Protein AF-0000000085273955 (afdb_homodimer)

Sequence (984 aa):
MPEWFISVECSEYQEASYTFTARMVLHKVNEEDCLREKVMKKKYYCKNNKRKKQQPFPENDTFKFTDYDCIGFDLDNTICRYKVGEIMRLEYNLIAEYMVNRYGYEPELLLPLDDDMDFLQKGLILDIKRGNFMKCAENGRILRATHGTRPMTRDEIHDTYGKDRIWEPVVEFMRTLYDHPVPGEVPVLRSFKDYLDLPAAVACARAIDAQDSSPEGPLEEYDIWPDVHVAMCNMYRREHFRNDQGGFFPEIKNNPEKYIYEASDKLKKWLKAINEHTFTFLITGSSIDYASHNARYVLGPDWREYFDMVICTAKKPGFFSGERPFRFLVGADDGDAVPSHKLRIDGNYSGGNWRDLLNLVKQEACVDNPHCLYVGDHLAQDVIAPSLMGIDTVAIVEELAAEGMIGDSMEHDAGCDLMSTYWGSFFTTDGDTRVLGLERINTLYGSVPLRHARLAVPSLEAVARYPIKHQYDAFSQDSSGFFPGDPVVLHFMPEWFISVECSEYQEASYTFTARMVLHKVNEEDCLREKVMKKKYYCKNNKRKKQQPFPENDTFKFTDYDCIGFDLDNTICRYKVGEIMRLEYNLIAEYMVNRYGYEPELLLPLDDDMDFLQKGLILDIKRGNFMKCAENGRILRATHGTRPMTRDEIHDTYGKDRIWEPVVEFMRTLYDHPVPGEVPVLRSFKDYLDLPAAVACARAIDAQDSSPEGPLEEYDIWPDVHVAMCNMYRREHFRNDQGGFFPEIKNNPEKYIYEASDKLKKWLKAINEHTFTFLITGSSIDYASHNARYVLGPDWREYFDMVICTAKKPGFFSGERPFRFLVGADDGDAVPSHKLRIDGNYSGGNWRDLLNLVKQEACVDNPHCLYVGDHLAQDVIAPSLMGIDTVAIVEELAAEGMIGDSMEHDAGCDLMSTYWGSFFTTDGDTRVLGLERINTLYGSVPLRHARLAVPSLEAVARYPIKHQYDAFSQDSSGFFPGDPVVLHF

Radius of gyration: 34.14 Å; Cα contacts (8 Å, |Δi|>4): 1970; chains: 2; bounding box: 105×101×86 Å

Nearest PDB structures (foldseek):
  2bde-assembly1_A  TM=8.434E-01  e=1.222E-20  Legionella pneumophila
  4ohf-assembly3_C  TM=7.597E-01  e=6.360E-21  Legionella pneumophila subsp. pneumophila str. Philadelphia 1
  4ohf-assembly1_A  TM=7.498E-01  e=2.107E-20  Legionella pneumophila subsp. pneumophila str. Philadelphia 1
  6ddx-assembly1_A  TM=7.289E-01  e=3.085E-20  Homo sapiens
  6de3-assembly1_A  TM=7.388E-01  e=1.022E-19  Homo sapiens

pLDDT: mean 88.17, std 16.65, range [26.73, 98.81]

Organism: Cherax quadricarinatus (NCBI:txid27406)

Solvent-accessible surface area (backbone atoms only — not comparable to full-atom values): 51548 Å² total; per-residue (Å²): 111,68,52,60,44,62,47,69,51,76,55,79,82,64,88,70,61,62,52,67,47,61,46,62,46,71,62,85,62,51,70,66,56,54,49,49,50,52,47,48,48,24,20,46,42,51,68,61,36,75,74,40,57,64,80,72,63,64,97,48,53,55,42,46,68,71,47,31,40,29,39,37,31,27,39,76,56,40,69,41,37,56,37,56,57,54,45,30,49,52,51,30,52,51,34,29,48,42,41,30,74,74,68,64,48,65,71,76,53,65,54,64,60,76,82,53,36,50,75,38,50,77,50,33,32,31,39,49,44,72,42,33,36,32,39,37,23,64,86,33,33,54,72,48,42,20,49,27,77,42,76,43,41,51,67,55,44,29,74,72,38,35,88,78,25,46,50,70,70,46,59,62,26,69,76,61,64,51,52,72,65,63,91,92,56,81,66,58,45,45,66,30,62,43,76,89,46,40,39,54,55,54,52,50,16,49,51,45,44,52,47,36,72,34,92,79,34,67,68,85,62,49,88,54,60,68,58,55,49,49,32,51,50,53,39,64,38,75,66,21,54,84,67,57,33,58,57,53,40,41,47,45,73,74,38,40,79,72,37,39,49,65,58,51,71,50,37,52,52,40,43,45,52,47,42,61,48,19,49,24,32,39,49,26,62,45,46,52,59,61,45,49,53,52,39,30,64,25,65,29,92,65,37,67,76,48,32,41,23,39,30,17,40,24,52,66,45,48,18,58,78,42,76,47,61,31,16,35,59,54,83,68,40,79,46,57,76,48,55,77,90,70,62,58,72,72,38,66,33,27,36,19,25,41,63,64,51,51,53,50,46,26,63,64,38,71,34,94,77,68,43,48,36,29,36,16,36,43,58,40,47,31,19,43,41,36,30,77,70,73,29,45,15,33,30,31,41,52,62,37,28,36,72,26,27,43,97,44,82,60,73,40,97,44,19,73,58,63,39,14,65,82,70,34,51,74,38,36,57,89,56,65,66,88,46,52,46,78,78,30,48,45,19,36,66,46,43,45,47,69,76,28,20,40,33,36,25,43,44,61,65,65,60,29,76,44,65,67,75,49,77,40,51,7,38,48,97,86,32,65,16,46,41,93,27,47,51,40,73,30,42,83,117,69,51,63,43,63,48,67,53,75,58,80,79,67,84,76,58,63,50,66,46,61,47,63,48,73,64,84,66,51,70,66,60,54,50,50,50,52,46,48,49,23,22,46,42,52,68,61,36,73,71,40,56,64,78,73,64,64,96,46,52,56,40,45,68,71,48,32,40,30,40,38,30,29,37,76,56,38,70,41,36,57,37,55,57,54,47,30,49,52,52,30,52,50,35,27,49,42,41,31,73,74,68,63,45,64,71,75,52,65,52,64,61,76,81,53,38,50,74,40,52,77,52,33,33,30,38,50,44,72,40,31,36,33,39,38,24,64,85,34,33,55,73,49,41,19,48,28,79,44,75,44,40,51,66,55,44,30,73,72,38,36,84,80,27,46,49,70,71,46,59,62,26,70,76,60,62,55,53,76,45,64,90,91,50,78,62,59,45,45,65,27,65,42,77,88,46,40,38,55,54,55,52,50,18,48,51,45,43,53,46,36,71,33,91,80,33,66,66,84,61,49,88,54,61,70,58,54,50,49,33,51,50,53,38,66,38,74,67,23,56,84,65,57,31,59,58,52,41,40,48,44,73,76,39,41,79,71,36,39,50,65,58,53,72,51,38,53,51,40,43,44,53,46,42,62,49,18,50,23,32,38,51,26,61,44,48,52,57,60,44,49,52,52,40,28,65,27,65,30,93,65,36,67,76,50,32,41,22,41,29,18,40,24,52,68,45,48,18,58,77,42,78,47,62,32,17,35,60,53,83,69,40,80,46,57,74,48,57,78,90,70,64,56,74,72,38,67,34,28,38,19,26,41,63,62,51,50,52,49,47,27,64,64,38,70,35,92,77,68,44,48,36,29,34,17,37,43,57,40,46,32,19,42,40,35,30,76,72,72,28,47,15,34,30,33,39,50,61,38,28,38,71,27,28,43,96,42,81,61,74,40,98,44,18,72,58,63,39,14,63,82,70,35,51,73,37,36,54,90,55,65,67,89,46,54,46,76,79,30,48,46,17,38,68,47,42,43,48,68,76,28,20,40,32,35,27,42,43,60,66,66,60,29,77,44,63,66,78,48,75,40,51,7,38,48,99,86,32,64,15,45,41,93,26,46,53,41,74,30,42,80

InterPro domains:
  IPR008380 HAD-superfamily hydrolase, subfamily IG, 5'-nucleotidase [PF05761] (60-409)
  IPR008380 HAD-superfamily hydrolase, subfamily IG, 5'-nucleotidase [PTHR12103] (42-406)
  IPR023214 HAD superfamily [G3DSA:3.40.50.1000] (241-427)
  IPR036412 HAD-like superfamily [SSF56784] (59-433)

Structure (mmCIF, N/CA/C/O backbone):
data_AF-0000000085273955-model_v1
#
loop_
_entity.id
_entity.type
_entity.pdbx_description
1 polymer "5'-nucleotidase domain-containing protein 1"
#
loop_
_atom_site.group_PDB
_atom_site.id
_atom_site.type_symbol
_atom_site.label_atom_id
_atom_site.label_alt_id
_atom_site.label_comp_id
_atom_site.label_asym_id
_atom_site.label_entity_id
_atom_site.label_seq_id
_atom_site.pdbx_PDB_ins_code
_atom_site.Cartn_x
_atom_site.Cartn_y
_atom_site.Cartn_z
_atom_site.occupancy
_atom_site.B_iso_or_equiv
_atom_site.auth_seq_id
_atom_site.auth_comp_id
_atom_site.auth_asym_id
_atom_site.auth_atom_id
_atom_site.pdbx_PDB_model_num
ATOM 1 N N . MET A 1 1 ? 19.109 -34.656 -37.938 1 28.12 1 MET A N 1
ATOM 2 C CA . MET A 1 1 ? 20.328 -34 -37.5 1 28.12 1 MET A CA 1
ATOM 3 C C . MET A 1 1 ? 21 -33.281 -38.656 1 28.12 1 MET A C 1
ATOM 5 O O . MET A 1 1 ? 21.281 -33.906 -39.688 1 28.12 1 MET A O 1
ATOM 9 N N . PRO A 1 2 ? 20.734 -32.062 -38.75 1 32 2 PRO A N 1
ATOM 10 C CA . PRO A 1 2 ? 21.453 -31.5 -39.906 1 32 2 PRO A CA 1
ATOM 11 C C . PRO A 1 2 ? 22.906 -31.906 -39.969 1 32 2 PRO A C 1
ATOM 13 O O . PRO A 1 2 ? 23.562 -32.062 -38.938 1 32 2 PRO A O 1
ATOM 16 N N . GLU A 1 3 ? 23.188 -32.844 -40.781 1 36.12 3 GLU A N 1
ATOM 17 C CA . GLU A 1 3 ? 24.578 -33.188 -41.031 1 36.12 3 GLU A CA 1
ATOM 18 C C . GLU A 1 3 ? 25.297 -32.031 -41.75 1 36.12 3 GLU A C 1
ATOM 20 O O . GLU A 1 3 ? 24.828 -31.547 -42.781 1 36.12 3 GLU A O 1
ATOM 25 N N . TRP A 1 4 ? 25.844 -31.281 -40.938 1 35.28 4 TRP A N 1
ATOM 26 C CA . TRP A 1 4 ? 26.625 -30.141 -41.438 1 35.28 4 TRP A CA 1
ATOM 27 C C . TRP A 1 4 ? 27.891 -30.625 -42.125 1 35.28 4 TRP A C 1
ATOM 29 O O . TRP A 1 4 ? 28.594 -31.5 -41.625 1 35.28 4 TRP A O 1
ATOM 39 N N . PHE A 1 5 ? 27.828 -30.688 -43.375 1 39.38 5 PHE A N 1
ATOM 40 C CA . PHE A 1 5 ? 29.062 -30.953 -44.094 1 39.38 5 PHE A CA 1
ATOM 41 C C . PHE A 1 5 ? 29.891 -29.688 -44.25 1 39.38 5 PHE A C 1
ATOM 43 O O . PHE A 1 5 ? 29.391 -28.672 -44.719 1 39.38 5 PHE A O 1
ATOM 50 N N . ILE A 1 6 ? 30.781 -29.484 -43.281 1 41.31 6 ILE A N 1
ATOM 51 C CA . ILE A 1 6 ? 31.719 -28.375 -43.406 1 41.31 6 ILE A CA 1
ATOM 52 C C . ILE A 1 6 ? 32.812 -28.719 -44.406 1 41.31 6 ILE A C 1
ATOM 54 O O . ILE A 1 6 ? 33.469 -29.734 -44.281 1 41.31 6 ILE A O 1
ATOM 58 N N . SER A 1 7 ? 32.625 -28.375 -45.656 1 43.28 7 SER A N 1
ATOM 59 C CA . SER A 1 7 ? 33.719 -28.547 -46.594 1 43.28 7 SER A CA 1
ATOM 60 C C . SER A 1 7 ? 34.75 -27.438 -46.469 1 43.28 7 SER A C 1
ATOM 62 O O . SER A 1 7 ? 34.406 -26.266 -46.344 1 43.28 7 SER A O 1
ATOM 64 N N . VAL A 1 8 ? 35.875 -27.812 -45.938 1 42.28 8 VAL A N 1
ATOM 65 C CA . VAL A 1 8 ? 37 -26.906 -45.781 1 42.28 8 VAL A CA 1
ATOM 66 C C . VAL A 1 8 ? 37.844 -26.875 -47.094 1 42.28 8 VAL A C 1
ATOM 68 O O . VAL A 1 8 ? 38.312 -27.922 -47.562 1 42.28 8 VAL A O 1
ATOM 71 N N . GLU A 1 9 ? 37.562 -26.031 -48 1 41.81 9 GLU A N 1
ATOM 72 C CA . GLU A 1 9 ? 38.406 -25.922 -49.188 1 41.81 9 GLU A CA 1
ATOM 73 C C . GLU A 1 9 ? 39.656 -25.094 -48.875 1 41.81 9 GLU A C 1
ATOM 75 O O . GLU A 1 9 ? 39.562 -24 -48.312 1 41.81 9 GLU A O 1
ATOM 80 N N . CYS A 1 10 ? 40.719 -25.812 -48.688 1 39.44 10 CYS A N 1
ATOM 81 C CA . CYS A 1 10 ? 42.031 -25.219 -48.438 1 39.44 10 CYS A CA 1
ATOM 82 C C . CYS A 1 10 ? 42.594 -24.562 -49.719 1 39.44 10 CYS A C 1
ATOM 84 O O . CYS A 1 10 ? 42.719 -25.203 -50.75 1 39.44 10 CYS A O 1
ATOM 86 N N . SER A 1 11 ? 42.375 -23.266 -49.844 1 35.38 11 SER A N 1
ATOM 87 C CA . SER A 1 11 ? 43.062 -22.672 -51 1 35.38 11 SER A CA 1
ATOM 88 C C . SER A 1 11 ? 44.562 -22.734 -50.844 1 35.38 11 SER A C 1
ATOM 90 O O . SER A 1 11 ? 45.094 -22.578 -49.719 1 35.38 11 SER A O 1
ATOM 92 N N . GLU A 1 12 ? 45.312 -23.281 -51.688 1 38.28 12 GLU A N 1
ATOM 93 C CA . GLU A 1 12 ? 46.75 -23.453 -51.75 1 38.28 12 GLU A CA 1
ATOM 94 C C . GLU A 1 12 ? 47.5 -22.172 -51.406 1 38.28 12 GLU A C 1
ATOM 96 O O . GLU A 1 12 ? 48.594 -22.219 -50.812 1 38.28 12 GLU A O 1
ATOM 101 N N . TYR A 1 13 ? 47.375 -21.203 -52.219 1 35.09 13 TYR A N 1
ATOM 102 C CA . TYR A 1 13 ? 48.469 -20.219 -52.156 1 35.09 13 TYR A CA 1
ATOM 103 C C . TYR A 1 13 ? 48.438 -19.5 -50.812 1 35.09 13 TYR A C 1
ATOM 105 O O . TYR A 1 13 ? 49.469 -19.375 -50.125 1 35.09 13 TYR A O 1
ATOM 113 N N . GLN A 1 14 ? 47.938 -18.219 -50.812 1 34.03 14 GLN A N 1
ATOM 114 C CA . GLN A 1 14 ? 48.125 -17.141 -49.844 1 34.03 14 GLN A CA 1
ATOM 115 C C . GLN A 1 14 ? 47.469 -17.484 -48.5 1 34.03 14 GLN A C 1
ATOM 117 O O . GLN A 1 14 ? 46.625 -18.359 -48.438 1 34.03 14 GLN A O 1
ATOM 122 N N . GLU A 1 15 ? 47.688 -16.562 -47.375 1 35.53 15 GLU A N 1
ATOM 123 C CA . GLU A 1 15 ? 47.281 -16.797 -46 1 35.53 15 GLU A CA 1
ATOM 124 C C . GLU A 1 15 ? 45.906 -17.453 -45.906 1 35.53 15 GLU A C 1
ATOM 126 O O . GLU A 1 15 ? 44.969 -16.984 -46.562 1 35.53 15 GLU A O 1
ATOM 131 N N . ALA A 1 16 ? 45.906 -18.812 -45.594 1 35.12 16 ALA A N 1
ATOM 132 C CA . ALA A 1 16 ? 44.906 -19.875 -45.75 1 35.12 16 ALA A CA 1
ATOM 133 C C . ALA A 1 16 ? 43.531 -19.406 -45.281 1 35.12 16 ALA A C 1
ATOM 135 O O . ALA A 1 16 ? 43.312 -19.234 -44.062 1 35.12 16 ALA A O 1
ATOM 136 N N . SER A 1 17 ? 43 -18.453 -45.969 1 34.44 17 SER A N 1
ATOM 137 C CA . SER A 1 17 ? 41.594 -18.109 -45.75 1 34.44 17 SER A CA 1
ATOM 138 C C . SER A 1 17 ? 40.688 -19.312 -45.906 1 34.44 17 SER A C 1
ATOM 140 O O . SER A 1 17 ? 40.656 -19.953 -46.969 1 34.44 17 SER A O 1
ATOM 142 N N . TYR A 1 18 ? 40.656 -20.141 -44.906 1 30.92 18 TYR A N 1
ATOM 143 C CA . TYR A 1 18 ? 39.812 -21.312 -45 1 30.92 18 TYR A CA 1
ATOM 144 C C . TYR A 1 18 ? 38.344 -20.906 -45.062 1 30.92 18 TYR A C 1
ATOM 146 O O . TYR A 1 18 ? 37.906 -20 -44.375 1 30.92 18 TYR A O 1
ATOM 154 N N . THR A 1 19 ? 37.875 -20.859 -46.25 1 38 19 THR A N 1
ATOM 155 C CA . THR A 1 19 ? 36.438 -20.656 -46.375 1 38 19 THR A CA 1
ATOM 156 C C . THR A 1 19 ? 35.688 -21.906 -45.969 1 38 19 THR A C 1
ATOM 158 O O . THR A 1 19 ? 35.906 -22.984 -46.531 1 38 19 THR A O 1
ATOM 161 N N . PHE A 1 20 ? 35.344 -21.969 -44.75 1 32.34 20 PHE A N 1
ATOM 162 C CA . PHE A 1 20 ? 34.562 -23.094 -44.25 1 32.34 20 PHE A CA 1
ATOM 163 C C . PHE A 1 20 ? 33.094 -22.984 -44.719 1 32.34 20 PHE A C 1
ATOM 165 O O . PHE A 1 20 ? 32.469 -21.922 -44.625 1 32.34 20 PHE A O 1
ATOM 172 N N . THR A 1 21 ? 32.844 -23.531 -45.812 1 36.84 21 THR A N 1
ATOM 173 C CA . THR A 1 21 ? 31.453 -23.562 -46.281 1 36.84 21 THR A CA 1
ATOM 174 C C . THR A 1 21 ? 30.688 -24.703 -45.562 1 36.84 21 THR A C 1
ATOM 176 O O . THR A 1 21 ? 31.062 -25.875 -45.688 1 36.84 21 THR A O 1
ATOM 179 N N . ALA A 1 22 ? 30.109 -24.484 -44.5 1 31.36 22 ALA A N 1
ATOM 180 C CA . ALA A 1 22 ? 29.328 -25.5 -43.812 1 31.36 22 ALA A CA 1
ATOM 181 C C . ALA A 1 22 ? 27.969 -25.688 -44.5 1 31.36 22 ALA A C 1
ATOM 183 O O . ALA A 1 22 ? 27.25 -24.703 -44.75 1 31.36 22 ALA A O 1
ATOM 184 N N . ARG A 1 23 ? 27.812 -26.562 -45.438 1 32.78 23 ARG A N 1
ATOM 185 C CA . ARG A 1 23 ? 26.547 -26.906 -46.094 1 32.78 23 ARG A CA 1
ATOM 186 C C . ARG A 1 23 ? 25.688 -27.766 -45.188 1 32.78 23 ARG A C 1
ATOM 188 O O . ARG A 1 23 ? 26.125 -28.828 -44.719 1 32.78 23 ARG A O 1
ATOM 195 N N . MET A 1 24 ? 24.844 -27.188 -44.562 1 29.3 24 MET A N 1
ATOM 196 C CA . MET A 1 24 ? 23.859 -27.906 -43.781 1 29.3 24 MET A CA 1
ATOM 197 C C . MET A 1 24 ? 22.859 -28.625 -44.688 1 29.3 24 MET A C 1
ATOM 199 O O . MET A 1 24 ? 22.25 -28 -45.562 1 29.3 24 MET A O 1
ATOM 203 N N . VAL A 1 25 ? 23.188 -29.781 -45.062 1 30.84 25 VAL A N 1
ATOM 204 C CA . VAL A 1 25 ? 22.172 -30.562 -45.75 1 30.84 25 VAL A CA 1
ATOM 205 C C . VAL A 1 25 ? 21.016 -30.875 -44.812 1 30.84 25 VAL A C 1
ATOM 207 O O . VAL A 1 25 ? 21.219 -31.484 -43.75 1 30.84 25 VAL A O 1
ATOM 210 N N . LEU A 1 26 ? 19.984 -30.219 -44.906 1 31.05 26 LEU A N 1
ATOM 211 C CA . LEU A 1 26 ? 18.703 -30.438 -44.219 1 31.05 26 LEU A CA 1
ATOM 212 C C . LEU A 1 26 ? 18.078 -31.766 -44.656 1 31.05 26 LEU A C 1
ATOM 214 O O . LEU A 1 26 ? 17.641 -31.906 -45.781 1 31.05 26 LEU A O 1
ATOM 218 N N . HIS A 1 27 ? 18.75 -32.844 -44.312 1 31.69 27 HIS A N 1
ATOM 219 C CA . HIS A 1 27 ? 17.969 -34.031 -44.594 1 31.69 27 HIS A CA 1
ATOM 220 C C . HIS A 1 27 ? 16.578 -33.938 -43.969 1 31.69 27 HIS A C 1
ATOM 222 O O . HIS A 1 27 ? 16.406 -33.344 -42.906 1 31.69 27 HIS A O 1
ATOM 228 N N . LYS A 1 28 ? 15.633 -34 -44.781 1 39.09 28 LYS A N 1
ATOM 229 C CA . LYS A 1 28 ? 14.234 -34.156 -44.375 1 39.09 28 LYS A CA 1
ATOM 230 C C . LYS A 1 28 ? 14.102 -35.156 -43.25 1 39.09 28 LYS A C 1
ATOM 232 O O . LYS A 1 28 ? 14.156 -36.375 -43.469 1 39.09 28 LYS A O 1
ATOM 237 N N . VAL A 1 29 ? 14.727 -35.031 -42.094 1 41.19 29 VAL A N 1
ATOM 238 C CA . VAL A 1 29 ? 14.469 -35.875 -40.938 1 41.19 29 VAL A CA 1
ATOM 239 C C . VAL A 1 29 ? 12.961 -35.969 -40.688 1 41.19 29 VAL A C 1
ATOM 241 O O . VAL A 1 29 ? 12.281 -34.938 -40.594 1 41.19 29 VAL A O 1
ATOM 244 N N . ASN A 1 30 ? 12.359 -37.062 -41.031 1 48.06 30 ASN A N 1
ATOM 245 C CA . ASN A 1 30 ? 10.977 -37.406 -40.719 1 48.06 30 ASN A CA 1
ATOM 246 C C . ASN A 1 30 ? 10.617 -37.062 -39.281 1 48.06 30 ASN A C 1
ATOM 248 O O . ASN A 1 30 ? 11.461 -37.156 -38.375 1 48.06 30 ASN A O 1
ATOM 252 N N . GLU A 1 31 ? 9.664 -36.156 -39.062 1 57.25 31 GLU A N 1
ATOM 253 C CA . GLU A 1 31 ? 9.125 -35.719 -37.781 1 57.25 31 GLU A CA 1
ATOM 254 C C . GLU A 1 31 ? 9.094 -36.875 -36.781 1 57.25 31 GLU A C 1
ATOM 256 O O . GLU A 1 31 ? 9.391 -36.656 -35.594 1 57.25 31 GLU A O 1
ATOM 261 N N . GLU A 1 32 ? 8.828 -38.062 -37.312 1 61.12 32 GLU A N 1
ATOM 262 C CA . GLU A 1 32 ? 8.742 -39.25 -36.438 1 61.12 32 GLU A CA 1
ATOM 263 C C . GLU A 1 32 ? 10.117 -39.625 -35.906 1 61.12 32 GLU A C 1
ATOM 265 O O . GLU A 1 32 ? 10.258 -40.062 -34.75 1 61.12 32 GLU A O 1
ATOM 270 N N . ASP A 1 33 ? 11.117 -39.531 -36.75 1 64.69 33 ASP A N 1
ATOM 271 C CA . ASP A 1 33 ? 12.477 -39.906 -36.344 1 64.69 33 ASP A CA 1
ATOM 272 C C . ASP A 1 33 ? 13.016 -38.906 -35.312 1 64.69 33 ASP A C 1
ATOM 274 O O . ASP A 1 33 ? 13.688 -39.312 -34.344 1 64.69 33 ASP A O 1
ATOM 278 N N . CYS A 1 34 ? 12.648 -37.656 -35.469 1 68.38 34 CYS A N 1
ATOM 279 C CA . CYS A 1 34 ? 13.07 -36.656 -34.531 1 68.38 34 CYS A CA 1
ATOM 280 C C . CYS A 1 34 ? 12.438 -36.875 -33.156 1 68.38 34 CYS A C 1
ATOM 282 O O . CYS A 1 34 ? 13.102 -36.719 -32.125 1 68.38 34 CYS A O 1
ATOM 284 N N . LEU A 1 35 ? 11.211 -37.25 -33.219 1 72.88 35 LEU A N 1
ATOM 285 C CA . LEU A 1 35 ? 10.516 -37.531 -31.969 1 72.88 35 LEU A CA 1
ATOM 286 C C . LEU A 1 35 ? 11.133 -38.719 -31.25 1 72.88 35 LEU A C 1
ATOM 288 O O . LEU A 1 35 ? 11.328 -38.688 -30.031 1 72.88 35 LEU A O 1
ATOM 292 N N . ARG A 1 36 ? 11.453 -39.719 -32.031 1 73 36 ARG A N 1
ATOM 293 C CA . ARG A 1 36 ? 12.031 -40.938 -31.438 1 73 36 ARG A CA 1
ATOM 294 C C . ARG A 1 36 ? 13.383 -40.656 -30.781 1 73 36 ARG A C 1
ATOM 296 O O . ARG A 1 36 ? 13.688 -41.156 -29.719 1 73 36 ARG A O 1
ATOM 303 N N . GLU A 1 37 ? 14.078 -39.812 -31.438 1 73.88 37 GLU A N 1
ATOM 304 C CA . GLU A 1 37 ? 15.383 -39.469 -30.891 1 73.88 37 GLU A CA 1
ATOM 305 C C . GLU A 1 37 ? 15.242 -38.688 -29.594 1 73.88 37 GLU A C 1
ATOM 307 O O . GLU A 1 37 ? 15.984 -38.906 -28.625 1 73.88 37 GLU A O 1
ATOM 312 N N . LYS A 1 38 ? 14.32 -37.812 -29.656 1 77.81 38 LYS A N 1
ATOM 313 C CA . LYS A 1 38 ? 14.07 -37 -28.453 1 77.81 38 LYS A CA 1
ATOM 314 C C . LYS A 1 38 ? 13.617 -37.875 -27.297 1 77.81 38 LYS A C 1
ATOM 316 O O . LYS A 1 38 ? 14.102 -37.719 -26.172 1 77.81 38 LYS A O 1
ATOM 321 N N . VAL A 1 39 ? 12.766 -38.719 -27.547 1 77.25 39 VAL A N 1
ATOM 322 C CA . VAL A 1 39 ? 12.227 -39.594 -26.531 1 77.25 39 VAL A CA 1
ATOM 323 C C . VAL A 1 39 ? 13.336 -40.5 -26.016 1 77.25 39 VAL A C 1
ATOM 325 O O . VAL A 1 39 ? 13.422 -40.75 -24.812 1 77.25 39 VAL A O 1
ATOM 328 N N . MET A 1 40 ? 14.125 -40.969 -26.938 1 75.31 40 MET A N 1
ATOM 329 C CA . MET A 1 40 ? 15.227 -41.844 -26.547 1 75.31 40 MET A CA 1
ATOM 330 C C . MET A 1 40 ? 16.203 -41.125 -25.641 1 75.31 40 MET A C 1
ATOM 332 O O . MET A 1 40 ? 16.719 -41.688 -24.672 1 75.31 40 MET A O 1
ATOM 336 N N . LYS A 1 41 ? 16.484 -39.969 -26.016 1 76.38 41 LYS A N 1
ATOM 337 C CA . LYS A 1 41 ? 17.375 -39.156 -25.203 1 76.38 41 LYS A CA 1
ATOM 338 C C . LYS A 1 41 ? 16.828 -38.969 -23.797 1 76.38 41 LYS A C 1
ATOM 340 O O . LYS A 1 41 ? 17.547 -39.125 -22.797 1 76.38 41 LYS A O 1
ATOM 345 N N . LYS A 1 42 ? 15.664 -38.656 -23.656 1 79.88 42 LYS A N 1
ATOM 346 C CA . LYS A 1 42 ? 15.016 -38.469 -22.359 1 79.88 42 LYS A CA 1
ATOM 347 C C . LYS A 1 42 ? 14.945 -39.75 -21.578 1 79.88 42 LYS A C 1
ATOM 349 O O . LYS A 1 42 ? 15.125 -39.75 -20.359 1 79.88 42 LYS A O 1
ATOM 354 N N . LYS A 1 43 ? 14.648 -40.75 -22.359 1 73.75 43 LYS A N 1
ATOM 355 C CA . LYS A 1 43 ? 14.656 -42.094 -21.75 1 73.75 43 LYS A CA 1
ATOM 356 C C . LYS A 1 43 ? 16.016 -42.406 -21.109 1 73.75 43 LYS A C 1
ATOM 358 O O . LYS A 1 43 ? 16.078 -42.969 -20.016 1 73.75 43 LYS A O 1
ATOM 363 N N . TYR A 1 44 ? 16.984 -42 -21.875 1 69.19 44 TYR A N 1
ATOM 364 C CA . TYR A 1 44 ? 18.328 -42.156 -21.359 1 69.19 44 TYR A CA 1
ATOM 365 C C . TYR A 1 44 ? 18.531 -41.406 -20.062 1 69.19 44 TYR A C 1
ATOM 367 O O . TYR A 1 44 ? 19.078 -41.938 -19.094 1 69.19 44 TYR A O 1
ATOM 375 N N . TYR A 1 45 ? 18.141 -40.188 -20 1 71.56 45 TYR A N 1
ATOM 376 C CA . TYR A 1 45 ? 18.281 -39.375 -18.797 1 71.56 45 TYR A CA 1
ATOM 377 C C . TYR A 1 45 ? 17.453 -39.938 -17.656 1 71.56 45 TYR A C 1
ATOM 379 O O . TYR A 1 45 ? 17.891 -39.938 -16.5 1 71.56 45 TYR A O 1
ATOM 387 N N . CYS A 1 46 ? 16.359 -40.344 -17.953 1 68.94 46 CYS A N 1
ATOM 388 C CA . CYS A 1 46 ? 15.461 -40.906 -16.938 1 68.94 46 CYS A CA 1
ATOM 389 C C . CYS A 1 46 ? 16.047 -42.156 -16.328 1 68.94 46 CYS A C 1
ATOM 391 O O . CYS A 1 46 ? 15.953 -42.375 -15.125 1 68.94 46 CYS A O 1
ATOM 393 N N . LYS A 1 47 ? 16.688 -42.969 -17.188 1 63.94 47 LYS A N 1
ATOM 394 C CA . LYS A 1 47 ? 17.203 -44.25 -16.75 1 63.94 47 LYS A CA 1
ATOM 395 C C . LYS A 1 47 ? 18.562 -44.094 -16.062 1 63.94 47 LYS A C 1
ATOM 397 O O . LYS A 1 47 ? 18.891 -44.844 -15.141 1 63.94 47 LYS A O 1
ATOM 402 N N . ASN A 1 48 ? 19.391 -43.219 -16.609 1 60.56 48 ASN A N 1
ATOM 403 C CA . ASN A 1 48 ? 20.797 -43.188 -16.188 1 60.56 48 ASN A CA 1
ATOM 404 C C . ASN A 1 48 ? 21.062 -42.094 -15.164 1 60.56 48 ASN A C 1
ATOM 406 O O . ASN A 1 48 ? 22.188 -41.906 -14.727 1 60.56 48 ASN A O 1
ATOM 410 N N . ASN A 1 49 ? 20.203 -41.25 -15.023 1 55.72 49 ASN A N 1
ATOM 411 C CA . ASN A 1 49 ? 20.453 -40.219 -13.992 1 55.72 49 ASN A CA 1
ATOM 412 C C . ASN A 1 49 ? 20.547 -40.875 -12.609 1 55.72 49 ASN A C 1
ATOM 414 O O . ASN A 1 49 ? 19.547 -41.344 -12.078 1 55.72 49 ASN A O 1
ATOM 418 N N . LYS A 1 50 ? 21.797 -41.344 -12.32 1 48.94 50 LYS A N 1
ATOM 419 C CA . LYS A 1 50 ? 22.109 -42 -11.047 1 48.94 50 LYS A CA 1
ATOM 420 C C . LYS A 1 50 ? 21.391 -41.312 -9.891 1 48.94 50 LYS A C 1
ATOM 422 O O . LYS A 1 50 ? 21.203 -41.906 -8.828 1 48.94 50 LYS A O 1
ATOM 427 N N . ARG A 1 51 ? 21.5 -40.031 -9.883 1 47.34 51 ARG A N 1
ATOM 428 C CA . ARG A 1 51 ? 20.875 -39.281 -8.789 1 47.34 51 ARG A CA 1
ATOM 429 C C . ARG A 1 51 ? 19.359 -39.219 -8.945 1 47.34 51 ARG A C 1
ATOM 431 O O . ARG A 1 51 ? 18.672 -38.531 -8.188 1 47.34 51 ARG A O 1
ATOM 438 N N . LYS A 1 52 ? 18.891 -39.531 -10.125 1 51.09 52 LYS A N 1
ATOM 439 C CA . LYS A 1 52 ? 17.453 -39.719 -10.109 1 51.09 52 LYS A CA 1
ATOM 440 C C . LYS A 1 52 ? 17.047 -40.75 -9.062 1 51.09 52 LYS A C 1
ATOM 442 O O . LYS A 1 52 ? 17.141 -41.969 -9.312 1 51.09 52 LYS A O 1
ATOM 447 N N . LYS A 1 53 ? 17.562 -40.625 -7.949 1 46.44 53 LYS A N 1
ATOM 448 C CA . LYS A 1 53 ? 17.359 -41.406 -6.727 1 46.44 53 LYS A CA 1
ATOM 449 C C . LYS A 1 53 ? 15.898 -41.875 -6.609 1 46.44 53 LYS A C 1
ATOM 451 O O . LYS A 1 53 ? 14.992 -41.188 -7.102 1 46.44 53 LYS A O 1
ATOM 456 N N . GLN A 1 54 ? 15.719 -43.156 -6.695 1 43.59 54 GLN A N 1
ATOM 457 C CA . GLN A 1 54 ? 14.445 -43.781 -6.359 1 43.59 54 GLN A CA 1
ATOM 458 C C . GLN A 1 54 ? 13.852 -43.188 -5.09 1 43.59 54 GLN A C 1
ATOM 460 O O . GLN A 1 54 ? 14.586 -42.719 -4.215 1 43.59 54 GLN A O 1
ATOM 465 N N . GLN A 1 55 ? 12.477 -42.906 -5.043 1 45.06 55 GLN A N 1
ATOM 466 C CA . GLN A 1 55 ? 11.789 -42.719 -3.77 1 45.06 55 GLN A CA 1
ATOM 467 C C . GLN A 1 55 ? 12.25 -43.75 -2.74 1 45.06 55 GLN A C 1
ATOM 469 O O . GLN A 1 55 ? 12.688 -44.844 -3.102 1 45.06 55 GLN A O 1
ATOM 474 N N . PRO A 1 56 ? 12.062 -43.188 -1.589 1 44.22 56 PRO A N 1
ATOM 475 C CA . PRO A 1 56 ? 11.711 -41.844 -1.176 1 44.22 56 PRO A CA 1
ATOM 476 C C . PRO A 1 56 ? 12.883 -40.844 -1.314 1 44.22 56 PRO A C 1
ATOM 478 O O . PRO A 1 56 ? 14.031 -41.25 -1.104 1 44.22 56 PRO A O 1
ATOM 481 N N . PHE A 1 57 ? 12.781 -39.844 -2.115 1 47.66 57 PHE A N 1
ATOM 482 C CA . PHE A 1 57 ? 13.812 -38.812 -2.012 1 47.66 57 PHE A CA 1
ATOM 483 C C . PHE A 1 57 ? 14.195 -38.562 -0.556 1 47.66 57 PHE A C 1
ATOM 485 O O . PHE A 1 57 ? 13.336 -38.531 0.324 1 47.66 57 PHE A O 1
ATOM 492 N N . PRO A 1 58 ? 15.297 -38.875 -0.207 1 44.75 58 PRO A N 1
ATOM 493 C CA . PRO A 1 58 ? 15.562 -38.5 1.184 1 44.75 58 PRO A CA 1
ATOM 494 C C . PRO A 1 58 ? 14.945 -37.156 1.562 1 44.75 58 PRO A C 1
ATOM 496 O O . PRO A 1 58 ? 14.734 -36.312 0.695 1 44.75 58 PRO A O 1
ATOM 499 N N . GLU A 1 59 ? 13.984 -37.188 2.469 1 52.25 59 GLU A N 1
ATOM 500 C CA . GLU A 1 59 ? 13.602 -35.938 3.119 1 52.25 59 GLU A CA 1
ATOM 501 C C . GLU A 1 59 ? 14.719 -34.906 3.008 1 52.25 59 GLU A C 1
ATOM 503 O O . GLU A 1 59 ? 15.469 -34.688 3.961 1 52.25 59 GLU A O 1
ATOM 508 N N . ASN A 1 60 ? 15.375 -34.875 1.763 1 59.69 60 ASN A N 1
ATOM 509 C CA . ASN A 1 60 ? 16.609 -34.125 1.572 1 59.69 60 ASN A CA 1
ATOM 510 C C . ASN A 1 60 ? 16.328 -32.625 1.436 1 59.69 60 ASN A C 1
ATOM 512 O O . ASN A 1 60 ? 15.273 -32.219 0.94 1 59.69 60 ASN A O 1
ATOM 516 N N . ASP A 1 61 ? 17.094 -31.812 1.952 1 82 61 ASP A N 1
ATOM 517 C CA . ASP A 1 61 ? 17.125 -30.359 2.104 1 82 61 ASP A CA 1
ATOM 518 C C . ASP A 1 61 ? 17.531 -29.672 0.798 1 82 61 ASP A C 1
ATOM 520 O O . ASP A 1 61 ? 17.719 -28.453 0.76 1 82 61 ASP A O 1
ATOM 524 N N . THR A 1 62 ? 17.484 -30.656 -0.372 1 89.75 62 THR A N 1
ATOM 525 C CA . THR A 1 62 ? 17.922 -30.031 -1.609 1 89.75 62 THR A CA 1
ATOM 526 C C . THR A 1 62 ? 16.953 -30.328 -2.746 1 89.75 62 THR A C 1
ATOM 528 O O . THR A 1 62 ? 16.172 -31.281 -2.662 1 89.75 62 THR A O 1
ATOM 531 N N . PHE A 1 63 ? 17 -29.562 -3.836 1 93.88 63 PHE A N 1
ATOM 532 C CA . PHE A 1 63 ? 16.125 -29.641 -4.992 1 93.88 63 PHE A CA 1
ATOM 533 C C . PHE A 1 63 ? 16.875 -29.344 -6.277 1 93.88 63 PHE A C 1
ATOM 535 O O . PHE A 1 63 ? 17.688 -28.406 -6.328 1 93.88 63 PHE A O 1
ATOM 542 N N . LYS A 1 64 ? 16.688 -30.234 -7.242 1 94.12 64 LYS A N 1
ATOM 543 C CA . LYS A 1 64 ? 17.188 -30 -8.594 1 94.12 64 LYS A CA 1
ATOM 544 C C . LYS A 1 64 ? 16.109 -30.328 -9.633 1 94.12 64 LYS A C 1
ATOM 546 O O . LYS A 1 64 ? 15.484 -31.391 -9.57 1 94.12 64 LYS A O 1
ATOM 551 N N . PHE A 1 65 ? 16 -29.531 -10.602 1 95.5 65 PHE A N 1
ATOM 552 C CA . PHE A 1 65 ? 15.031 -29.797 -11.656 1 95.5 65 PHE A CA 1
ATOM 553 C C . PHE A 1 65 ? 15.398 -31.047 -12.438 1 95.5 65 PHE A C 1
ATOM 555 O O . PHE A 1 65 ? 14.516 -31.781 -12.898 1 95.5 65 PHE A O 1
ATOM 562 N N . THR A 1 66 ? 16.641 -31.375 -12.531 1 92.06 66 THR A N 1
ATOM 563 C CA . THR A 1 66 ? 17.109 -32.5 -13.352 1 92.06 66 THR A CA 1
ATOM 564 C C . THR A 1 66 ? 16.891 -33.812 -12.656 1 92.06 66 THR A C 1
ATOM 566 O O . THR A 1 66 ? 17.109 -34.875 -13.242 1 92.06 66 THR A O 1
ATOM 569 N N . ASP A 1 67 ? 16.438 -33.719 -11.453 1 90.38 67 ASP A N 1
ATOM 570 C CA . ASP A 1 67 ? 16.172 -34.938 -10.711 1 90.38 67 ASP A CA 1
ATOM 571 C C . ASP A 1 67 ? 14.82 -35.531 -11.094 1 90.38 67 ASP A C 1
ATOM 573 O O . ASP A 1 67 ? 14.492 -36.656 -10.688 1 90.38 67 ASP A O 1
ATOM 577 N N . TYR A 1 68 ? 14.086 -34.906 -11.867 1 93.44 68 TYR A N 1
ATOM 578 C CA . TYR A 1 68 ? 12.727 -35.344 -12.172 1 93.44 68 TYR A CA 1
ATOM 579 C C . TYR A 1 68 ? 12.648 -35.938 -13.57 1 93.44 68 TYR A C 1
ATOM 581 O O . TYR A 1 68 ? 13.352 -35.5 -14.484 1 93.44 68 TYR A O 1
ATOM 589 N N . ASP A 1 69 ? 11.719 -36.906 -13.688 1 92.56 69 ASP A N 1
ATOM 590 C CA . ASP A 1 69 ? 11.508 -37.594 -14.969 1 92.56 69 ASP A CA 1
ATOM 591 C C . ASP A 1 69 ? 10.5 -36.812 -15.828 1 92.56 69 ASP A C 1
ATOM 593 O O . ASP A 1 69 ? 10.523 -36.938 -17.062 1 92.56 69 ASP A O 1
ATOM 597 N N . CYS A 1 70 ? 9.609 -36.188 -15.195 1 94.81 70 CYS A N 1
ATOM 598 C CA . CYS A 1 70 ? 8.68 -35.344 -15.914 1 94.81 70 CYS A CA 1
ATOM 599 C C . CYS A 1 70 ? 8.312 -34.094 -15.086 1 94.81 70 CYS A C 1
ATOM 601 O O . CYS A 1 70 ? 8.305 -34.156 -13.859 1 94.81 70 CYS A O 1
ATOM 603 N N . ILE A 1 71 ? 8.055 -33.031 -15.789 1 97.81 71 ILE A N 1
ATOM 604 C CA . ILE A 1 71 ? 7.672 -31.766 -15.18 1 97.81 71 ILE A CA 1
ATOM 605 C C . ILE A 1 71 ? 6.465 -31.188 -15.914 1 97.81 71 ILE A C 1
ATOM 607 O O . ILE A 1 71 ? 6.5 -30.984 -17.125 1 97.81 71 ILE A O 1
ATOM 611 N N . GLY A 1 72 ? 5.375 -30.969 -15.195 1 98.62 72 GLY A N 1
ATOM 612 C CA . GLY A 1 72 ? 4.234 -30.219 -15.711 1 98.62 72 GLY A CA 1
ATOM 613 C C . GLY A 1 72 ? 4.246 -28.75 -15.312 1 98.62 72 GLY A C 1
ATOM 614 O O . GLY A 1 72 ? 4.613 -28.422 -14.18 1 98.62 72 GLY A O 1
ATOM 615 N N . PHE A 1 73 ? 3.814 -27.891 -16.234 1 98.81 73 PHE A N 1
ATOM 616 C CA . PHE A 1 73 ? 3.723 -26.453 -15.977 1 98.81 73 PHE A CA 1
ATOM 617 C C . PHE A 1 73 ? 2.299 -25.953 -16.203 1 98.81 73 PHE A C 1
ATOM 619 O O . PHE A 1 73 ? 1.646 -26.344 -17.172 1 98.81 73 PHE A O 1
ATOM 626 N N . ASP A 1 74 ? 1.868 -25.094 -15.242 1 98.56 74 ASP A N 1
ATOM 627 C CA . ASP A 1 74 ? 0.68 -24.297 -15.516 1 98.56 74 ASP A CA 1
ATOM 628 C C . ASP A 1 74 ? 0.989 -23.188 -16.516 1 98.56 74 ASP A C 1
ATOM 630 O O . ASP A 1 74 ? 2.156 -22.859 -16.75 1 98.56 74 ASP A O 1
ATOM 634 N N . LEU A 1 75 ? -0.081 -22.719 -17.156 1 98.44 75 LEU A N 1
ATOM 635 C CA . LEU A 1 75 ? 0.103 -21.625 -18.109 1 98.44 75 LEU A CA 1
ATOM 636 C C . LEU A 1 75 ? -0.062 -20.281 -17.422 1 98.44 75 LEU A C 1
ATOM 638 O O . LEU A 1 75 ? 0.882 -19.484 -17.359 1 98.44 75 LEU A O 1
ATOM 642 N N . ASP A 1 76 ? -1.25 -20.031 -16.812 1 96.5 76 ASP A N 1
ATOM 643 C CA . ASP A 1 76 ? -1.608 -18.734 -16.281 1 96.5 76 ASP A CA 1
ATOM 644 C C . ASP A 1 76 ? -0.764 -18.391 -15.055 1 96.5 76 ASP A C 1
ATOM 646 O O . ASP A 1 76 ? -0.76 -19.125 -14.07 1 96.5 76 ASP A O 1
ATOM 650 N N . ASN A 1 77 ? -0.068 -17.266 -15.125 1 96 77 ASN A N 1
ATOM 651 C CA . ASN A 1 77 ? 0.774 -16.703 -14.07 1 96 77 ASN A CA 1
ATOM 652 C C . ASN A 1 77 ? 1.942 -17.625 -13.742 1 96 77 ASN A C 1
ATOM 654 O O . ASN A 1 77 ? 2.518 -17.547 -12.656 1 96 77 ASN A O 1
ATOM 658 N N . THR A 1 78 ? 2.221 -18.562 -14.625 1 98.19 78 THR A N 1
ATOM 659 C CA . THR A 1 78 ? 3.371 -19.453 -14.508 1 98.19 78 THR A CA 1
ATOM 660 C C . THR A 1 78 ? 4.27 -19.344 -15.734 1 98.19 78 THR A C 1
ATOM 662 O O . THR A 1 78 ? 5.242 -18.578 -15.734 1 98.19 78 THR A O 1
ATOM 665 N N . ILE A 1 79 ? 3.822 -20 -16.859 1 98.44 79 ILE A N 1
ATOM 666 C CA . ILE A 1 79 ? 4.527 -19.781 -18.109 1 98.44 79 ILE A CA 1
ATOM 667 C C . ILE A 1 79 ? 4.203 -18.391 -18.641 1 98.44 79 ILE A C 1
ATOM 669 O O . ILE A 1 79 ? 5.098 -17.641 -19.062 1 98.44 79 ILE A O 1
ATOM 673 N N . CYS A 1 80 ? 2.924 -18.109 -18.625 1 98.06 80 CYS A N 1
ATOM 674 C CA . CYS A 1 80 ? 2.422 -16.797 -19.031 1 98.06 80 CYS A CA 1
ATOM 675 C C . CYS A 1 80 ? 2.234 -15.883 -17.828 1 98.06 80 CYS A C 1
ATOM 677 O O . CYS A 1 80 ? 1.212 -15.953 -17.141 1 98.06 80 CYS A O 1
ATOM 679 N N . ARG A 1 81 ? 3.111 -15.008 -17.625 1 97.06 81 ARG A N 1
ATOM 680 C CA . ARG A 1 81 ? 2.967 -14.031 -16.547 1 97.06 81 ARG A CA 1
ATOM 681 C C . ARG A 1 81 ? 2.129 -12.844 -17 1 97.06 81 ARG A C 1
ATOM 683 O O . ARG A 1 81 ? 2.379 -12.266 -18.062 1 97.06 81 ARG A O 1
ATOM 690 N N . TYR A 1 82 ? 1.193 -12.484 -16.156 1 96.94 82 TYR A N 1
ATOM 691 C CA . TYR A 1 82 ? 0.339 -11.344 -16.453 1 96.94 82 TYR A CA 1
ATOM 692 C C . TYR A 1 82 ? 0.838 -10.086 -15.742 1 96.94 82 TYR A C 1
ATOM 694 O O . TYR A 1 82 ? 1.483 -10.18 -14.695 1 96.94 82 TYR A O 1
ATOM 702 N N . LYS A 1 83 ? 0.642 -8.969 -16.375 1 96.38 83 LYS A N 1
ATOM 703 C CA . LYS A 1 83 ? 0.683 -7.703 -15.664 1 96.38 83 LYS A CA 1
ATOM 704 C C . LYS A 1 83 ? -0.542 -7.535 -14.766 1 96.38 83 LYS A C 1
ATOM 706 O O . LYS A 1 83 ? -1.512 -6.879 -15.148 1 96.38 83 LYS A O 1
ATOM 711 N N . VAL A 1 84 ? -0.438 -8.016 -13.594 1 95.44 84 VAL A N 1
ATOM 712 C CA . VAL A 1 84 ? -1.59 -8.297 -12.742 1 95.44 84 VAL A CA 1
ATOM 713 C C . VAL A 1 84 ? -2.307 -6.996 -12.391 1 95.44 84 VAL A C 1
ATOM 715 O O . VAL A 1 84 ? -3.529 -6.977 -12.242 1 95.44 84 VAL A O 1
ATOM 718 N N . GLY A 1 85 ? -1.529 -5.887 -12.25 1 93.12 85 GLY A N 1
ATOM 719 C CA . GLY A 1 85 ? -2.184 -4.609 -12.008 1 93.12 85 GLY A CA 1
ATOM 720 C C . GLY A 1 85 ? -3.195 -4.246 -13.078 1 93.12 85 GLY A C 1
ATOM 721 O O . GLY A 1 85 ? -4.316 -3.84 -12.773 1 93.12 85 GLY A O 1
ATOM 722 N N . GLU A 1 86 ? -2.828 -4.383 -14.281 1 95.56 86 GLU A N 1
ATOM 723 C CA . GLU A 1 86 ? -3.689 -4.07 -15.422 1 95.56 86 GLU A CA 1
ATOM 724 C C . GLU A 1 86 ? -4.84 -5.062 -15.531 1 95.56 86 GLU A C 1
ATOM 726 O O . GLU A 1 86 ? -5.98 -4.676 -15.805 1 95.56 86 GLU A O 1
ATOM 731 N N . ILE A 1 87 ? -4.566 -6.309 -15.25 1 96.69 87 ILE A N 1
ATOM 732 C CA . ILE A 1 87 ? -5.566 -7.363 -15.383 1 96.69 87 ILE A CA 1
ATOM 733 C C . ILE A 1 87 ? -6.652 -7.18 -14.32 1 96.69 87 ILE A C 1
ATOM 735 O O . ILE A 1 87 ? -7.844 -7.32 -14.617 1 96.69 87 ILE A O 1
ATOM 739 N N . MET A 1 88 ? -6.254 -6.91 -13.172 1 96.69 88 MET A N 1
ATOM 740 C CA . MET A 1 88 ? -7.223 -6.766 -12.086 1 96.69 88 MET A CA 1
ATOM 741 C C . MET A 1 88 ? -8.148 -5.586 -12.344 1 96.69 88 MET A C 1
ATOM 743 O O . MET A 1 88 ? -9.352 -5.664 -12.078 1 96.69 88 MET A O 1
ATOM 747 N N . ARG A 1 89 ? -7.625 -4.492 -12.844 1 96.88 89 ARG A N 1
ATOM 748 C CA . ARG A 1 89 ? -8.445 -3.328 -13.164 1 96.88 89 ARG A CA 1
ATOM 749 C C . ARG A 1 89 ? -9.445 -3.652 -14.273 1 96.88 89 ARG A C 1
ATOM 751 O O . ARG A 1 89 ? -10.609 -3.268 -14.195 1 96.88 89 ARG A O 1
ATOM 758 N N . LEU A 1 90 ? -9.008 -4.336 -15.273 1 97.94 90 LEU A N 1
ATOM 759 C CA . LEU A 1 90 ? -9.891 -4.762 -16.359 1 97.94 90 LEU A CA 1
ATOM 760 C C . LEU A 1 90 ? -11.008 -5.652 -15.836 1 97.94 90 LEU A C 1
ATOM 762 O O . LEU A 1 90 ? -12.18 -5.426 -16.141 1 97.94 90 LEU A O 1
ATOM 766 N N . GLU A 1 91 ? -10.617 -6.645 -15.07 1 98.19 91 GLU A N 1
ATOM 767 C CA . GLU A 1 91 ? -11.586 -7.586 -14.516 1 98.19 91 GLU A CA 1
ATOM 768 C C . GLU A 1 91 ? -12.641 -6.863 -13.672 1 98.19 91 GLU A C 1
ATOM 770 O O . GLU A 1 91 ? -13.836 -7.121 -13.82 1 98.19 91 GLU A O 1
ATOM 775 N N . TYR A 1 92 ? -12.164 -6.016 -12.82 1 98.25 92 TYR A N 1
ATOM 776 C CA . TYR A 1 92 ? -13.109 -5.312 -11.961 1 98.25 92 TYR A CA 1
ATOM 777 C C . TYR A 1 92 ? -14.125 -4.527 -12.781 1 98.25 92 TYR A C 1
ATOM 779 O O . TYR A 1 92 ? -15.32 -4.578 -12.508 1 98.25 92 TYR A O 1
ATOM 787 N N . ASN A 1 93 ? -13.641 -3.775 -13.727 1 98.19 93 ASN A N 1
ATOM 788 C CA . ASN A 1 93 ? -14.516 -2.965 -14.562 1 98.19 93 ASN A CA 1
ATOM 789 C C . ASN A 1 93 ? -15.594 -3.816 -15.234 1 98.19 93 ASN A C 1
ATOM 791 O O . ASN A 1 93 ? -16.766 -3.432 -15.273 1 98.19 93 ASN A O 1
ATOM 795 N N . LEU A 1 94 ? -15.203 -4.91 -15.758 1 98.12 94 LEU A N 1
ATOM 796 C CA . LEU A 1 94 ? -16.141 -5.781 -16.469 1 98.12 94 LEU A CA 1
ATOM 797 C C . LEU A 1 94 ? -17.172 -6.359 -15.5 1 98.12 94 LEU A C 1
ATOM 799 O O . LEU A 1 94 ? -18.359 -6.422 -15.828 1 98.12 94 LEU A O 1
ATOM 803 N N . ILE A 1 95 ? -16.734 -6.793 -14.32 1 98.25 95 ILE A N 1
ATOM 804 C CA . ILE A 1 95 ? -17.641 -7.344 -13.32 1 98.25 95 ILE A CA 1
ATOM 805 C C . ILE A 1 95 ? -18.625 -6.262 -12.859 1 98.25 95 ILE A C 1
ATOM 807 O O . ILE A 1 95 ? -19.828 -6.484 -12.82 1 98.25 95 ILE A O 1
ATOM 811 N N . ALA A 1 96 ? -18.078 -5.098 -12.508 1 98.31 96 ALA A N 1
ATOM 812 C CA . ALA A 1 96 ? -18.891 -3.988 -12.016 1 98.31 96 ALA A CA 1
ATOM 813 C C . ALA A 1 96 ? -19.922 -3.566 -13.047 1 98.31 96 ALA A C 1
ATOM 815 O O . ALA A 1 96 ? -21.094 -3.363 -12.711 1 98.31 96 ALA A O 1
ATOM 816 N N . GLU A 1 97 ? -19.516 -3.42 -14.281 1 98 97 GLU A N 1
ATOM 817 C CA . GLU A 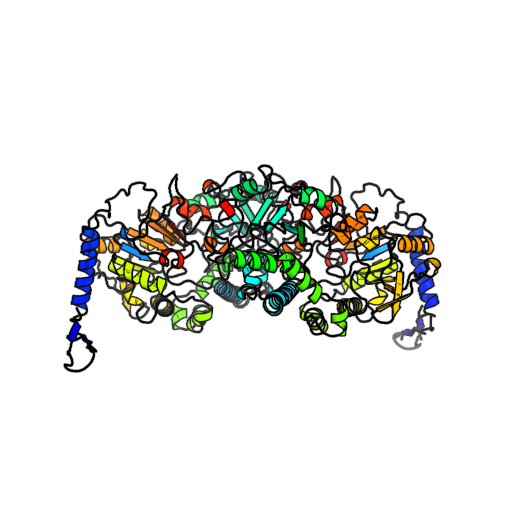1 97 ? -20.438 -3.055 -15.352 1 98 97 GLU A CA 1
ATOM 818 C C . GLU A 1 97 ? -21.547 -4.09 -15.508 1 98 97 GLU A C 1
ATOM 820 O O . GLU A 1 97 ? -22.719 -3.734 -15.695 1 98 97 GLU A O 1
ATOM 825 N N . TYR A 1 98 ? -21.188 -5.355 -15.492 1 97.5 98 TYR A N 1
ATOM 826 C CA . TYR A 1 98 ? -22.172 -6.422 -15.602 1 97.5 98 TYR A CA 1
ATOM 827 C C . TYR A 1 98 ? -23.172 -6.352 -14.461 1 97.5 98 TYR A C 1
ATOM 829 O O . TYR A 1 98 ? -24.391 -6.469 -14.68 1 97.5 98 TYR A O 1
ATOM 837 N N . MET A 1 99 ? -22.719 -6.176 -13.227 1 98 99 MET A N 1
ATOM 838 C CA . MET A 1 99 ? -23.578 -6.117 -12.047 1 98 99 MET A CA 1
ATOM 839 C C . MET A 1 99 ? -24.547 -4.949 -12.133 1 98 99 MET A C 1
ATOM 841 O O . MET A 1 99 ? -25.734 -5.105 -11.852 1 98 99 MET A O 1
ATOM 845 N N . VAL A 1 100 ? -24.047 -3.758 -12.555 1 97.81 100 VAL A N 1
ATOM 846 C CA . VAL A 1 100 ? -24.859 -2.549 -12.602 1 97.81 100 VAL A CA 1
ATOM 847 C C . VAL A 1 100 ? -25.844 -2.627 -13.766 1 97.81 100 VAL A C 1
ATOM 849 O O . VAL A 1 100 ? -27.031 -2.385 -13.602 1 97.81 100 VAL A O 1
ATOM 852 N N . ASN A 1 101 ? -25.391 -2.986 -14.906 1 96.88 101 ASN A N 1
ATOM 853 C CA . ASN A 1 101 ? -26.188 -2.932 -16.125 1 96.88 101 ASN A CA 1
ATOM 854 C C . ASN A 1 101 ? -27.156 -4.105 -16.203 1 96.88 101 ASN A C 1
ATOM 856 O O . ASN A 1 101 ? -28.297 -3.955 -16.688 1 96.88 101 ASN A O 1
ATOM 860 N N . ARG A 1 102 ? -26.781 -5.281 -15.812 1 95.75 102 ARG A N 1
ATOM 861 C CA . ARG A 1 102 ? -27.609 -6.473 -16 1 95.75 102 ARG A CA 1
ATOM 862 C C . ARG A 1 102 ? -28.438 -6.762 -14.758 1 95.75 102 ARG A C 1
ATOM 864 O O . ARG A 1 102 ? -29.578 -7.246 -14.867 1 95.75 102 ARG A O 1
ATOM 871 N N . TYR A 1 103 ? -27.844 -6.465 -13.609 1 95.94 103 TYR A N 1
ATOM 872 C CA . TYR A 1 103 ? -28.547 -6.867 -12.391 1 95.94 103 TYR A CA 1
ATOM 873 C C . TYR A 1 103 ? -29.062 -5.648 -11.633 1 95.94 103 TYR A C 1
ATOM 875 O O . TYR A 1 103 ? -29.766 -5.785 -10.625 1 95.94 103 TYR A O 1
ATOM 883 N N . GLY A 1 104 ? -28.719 -4.445 -11.969 1 95.94 104 GLY A N 1
ATOM 884 C CA . GLY A 1 104 ? -29.297 -3.229 -11.422 1 95.94 104 GLY A CA 1
ATOM 885 C C . GLY A 1 104 ? -28.672 -2.812 -10.102 1 95.94 104 GLY A C 1
ATOM 886 O O . GLY A 1 104 ? -29.328 -2.158 -9.281 1 95.94 104 GLY A O 1
ATOM 887 N N . TYR A 1 105 ? -27.5 -3.223 -9.82 1 97 105 TYR A N 1
ATOM 888 C CA . TYR A 1 105 ? -26.797 -2.777 -8.617 1 97 105 TYR A CA 1
ATOM 889 C C . TYR A 1 105 ? -26.5 -1.287 -8.688 1 97 105 TYR A C 1
ATOM 891 O O . TYR A 1 105 ? -26.625 -0.667 -9.742 1 97 105 TYR A O 1
ATOM 899 N N . GLU A 1 106 ? -26.078 -0.692 -7.578 1 94.88 106 GLU A N 1
ATOM 900 C CA . GLU A 1 106 ? -25.859 0.743 -7.438 1 94.88 106 GLU A CA 1
ATOM 901 C C . GLU A 1 106 ? -24.672 1.2 -8.289 1 94.88 106 GLU A C 1
ATOM 903 O O . GLU A 1 106 ? -23.672 0.495 -8.391 1 94.88 106 GLU A O 1
ATOM 908 N N . PRO A 1 107 ? -24.688 2.377 -8.812 1 94.88 107 PRO A N 1
ATOM 909 C CA . PRO A 1 107 ? -23.625 2.896 -9.672 1 94.88 107 PRO A CA 1
ATOM 910 C C . PRO A 1 107 ? -22.312 3.088 -8.93 1 94.88 107 PRO A C 1
ATOM 912 O O . PRO A 1 107 ? -21.25 3.213 -9.555 1 94.88 107 PRO A O 1
ATOM 915 N N . GLU A 1 108 ? -22.344 3.109 -7.641 1 90.69 108 GLU A N 1
ATOM 916 C CA . GLU A 1 108 ? -21.141 3.217 -6.832 1 90.69 108 GLU A CA 1
ATOM 917 C C . GLU A 1 108 ? -20.156 2.09 -7.152 1 90.69 108 GLU A C 1
ATOM 919 O O . GLU A 1 108 ? -18.953 2.229 -6.945 1 90.69 108 GLU A O 1
ATOM 924 N N . LEU A 1 109 ? -20.672 1.04 -7.668 1 96 109 LEU A N 1
ATOM 925 C CA . LEU A 1 109 ? -19.828 -0.087 -8.047 1 96 109 LEU A CA 1
ATOM 926 C C . LEU A 1 109 ? -18.922 0.281 -9.219 1 96 109 LEU A C 1
ATOM 928 O O . LEU A 1 109 ? -17.922 -0.398 -9.477 1 96 109 LEU A O 1
ATOM 932 N N . LEU A 1 110 ? -19.25 1.345 -9.906 1 96.56 110 LEU A N 1
ATOM 933 C CA . LEU A 1 110 ? -18.5 1.706 -11.102 1 96.56 110 LEU A CA 1
ATOM 934 C C . LEU A 1 110 ? -17.297 2.582 -10.742 1 96.56 110 LEU A C 1
ATOM 936 O O . LEU A 1 110 ? -16.516 2.953 -11.617 1 96.56 110 LEU A O 1
ATOM 940 N N . LEU A 1 111 ? -17.141 2.889 -9.484 1 92.56 111 LEU A N 1
ATOM 941 C CA . LEU A 1 111 ? -15.938 3.607 -9.055 1 92.56 111 LEU A CA 1
ATOM 942 C C . LEU A 1 111 ? -14.68 2.811 -9.391 1 92.56 111 LEU A C 1
ATOM 944 O O . LEU A 1 111 ? -14.703 1.577 -9.367 1 92.56 111 LEU A O 1
ATOM 948 N N . PRO A 1 112 ? -13.633 3.545 -9.672 1 91.62 112 PRO A N 1
ATOM 949 C CA . PRO A 1 112 ? -12.406 2.84 -10.047 1 91.62 112 PRO A CA 1
ATOM 950 C C . PRO A 1 112 ? -11.898 1.901 -8.953 1 91.62 112 PRO A C 1
ATOM 952 O O . PRO A 1 112 ? -12.031 2.207 -7.77 1 91.62 112 PRO A O 1
ATOM 955 N N . LEU A 1 113 ? -11.289 0.763 -9.367 1 94.12 113 LEU A N 1
ATOM 956 C CA . LEU A 1 113 ? -10.742 -0.225 -8.445 1 94.12 113 LEU A CA 1
ATOM 957 C C . LEU A 1 113 ? -9.711 0.411 -7.512 1 94.12 113 LEU A C 1
ATOM 959 O O . LEU A 1 113 ? -9.586 0.008 -6.352 1 94.12 113 LEU A O 1
ATOM 963 N N . ASP A 1 114 ? -9.039 1.41 -8 1 87.56 114 ASP A N 1
ATOM 964 C CA . ASP A 1 114 ? -7.941 2.053 -7.285 1 87.56 114 ASP A CA 1
ATOM 965 C C . ASP A 1 114 ? -8.414 2.621 -5.949 1 87.56 114 ASP A C 1
ATOM 967 O O . ASP A 1 114 ? -7.641 2.701 -4.992 1 87.56 114 ASP A O 1
ATOM 971 N N . ASP A 1 115 ? -9.656 2.91 -5.871 1 85.44 115 ASP A N 1
ATOM 972 C CA . ASP A 1 115 ? -10.211 3.477 -4.641 1 85.44 115 ASP A CA 1
ATOM 973 C C . ASP A 1 115 ? -10.18 2.457 -3.506 1 85.44 115 ASP A C 1
ATOM 975 O O . ASP A 1 115 ? -10.133 2.828 -2.33 1 85.44 115 ASP A O 1
ATOM 979 N N . ASP A 1 116 ? -10.203 1.175 -3.865 1 89.44 116 ASP A N 1
ATOM 980 C CA . ASP A 1 116 ? -10.227 0.112 -2.863 1 89.44 116 ASP A CA 1
ATOM 981 C C . ASP A 1 116 ? -9.164 -0.945 -3.164 1 89.44 116 ASP A C 1
ATOM 983 O O . ASP A 1 116 ? -9.352 -2.123 -2.852 1 89.44 116 ASP A O 1
ATOM 987 N N . MET A 1 117 ? -8.078 -0.505 -3.785 1 89 117 MET A N 1
ATOM 988 C CA . MET A 1 117 ? -7.004 -1.431 -4.141 1 89 117 MET A CA 1
ATOM 989 C C . MET A 1 117 ? -6.422 -2.096 -2.896 1 89 117 MET A C 1
ATOM 991 O O . MET A 1 117 ? -6.051 -3.271 -2.932 1 89 117 MET A O 1
ATOM 995 N N . ASP A 1 118 ? -6.371 -1.392 -1.801 1 88.38 118 ASP A N 1
ATOM 996 C CA . ASP A 1 118 ? -5.797 -1.883 -0.552 1 88.38 118 ASP A CA 1
ATOM 997 C C . ASP A 1 118 ? -6.605 -3.057 -0 1 88.38 118 ASP A C 1
ATOM 999 O O . ASP A 1 118 ? -6.109 -3.818 0.834 1 88.38 118 ASP A O 1
ATOM 1003 N N . PHE A 1 119 ? -7.832 -3.166 -0.439 1 93.06 119 PHE A N 1
ATOM 1004 C CA . PHE A 1 119 ? -8.719 -4.23 0.012 1 93.06 119 PHE A CA 1
ATOM 1005 C C . PHE A 1 119 ? -8.297 -5.574 -0.57 1 93.06 119 PHE A C 1
ATOM 1007 O O . PHE A 1 119 ? -8.648 -6.629 -0.037 1 93.06 119 PHE A O 1
ATOM 1014 N N . LEU A 1 120 ? -7.598 -5.559 -1.573 1 94.88 120 LEU A N 1
ATOM 1015 C CA . LEU A 1 120 ? -7.285 -6.781 -2.303 1 94.88 120 LEU A CA 1
ATOM 1016 C C . LEU A 1 120 ? -6.102 -7.504 -1.673 1 94.88 120 LEU A C 1
ATOM 1018 O O . LEU A 1 120 ? -5.07 -6.887 -1.389 1 94.88 120 LEU A O 1
ATOM 1022 N N . GLN A 1 121 ? -6.238 -8.758 -1.508 1 95.38 121 GLN A N 1
ATOM 1023 C CA . GLN A 1 121 ? -5.133 -9.648 -1.156 1 95.38 121 GLN A CA 1
ATOM 1024 C C . GLN A 1 121 ? -5.488 -11.102 -1.439 1 95.38 121 GLN A C 1
ATOM 1026 O O . GLN A 1 121 ? -6.605 -11.539 -1.163 1 95.38 121 GLN A O 1
ATOM 1031 N N . LYS A 1 122 ? -4.539 -11.789 -1.979 1 96.06 122 LYS A N 1
ATOM 1032 C CA . LYS A 1 122 ? -4.711 -13.211 -2.266 1 96.06 122 LYS A CA 1
ATOM 1033 C C . LYS A 1 122 ? -4.965 -14 -0.987 1 96.06 122 LYS A C 1
ATOM 1035 O O . LYS A 1 122 ? -4.242 -13.844 0 1 96.06 122 LYS A O 1
ATOM 1040 N N . GLY A 1 123 ? -6.047 -14.883 -1.017 1 95.75 123 GLY A N 1
ATOM 1041 C CA . GLY A 1 123 ? -6.293 -15.773 0.107 1 95.75 123 GLY A CA 1
ATOM 1042 C C . GLY A 1 123 ? -7.438 -15.32 0.99 1 95.75 123 GLY A C 1
ATOM 1043 O O . GLY A 1 123 ? -7.785 -15.992 1.965 1 95.75 123 GLY A O 1
ATOM 1044 N N . LEU A 1 124 ? -8.086 -14.203 0.657 1 97.5 124 LEU A N 1
ATOM 1045 C CA . LEU A 1 124 ? -9.25 -13.766 1.42 1 97.5 124 LEU A CA 1
ATOM 1046 C C . LEU A 1 124 ? -10.398 -14.766 1.292 1 97.5 124 LEU A C 1
ATOM 1048 O O . LEU A 1 124 ? -10.547 -15.406 0.252 1 97.5 124 LEU A O 1
ATOM 1052 N N . ILE A 1 125 ? -11.148 -14.883 2.381 1 97.75 125 ILE A N 1
ATOM 1053 C CA . ILE A 1 125 ? -12.297 -15.773 2.434 1 97.75 125 ILE A CA 1
ATOM 1054 C C . ILE A 1 125 ? -13.562 -14.969 2.709 1 97.75 125 ILE A C 1
ATOM 1056 O O . ILE A 1 125 ? -13.594 -14.141 3.623 1 97.75 125 ILE A O 1
ATOM 1060 N N . LEU A 1 126 ? -14.57 -15.227 1.947 1 98 126 LEU A N 1
ATOM 1061 C CA . LEU A 1 126 ? -15.859 -14.562 2.096 1 98 126 LEU A CA 1
ATOM 1062 C C . LEU A 1 126 ? -16.859 -15.461 2.82 1 98 126 LEU A C 1
ATOM 1064 O O . LEU A 1 126 ? -17.078 -16.594 2.416 1 98 126 LEU A O 1
ATOM 1068 N N . ASP A 1 127 ? -17.328 -15.031 3.949 1 97.62 127 ASP A N 1
ATOM 1069 C CA . ASP A 1 127 ? -18.578 -15.516 4.516 1 97.62 127 ASP A CA 1
ATOM 1070 C C . ASP A 1 127 ? -19.781 -14.992 3.729 1 97.62 127 ASP A C 1
ATOM 1072 O O . ASP A 1 127 ? -20.234 -13.875 3.955 1 97.62 127 ASP A O 1
ATOM 1076 N N . ILE A 1 128 ? -20.344 -15.867 2.875 1 97.12 128 ILE A N 1
ATOM 1077 C CA . ILE A 1 128 ? -21.234 -15.438 1.806 1 97.12 128 ILE A CA 1
ATOM 1078 C C . ILE A 1 128 ? -22.5 -14.836 2.404 1 97.12 128 ILE A C 1
ATOM 1080 O O . ILE A 1 128 ? -22.938 -13.75 2 1 97.12 128 ILE A O 1
ATOM 1084 N N . LYS A 1 129 ? -23.078 -15.383 3.322 1 96.5 129 LYS A N 1
ATOM 1085 C CA . LYS A 1 129 ? -24.375 -14.961 3.859 1 96.5 129 LYS A CA 1
ATOM 1086 C C . LYS A 1 129 ? -24.219 -13.703 4.715 1 96.5 129 LYS A C 1
ATOM 1088 O O . LYS A 1 129 ? -25.078 -12.82 4.68 1 96.5 129 LYS A O 1
ATOM 1093 N N . ARG A 1 130 ? -23.125 -13.625 5.441 1 97.56 130 ARG A N 1
ATOM 1094 C CA . ARG A 1 130 ? -22.984 -12.508 6.375 1 97.56 130 ARG A CA 1
ATOM 1095 C C . ARG A 1 130 ? -22.328 -11.312 5.699 1 97.56 130 ARG A C 1
ATOM 1097 O O . ARG A 1 130 ? -22.375 -10.195 6.219 1 97.56 130 ARG A O 1
ATOM 1104 N N . GLY A 1 131 ? -21.703 -11.531 4.602 1 98.12 131 GLY A N 1
ATOM 1105 C CA . GLY A 1 131 ? -21.047 -10.438 3.898 1 98.12 131 GLY A CA 1
ATOM 1106 C C . GLY A 1 131 ? -19.734 -10.031 4.531 1 98.12 131 GLY A C 1
ATOM 1107 O O . GLY A 1 131 ? -19.328 -8.867 4.438 1 98.12 131 GLY A O 1
ATOM 1108 N N . ASN A 1 132 ? -19.109 -10.945 5.309 1 98.5 132 ASN A N 1
ATOM 1109 C CA . ASN A 1 132 ? -17.828 -10.68 5.945 1 98.5 132 ASN A CA 1
ATOM 1110 C C . ASN A 1 132 ? -16.672 -11.328 5.18 1 98.5 132 ASN A C 1
ATOM 1112 O O . ASN A 1 132 ? -16.812 -12.453 4.684 1 98.5 132 ASN A O 1
ATOM 1116 N N . PHE A 1 133 ? -15.633 -10.594 5.012 1 98.44 133 PHE A N 1
ATOM 1117 C CA . PHE A 1 133 ? -14.391 -11.102 4.445 1 98.44 133 PHE A CA 1
ATOM 1118 C C . PHE A 1 133 ? -13.336 -11.289 5.531 1 98.44 133 PHE A C 1
ATOM 1120 O O . PHE A 1 133 ? -13.273 -10.508 6.488 1 98.44 133 PHE A O 1
ATOM 1127 N N . MET A 1 134 ? -12.5 -12.312 5.383 1 98.25 134 MET A N 1
ATOM 1128 C CA . MET A 1 134 ? -11.57 -12.555 6.48 1 98.25 134 MET A CA 1
ATOM 1129 C C . MET A 1 134 ? -10.25 -13.117 5.961 1 98.25 134 MET A C 1
ATOM 1131 O O . MET A 1 134 ? -10.219 -13.805 4.934 1 98.25 134 MET A O 1
ATOM 1135 N N . LYS A 1 135 ? -9.195 -12.742 6.555 1 97.38 135 LYS A N 1
ATOM 1136 C CA . LYS A 1 135 ? -7.887 -13.375 6.469 1 97.38 135 LYS A CA 1
ATOM 1137 C C . LYS A 1 135 ? -7.648 -14.305 7.648 1 97.38 135 LYS A C 1
ATOM 1139 O O . LYS A 1 135 ? -7.812 -13.906 8.805 1 97.38 135 LYS A O 1
ATOM 1144 N N . CYS A 1 136 ? -7.25 -15.531 7.375 1 97.5 136 CYS A N 1
ATOM 1145 C CA . CYS A 1 136 ? -7.168 -16.516 8.445 1 97.5 136 CYS A CA 1
ATOM 1146 C C . CYS A 1 136 ? -5.738 -17.031 8.609 1 97.5 136 CYS A C 1
ATOM 1148 O O . CYS A 1 136 ? -4.953 -17 7.66 1 97.5 136 CYS A O 1
ATOM 1150 N N . ALA A 1 137 ? -5.477 -17.422 9.789 1 96.5 137 ALA A N 1
ATOM 1151 C CA . ALA A 1 137 ? -4.211 -18.094 10.109 1 96.5 137 ALA A CA 1
ATOM 1152 C C . ALA A 1 137 ? -4.219 -19.547 9.641 1 96.5 137 ALA A C 1
ATOM 1154 O O . ALA A 1 137 ? -5.25 -20.047 9.195 1 96.5 137 ALA A O 1
ATOM 1155 N N . GLU A 1 138 ? -3.055 -20.141 9.734 1 94.06 138 GLU A N 1
ATOM 1156 C CA . GLU A 1 138 ? -2.895 -21.516 9.305 1 94.06 138 GLU A CA 1
ATOM 1157 C C . GLU A 1 138 ? -3.77 -22.453 10.125 1 94.06 138 GLU A C 1
ATOM 1159 O O . GLU A 1 138 ? -4.145 -23.531 9.656 1 94.06 138 GLU A O 1
ATOM 1164 N N . ASN A 1 139 ? -4.121 -22.094 11.32 1 93.81 139 ASN A N 1
ATOM 1165 C CA . ASN A 1 139 ? -4.965 -22.938 12.164 1 93.81 139 ASN A CA 1
ATOM 1166 C C . ASN A 1 139 ? -6.438 -22.562 12.023 1 93.81 139 ASN A C 1
ATOM 1168 O O . ASN A 1 139 ? -7.277 -23.047 12.789 1 93.81 139 ASN A O 1
ATOM 1172 N N . GLY A 1 140 ? -6.719 -21.672 11.172 1 95.25 140 GLY A N 1
ATOM 1173 C CA . GLY A 1 140 ? -8.102 -21.328 10.891 1 95.25 140 GLY A CA 1
ATOM 1174 C C . GLY A 1 140 ? -8.578 -20.109 11.656 1 95.25 140 GLY A C 1
ATOM 1175 O O . GLY A 1 140 ? -9.672 -19.594 11.406 1 95.25 140 GLY A O 1
ATOM 1176 N N . ARG A 1 141 ? -7.812 -19.641 12.562 1 96.56 141 ARG A N 1
ATOM 1177 C CA . ARG A 1 141 ? -8.188 -18.469 13.336 1 96.56 141 ARG A CA 1
ATOM 1178 C C . ARG A 1 141 ? -8.266 -17.234 12.445 1 96.56 141 ARG A C 1
ATOM 1180 O O . ARG A 1 141 ? -7.391 -17 11.609 1 96.56 141 ARG A O 1
ATOM 1187 N N . ILE A 1 142 ? -9.32 -16.438 12.695 1 97.38 142 ILE A N 1
ATOM 1188 C CA . ILE A 1 142 ? -9.484 -15.188 11.953 1 97.38 142 ILE A CA 1
ATOM 1189 C C . ILE A 1 142 ? -8.492 -14.148 12.477 1 97.38 142 ILE A C 1
ATOM 1191 O O . ILE A 1 142 ? -8.539 -13.773 13.648 1 97.38 142 ILE A O 1
ATOM 1195 N N . LEU A 1 143 ? -7.609 -13.711 11.609 1 95.69 143 LEU A N 1
ATOM 1196 C CA . LEU A 1 143 ? -6.625 -12.695 11.977 1 95.69 143 LEU A CA 1
ATOM 1197 C C . LEU A 1 143 ? -7.219 -11.297 11.852 1 95.69 143 LEU A C 1
ATOM 1199 O O . LEU A 1 143 ? -7.094 -10.484 12.766 1 95.69 143 LEU A O 1
ATOM 1203 N N . ARG A 1 144 ? -7.828 -10.969 10.711 1 94.94 144 ARG A N 1
ATOM 1204 C CA . ARG A 1 144 ? -8.531 -9.727 10.406 1 94.94 144 ARG A CA 1
ATOM 1205 C C . ARG A 1 144 ? -9.781 -9.992 9.578 1 94.94 144 ARG A C 1
ATOM 1207 O O . ARG A 1 144 ? -9.898 -11.039 8.938 1 94.94 144 ARG A O 1
ATOM 1214 N N . ALA A 1 145 ? -10.648 -9.047 9.664 1 97.06 145 ALA A N 1
ATOM 1215 C CA . ALA A 1 145 ? -11.883 -9.211 8.898 1 97.06 145 ALA A CA 1
ATOM 1216 C C . ALA A 1 145 ? -12.492 -7.859 8.555 1 97.06 145 ALA A C 1
ATOM 1218 O O . ALA A 1 145 ? -12.188 -6.848 9.188 1 97.06 145 ALA A O 1
ATOM 1219 N N . THR A 1 146 ? -13.297 -7.828 7.527 1 96.56 146 THR A N 1
ATOM 1220 C CA . THR A 1 146 ? -14.102 -6.676 7.141 1 96.56 146 THR A CA 1
ATOM 1221 C C . THR A 1 146 ? -15.547 -7.09 6.895 1 96.56 146 THR A C 1
ATOM 1223 O O . THR A 1 146 ? -15.82 -8.234 6.535 1 96.56 146 THR A O 1
ATOM 1226 N N . HIS A 1 147 ? -16.469 -6.277 7.191 1 96.81 147 HIS A N 1
ATOM 1227 C CA . HIS A 1 147 ? -17.812 -6.336 6.664 1 96.81 147 HIS A CA 1
ATOM 1228 C C . HIS A 1 147 ? -17.969 -5.445 5.434 1 96.81 147 HIS A C 1
ATOM 1230 O O . HIS A 1 147 ? -17.906 -4.219 5.535 1 96.81 147 HIS A O 1
ATOM 1236 N N . GLY A 1 148 ? -18.344 -6.07 4.277 1 96.62 148 GLY A N 1
ATOM 1237 C CA . GLY A 1 148 ? -18.094 -5.27 3.092 1 96.62 148 GLY A CA 1
ATOM 1238 C C . GLY A 1 148 ? -16.672 -4.723 3.035 1 96.62 148 GLY A C 1
ATOM 1239 O O . GLY A 1 148 ? -15.711 -5.473 3.188 1 96.62 148 GLY A O 1
ATOM 1240 N N . THR A 1 149 ? -16.516 -3.498 2.789 1 94.06 149 THR A N 1
ATOM 1241 C CA . THR A 1 149 ? -15.18 -2.904 2.746 1 94.06 149 THR A CA 1
ATOM 1242 C C . THR A 1 149 ? -14.797 -2.332 4.105 1 94.06 149 THR A C 1
ATOM 1244 O O . THR A 1 149 ? -13.664 -1.885 4.301 1 94.06 149 THR A O 1
ATOM 1247 N N . ARG A 1 150 ? -15.68 -2.383 5.086 1 91.38 150 ARG A N 1
ATOM 1248 C CA . ARG A 1 150 ? -15.453 -1.763 6.391 1 91.38 150 ARG A CA 1
ATOM 1249 C C . ARG A 1 150 ? -14.711 -2.707 7.324 1 91.38 150 ARG A C 1
ATOM 1251 O O . ARG A 1 150 ? -15.172 -3.816 7.594 1 91.38 150 ARG A O 1
ATOM 1258 N N . PRO A 1 151 ? -13.609 -2.289 7.918 1 91.5 151 PRO A N 1
ATOM 1259 C CA . PRO A 1 151 ? -12.898 -3.135 8.883 1 91.5 151 PRO A CA 1
ATOM 1260 C C . PRO A 1 151 ? -13.766 -3.518 10.078 1 91.5 151 PRO A C 1
ATOM 1262 O O . PRO A 1 151 ? -14.508 -2.68 10.602 1 91.5 151 PRO A O 1
ATOM 1265 N N . MET A 1 152 ? -13.672 -4.73 10.484 1 93.81 152 MET A N 1
ATOM 1266 C CA . MET A 1 152 ? -14.336 -5.188 11.703 1 93.81 152 MET A CA 1
ATOM 1267 C C . MET A 1 152 ? -13.406 -5.059 12.906 1 93.81 152 MET A C 1
ATOM 1269 O O . MET A 1 152 ? -12.211 -5.34 12.805 1 93.81 152 MET A O 1
ATOM 1273 N N . THR A 1 153 ? -13.977 -4.605 13.992 1 90 153 THR A N 1
ATOM 1274 C CA . THR A 1 153 ? -13.219 -4.586 15.242 1 90 153 THR A CA 1
ATOM 1275 C C . THR A 1 153 ? -13.086 -5.988 15.82 1 90 153 THR A C 1
ATOM 1277 O O . THR A 1 153 ? -13.805 -6.906 15.406 1 90 153 THR A O 1
ATOM 1280 N N . ARG A 1 154 ? -12.188 -6.137 16.766 1 90.94 154 ARG A N 1
ATOM 1281 C CA . ARG A 1 154 ? -12.039 -7.418 17.438 1 90.94 154 ARG A CA 1
ATOM 1282 C C . ARG A 1 154 ? -13.336 -7.828 18.125 1 90.94 154 ARG A C 1
ATOM 1284 O O . ARG A 1 154 ? -13.703 -9.008 18.109 1 90.94 154 ARG A O 1
ATOM 1291 N N . ASP A 1 155 ? -13.984 -6.844 18.75 1 91.81 155 ASP A N 1
ATOM 1292 C CA . ASP A 1 155 ? -15.25 -7.125 19.422 1 91.81 155 ASP A CA 1
ATOM 1293 C C . ASP A 1 155 ? -16.297 -7.633 18.438 1 91.81 155 ASP A C 1
ATOM 1295 O O . ASP A 1 155 ? -17.047 -8.57 18.734 1 91.81 155 ASP A O 1
ATOM 1299 N N . GLU A 1 156 ? -16.328 -7.008 17.297 1 94.38 156 GLU A N 1
ATOM 1300 C CA . GLU A 1 156 ? -17.266 -7.449 16.266 1 94.38 156 GLU A CA 1
ATOM 1301 C C . GLU A 1 156 ? -16.969 -8.883 15.82 1 94.38 156 GLU A C 1
ATOM 1303 O O . GLU A 1 156 ? -17.891 -9.672 15.602 1 94.38 156 GLU A O 1
ATOM 1308 N N . ILE A 1 157 ? -15.727 -9.25 15.672 1 96.75 157 ILE A N 1
ATOM 1309 C CA . ILE A 1 157 ? -15.32 -10.594 15.273 1 96.75 157 ILE A CA 1
ATOM 1310 C C . ILE A 1 157 ? -15.695 -11.594 16.375 1 96.75 157 ILE A C 1
ATOM 1312 O O . ILE A 1 157 ? -16.234 -12.664 16.078 1 96.75 157 ILE A O 1
ATOM 1316 N N . HIS A 1 158 ? -15.469 -11.195 17.641 1 96.31 158 HIS A N 1
ATOM 1317 C CA . HIS A 1 158 ? -15.836 -12.047 18.766 1 96.31 158 HIS A CA 1
ATOM 1318 C C . HIS A 1 158 ? -17.344 -12.297 18.797 1 96.31 158 HIS A C 1
ATOM 1320 O O . HIS A 1 158 ? -17.781 -13.438 18.984 1 96.31 158 HIS A O 1
ATOM 1326 N N . ASP A 1 159 ? -18.047 -11.25 18.609 1 96.94 159 ASP A N 1
ATOM 1327 C CA . ASP A 1 159 ? -19.5 -11.352 18.672 1 96.94 159 ASP A CA 1
ATOM 1328 C C . ASP A 1 159 ? -20.031 -12.242 17.547 1 96.94 159 ASP A C 1
ATOM 1330 O O . ASP A 1 159 ? -21.031 -12.945 17.734 1 96.94 159 ASP A O 1
ATOM 1334 N N . THR A 1 160 ? -19.391 -12.242 16.406 1 97.25 160 THR A N 1
ATOM 1335 C CA . THR A 1 160 ? -19.906 -12.93 15.219 1 97.25 160 THR A CA 1
ATOM 1336 C C . THR A 1 160 ? -19.391 -14.367 15.164 1 97.25 160 THR A C 1
ATOM 1338 O O . THR A 1 160 ? -20.141 -15.273 14.797 1 97.25 160 THR A O 1
ATOM 1341 N N . TYR A 1 161 ? -18.141 -14.609 15.523 1 97.81 161 TYR A N 1
ATOM 1342 C CA . TYR A 1 161 ? -17.531 -15.906 15.234 1 97.81 161 TYR A CA 1
ATOM 1343 C C . TYR A 1 161 ? -17.016 -16.562 16.516 1 97.81 161 TYR A C 1
ATOM 1345 O O . TYR A 1 161 ? -16.375 -17.609 16.469 1 97.81 161 TYR A O 1
ATOM 1353 N N . GLY A 1 162 ? -17.219 -15.922 17.625 1 97.19 162 GLY A N 1
ATOM 1354 C CA . GLY A 1 162 ? -16.828 -16.484 18.906 1 97.19 162 GLY A CA 1
ATOM 1355 C C . GLY A 1 162 ? -15.508 -15.938 19.406 1 97.19 162 GLY A C 1
ATOM 1356 O O . GLY A 1 162 ? -14.734 -15.336 18.656 1 97.19 162 GLY A O 1
ATOM 1357 N N . LYS A 1 163 ? -15.172 -16.188 20.609 1 95.25 163 LYS A N 1
ATOM 1358 C CA . LYS A 1 163 ? -13.992 -15.648 21.281 1 95.25 163 LYS A CA 1
ATOM 1359 C C . LYS A 1 163 ? -12.711 -16.219 20.703 1 95.25 163 LYS A C 1
ATOM 1361 O O . LYS A 1 163 ? -11.672 -15.555 20.688 1 95.25 163 LYS A O 1
ATOM 1366 N N . ASP A 1 164 ? -12.844 -17.422 20.25 1 95.69 164 ASP A N 1
ATOM 1367 C CA . ASP A 1 164 ? -11.664 -18.047 19.656 1 95.69 164 ASP A CA 1
ATOM 1368 C C . ASP A 1 164 ? -11.43 -17.562 18.234 1 95.69 164 ASP A C 1
ATOM 1370 O O . ASP A 1 164 ? -10.375 -17.828 17.641 1 95.69 164 ASP A O 1
ATOM 1374 N N . ARG A 1 165 ? -12.391 -16.844 17.641 1 96.69 165 ARG A N 1
ATOM 1375 C CA . ARG A 1 165 ? -12.312 -16.281 16.297 1 96.69 165 ARG A CA 1
ATOM 1376 C C . ARG A 1 165 ? -12.133 -17.391 15.25 1 96.69 165 ARG A C 1
ATOM 1378 O O . ARG A 1 165 ? -11.273 -17.281 14.375 1 96.69 165 ARG A O 1
ATOM 1385 N N . ILE A 1 166 ? -12.859 -18.438 15.414 1 97.25 166 ILE A N 1
ATOM 1386 C CA . ILE A 1 166 ? -12.805 -19.562 14.477 1 97.25 166 ILE A CA 1
ATOM 1387 C C . ILE A 1 166 ? -14.18 -19.766 13.852 1 97.25 166 ILE A C 1
ATOM 1389 O O . ILE A 1 166 ? -15.18 -19.938 14.562 1 97.25 166 ILE A O 1
ATOM 1393 N N . TRP A 1 167 ? -14.258 -19.734 12.547 1 96.56 167 TRP A N 1
ATOM 1394 C CA . TRP A 1 167 ? -15.461 -20.047 11.781 1 96.56 167 TRP A CA 1
ATOM 1395 C C . TRP A 1 167 ? -15.414 -21.469 11.258 1 96.56 167 TRP A C 1
ATOM 1397 O O . TRP A 1 167 ? -14.555 -21.812 10.438 1 96.56 167 TRP A O 1
ATOM 1407 N N . GLU A 1 168 ? -16.281 -22.312 11.617 1 93.25 168 GLU A N 1
ATOM 1408 C CA . GLU A 1 168 ? -16.25 -23.766 11.398 1 93.25 168 GLU A CA 1
ATOM 1409 C C . GLU A 1 168 ? -16.078 -24.094 9.922 1 93.25 168 GLU A C 1
ATOM 1411 O O . GLU A 1 168 ? -15.328 -25.016 9.57 1 93.25 168 GLU A O 1
ATOM 1416 N N . PRO A 1 169 ? -16.734 -23.438 9.055 1 92.88 169 PRO A N 1
ATOM 1417 C CA . PRO A 1 169 ? -16.562 -23.766 7.637 1 92.88 169 PRO A CA 1
ATOM 1418 C C . PRO A 1 169 ? -15.125 -23.578 7.16 1 92.88 169 PRO A C 1
ATOM 1420 O O . PRO A 1 169 ? -14.68 -24.281 6.238 1 92.88 169 PRO A O 1
ATOM 1423 N N . VAL A 1 170 ? -14.383 -22.688 7.781 1 94.69 170 VAL A N 1
ATOM 1424 C CA . VAL A 1 170 ? -12.992 -22.453 7.402 1 94.69 170 VAL A CA 1
ATOM 1425 C C . VAL A 1 170 ? -12.141 -23.656 7.801 1 94.69 170 VAL A C 1
ATOM 1427 O O . VAL A 1 170 ? -11.195 -24.031 7.09 1 94.69 170 VAL A O 1
ATOM 1430 N N . VAL A 1 171 ? -12.484 -24.281 8.859 1 91.62 171 VAL A N 1
ATOM 1431 C CA . VAL A 1 171 ? -11.75 -25.438 9.352 1 91.62 171 VAL A CA 1
ATOM 1432 C C . VAL A 1 171 ? -11.844 -26.578 8.336 1 91.62 171 VAL A C 1
ATOM 1434 O O . VAL A 1 171 ? -10.859 -27.266 8.078 1 91.62 171 VAL A O 1
ATOM 1437 N N . GLU A 1 172 ? -12.922 -26.719 7.793 1 86.06 172 GLU A N 1
ATOM 1438 C CA . GLU A 1 172 ? -13.102 -27.719 6.758 1 86.06 172 GLU A CA 1
ATOM 1439 C C . GLU A 1 172 ? -12.422 -27.312 5.457 1 86.06 172 GLU A C 1
ATOM 1441 O O . GLU A 1 172 ? -11.812 -28.141 4.773 1 86.06 172 GLU A O 1
ATOM 1446 N N . PHE A 1 173 ? -12.516 -26.141 5.113 1 92.12 173 PHE A N 1
ATOM 1447 C CA . PHE A 1 173 ? -12 -25.562 3.883 1 92.12 173 PHE A CA 1
ATOM 1448 C C . PHE A 1 173 ? -10.477 -25.672 3.824 1 92.12 173 PHE A C 1
ATOM 1450 O O . PHE A 1 173 ? -9.914 -25.984 2.77 1 92.12 173 PHE A O 1
ATOM 1457 N N . MET A 1 174 ? -9.82 -25.453 4.941 1 90.25 174 MET A N 1
ATOM 1458 C CA . MET A 1 174 ? -8.375 -25.266 4.965 1 90.25 174 MET A CA 1
ATOM 1459 C C . MET A 1 174 ? -7.66 -26.578 4.621 1 90.25 174 MET A C 1
ATOM 1461 O O . MET A 1 174 ? -6.473 -26.562 4.301 1 90.25 174 MET A O 1
ATOM 1465 N N . ARG A 1 175 ? -8.336 -27.656 4.551 1 82.75 175 ARG A N 1
ATOM 1466 C CA . ARG A 1 175 ? -7.723 -28.938 4.246 1 82.75 175 ARG A CA 1
ATOM 1467 C C . ARG A 1 175 ? -7.426 -29.062 2.756 1 82.75 175 ARG A C 1
ATOM 1469 O O . ARG A 1 175 ? -6.398 -29.625 2.369 1 82.75 175 ARG A O 1
ATOM 1476 N N . THR A 1 176 ? -8.289 -28.516 1.96 1 80.12 176 THR A N 1
ATOM 1477 C CA . THR A 1 176 ? -8.133 -28.688 0.519 1 80.12 176 THR A CA 1
ATOM 1478 C C . THR A 1 176 ? -8.18 -27.328 -0.187 1 80.12 176 THR A C 1
ATOM 1480 O O . THR A 1 176 ? -7.828 -27.234 -1.365 1 80.12 176 THR A O 1
ATOM 1483 N N . LEU A 1 177 ? -8.531 -26.344 0.456 1 85.69 177 LEU A N 1
ATOM 1484 C CA . LEU A 1 177 ? -8.758 -25 -0.085 1 85.69 177 LEU A CA 1
ATOM 1485 C C . LEU A 1 177 ? -9.797 -25.047 -1.201 1 85.69 177 LEU A C 1
ATOM 1487 O O . LEU A 1 177 ? -9.727 -24.266 -2.152 1 85.69 177 LEU A O 1
ATOM 1491 N N . TYR A 1 178 ? -10.688 -26.016 -1.146 1 83.12 178 TYR A N 1
ATOM 1492 C CA . TYR A 1 178 ? -11.797 -26.094 -2.094 1 83.12 178 TYR A CA 1
ATOM 1493 C C . TYR A 1 178 ? -13.07 -25.531 -1.49 1 83.12 178 TYR A C 1
ATOM 1495 O O . TYR A 1 178 ? -13.484 -25.938 -0.4 1 83.12 178 TYR A O 1
ATOM 1503 N N . ASP A 1 179 ? -13.625 -24.516 -2.145 1 81.12 179 ASP A N 1
ATOM 1504 C CA . ASP A 1 179 ? -14.773 -23.797 -1.63 1 81.12 179 ASP A CA 1
ATOM 1505 C C . ASP A 1 179 ? -16.031 -24.672 -1.624 1 81.12 179 ASP A C 1
ATOM 1507 O O . ASP A 1 179 ? -16.969 -24.422 -0.863 1 81.12 179 ASP A O 1
ATOM 1511 N N . HIS A 1 180 ? -16.266 -25.641 -2.645 1 65.69 180 HIS A N 1
ATOM 1512 C CA . HIS A 1 180 ? -17.531 -26.328 -2.812 1 65.69 180 HIS A CA 1
ATOM 1513 C C . HIS A 1 180 ? -17.562 -27.641 -2.031 1 65.69 180 HIS A C 1
ATOM 1515 O O . HIS A 1 180 ? -16.797 -28.562 -2.332 1 65.69 180 HIS A O 1
ATOM 1521 N N . PRO A 1 181 ? -18.125 -27.375 -0.732 1 57.44 181 PRO A N 1
ATOM 1522 C CA . PRO A 1 181 ? -18.219 -28.656 -0.033 1 57.44 181 PRO A CA 1
ATOM 1523 C C . PRO A 1 181 ? -18.953 -29.719 -0.846 1 57.44 181 PRO A C 1
ATOM 1525 O O . PRO A 1 181 ? -19.312 -29.484 -2.002 1 57.44 181 PRO A O 1
ATOM 1528 N N . VAL A 1 182 ? -19.844 -30.406 -0.231 1 55.66 182 VAL A N 1
ATOM 1529 C CA . VAL A 1 182 ? -20.641 -31.578 -0.586 1 55.66 182 VAL A CA 1
ATOM 1530 C C . VAL A 1 182 ? -21.547 -31.25 -1.769 1 55.66 182 VAL A C 1
ATOM 1532 O O . VAL A 1 182 ? -22.172 -30.188 -1.809 1 55.66 182 VAL A O 1
ATOM 1535 N N . PRO A 1 183 ? -21.406 -31.953 -2.902 1 61.19 183 PRO A N 1
ATOM 1536 C CA . PRO A 1 183 ? -22.297 -31.797 -4.055 1 61.19 183 PRO A CA 1
ATOM 1537 C C . PRO A 1 183 ? -23.75 -31.562 -3.648 1 61.19 183 PRO A C 1
ATOM 1539 O O . PRO A 1 183 ? -24.266 -32.25 -2.773 1 61.19 183 PRO A O 1
ATOM 1542 N N . GLY A 1 184 ? -24.359 -30.453 -4.223 1 65.44 184 GLY A N 1
ATOM 1543 C CA . GLY A 1 184 ? -25.766 -30.203 -3.988 1 65.44 184 GLY A CA 1
ATOM 1544 C C . GLY A 1 184 ? -26.016 -29.141 -2.932 1 65.44 184 GLY A C 1
ATOM 1545 O O . GLY A 1 184 ? -27.141 -28.656 -2.775 1 65.44 184 GLY A O 1
ATOM 1546 N N . GLU A 1 185 ? -25.031 -28.781 -2.281 1 74.69 185 GLU A N 1
ATOM 1547 C CA . GLU A 1 185 ? -25.234 -27.812 -1.208 1 74.69 185 GLU A CA 1
ATOM 1548 C C . GLU A 1 185 ? -24.797 -26.422 -1.639 1 74.69 185 GLU A C 1
ATOM 1550 O O . GLU A 1 185 ? -23.938 -26.266 -2.502 1 74.69 185 GLU A O 1
ATOM 1555 N N . VAL A 1 186 ? -25.562 -25.484 -1.159 1 80.19 186 VAL A N 1
ATOM 1556 C CA . VAL A 1 186 ? -25.25 -24.078 -1.409 1 80.19 186 VAL A CA 1
ATOM 1557 C C . VAL A 1 186 ? -23.938 -23.719 -0.713 1 80.19 186 VAL A C 1
ATOM 1559 O O . VAL A 1 186 ? -23.75 -24.016 0.469 1 80.19 186 VAL A O 1
ATOM 1562 N N . PRO A 1 187 ? -23.031 -23.156 -1.49 1 87.56 187 PRO A N 1
ATOM 1563 C CA . PRO A 1 187 ? -21.766 -22.781 -0.862 1 87.56 187 PRO A CA 1
ATOM 1564 C C . PRO A 1 187 ? -21.953 -21.75 0.245 1 87.56 187 PRO A C 1
ATOM 1566 O O . PRO A 1 187 ? -22.75 -20.812 0.097 1 87.56 187 PRO A O 1
ATOM 1569 N N . VAL A 1 188 ? -21.234 -21.938 1.315 1 92.38 188 VAL A N 1
ATOM 1570 C CA . VAL A 1 188 ? -21.328 -21.031 2.451 1 92.38 188 VAL A CA 1
ATOM 1571 C C . VAL A 1 188 ? -20.141 -20.078 2.451 1 92.38 188 VAL A C 1
ATOM 1573 O O . VAL A 1 188 ? -20.219 -18.984 3.029 1 92.38 188 VAL A O 1
ATOM 1576 N N . LEU A 1 189 ? -19.047 -20.469 1.812 1 95 189 LEU A N 1
ATOM 1577 C CA . LEU A 1 189 ? -17.844 -19.656 1.77 1 95 189 LEU A CA 1
ATOM 1578 C C . LEU A 1 189 ? -17.266 -19.594 0.359 1 95 189 LEU A C 1
ATOM 1580 O O . LEU A 1 189 ? -17.531 -20.484 -0.458 1 95 189 LEU A O 1
ATOM 1584 N N . ARG A 1 190 ? -16.594 -18.562 0.028 1 95.56 190 ARG A N 1
ATOM 1585 C CA . ARG A 1 190 ? -15.82 -18.391 -1.19 1 95.56 190 ARG A CA 1
ATOM 1586 C C . ARG A 1 190 ? -14.438 -17.828 -0.875 1 95.56 190 ARG A C 1
ATOM 1588 O O . ARG A 1 190 ? -14.312 -16.828 -0.15 1 95.56 190 ARG A O 1
ATOM 1595 N N . SER A 1 191 ? -13.438 -18.516 -1.31 1 96.06 191 SER A N 1
ATOM 1596 C CA . SER A 1 191 ? -12.094 -17.969 -1.183 1 96.06 191 SER A CA 1
ATOM 1597 C C . SER A 1 191 ? -11.609 -17.375 -2.502 1 96.06 191 SER A C 1
ATOM 1599 O O . SER A 1 191 ? -11.914 -17.906 -3.574 1 96.06 191 SER A O 1
ATOM 1601 N N . PHE A 1 192 ? -10.891 -16.328 -2.438 1 96.75 192 PHE A N 1
ATOM 1602 C CA . PHE A 1 192 ? -10.281 -15.68 -3.594 1 96.75 192 PHE A CA 1
ATOM 1603 C C . PHE A 1 192 ? -8.805 -16.047 -3.703 1 96.75 192 PHE A C 1
ATOM 1605 O O . PHE A 1 192 ? -7.988 -15.586 -2.9 1 96.75 192 PHE A O 1
ATOM 1612 N N . LYS A 1 193 ? -8.445 -16.719 -4.75 1 93.5 193 LYS A N 1
ATOM 1613 C CA . LYS A 1 193 ? -7.234 -17.531 -4.699 1 93.5 193 LYS A CA 1
ATOM 1614 C C . LYS A 1 193 ? -6.168 -17 -5.648 1 93.5 193 LYS A C 1
ATOM 1616 O O . LYS A 1 193 ? -4.984 -17.312 -5.508 1 93.5 193 LYS A O 1
ATOM 1621 N N . ASP A 1 194 ? -6.539 -16.25 -6.641 1 90.75 194 ASP A N 1
ATOM 1622 C CA . ASP A 1 194 ? -5.543 -15.781 -7.59 1 90.75 194 ASP A CA 1
ATOM 1623 C C . ASP A 1 194 ? -5.945 -14.43 -8.18 1 90.75 194 ASP A C 1
ATOM 1625 O O . ASP A 1 194 ? -6.957 -13.852 -7.785 1 90.75 194 ASP A O 1
ATOM 1629 N N . TYR A 1 195 ? -5.16 -13.961 -9.047 1 93.12 195 TYR A N 1
ATOM 1630 C CA . TYR A 1 195 ? -5.309 -12.602 -9.547 1 93.12 195 TYR A CA 1
ATOM 1631 C C . TYR A 1 195 ? -6.398 -12.523 -10.609 1 93.12 195 TYR A C 1
ATOM 1633 O O . TYR A 1 195 ? -6.746 -11.438 -11.078 1 93.12 195 TYR A O 1
ATOM 1641 N N . LEU A 1 196 ? -6.996 -13.625 -10.922 1 93.44 196 LEU A N 1
ATOM 1642 C CA . LEU A 1 196 ? -8.07 -13.664 -11.898 1 93.44 196 LEU A CA 1
ATOM 1643 C C . LEU A 1 196 ? -9.438 -13.711 -11.211 1 93.44 196 LEU A C 1
ATOM 1645 O O . LEU A 1 196 ? -10.469 -13.703 -11.883 1 93.44 196 LEU A O 1
ATOM 1649 N N . ASP A 1 197 ? -9.438 -13.703 -9.938 1 95.06 197 ASP A N 1
ATOM 1650 C CA . ASP A 1 197 ? -10.742 -13.688 -9.266 1 95.06 197 ASP A CA 1
ATOM 1651 C C . ASP A 1 197 ? -10.766 -12.656 -8.141 1 95.06 197 ASP A C 1
ATOM 1653 O O . ASP A 1 197 ? -11.836 -12.312 -7.637 1 95.06 197 ASP A O 1
ATOM 1657 N N . LEU A 1 198 ? -9.688 -12.07 -7.777 1 96 198 LEU A N 1
ATOM 1658 C CA . LEU A 1 198 ? -9.547 -11.156 -6.645 1 96 198 LEU A CA 1
ATOM 1659 C C . LEU A 1 198 ? -10.484 -9.961 -6.793 1 96 198 LEU A C 1
ATOM 1661 O O . LEU A 1 198 ? -11.141 -9.562 -5.832 1 96 198 LEU A O 1
ATOM 1665 N N . PRO A 1 199 ? -10.602 -9.367 -7.977 1 97 199 PRO A N 1
ATOM 1666 C CA . PRO A 1 199 ? -11.43 -8.172 -8.102 1 97 199 PRO A CA 1
ATOM 1667 C C . PRO A 1 199 ? -12.906 -8.43 -7.793 1 97 199 PRO A C 1
ATOM 1669 O O . PRO A 1 199 ? -13.641 -7.508 -7.438 1 97 199 PRO A O 1
ATOM 1672 N N . ALA A 1 200 ? -13.312 -9.68 -7.941 1 97.88 200 ALA A N 1
ATOM 1673 C CA . ALA A 1 200 ? -14.68 -10.047 -7.582 1 97.88 200 ALA A CA 1
ATOM 1674 C C . ALA A 1 200 ? -14.945 -9.781 -6.105 1 97.88 200 ALA A C 1
ATOM 1676 O O . ALA A 1 200 ? -16.078 -9.469 -5.715 1 97.88 200 ALA A O 1
ATOM 1677 N N . ALA A 1 201 ? -13.922 -9.914 -5.293 1 98.12 201 ALA A N 1
ATOM 1678 C CA . ALA A 1 201 ? -14.047 -9.625 -3.865 1 98.12 201 ALA A CA 1
ATOM 1679 C C . ALA A 1 201 ? -14.453 -8.172 -3.635 1 98.12 201 ALA A C 1
ATOM 1681 O O . ALA A 1 201 ? -15.336 -7.887 -2.816 1 98.12 201 ALA A O 1
ATOM 1682 N N . VAL A 1 202 ? -13.828 -7.242 -4.348 1 97.69 202 VAL A N 1
ATOM 1683 C CA . VAL A 1 202 ? -14.125 -5.82 -4.199 1 97.69 202 VAL A CA 1
ATOM 1684 C C . VAL A 1 202 ? -15.555 -5.539 -4.668 1 97.69 202 VAL A C 1
ATOM 1686 O O . VAL A 1 202 ? -16.281 -4.789 -4.02 1 97.69 202 VAL A O 1
ATOM 1689 N N . ALA A 1 203 ? -15.906 -6.133 -5.805 1 98.25 203 ALA A N 1
ATOM 1690 C CA . ALA A 1 203 ? -17.266 -5.941 -6.309 1 98.25 203 ALA A CA 1
ATOM 1691 C C . ALA A 1 203 ? -18.297 -6.395 -5.285 1 98.25 203 ALA A C 1
ATOM 1693 O O . ALA A 1 203 ? -19.297 -5.707 -5.055 1 98.25 203 ALA A O 1
ATOM 1694 N N . CYS A 1 204 ? -18.062 -7.527 -4.719 1 98.31 204 CYS A N 1
ATOM 1695 C CA . CYS A 1 204 ? -18.969 -8.055 -3.701 1 98.31 204 CYS A CA 1
ATOM 1696 C C . CYS A 1 204 ? -19 -7.156 -2.475 1 98.31 204 CYS A C 1
ATOM 1698 O O . CYS A 1 204 ? -20.078 -6.84 -1.957 1 98.31 204 CYS A O 1
ATOM 1700 N N . ALA A 1 205 ? -17.875 -6.758 -2.01 1 98.12 205 ALA A N 1
ATOM 1701 C CA . ALA A 1 205 ? -17.766 -5.918 -0.822 1 98.12 205 ALA A CA 1
ATOM 1702 C C . ALA A 1 205 ? -18.469 -4.582 -1.03 1 98.12 205 ALA A C 1
ATOM 1704 O O . ALA A 1 205 ? -19.219 -4.121 -0.158 1 98.12 205 ALA A O 1
ATOM 1705 N N . ARG A 1 206 ? -18.234 -3.934 -2.168 1 97.31 206 ARG A N 1
ATOM 1706 C CA . ARG A 1 206 ? -18.891 -2.668 -2.488 1 97.31 206 ARG A CA 1
ATOM 1707 C C . ARG A 1 206 ? -20.406 -2.826 -2.541 1 97.31 206 ARG A C 1
ATOM 1709 O O . ARG A 1 206 ? -21.141 -1.928 -2.135 1 97.31 206 ARG A O 1
ATOM 1716 N N . ALA A 1 207 ? -20.844 -3.904 -3.123 1 98.06 207 ALA A N 1
ATOM 1717 C CA . ALA A 1 207 ? -22.281 -4.164 -3.193 1 98.06 207 ALA A CA 1
ATOM 1718 C C . ALA A 1 207 ? -22.891 -4.301 -1.798 1 98.06 207 ALA A C 1
ATOM 1720 O O . ALA A 1 207 ? -24 -3.828 -1.545 1 98.06 207 ALA A O 1
ATOM 1721 N N . ILE A 1 208 ? -22.219 -4.973 -0.903 1 97.62 208 ILE A N 1
ATOM 1722 C CA . ILE A 1 208 ? -22.656 -5.113 0.481 1 97.62 208 ILE A CA 1
ATOM 1723 C C . ILE A 1 208 ? -22.734 -3.738 1.139 1 97.62 208 ILE A C 1
ATOM 1725 O O . ILE A 1 208 ? -23.719 -3.414 1.802 1 97.62 208 ILE A O 1
ATOM 1729 N N . ASP A 1 209 ? -21.672 -2.941 0.964 1 95.88 209 ASP A N 1
ATOM 1730 C CA . ASP A 1 209 ? -21.656 -1.588 1.513 1 95.88 209 ASP A CA 1
ATOM 1731 C C . ASP A 1 209 ? -22.859 -0.784 1.033 1 95.88 209 ASP A C 1
ATOM 1733 O O . ASP A 1 209 ? -23.484 -0.057 1.813 1 95.88 209 ASP A O 1
ATOM 1737 N N . ALA A 1 210 ? -23.125 -0.858 -0.254 1 95.19 210 ALA A N 1
ATOM 1738 C CA . ALA A 1 210 ? -24.234 -0.126 -0.837 1 95.19 210 ALA A CA 1
ATOM 1739 C C . ALA A 1 210 ? -25.562 -0.569 -0.222 1 95.19 210 ALA A C 1
ATOM 1741 O O . ALA A 1 210 ? -26.438 0.26 0.061 1 95.19 210 ALA A O 1
ATOM 1742 N N . GLN A 1 211 ? -25.719 -1.816 -0.064 1 95.25 211 GLN A N 1
ATOM 1743 C CA . GLN A 1 211 ? -26.938 -2.324 0.553 1 95.25 211 GLN A CA 1
ATOM 1744 C C . GLN A 1 211 ? -27.047 -1.893 2.014 1 95.25 211 GLN A C 1
ATOM 1746 O O . GLN A 1 211 ? -28.141 -1.61 2.51 1 95.25 211 GLN A O 1
ATOM 1751 N N . ASP A 1 212 ? -25.984 -1.952 2.688 1 94.75 212 ASP A N 1
ATOM 1752 C CA . ASP A 1 212 ? -25.953 -1.517 4.082 1 94.75 212 ASP A CA 1
ATOM 1753 C C . ASP A 1 212 ? -26.359 -0.051 4.207 1 94.75 212 ASP A C 1
ATOM 1755 O O . ASP A 1 212 ? -26.969 0.347 5.203 1 94.75 212 ASP A O 1
ATOM 1759 N N . SER A 1 213 ? -25.953 0.75 3.273 1 91.44 213 SER A N 1
ATOM 1760 C CA . SER A 1 213 ? -26.203 2.186 3.316 1 91.44 213 SER A CA 1
ATOM 1761 C C . SER A 1 213 ? -27.625 2.51 2.84 1 91.44 213 SER A C 1
ATOM 1763 O O . SER A 1 213 ? -28.062 3.66 2.92 1 91.44 213 SER A O 1
ATOM 1765 N N . SER A 1 214 ? -28.297 1.547 2.32 1 90.25 214 SER A N 1
ATOM 1766 C CA . SER A 1 214 ? -29.672 1.74 1.89 1 90.25 214 SER A CA 1
ATOM 1767 C C . SER A 1 214 ? -30.625 1.822 3.084 1 90.25 214 SER A C 1
ATOM 1769 O O . SER A 1 214 ? -30.266 1.395 4.188 1 90.25 214 SER A O 1
ATOM 1771 N N . PRO A 1 215 ? -31.766 2.416 2.914 1 90.19 215 PRO A N 1
ATOM 1772 C CA . PRO A 1 215 ? -32.719 2.543 4.008 1 90.19 215 PRO A CA 1
ATOM 1773 C C . PRO A 1 215 ? -33.094 1.196 4.621 1 90.19 215 PRO A C 1
ATOM 1775 O O . PRO A 1 215 ? -33.438 1.126 5.805 1 90.19 215 PRO A O 1
ATOM 1778 N N . GLU A 1 216 ? -33.031 0.261 3.838 1 87.56 216 GLU A N 1
ATOM 1779 C CA . GLU A 1 216 ? -33.406 -1.069 4.293 1 87.56 216 GLU A CA 1
ATOM 1780 C C . GLU A 1 216 ? -32.25 -1.786 4.965 1 87.56 216 GLU A C 1
ATOM 1782 O O . GLU A 1 216 ? -32.406 -2.885 5.5 1 87.56 216 GLU A O 1
ATOM 1787 N N . GLY A 1 217 ? -31.141 -1.146 4.953 1 87.12 217 GLY A N 1
ATOM 1788 C CA . GLY A 1 217 ? -29.953 -1.806 5.484 1 87.12 217 GLY A CA 1
ATOM 1789 C C . GLY A 1 217 ? -29.641 -1.392 6.906 1 87.12 217 GLY A C 1
ATOM 1790 O O . GLY A 1 217 ? -30.219 -0.438 7.43 1 87.12 217 GLY A O 1
ATOM 1791 N N . PRO A 1 218 ? -28.688 -2.293 7.48 1 90.69 218 PRO A N 1
ATOM 1792 C CA . PRO A 1 218 ? -27.984 -3.504 7.047 1 90.69 218 PRO A CA 1
ATOM 1793 C C . PRO A 1 218 ? -28.875 -4.746 7.078 1 90.69 218 PRO A C 1
ATOM 1795 O O . PRO A 1 218 ? -29.781 -4.84 7.91 1 90.69 218 PRO A O 1
ATOM 1798 N N . LEU A 1 219 ? -28.656 -5.695 6.207 1 91.81 219 LEU A N 1
ATOM 1799 C CA . LEU A 1 219 ? -29.438 -6.926 6.129 1 91.81 219 LEU A CA 1
ATOM 1800 C C . LEU A 1 219 ? -28.844 -8.008 7.027 1 91.81 219 LEU A C 1
ATOM 1802 O O . LEU A 1 219 ? -27.672 -7.949 7.379 1 91.81 219 LEU A O 1
ATOM 1806 N N . GLU A 1 220 ? -29.688 -8.945 7.352 1 91.31 220 GLU A N 1
ATOM 1807 C CA . GLU A 1 220 ? -29.219 -10.086 8.133 1 91.31 220 GLU A CA 1
ATOM 1808 C C . GLU A 1 220 ? -28.438 -11.062 7.27 1 91.31 220 GLU A C 1
ATOM 1810 O O . GLU A 1 220 ? -27.484 -11.68 7.738 1 91.31 220 GLU A O 1
ATOM 1815 N N . GLU A 1 221 ? -28.938 -11.242 6.113 1 95.19 221 GLU A N 1
ATOM 1816 C CA . GLU A 1 221 ? -28.281 -12.102 5.133 1 95.19 221 GLU A CA 1
ATOM 1817 C C . GLU A 1 221 ? -28.219 -11.43 3.764 1 95.19 221 GLU A C 1
ATOM 1819 O O . GLU A 1 221 ? -29.141 -10.711 3.375 1 95.19 221 GLU A O 1
ATOM 1824 N N . TYR A 1 222 ? -27.125 -11.734 3.113 1 96.25 222 TYR A N 1
ATOM 1825 C CA . TYR A 1 222 ? -26.922 -11.133 1.802 1 96.25 222 TYR A CA 1
ATOM 1826 C C . TYR A 1 222 ? -27.016 -12.172 0.695 1 96.25 222 TYR A C 1
ATOM 1828 O O . TYR A 1 222 ? -26.625 -13.32 0.88 1 96.25 222 TYR A O 1
ATOM 1836 N N . ASP A 1 223 ? -27.578 -11.844 -0.437 1 94.69 223 ASP A N 1
ATOM 1837 C CA . ASP A 1 223 ? -27.656 -12.695 -1.624 1 94.69 223 ASP A CA 1
ATOM 1838 C C . ASP A 1 223 ? -26.969 -12.023 -2.816 1 94.69 223 ASP A C 1
ATOM 1840 O O . ASP A 1 223 ? -27.578 -11.883 -3.883 1 94.69 223 ASP A O 1
ATOM 1844 N N . ILE A 1 224 ? -25.75 -11.703 -2.645 1 97.19 224 ILE A N 1
ATOM 1845 C CA . ILE A 1 224 ? -25.031 -10.906 -3.623 1 97.19 224 ILE A CA 1
ATOM 1846 C C . ILE A 1 224 ? -24.078 -11.797 -4.414 1 97.19 224 ILE A C 1
ATOM 1848 O O . ILE A 1 224 ? -23.938 -11.648 -5.629 1 97.19 224 ILE A O 1
ATOM 1852 N N . TRP A 1 225 ? -23.438 -12.773 -3.799 1 96.69 225 TRP A N 1
ATOM 1853 C CA . TRP A 1 225 ? -22.344 -13.547 -4.375 1 96.69 225 TRP A CA 1
ATOM 1854 C C . TRP A 1 225 ? -22.781 -14.266 -5.641 1 96.69 225 TRP A C 1
ATOM 1856 O O . TRP A 1 225 ? -22.062 -14.281 -6.641 1 96.69 225 TRP A O 1
ATOM 1866 N N . PRO A 1 226 ? -23.969 -14.891 -5.68 1 94.94 226 PRO A N 1
ATOM 1867 C CA . PRO A 1 226 ? -24.375 -15.57 -6.91 1 94.94 226 PRO A CA 1
ATOM 1868 C C . PRO A 1 226 ? -24.328 -14.664 -8.133 1 94.94 226 PRO A C 1
ATOM 1870 O O . PRO A 1 226 ? -23.922 -15.094 -9.219 1 94.94 226 PRO A O 1
ATOM 1873 N N . ASP A 1 227 ? -24.719 -13.438 -7.934 1 97.38 227 ASP A N 1
ATOM 1874 C CA . ASP A 1 227 ? -24.688 -12.492 -9.047 1 97.38 227 ASP A CA 1
ATOM 1875 C C . ASP A 1 227 ? -23.266 -12.156 -9.453 1 97.38 227 ASP A C 1
ATOM 1877 O O . ASP A 1 227 ? -22.953 -12.07 -10.648 1 97.38 227 ASP A O 1
ATOM 1881 N N . VAL A 1 228 ? -22.406 -11.914 -8.461 1 97.81 228 VAL A N 1
ATOM 1882 C CA . VAL A 1 228 ? -21 -11.641 -8.734 1 97.81 228 VAL A CA 1
ATOM 1883 C C . VAL A 1 228 ? -20.375 -12.836 -9.461 1 97.81 228 VAL A C 1
ATOM 1885 O O . VAL A 1 228 ? -19.594 -12.656 -10.406 1 97.81 228 VAL A O 1
ATOM 1888 N N . HIS A 1 229 ? -20.719 -14.008 -9.008 1 95.38 229 HIS A N 1
ATOM 1889 C CA . HIS A 1 229 ? -20.219 -15.234 -9.617 1 95.38 229 HIS A CA 1
ATOM 1890 C C . HIS A 1 229 ? -20.625 -15.336 -11.078 1 95.38 229 HIS A C 1
ATOM 1892 O O . HIS A 1 229 ? -19.812 -15.719 -11.93 1 95.38 229 HIS A O 1
ATOM 1898 N N . VAL A 1 230 ? -21.828 -15.023 -11.359 1 95.75 230 VAL A N 1
ATOM 1899 C CA . VAL A 1 230 ? -22.312 -15.062 -12.734 1 95.75 230 VAL A CA 1
ATOM 1900 C C . VAL A 1 230 ? -21.562 -14.047 -13.586 1 95.75 230 VAL A C 1
ATOM 1902 O O . VAL A 1 230 ? -21.188 -14.328 -14.727 1 95.75 230 VAL A O 1
ATOM 1905 N N . ALA A 1 231 ? -21.391 -12.906 -13.023 1 96.56 231 ALA A N 1
ATOM 1906 C CA . ALA A 1 231 ? -20.641 -11.875 -13.734 1 96.56 231 ALA A CA 1
ATOM 1907 C C . ALA A 1 231 ? -19.234 -12.367 -14.078 1 96.56 231 ALA A C 1
ATOM 1909 O O . ALA A 1 231 ? -18.75 -12.156 -15.203 1 96.56 231 ALA A O 1
ATOM 1910 N N . MET A 1 232 ? -18.578 -13 -13.172 1 95.38 232 MET A N 1
ATOM 1911 C CA . MET A 1 232 ? -17.234 -13.555 -13.383 1 95.38 232 MET A CA 1
ATOM 1912 C C . MET A 1 232 ? -17.266 -14.633 -14.453 1 95.38 232 MET A C 1
ATOM 1914 O O . MET A 1 232 ? -16.422 -14.648 -15.352 1 95.38 232 MET A O 1
ATOM 1918 N N . CYS A 1 233 ? -18.219 -15.539 -14.32 1 93.12 233 CYS A N 1
ATOM 1919 C CA . CYS A 1 233 ? -18.328 -16.625 -15.281 1 93.12 233 CYS A CA 1
ATOM 1920 C C . CYS A 1 233 ? -18.562 -16.094 -16.688 1 93.12 233 CYS A C 1
ATOM 1922 O O . CYS A 1 233 ? -18.031 -16.641 -17.656 1 93.12 233 CYS A O 1
ATOM 1924 N N . ASN A 1 234 ? -19.344 -15.078 -16.766 1 92.81 234 ASN A N 1
ATOM 1925 C CA . ASN A 1 234 ? -19.609 -14.477 -18.062 1 92.81 234 ASN A CA 1
ATOM 1926 C C . ASN A 1 234 ? -18.328 -13.961 -18.719 1 92.81 234 ASN A C 1
ATOM 1928 O O . ASN A 1 234 ? -18.141 -14.094 -19.922 1 92.81 234 ASN A O 1
ATOM 1932 N N . MET A 1 235 ? -17.562 -13.383 -17.969 1 93.69 235 MET A N 1
ATOM 1933 C CA . MET A 1 235 ? -16.312 -12.805 -18.438 1 93.69 235 MET A CA 1
ATOM 1934 C C . MET A 1 235 ? -15.391 -13.883 -19 1 93.69 235 MET A C 1
ATOM 1936 O O . MET A 1 235 ? -14.711 -13.664 -20 1 93.69 235 MET A O 1
ATOM 1940 N N . TYR A 1 236 ? -15.422 -15.102 -18.375 1 93.19 236 TYR A N 1
ATOM 1941 C CA . TYR A 1 236 ? -14.445 -16.141 -18.703 1 93.19 236 TYR A CA 1
ATOM 1942 C C . TYR A 1 236 ? -15.07 -17.25 -19.531 1 93.19 236 TYR A C 1
ATOM 1944 O O . TYR A 1 236 ? -14.492 -18.328 -19.672 1 93.19 236 TYR A O 1
ATOM 1952 N N . ARG A 1 237 ? -16.172 -17.016 -20.141 1 92 237 ARG A N 1
ATOM 1953 C CA . ARG A 1 237 ? -16.766 -18.047 -20.984 1 92 237 ARG A CA 1
ATOM 1954 C C . ARG A 1 237 ? -15.844 -18.406 -22.141 1 92 237 ARG A C 1
ATOM 1956 O O . ARG A 1 237 ? -15.375 -17.531 -22.859 1 92 237 ARG A O 1
ATOM 1963 N N . ARG A 1 238 ? -15.664 -19.656 -22.328 1 87.88 238 ARG A N 1
ATOM 1964 C CA . ARG A 1 238 ? -14.703 -20.156 -23.297 1 87.88 238 ARG A CA 1
ATOM 1965 C C . ARG A 1 238 ? -15.016 -19.656 -24.703 1 87.88 238 ARG A C 1
ATOM 1967 O O . ARG A 1 238 ? -14.102 -19.312 -25.453 1 87.88 238 ARG A O 1
ATOM 1974 N N . GLU A 1 239 ? -16.266 -19.594 -25.047 1 90.38 239 GLU A N 1
ATOM 1975 C CA . GLU A 1 239 ? -16.703 -19.203 -26.391 1 90.38 239 GLU A CA 1
ATOM 1976 C C . GLU A 1 239 ? -16.406 -17.734 -26.672 1 90.38 239 GLU A C 1
ATOM 1978 O O . GLU A 1 239 ? -16.375 -17.312 -27.828 1 90.38 239 GLU A O 1
ATOM 1983 N N . HIS A 1 240 ? -16.219 -17.047 -25.625 1 92.69 240 HIS A N 1
ATOM 1984 C CA . HIS A 1 240 ? -16.062 -15.602 -25.766 1 92.69 240 HIS A CA 1
ATOM 1985 C C . HIS A 1 240 ? -14.727 -15.266 -26.438 1 92.69 240 HIS A C 1
ATOM 1987 O O . HIS A 1 240 ? -14.594 -14.211 -27.062 1 92.69 240 HIS A O 1
ATOM 1993 N N . PHE A 1 241 ? -13.797 -16.141 -26.328 1 93.69 241 PHE A N 1
ATOM 1994 C CA . PHE A 1 241 ? -12.523 -15.875 -27 1 93.69 241 PHE A CA 1
ATOM 1995 C C . PHE A 1 241 ? -12.695 -15.828 -28.516 1 93.69 241 PHE A C 1
ATOM 1997 O O . PHE A 1 241 ? -12.219 -14.906 -29.172 1 93.69 241 PHE A O 1
ATOM 2004 N N . ARG A 1 242 ? -13.375 -16.797 -29.094 1 92.06 242 ARG A N 1
ATOM 2005 C CA . ARG A 1 242 ? -13.555 -16.891 -30.531 1 92.06 242 ARG A CA 1
ATOM 2006 C C . ARG A 1 242 ? -14.555 -15.859 -31.047 1 92.06 242 ARG A C 1
ATOM 2008 O O . ARG A 1 242 ? -14.422 -15.359 -32.156 1 92.06 242 ARG A O 1
ATOM 2015 N N . ASN A 1 243 ? -15.516 -15.562 -30.188 1 93.81 243 ASN A N 1
ATOM 2016 C CA . ASN A 1 243 ? -16.609 -14.703 -30.641 1 93.81 243 ASN A CA 1
ATOM 2017 C C . ASN A 1 243 ? -16.359 -13.242 -30.266 1 93.81 243 ASN A C 1
ATOM 2019 O O . ASN A 1 243 ? -17.188 -12.375 -30.531 1 93.81 243 ASN A O 1
ATOM 2023 N N . ASP A 1 244 ? -15.289 -12.969 -29.594 1 94.12 244 ASP A N 1
ATOM 2024 C CA . ASP A 1 244 ? -14.906 -11.617 -29.188 1 94.12 244 ASP A CA 1
ATOM 2025 C C . ASP A 1 244 ? -15.984 -10.984 -28.312 1 94.12 244 ASP A C 1
ATOM 2027 O O . ASP A 1 244 ? -16.453 -9.883 -28.594 1 94.12 244 ASP A O 1
ATOM 2031 N N . GLN A 1 245 ? -16.375 -11.711 -27.359 1 93.94 245 GLN A N 1
ATOM 2032 C CA . GLN A 1 245 ? -17.391 -11.258 -26.422 1 93.94 245 GLN A CA 1
ATOM 2033 C C . GLN A 1 245 ? -16.859 -11.219 -24.984 1 93.94 245 GLN A C 1
ATOM 2035 O O . GLN A 1 245 ? -15.695 -11.578 -24.75 1 93.94 245 GLN A O 1
ATOM 2040 N N . GLY A 1 246 ? -17.656 -10.695 -24.047 1 93.81 246 GLY A N 1
ATOM 2041 C CA . GLY A 1 246 ? -17.359 -10.734 -22.641 1 93.81 246 GLY A CA 1
ATOM 2042 C C . GLY A 1 246 ? -16.359 -9.672 -22.203 1 93.81 246 GLY A C 1
ATOM 2043 O O . GLY A 1 246 ? -16.25 -9.359 -21.016 1 93.81 246 GLY A O 1
ATOM 2044 N N . GLY A 1 247 ? -15.648 -9.156 -23.141 1 95.69 247 GLY A N 1
ATOM 2045 C CA . GLY A 1 247 ? -14.781 -8.023 -22.875 1 95.69 247 GLY A CA 1
ATOM 2046 C C . GLY A 1 247 ? -13.359 -8.43 -22.516 1 95.69 247 GLY A C 1
ATOM 2047 O O . GLY A 1 247 ? -12.398 -7.84 -23 1 95.69 247 GLY A O 1
ATOM 2048 N N . PHE A 1 248 ? -13.188 -9.445 -21.672 1 97.19 248 PHE A N 1
ATOM 2049 C CA . PHE A 1 248 ? -11.883 -9.844 -21.172 1 97.19 248 PHE A CA 1
ATOM 2050 C C . PHE A 1 248 ? -11.008 -10.375 -22.297 1 97.19 248 PHE A C 1
ATOM 2052 O O . PHE A 1 248 ? -9.922 -9.852 -22.547 1 97.19 248 PHE A O 1
ATOM 2059 N N . PHE A 1 249 ? -11.453 -11.375 -23.047 1 96.62 249 PHE A N 1
ATOM 2060 C CA . PHE A 1 249 ? -10.664 -12.062 -24.062 1 96.62 249 PHE A CA 1
ATOM 2061 C C . PHE A 1 249 ? -10.375 -11.133 -25.234 1 96.62 249 PHE A C 1
ATOM 2063 O O . PHE A 1 249 ? -9.242 -11.055 -25.719 1 96.62 249 PHE A O 1
ATOM 2070 N N . PRO A 1 250 ? -11.352 -10.391 -25.703 1 96.62 250 PRO A N 1
ATOM 2071 C CA . PRO A 1 250 ? -11.055 -9.453 -26.781 1 96.62 250 PRO A CA 1
ATOM 2072 C C . PRO A 1 250 ? -9.969 -8.445 -26.406 1 96.62 250 PRO A C 1
ATOM 2074 O O . PRO A 1 250 ? -9.125 -8.102 -27.25 1 96.62 250 PRO A O 1
ATOM 2077 N N . GLU A 1 251 ? -10.008 -8 -25.172 1 96.5 251 GLU A N 1
ATOM 2078 C CA . GLU A 1 251 ? -9.008 -7.035 -24.719 1 96.5 251 GLU A CA 1
ATOM 2079 C C . GLU A 1 251 ? -7.613 -7.652 -24.703 1 96.5 251 GLU A C 1
ATOM 2081 O O . GLU A 1 251 ? -6.648 -7.031 -25.141 1 96.5 251 GLU A O 1
ATOM 2086 N N . ILE A 1 252 ? -7.492 -8.805 -24.172 1 96.38 252 ILE A N 1
ATOM 2087 C CA . ILE A 1 252 ? -6.203 -9.484 -24.094 1 96.38 252 ILE A CA 1
ATOM 2088 C C . ILE A 1 252 ? -5.707 -9.82 -25.5 1 96.38 252 ILE A C 1
ATOM 2090 O O . ILE A 1 252 ? -4.52 -9.656 -25.797 1 96.38 252 ILE A O 1
ATOM 2094 N N . LYS A 1 253 ? -6.586 -10.305 -26.312 1 95.56 253 LYS A N 1
ATOM 2095 C CA . LYS A 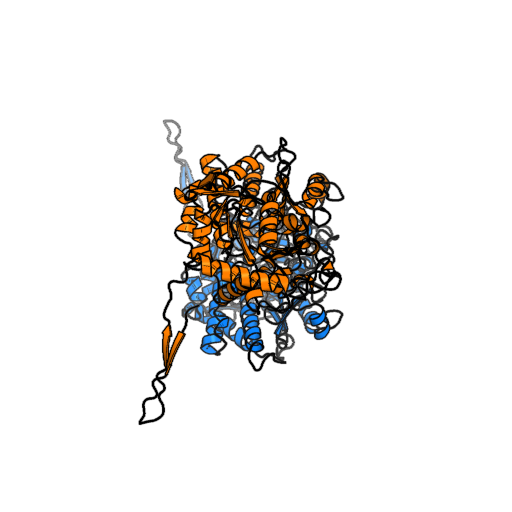1 253 ? -6.277 -10.711 -27.688 1 95.56 253 LYS A CA 1
ATOM 2096 C C . LYS A 1 253 ? -5.742 -9.539 -28.5 1 95.56 253 LYS A C 1
ATOM 2098 O O . LYS A 1 253 ? -4.766 -9.68 -29.234 1 95.56 253 LYS A O 1
ATOM 2103 N N . ASN A 1 254 ? -6.281 -8.414 -28.344 1 96.31 254 ASN A N 1
ATOM 2104 C CA . ASN A 1 254 ? -5.98 -7.27 -29.188 1 96.31 254 ASN A CA 1
ATOM 2105 C C . ASN A 1 254 ? -4.867 -6.41 -28.594 1 96.31 254 ASN A C 1
ATOM 2107 O O . ASN A 1 254 ? -4.246 -5.617 -29.297 1 96.31 254 ASN A O 1
ATOM 2111 N N . ASN A 1 255 ? -4.633 -6.52 -27.297 1 97.12 255 ASN A N 1
ATOM 2112 C CA . ASN A 1 255 ? -3.611 -5.73 -26.625 1 97.12 255 ASN A CA 1
ATOM 2113 C C . ASN A 1 255 ? -2.764 -6.594 -25.688 1 97.12 255 ASN A C 1
ATOM 2115 O O . ASN A 1 255 ? -2.613 -6.277 -24.516 1 97.12 255 ASN A O 1
ATOM 2119 N N . PRO A 1 256 ? -2.213 -7.656 -26.219 1 97.19 256 PRO A N 1
ATOM 2120 C CA . PRO A 1 256 ? -1.465 -8.547 -25.328 1 97.19 256 PRO A CA 1
ATOM 2121 C C . PRO A 1 256 ? -0.303 -7.84 -24.625 1 97.19 256 PRO A C 1
ATOM 2123 O O . PRO A 1 256 ? 0.024 -8.164 -23.484 1 97.19 256 PRO A O 1
ATOM 2126 N N . GLU A 1 257 ? 0.352 -6.844 -25.188 1 97.06 257 GLU A N 1
ATOM 2127 C CA . GLU A 1 257 ? 1.491 -6.133 -24.609 1 97.06 257 GLU A CA 1
ATOM 2128 C C . GLU A 1 257 ? 1.094 -5.379 -23.344 1 97.06 257 GLU A C 1
ATOM 2130 O O . GLU A 1 257 ? 1.93 -5.133 -22.484 1 97.06 257 GLU A O 1
ATOM 2135 N N . LYS A 1 258 ? -0.131 -5.004 -23.281 1 97 258 LYS A N 1
ATOM 2136 C CA . LYS A 1 258 ? -0.641 -4.273 -22.125 1 97 258 LYS A CA 1
ATOM 2137 C C . LYS A 1 258 ? -0.843 -5.207 -20.922 1 97 258 LYS A C 1
ATOM 2139 O O . LYS A 1 258 ? -0.77 -4.773 -19.781 1 97 258 LYS A O 1
ATOM 2144 N N . TYR A 1 259 ? -0.993 -6.504 -21.172 1 97.56 259 TYR A N 1
ATOM 2145 C CA . TYR A 1 259 ? -1.508 -7.352 -20.094 1 97.56 259 TYR A CA 1
ATOM 2146 C C . TYR A 1 259 ? -0.562 -8.516 -19.828 1 97.56 259 TYR A C 1
ATOM 2148 O O . TYR A 1 259 ? -0.65 -9.164 -18.781 1 97.56 259 TYR A O 1
ATOM 2156 N N . ILE A 1 260 ? 0.279 -8.805 -20.766 1 97.94 260 ILE A N 1
ATOM 2157 C CA . ILE A 1 260 ? 1.093 -10.008 -20.672 1 97.94 260 ILE A CA 1
ATOM 2158 C C . ILE A 1 260 ? 2.568 -9.656 -20.828 1 97.94 260 ILE A C 1
ATOM 2160 O O . ILE A 1 260 ? 2.92 -8.82 -21.672 1 97.94 260 ILE A O 1
ATOM 2164 N N . TYR A 1 261 ? 3.43 -10.234 -20.031 1 96.94 261 TYR A N 1
ATOM 2165 C CA . TYR A 1 261 ? 4.871 -10.102 -20.203 1 96.94 261 TYR A CA 1
ATOM 2166 C C . TYR A 1 261 ? 5.387 -11.109 -21.234 1 96.94 261 TYR A C 1
ATOM 2168 O O . TYR A 1 261 ? 4.91 -12.242 -21.297 1 96.94 261 TYR A O 1
ATOM 2176 N N . GLU A 1 262 ? 6.34 -10.695 -22.016 1 97.12 262 GLU A N 1
ATOM 2177 C CA . GLU A 1 262 ? 7.094 -11.664 -22.797 1 97.12 262 GLU A CA 1
ATOM 2178 C C . GLU A 1 262 ? 8.125 -12.391 -21.938 1 97.12 262 GLU A C 1
ATOM 2180 O O . GLU A 1 262 ? 8.68 -11.812 -21 1 97.12 262 GLU A O 1
ATOM 2185 N N . ALA A 1 263 ? 8.305 -13.656 -22.297 1 97.62 263 ALA A N 1
ATOM 2186 C CA . ALA A 1 263 ? 9.359 -14.391 -21.609 1 97.62 263 ALA A CA 1
ATOM 2187 C C . ALA A 1 263 ? 10.742 -13.867 -22.016 1 97.62 263 ALA A C 1
ATOM 2189 O O . ALA A 1 263 ? 10.969 -13.531 -23.172 1 97.62 263 ALA A O 1
ATOM 2190 N N . SER A 1 264 ? 11.664 -13.812 -21.078 1 97.56 264 SER A N 1
ATOM 2191 C CA . SER A 1 264 ? 13.039 -13.453 -21.391 1 97.56 264 SER A CA 1
ATOM 2192 C C . SER A 1 264 ? 13.719 -14.516 -22.25 1 97.56 264 SER A C 1
ATOM 2194 O O . SER A 1 264 ? 13.266 -15.664 -22.281 1 97.56 264 SER A O 1
ATOM 2196 N N . ASP A 1 265 ? 14.82 -14.164 -22.859 1 97.31 265 ASP A N 1
ATOM 2197 C CA . ASP A 1 265 ? 15.609 -15.148 -23.594 1 97.31 265 ASP A CA 1
ATOM 2198 C C . ASP A 1 265 ? 16.188 -16.203 -22.656 1 97.31 265 ASP A C 1
ATOM 2200 O O . ASP A 1 265 ? 16.297 -17.375 -23.031 1 97.31 265 ASP A O 1
ATOM 2204 N N . LYS A 1 266 ? 16.469 -15.805 -21.484 1 97.31 266 LYS A N 1
ATOM 2205 C CA . LYS A 1 266 ? 17 -16.734 -20.5 1 97.31 266 LYS A CA 1
ATOM 2206 C C . LYS A 1 266 ? 15.953 -17.797 -20.141 1 97.31 266 LYS A C 1
ATOM 2208 O O . LYS A 1 266 ? 16.281 -18.984 -20.016 1 97.31 266 LYS A O 1
ATOM 2213 N N . LEU A 1 267 ? 14.766 -17.375 -19.984 1 98.44 267 LEU A N 1
ATOM 2214 C CA . LEU A 1 267 ? 13.703 -18.312 -19.641 1 98.44 267 LEU A CA 1
ATOM 2215 C C . LEU A 1 267 ? 13.445 -19.266 -20.797 1 98.44 267 LEU A C 1
ATOM 2217 O O . LEU A 1 267 ? 13.258 -20.469 -20.594 1 98.44 267 LEU A O 1
ATOM 2221 N N . LYS A 1 268 ? 13.43 -18.766 -21.969 1 98.25 268 LYS A N 1
ATOM 2222 C CA . LYS A 1 268 ? 13.219 -19.594 -23.141 1 98.25 268 LYS A CA 1
ATOM 2223 C C . LYS A 1 268 ? 14.305 -20.672 -23.25 1 98.25 268 LYS A C 1
ATOM 2225 O O . LYS A 1 268 ? 14.008 -21.844 -23.484 1 98.25 268 LYS A O 1
ATOM 2230 N N . LYS A 1 269 ? 15.531 -20.219 -23.047 1 97.94 269 LYS A N 1
ATOM 2231 C CA . LYS A 1 269 ? 16.641 -21.156 -23.094 1 97.94 269 LYS A CA 1
ATOM 2232 C C . LYS A 1 269 ? 16.531 -22.203 -21.969 1 97.94 269 LYS A C 1
ATOM 2234 O O . LYS A 1 269 ? 16.828 -23.375 -22.172 1 97.94 269 LYS A O 1
ATOM 2239 N N . TRP A 1 270 ? 16.172 -21.719 -20.875 1 98.38 270 TRP A N 1
ATOM 2240 C CA . TRP A 1 270 ? 16.016 -22.578 -19.703 1 98.38 270 TRP A CA 1
ATOM 2241 C C . TRP A 1 270 ? 14.953 -23.641 -19.953 1 98.38 270 TRP A C 1
ATOM 2243 O O . TRP A 1 270 ? 15.172 -24.828 -19.688 1 98.38 270 TRP A O 1
ATOM 2253 N N . LEU A 1 271 ? 13.836 -23.297 -20.484 1 98.44 271 LEU A N 1
ATOM 2254 C CA . LEU A 1 271 ? 12.734 -24.219 -20.766 1 98.44 271 LEU A CA 1
ATOM 2255 C C . LEU A 1 271 ? 13.148 -25.234 -21.812 1 98.44 271 LEU A C 1
ATOM 2257 O O . LEU A 1 271 ? 12.789 -26.422 -21.719 1 98.44 271 LEU A O 1
ATOM 2261 N N . LYS A 1 272 ? 13.883 -24.797 -22.781 1 96.88 272 LYS A N 1
ATOM 2262 C CA . LYS A 1 272 ? 14.367 -25.719 -23.797 1 96.88 272 LYS A CA 1
ATOM 2263 C C . LYS A 1 272 ? 15.336 -26.734 -23.203 1 96.88 272 LYS A C 1
ATOM 2265 O O . LYS A 1 272 ? 15.289 -27.922 -23.547 1 96.88 272 LYS A O 1
ATOM 2270 N N . ALA A 1 273 ? 16.156 -26.234 -22.359 1 96.19 273 ALA A N 1
ATOM 2271 C CA . ALA A 1 273 ? 17.109 -27.125 -21.688 1 96.19 273 ALA A CA 1
ATOM 2272 C C . ALA A 1 273 ? 16.391 -28.156 -20.828 1 96.19 273 ALA A C 1
ATOM 2274 O O . ALA A 1 273 ? 16.781 -29.328 -20.797 1 96.19 273 ALA A O 1
ATOM 2275 N N . ILE A 1 274 ? 15.391 -27.75 -20.141 1 96.81 274 ILE A N 1
ATOM 2276 C CA . ILE A 1 274 ? 14.586 -28.656 -19.328 1 96.81 274 ILE A CA 1
ATOM 2277 C C . ILE A 1 274 ? 13.938 -29.703 -20.234 1 96.81 274 ILE A C 1
ATOM 2279 O O . ILE A 1 274 ? 13.938 -30.891 -19.906 1 96.81 274 ILE A O 1
ATOM 2283 N N . ASN A 1 275 ? 13.344 -29.25 -21.281 1 95.44 275 ASN A N 1
ATOM 2284 C CA . ASN A 1 275 ? 12.641 -30.125 -22.219 1 95.44 275 ASN A CA 1
ATOM 2285 C C . ASN A 1 275 ? 13.586 -31.141 -22.859 1 95.44 275 ASN A C 1
ATOM 2287 O O . ASN A 1 275 ? 13.164 -32.25 -23.219 1 95.44 275 ASN A O 1
ATOM 2291 N N . GLU A 1 276 ? 14.836 -30.828 -22.969 1 91 276 GLU A N 1
ATOM 2292 C CA . GLU A 1 276 ? 15.82 -31.75 -23.516 1 91 276 GLU A CA 1
ATOM 2293 C C . GLU A 1 276 ? 16.188 -32.812 -22.484 1 91 276 GLU A C 1
ATOM 2295 O O . GLU A 1 276 ? 16.547 -33.938 -22.859 1 91 276 GLU A O 1
ATOM 2300 N N . HIS A 1 277 ? 15.984 -32.469 -21.266 1 89.5 277 HIS A N 1
ATOM 2301 C CA . HIS A 1 277 ? 16.453 -33.344 -20.203 1 89.5 277 HIS A CA 1
ATOM 2302 C C . HIS A 1 277 ? 15.328 -34.219 -19.656 1 89.5 277 HIS A C 1
ATOM 2304 O O . HIS A 1 277 ? 15.57 -35.312 -19.156 1 89.5 277 HIS A O 1
ATOM 2310 N N . THR A 1 278 ? 14.164 -33.719 -19.594 1 92.19 278 THR A N 1
ATOM 2311 C CA . THR A 1 278 ? 13.023 -34.375 -18.984 1 92.19 278 THR A CA 1
ATOM 2312 C C . THR A 1 278 ? 11.766 -34.188 -19.812 1 92.19 278 THR A C 1
ATOM 2314 O O . THR A 1 278 ? 11.688 -33.25 -20.625 1 92.19 278 THR A O 1
ATOM 2317 N N . PHE A 1 279 ? 10.742 -35.125 -19.641 1 94.62 279 PHE A N 1
ATOM 2318 C CA . PHE A 1 279 ? 9.461 -34.906 -20.312 1 94.62 279 PHE A CA 1
ATOM 2319 C C . PHE A 1 279 ? 8.758 -33.688 -19.734 1 94.62 279 PHE A C 1
ATOM 2321 O O . PHE A 1 279 ? 8.656 -33.562 -18.5 1 94.62 279 PHE A O 1
ATOM 2328 N N . THR A 1 280 ? 8.312 -32.812 -20.594 1 97.62 280 THR A N 1
ATOM 2329 C CA . THR A 1 280 ? 7.664 -31.594 -20.141 1 97.62 280 THR A CA 1
ATOM 2330 C C . THR A 1 280 ? 6.242 -31.5 -20.688 1 97.62 280 THR A C 1
ATOM 2332 O O . THR A 1 280 ? 5.984 -31.875 -21.828 1 97.62 280 THR A O 1
ATOM 2335 N N . PHE A 1 281 ? 5.309 -31.016 -19.844 1 98.62 281 PHE A N 1
ATOM 2336 C CA . PHE A 1 281 ? 3.9 -30.875 -20.188 1 98.62 281 PHE A CA 1
ATOM 2337 C C . PHE A 1 281 ? 3.385 -29.484 -19.859 1 98.62 281 PHE A C 1
ATOM 2339 O O . PHE A 1 281 ? 3.75 -28.922 -18.828 1 98.62 281 PHE A O 1
ATOM 2346 N N . LEU A 1 282 ? 2.637 -28.922 -20.75 1 98.75 282 LEU A N 1
ATOM 2347 C CA . LEU A 1 282 ? 1.799 -27.766 -20.438 1 98.75 282 LEU A CA 1
ATOM 2348 C C . LEU A 1 282 ? 0.379 -28.203 -20.094 1 98.75 282 LEU A C 1
ATOM 2350 O O . LEU A 1 282 ? -0.308 -28.797 -20.922 1 98.75 282 LEU A O 1
ATOM 2354 N N . ILE A 1 283 ? -0.027 -28 -18.859 1 98.69 283 ILE A N 1
ATOM 2355 C CA . ILE A 1 283 ? -1.342 -28.422 -18.391 1 98.69 283 ILE A CA 1
ATOM 2356 C C . ILE A 1 283 ? -2.133 -27.203 -17.906 1 98.69 283 ILE A C 1
ATOM 2358 O O . ILE A 1 283 ? -1.859 -26.656 -16.844 1 98.69 283 ILE A O 1
ATOM 2362 N N . THR A 1 284 ? -3.152 -26.75 -18.625 1 97.88 284 THR A N 1
ATOM 2363 C CA . THR A 1 284 ? -3.859 -25.516 -18.328 1 97.88 284 THR A CA 1
ATOM 2364 C C . THR A 1 284 ? -5.367 -25.734 -18.344 1 97.88 284 THR A C 1
ATOM 2366 O O . THR A 1 284 ? -5.863 -26.656 -19 1 97.88 284 THR A O 1
ATOM 2369 N N . GLY A 1 285 ? -6.043 -24.984 -17.547 1 95.12 285 GLY A N 1
ATOM 2370 C CA . GLY A 1 285 ? -7.496 -25 -17.578 1 95.12 285 GLY A CA 1
ATOM 2371 C C . GLY A 1 285 ? -8.078 -24.25 -18.766 1 95.12 285 GLY A C 1
ATOM 2372 O O . GLY A 1 285 ? -9.266 -24.391 -19.062 1 95.12 285 GLY A O 1
ATOM 2373 N N . SER A 1 286 ? -7.352 -23.594 -19.516 1 94.94 286 SER A N 1
ATOM 2374 C CA . SER A 1 286 ? -7.805 -22.781 -20.641 1 94.94 286 SER A CA 1
ATOM 2375 C C . SER A 1 286 ? -8.023 -23.641 -21.891 1 94.94 286 SER A C 1
ATOM 2377 O O . SER A 1 286 ? -7.406 -24.688 -22.031 1 94.94 286 SER A O 1
ATOM 2379 N N . SER A 1 287 ? -8.883 -23.125 -22.75 1 94.69 287 SER A N 1
ATOM 2380 C CA . SER A 1 287 ? -9.062 -23.75 -24.047 1 94.69 287 SER A CA 1
ATOM 2381 C C . SER A 1 287 ? -7.848 -23.531 -24.938 1 94.69 287 SER A C 1
ATOM 2383 O O . SER A 1 287 ? -7.09 -22.578 -24.734 1 94.69 287 SER A O 1
ATOM 2385 N N . ILE A 1 288 ? -7.742 -24.359 -25.891 1 95.88 288 ILE A N 1
ATOM 2386 C CA . ILE A 1 288 ? -6.531 -24.391 -26.719 1 95.88 288 ILE A CA 1
ATOM 2387 C C . ILE A 1 288 ? -6.383 -23.078 -27.469 1 95.88 288 ILE A C 1
ATOM 2389 O O . ILE A 1 288 ? -5.266 -22.609 -27.703 1 95.88 288 ILE A O 1
ATOM 2393 N N . ASP A 1 289 ? -7.465 -22.484 -27.859 1 95.12 289 ASP A N 1
ATOM 2394 C CA . ASP A 1 289 ? -7.371 -21.25 -28.641 1 95.12 289 ASP A CA 1
ATOM 2395 C C . ASP A 1 289 ? -6.777 -20.109 -27.797 1 95.12 289 ASP A C 1
ATOM 2397 O O . ASP A 1 289 ? -5.836 -19.453 -28.234 1 95.12 289 ASP A O 1
ATOM 2401 N N . TYR A 1 290 ? -7.285 -19.969 -26.641 1 96 290 TYR A N 1
ATOM 2402 C CA . TYR A 1 290 ? -6.742 -18.969 -25.75 1 96 290 TYR A CA 1
ATOM 2403 C C . TYR A 1 290 ? -5.328 -19.328 -25.312 1 96 290 TYR A C 1
ATOM 2405 O O . TYR A 1 290 ? -4.438 -18.469 -25.297 1 96 290 TYR A O 1
ATOM 2413 N N . ALA A 1 291 ? -5.113 -20.547 -24.938 1 97.12 291 ALA A N 1
ATOM 2414 C CA . ALA A 1 291 ? -3.816 -21 -24.469 1 97.12 291 ALA A CA 1
ATOM 2415 C C . ALA A 1 291 ? -2.734 -20.812 -25.516 1 97.12 291 ALA A C 1
ATOM 2417 O O . ALA A 1 291 ? -1.634 -20.344 -25.203 1 97.12 291 ALA A O 1
ATOM 2418 N N . SER A 1 292 ? -3.016 -21.156 -26.75 1 96.62 292 SER A N 1
ATOM 2419 C CA . SER A 1 292 ? -2.039 -21.031 -27.812 1 96.62 292 SER A CA 1
ATOM 2420 C C . SER A 1 292 ? -1.743 -19.578 -28.141 1 96.62 292 SER A C 1
ATOM 2422 O O . SER A 1 292 ? -0.607 -19.219 -28.453 1 96.62 292 SER A O 1
ATOM 2424 N N . HIS A 1 293 ? -2.793 -18.812 -28.094 1 96.88 293 HIS A N 1
ATOM 2425 C CA . HIS A 1 293 ? -2.6 -17.391 -28.312 1 96.88 293 HIS A CA 1
ATOM 2426 C C . HIS A 1 293 ? -1.597 -16.812 -27.312 1 96.88 293 HIS A C 1
ATOM 2428 O O . HIS A 1 293 ? -0.646 -16.141 -27.703 1 96.88 293 HIS A O 1
ATOM 2434 N N . ASN A 1 294 ? -1.839 -17.078 -26.047 1 97.62 294 ASN A N 1
ATOM 2435 C CA . ASN A 1 294 ? -0.971 -16.547 -25 1 97.62 294 ASN A CA 1
ATOM 2436 C C . ASN A 1 294 ? 0.43 -17.156 -25.078 1 97.62 294 ASN A C 1
ATOM 2438 O O . ASN A 1 294 ? 1.424 -16.438 -24.938 1 97.62 294 ASN A O 1
ATOM 2442 N N . ALA A 1 295 ? 0.488 -18.422 -25.297 1 98.25 295 ALA A N 1
ATOM 2443 C CA . ALA A 1 295 ? 1.782 -19.078 -25.375 1 98.25 295 ALA A CA 1
ATOM 2444 C C . ALA A 1 295 ? 2.605 -18.531 -26.547 1 98.25 295 ALA A C 1
ATOM 2446 O O . ALA A 1 295 ? 3.818 -18.344 -26.422 1 98.25 295 ALA A O 1
ATOM 2447 N N . ARG A 1 296 ? 1.989 -18.312 -27.641 1 97.69 296 ARG A N 1
ATOM 2448 C CA . ARG A 1 296 ? 2.668 -17.766 -28.812 1 97.69 296 ARG A CA 1
ATOM 2449 C C . ARG A 1 296 ? 3.215 -16.375 -28.531 1 97.69 296 ARG A C 1
ATOM 2451 O O . ARG A 1 296 ? 4.312 -16.016 -28.969 1 97.69 296 ARG A O 1
ATOM 2458 N N . TYR A 1 297 ? 2.402 -15.672 -27.859 1 98 297 TYR A N 1
ATOM 2459 C CA . TYR A 1 297 ? 2.859 -14.328 -27.516 1 98 297 TYR A CA 1
ATOM 2460 C C . TYR A 1 297 ? 4.062 -14.383 -26.594 1 98 297 TYR A C 1
ATOM 2462 O O . TYR A 1 297 ? 5.008 -13.609 -26.734 1 98 297 TYR A O 1
ATOM 2470 N N . VAL A 1 298 ? 4.066 -15.219 -25.609 1 98.44 298 VAL A N 1
ATOM 2471 C CA . VAL A 1 298 ? 5.051 -15.273 -24.547 1 98.44 298 VAL A CA 1
ATOM 2472 C C . VAL A 1 298 ? 6.332 -15.938 -25.047 1 98.44 298 VAL A C 1
ATOM 2474 O O . VAL A 1 298 ? 7.434 -15.461 -24.781 1 98.44 298 VAL A O 1
ATOM 2477 N N . LEU A 1 299 ? 6.195 -17 -25.797 1 98.38 299 LEU A N 1
ATOM 2478 C CA . LEU A 1 299 ? 7.34 -17.844 -26.125 1 98.38 299 LEU A CA 1
ATOM 2479 C C . LEU A 1 299 ? 7.719 -17.688 -27.594 1 98.38 299 LEU A C 1
ATOM 2481 O O . LEU A 1 299 ? 8.82 -18.078 -28 1 98.38 299 LEU A O 1
ATOM 2485 N N . GLY A 1 300 ? 6.82 -17.172 -28.406 1 97.5 300 GLY A N 1
ATOM 2486 C CA . GLY A 1 300 ? 7.082 -17.047 -29.828 1 97.5 300 GLY A CA 1
ATOM 2487 C C . GLY A 1 300 ? 6.301 -18.047 -30.656 1 97.5 300 GLY A C 1
ATOM 2488 O O . GLY A 1 300 ? 5.555 -18.875 -30.125 1 97.5 300 GLY A O 1
ATOM 2489 N N . PRO A 1 301 ? 6.43 -18.016 -31.953 1 96.31 301 PRO A N 1
ATOM 2490 C CA . PRO A 1 301 ? 5.66 -18.875 -32.875 1 96.31 301 PRO A CA 1
ATOM 2491 C C . PRO A 1 301 ? 5.961 -20.359 -32.688 1 96.31 301 PRO A C 1
ATOM 2493 O O . PRO A 1 301 ? 5.125 -21.219 -33 1 96.31 301 PRO A O 1
ATOM 2496 N N . ASP A 1 302 ? 7.133 -20.672 -32.188 1 95.94 302 ASP A N 1
ATOM 2497 C CA . ASP A 1 302 ? 7.52 -22.062 -31.969 1 95.94 302 ASP A CA 1
ATOM 2498 C C . ASP A 1 302 ? 7.211 -22.5 -30.531 1 95.94 302 ASP A C 1
ATOM 2500 O O . ASP A 1 302 ? 7.875 -23.391 -30 1 95.94 302 ASP A O 1
ATOM 2504 N N . TRP A 1 303 ? 6.207 -21.859 -29.906 1 97.88 303 TRP A N 1
ATOM 2505 C CA . TRP A 1 303 ? 5.887 -22.094 -28.5 1 97.88 303 TRP A CA 1
ATOM 2506 C C . TRP A 1 303 ? 5.668 -23.578 -28.234 1 97.88 303 TRP A C 1
ATOM 2508 O O . TRP A 1 303 ? 5.996 -24.078 -27.156 1 97.88 303 TRP A O 1
ATOM 2518 N N . ARG A 1 304 ? 5.152 -24.328 -29.172 1 96.5 304 ARG A N 1
ATOM 2519 C CA . ARG A 1 304 ? 4.789 -25.734 -28.984 1 96.5 304 ARG A CA 1
ATOM 2520 C C . ARG A 1 304 ? 6.031 -26.594 -28.75 1 96.5 304 ARG A C 1
ATOM 2522 O O . ARG A 1 304 ? 5.961 -27.625 -28.078 1 96.5 304 ARG A O 1
ATOM 2529 N N . GLU A 1 305 ? 7.18 -26.172 -29.141 1 94.94 305 GLU A N 1
ATOM 2530 C CA . GLU A 1 305 ? 8.43 -26.938 -29.062 1 94.94 305 GLU A CA 1
ATOM 2531 C C . GLU A 1 305 ? 8.969 -26.969 -27.641 1 94.94 305 GLU A C 1
ATOM 2533 O O . GLU A 1 305 ? 9.836 -27.781 -27.328 1 94.94 305 GLU A O 1
ATOM 2538 N N . TYR A 1 306 ? 8.414 -26.172 -26.875 1 97.19 306 TYR A N 1
ATOM 2539 C CA . TYR A 1 306 ? 8.914 -26.078 -25.5 1 97.19 306 TYR A CA 1
ATOM 2540 C C . TYR A 1 306 ? 8.336 -27.203 -24.641 1 97.19 306 TYR A C 1
ATOM 2542 O O . TYR A 1 306 ? 8.828 -27.469 -23.547 1 97.19 306 TYR A O 1
ATOM 2550 N N . PHE A 1 307 ? 7.301 -27.906 -25.125 1 97.94 307 PHE A N 1
ATOM 2551 C CA . PHE A 1 307 ? 6.602 -28.938 -24.359 1 97.94 307 PHE A CA 1
ATOM 2552 C C . PHE A 1 307 ? 6.406 -30.203 -25.172 1 97.94 307 PHE A C 1
ATOM 2554 O O . PHE A 1 307 ? 6.105 -30.125 -26.375 1 97.94 307 PHE A O 1
ATOM 2561 N N . ASP A 1 308 ? 6.598 -31.297 -24.547 1 97.12 308 ASP A N 1
ATOM 2562 C CA . ASP A 1 308 ? 6.32 -32.562 -25.219 1 97.12 308 ASP A CA 1
ATOM 2563 C C . ASP A 1 308 ? 4.824 -32.719 -25.469 1 97.12 308 ASP A C 1
ATOM 2565 O O . ASP A 1 308 ? 4.406 -33.156 -26.547 1 97.12 308 ASP A O 1
ATOM 2569 N N . MET A 1 309 ? 4.062 -32.438 -24.484 1 97.38 309 MET A N 1
ATOM 2570 C CA . MET A 1 309 ? 2.609 -32.562 -24.578 1 97.38 309 MET A CA 1
ATOM 2571 C C . MET A 1 309 ? 1.935 -31.281 -24.078 1 97.38 309 MET A C 1
ATOM 2573 O O . MET A 1 309 ? 2.434 -30.625 -23.156 1 97.38 309 MET A O 1
ATOM 2577 N N . VAL A 1 310 ? 0.788 -30.938 -24.719 1 98.19 310 VAL A N 1
ATOM 2578 C CA . VAL A 1 310 ? -0.045 -29.828 -24.266 1 98.19 310 VAL A CA 1
ATOM 2579 C C . VAL A 1 310 ? -1.448 -30.328 -23.938 1 98.19 310 VAL A C 1
ATOM 2581 O O . VAL A 1 310 ? -2.098 -30.969 -24.781 1 98.19 310 VAL A O 1
ATOM 2584 N N . ILE A 1 311 ? -1.862 -30.109 -22.734 1 98.5 311 ILE A N 1
ATOM 2585 C CA . ILE A 1 311 ? -3.189 -30.5 -22.266 1 98.5 311 ILE A CA 1
ATOM 2586 C C . ILE A 1 311 ? -3.996 -29.25 -21.906 1 98.5 311 ILE A C 1
ATOM 2588 O O . ILE A 1 311 ? -3.637 -28.531 -20.984 1 98.5 311 ILE A O 1
ATOM 2592 N N . CYS A 1 312 ? -5.082 -29 -22.594 1 97.44 312 CYS A N 1
ATOM 2593 C CA . CYS A 1 312 ? -5.957 -27.859 -22.359 1 97.44 312 CYS A CA 1
ATOM 2594 C C . CYS A 1 312 ? -7.266 -28.297 -21.719 1 97.44 312 CYS A C 1
ATOM 2596 O O . CYS A 1 312 ? -7.559 -29.484 -21.641 1 97.44 312 CYS A O 1
ATOM 2598 N N . THR A 1 313 ? -8.023 -27.328 -21.188 1 96.38 313 THR A N 1
ATOM 2599 C CA . THR A 1 313 ? -9.273 -27.609 -20.484 1 96.38 313 THR A CA 1
ATOM 2600 C C . THR A 1 313 ? -9.086 -28.766 -19.484 1 96.38 313 THR A C 1
ATOM 2602 O O . THR A 1 313 ? -9.891 -29.703 -19.453 1 96.38 313 THR A O 1
ATOM 2605 N N . ALA A 1 314 ? -8.047 -28.766 -18.75 1 96.56 314 ALA A N 1
ATOM 2606 C CA . ALA A 1 314 ? -7.68 -29.844 -17.844 1 96.56 314 ALA A CA 1
ATOM 2607 C C . ALA A 1 314 ? -8.594 -29.875 -16.625 1 96.56 314 ALA A C 1
ATOM 2609 O O . ALA A 1 314 ? -8.695 -30.906 -15.953 1 96.56 314 ALA A O 1
ATOM 2610 N N . LYS A 1 315 ? -9.219 -28.75 -16.312 1 93.44 315 LYS A N 1
ATOM 2611 C CA . LYS A 1 315 ? -10.172 -28.625 -15.211 1 93.44 315 LYS A CA 1
ATOM 2612 C C . LYS A 1 315 ? -9.539 -29.016 -13.883 1 93.44 315 LYS A C 1
ATOM 2614 O O . LYS A 1 315 ? -10.07 -29.875 -13.164 1 93.44 315 LYS A O 1
ATOM 2619 N N . LYS A 1 316 ? -8.43 -28.516 -13.578 1 93.81 316 LYS A N 1
ATOM 2620 C CA . LYS A 1 316 ? -7.801 -28.688 -12.266 1 93.81 316 LYS A CA 1
ATOM 2621 C C . LYS A 1 316 ? -8.688 -28.141 -11.156 1 93.81 316 LYS A C 1
ATOM 2623 O O . LYS A 1 316 ? -9.422 -27.172 -11.359 1 93.81 316 LYS A O 1
ATOM 2628 N N . PRO A 1 317 ? -8.766 -28.734 -9.984 1 91.94 317 PRO A N 1
ATOM 2629 C CA . PRO A 1 317 ? -7.852 -29.766 -9.484 1 91.94 317 PRO A CA 1
ATOM 2630 C C . PRO A 1 317 ? -8.266 -31.172 -9.922 1 91.94 317 PRO A C 1
ATOM 2632 O O . PRO A 1 317 ? -7.5 -32.125 -9.742 1 91.94 317 PRO A O 1
ATOM 2635 N N . GLY A 1 318 ? -9.398 -31.375 -10.555 1 93.38 318 GLY A N 1
ATOM 2636 C CA . GLY A 1 318 ? -9.914 -32.688 -10.945 1 93.38 318 GLY A CA 1
ATOM 2637 C C . GLY A 1 318 ? -8.961 -33.438 -11.836 1 93.38 318 GLY A C 1
ATOM 2638 O O . GLY A 1 318 ? -8.977 -34.688 -11.844 1 93.38 318 GLY A O 1
ATOM 2639 N N . PHE A 1 319 ? -8.148 -32.844 -12.516 1 97.56 319 PHE A N 1
ATOM 2640 C CA . PHE A 1 319 ? -7.172 -33.469 -13.383 1 97.56 319 PHE A CA 1
ATOM 2641 C C . PHE A 1 319 ? -6.301 -34.438 -12.602 1 97.56 319 PHE A C 1
ATOM 2643 O O . PHE A 1 319 ? -5.941 -35.5 -13.102 1 97.56 319 PHE A O 1
ATOM 2650 N N . PHE A 1 320 ? -5.93 -34.125 -11.383 1 96.88 320 PHE A N 1
ATOM 2651 C CA . PHE A 1 320 ? -4.953 -34.875 -10.617 1 96.88 320 PHE A CA 1
ATOM 2652 C C . PHE A 1 320 ? -5.621 -36.062 -9.898 1 96.88 320 PHE A C 1
ATOM 2654 O O . PHE A 1 320 ? -5 -37.094 -9.695 1 96.88 320 PHE A O 1
ATOM 2661 N N . SER A 1 321 ? -6.816 -35.875 -9.5 1 92.81 321 SER A N 1
ATOM 2662 C CA . SER A 1 321 ? -7.449 -36.906 -8.664 1 92.81 321 SER A CA 1
ATOM 2663 C C . SER A 1 321 ? -8.531 -37.656 -9.438 1 92.81 321 SER A C 1
ATOM 2665 O O . SER A 1 321 ? -8.961 -38.719 -9.016 1 92.81 321 SER A O 1
ATOM 2667 N N . GLY A 1 322 ? -8.93 -37.125 -10.57 1 93.31 322 GLY A N 1
ATOM 2668 C CA . GLY A 1 322 ? -10.039 -37.719 -11.297 1 93.31 322 GLY A CA 1
ATOM 2669 C C . GLY A 1 322 ? -9.594 -38.656 -12.398 1 93.31 322 GLY A C 1
ATOM 2670 O O . GLY A 1 322 ? -8.445 -39.094 -12.422 1 93.31 322 GLY A O 1
ATOM 2671 N N . GLU A 1 323 ? -10.68 -39 -13.242 1 94.88 323 GLU A N 1
ATOM 2672 C CA . GLU A 1 323 ? -10.438 -39.969 -14.32 1 94.88 323 GLU A CA 1
ATOM 2673 C C . GLU A 1 323 ? -11.062 -39.5 -15.633 1 94.88 323 GLU A C 1
ATOM 2675 O O . GLU A 1 323 ? -11.492 -40.312 -16.438 1 94.88 323 GLU A O 1
ATOM 2680 N N . ARG A 1 324 ? -11.094 -38.25 -15.719 1 95.81 324 ARG A N 1
ATOM 2681 C CA . ARG A 1 324 ? -11.633 -37.75 -16.969 1 95.81 324 ARG A CA 1
ATOM 2682 C C . ARG A 1 324 ? -10.766 -38.156 -18.156 1 95.81 324 ARG A C 1
ATOM 2684 O O . ARG A 1 324 ? -9.539 -38.062 -18.109 1 95.81 324 ARG A O 1
ATOM 2691 N N . PRO A 1 325 ? -11.383 -38.562 -19.188 1 96.75 325 PRO A N 1
ATOM 2692 C CA . PRO A 1 325 ? -10.586 -39.062 -20.328 1 96.75 325 PRO A CA 1
ATOM 2693 C C . PRO A 1 325 ? -9.938 -37.938 -21.125 1 96.75 325 PRO A C 1
ATOM 2695 O O . PRO A 1 325 ? -10.484 -36.844 -21.188 1 96.75 325 PRO A O 1
ATOM 2698 N N . PHE A 1 326 ? -8.852 -38.281 -21.734 1 97.94 326 PHE A N 1
ATOM 2699 C CA . PHE A 1 326 ? -8.281 -37.406 -22.75 1 97.94 326 PHE A CA 1
ATOM 2700 C C . PHE A 1 326 ? -9.188 -37.312 -23.969 1 97.94 326 PHE A C 1
ATOM 2702 O O . PHE A 1 326 ? -9.836 -38.312 -24.328 1 97.94 326 PHE A O 1
ATOM 2709 N N . ARG A 1 327 ? -9.188 -36.156 -24.578 1 98.06 327 ARG A N 1
ATOM 2710 C CA . ARG A 1 327 ? -9.977 -35.969 -25.797 1 98.06 327 ARG A CA 1
ATOM 2711 C C . ARG A 1 327 ? -9.141 -35.344 -26.891 1 98.06 327 ARG A C 1
ATOM 2713 O O . ARG A 1 327 ? -8.273 -34.5 -26.625 1 98.06 327 ARG A O 1
ATOM 2720 N N . PHE A 1 328 ? -9.484 -35.75 -28.125 1 96 328 PHE A N 1
ATOM 2721 C CA . PHE A 1 328 ? -8.914 -35.062 -29.281 1 96 328 PHE A CA 1
ATOM 2722 C C . PHE A 1 328 ? -9.43 -33.625 -29.359 1 96 328 PHE A C 1
ATOM 2724 O O . PHE A 1 328 ? -10.438 -33.281 -28.75 1 96 328 PHE A O 1
ATOM 2731 N N . LEU A 1 329 ? -8.648 -32.875 -30.078 1 94.69 329 LEU A N 1
ATOM 2732 C CA . LEU A 1 329 ? -9.07 -31.516 -30.344 1 94.69 329 LEU A CA 1
ATOM 2733 C C . LEU A 1 329 ? -9.594 -31.375 -31.766 1 94.69 329 LEU A C 1
ATOM 2735 O O . LEU A 1 329 ? -8.977 -31.875 -32.719 1 94.69 329 LEU A O 1
ATOM 2739 N N . VAL A 1 330 ? -10.75 -30.75 -31.938 1 93.44 330 VAL A N 1
ATOM 2740 C CA . VAL A 1 330 ? -11.289 -30.328 -33.219 1 93.44 330 VAL A CA 1
ATOM 2741 C C . VAL A 1 330 ? -11.344 -28.797 -33.281 1 93.44 330 VAL A C 1
ATOM 2743 O O . VAL A 1 330 ? -12.375 -28.203 -32.938 1 93.44 330 VAL A O 1
ATOM 2746 N N . GLY A 1 331 ? -10.336 -28.281 -33.844 1 89.44 331 GLY A N 1
ATOM 2747 C CA . GLY A 1 331 ? -10.203 -26.859 -33.625 1 89.44 331 GLY A CA 1
ATOM 2748 C C . GLY A 1 331 ? -10.062 -26.469 -32.156 1 89.44 331 GLY A C 1
ATOM 2749 O O . GLY A 1 331 ? -9.188 -27 -31.469 1 89.44 331 GLY A O 1
ATOM 2750 N N . ALA A 1 332 ? -10.953 -25.625 -31.766 1 90 332 ALA A N 1
ATOM 2751 C CA . ALA A 1 332 ? -10.906 -25.219 -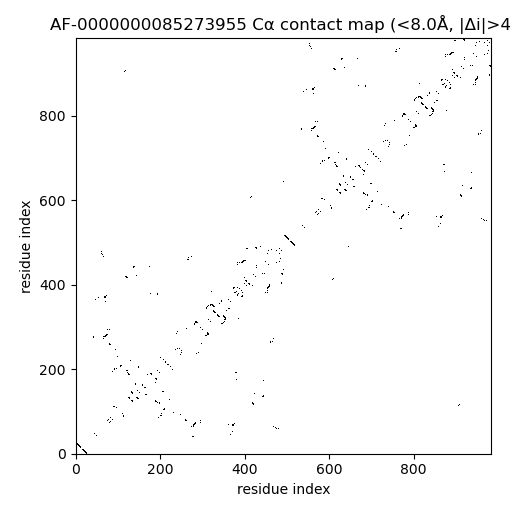30.359 1 90 332 ALA A CA 1
ATOM 2752 C C . ALA A 1 332 ? -11.859 -26.047 -29.516 1 90 332 ALA A C 1
ATOM 2754 O O . ALA A 1 332 ? -11.914 -25.891 -28.297 1 90 332 ALA A O 1
ATOM 2755 N N . ASP A 1 333 ? -12.484 -26.953 -30.078 1 91.88 333 ASP A N 1
ATOM 2756 C CA . ASP A 1 333 ? -13.508 -27.734 -29.375 1 91.88 333 ASP A CA 1
ATOM 2757 C C . ASP A 1 333 ? -12.984 -29.125 -29 1 91.88 333 ASP A C 1
ATOM 2759 O O . ASP A 1 333 ? -12.023 -29.609 -29.594 1 91.88 333 ASP A O 1
ATOM 2763 N N . ASP A 1 334 ? -13.672 -29.703 -28.078 1 93.81 334 ASP A N 1
ATOM 2764 C CA . ASP A 1 334 ? -13.352 -31.062 -27.656 1 93.81 334 ASP A CA 1
ATOM 2765 C C . ASP A 1 334 ? -13.914 -32.094 -28.641 1 93.81 334 ASP A C 1
ATOM 2767 O O . ASP A 1 334 ? -15.078 -32 -29.031 1 93.81 334 ASP A O 1
ATOM 2771 N N . GLY A 1 335 ? -13.07 -33.031 -28.984 1 95.38 335 GLY A N 1
ATOM 2772 C CA . GLY A 1 335 ? -13.492 -34.125 -29.844 1 95.38 335 GLY A CA 1
ATOM 2773 C C . GLY A 1 335 ? -13.758 -35.438 -29.078 1 95.38 335 GLY A C 1
ATOM 2774 O O . GLY A 1 335 ? -14.227 -35.375 -27.938 1 95.38 335 GLY A O 1
ATOM 2775 N N . ASP A 1 336 ? -13.508 -36.5 -29.781 1 95.81 336 ASP A N 1
ATOM 2776 C CA . ASP A 1 336 ? -13.773 -37.812 -29.203 1 95.81 336 ASP A CA 1
ATOM 2777 C C . ASP A 1 336 ? -12.734 -38.156 -28.141 1 95.81 336 ASP A C 1
ATOM 2779 O O . ASP A 1 336 ? -11.609 -37.625 -28.172 1 95.81 336 ASP A O 1
ATOM 2783 N N . ALA A 1 337 ? -13.18 -39 -27.266 1 97.12 337 ALA A N 1
ATOM 2784 C CA . ALA A 1 337 ? -12.266 -39.531 -26.25 1 97.12 337 ALA A CA 1
ATOM 2785 C C . ALA A 1 337 ? -11.125 -40.312 -26.891 1 97.12 337 ALA A C 1
ATOM 2787 O O . ALA A 1 337 ? -11.344 -41.062 -27.859 1 97.12 337 ALA A O 1
ATOM 2788 N N . VAL A 1 338 ? -9.953 -40.156 -26.375 1 96.25 338 VAL A N 1
ATOM 2789 C CA . VAL A 1 338 ? -8.773 -40.875 -26.828 1 96.25 338 VAL A CA 1
ATOM 2790 C C . VAL A 1 338 ? -8.547 -42.094 -25.906 1 96.25 338 VAL A C 1
ATOM 2792 O O . VAL A 1 338 ? -8.336 -41.938 -24.703 1 96.25 338 VAL A O 1
ATOM 2795 N N . PRO A 1 339 ? -8.594 -43.25 -26.484 1 92.69 339 PRO A N 1
ATOM 2796 C CA . PRO A 1 339 ? -8.219 -44.375 -25.641 1 92.69 339 PRO A CA 1
ATOM 2797 C C . PRO A 1 339 ? -6.797 -44.281 -25.094 1 92.69 339 PRO A C 1
ATOM 2799 O O . PRO A 1 339 ? -5.895 -43.812 -25.797 1 92.69 339 PRO A O 1
ATOM 2802 N N . SER A 1 340 ? -6.602 -44.781 -23.969 1 90.38 340 SER A N 1
ATOM 2803 C CA . SER A 1 340 ? -5.332 -44.656 -23.266 1 90.38 340 SER A CA 1
ATOM 2804 C C . SER A 1 340 ? -4.176 -45.188 -24.094 1 90.38 340 SER A C 1
ATOM 2806 O O . SER A 1 340 ? -3.074 -44.656 -24.062 1 90.38 340 SER A O 1
ATOM 2808 N N . HIS A 1 341 ? -4.414 -46.281 -24.797 1 90 341 HIS A N 1
ATOM 2809 C CA . HIS A 1 341 ? -3.348 -46.938 -25.547 1 90 341 HIS A CA 1
ATOM 2810 C C . HIS A 1 341 ? -2.982 -46.156 -26.797 1 90 341 HIS A C 1
ATOM 2812 O O . HIS A 1 341 ? -1.955 -46.406 -27.438 1 90 341 HIS A O 1
ATOM 2818 N N . LYS A 1 342 ? -3.768 -45.156 -27.125 1 92.5 342 LYS A N 1
ATOM 2819 C CA . LYS A 1 342 ? -3.52 -44.344 -28.312 1 92.5 342 LYS A CA 1
ATOM 2820 C C . LYS A 1 342 ? -2.939 -43 -27.953 1 92.5 342 LYS A C 1
ATOM 2822 O O . LYS A 1 342 ? -2.654 -42.188 -28.828 1 92.5 342 LYS A O 1
ATOM 2827 N N . LEU A 1 343 ? -2.775 -42.781 -26.719 1 95 343 LEU A N 1
ATOM 2828 C CA . LEU A 1 343 ? -2.201 -41.531 -26.266 1 95 343 LEU A CA 1
ATOM 2829 C C . LEU A 1 343 ? -0.75 -41.406 -26.719 1 95 343 LEU A C 1
ATOM 2831 O O . LEU A 1 343 ? 0.024 -42.344 -26.625 1 95 343 LEU A O 1
ATOM 2835 N N . ARG A 1 344 ? -0.443 -40.219 -27.219 1 94.25 344 ARG A N 1
ATOM 2836 C CA . ARG A 1 344 ? 0.925 -39.969 -27.656 1 94.25 344 ARG A CA 1
ATOM 2837 C C . ARG A 1 344 ? 1.58 -38.906 -26.75 1 94.25 344 ARG A C 1
ATOM 2839 O O . ARG A 1 344 ? 0.937 -37.938 -26.344 1 94.25 344 ARG A O 1
ATOM 2846 N N . ILE A 1 345 ? 2.871 -39.094 -26.578 1 93.12 345 ILE A N 1
ATOM 2847 C CA . ILE A 1 345 ? 3.611 -38.25 -25.641 1 93.12 345 ILE A CA 1
ATOM 2848 C C . ILE A 1 345 ? 3.76 -36.844 -26.234 1 93.12 345 ILE A C 1
ATOM 2850 O O . ILE A 1 345 ? 3.953 -35.875 -25.5 1 93.12 345 ILE A O 1
ATOM 2854 N N . ASP A 1 346 ? 3.729 -36.656 -27.578 1 92.62 346 ASP A N 1
ATOM 2855 C CA . ASP A 1 346 ? 3.928 -35.375 -28.234 1 92.62 346 ASP A CA 1
ATOM 2856 C C . ASP A 1 346 ? 2.594 -34.781 -28.656 1 92.62 346 ASP A C 1
ATOM 2858 O O . ASP A 1 346 ? 2.555 -33.875 -29.516 1 92.62 346 ASP A O 1
ATOM 2862 N N . GLY A 1 347 ? 1.495 -35.219 -28.094 1 94.38 347 GLY A N 1
ATOM 2863 C CA . GLY A 1 347 ? 0.176 -34.812 -28.562 1 94.38 347 GLY A CA 1
ATOM 2864 C C . GLY A 1 347 ? -0.346 -33.562 -27.891 1 94.38 347 GLY A C 1
ATOM 2865 O O . GLY A 1 347 ? 0.266 -33.062 -26.953 1 94.38 347 GLY A O 1
ATOM 2866 N N . ASN A 1 348 ? -1.419 -33.031 -28.531 1 96.56 348 ASN A N 1
ATOM 2867 C CA . ASN A 1 348 ? -2.273 -32 -27.969 1 96.56 348 ASN A CA 1
ATOM 2868 C C . ASN A 1 348 ? -3.658 -32.531 -27.609 1 96.56 348 ASN A C 1
ATOM 2870 O O . ASN A 1 348 ? -4.332 -33.125 -28.469 1 96.56 348 ASN A O 1
ATOM 2874 N N . TYR A 1 349 ? -4.059 -32.344 -26.359 1 98.06 349 TYR A N 1
ATOM 2875 C CA . TYR A 1 349 ? -5.309 -32.969 -25.938 1 98.06 349 TYR A CA 1
ATOM 2876 C C . TYR A 1 349 ? -6.129 -32 -25.094 1 98.06 349 TYR A C 1
ATOM 2878 O O . TYR A 1 349 ? -5.625 -30.969 -24.656 1 98.06 349 TYR A O 1
ATOM 2886 N N . SER A 1 350 ? -7.371 -32.281 -24.953 1 97.31 350 SER A N 1
ATOM 2887 C CA . SER A 1 350 ? -8.273 -31.625 -24.016 1 97.31 350 SER A CA 1
ATOM 2888 C C . SER A 1 350 ? -8.688 -32.594 -22.906 1 97.31 350 SER A C 1
ATOM 2890 O O . SER A 1 350 ? -8.797 -33.812 -23.125 1 97.31 350 SER A O 1
ATOM 2892 N N . GLY A 1 351 ? -8.891 -31.984 -21.688 1 97.38 351 GLY A N 1
ATOM 2893 C CA . GLY A 1 351 ? -9.297 -32.812 -20.562 1 97.38 351 GLY A CA 1
ATOM 2894 C C . GLY A 1 351 ? -8.18 -33.688 -20.016 1 97.38 351 GLY A C 1
ATOM 2895 O O . GLY A 1 351 ? -7.094 -33.188 -19.703 1 97.38 351 GLY A O 1
ATOM 2896 N N . GLY A 1 352 ? -8.523 -35.031 -19.844 1 97.25 352 GLY A N 1
ATOM 2897 C CA . GLY A 1 352 ? -7.52 -35.969 -19.406 1 97.25 352 GLY A CA 1
ATOM 2898 C C . GLY A 1 352 ? -7.422 -36.094 -17.891 1 97.25 352 GLY A C 1
ATOM 2899 O O . GLY A 1 352 ? -8.258 -35.531 -17.172 1 97.25 352 GLY A O 1
ATOM 2900 N N . ASN A 1 353 ? -6.449 -36.812 -17.453 1 97.5 353 ASN A N 1
ATOM 2901 C CA . ASN A 1 353 ? -6.184 -37.094 -16.031 1 97.5 353 ASN A CA 1
ATOM 2902 C C . ASN A 1 353 ? -4.73 -37.469 -15.805 1 97.5 353 ASN A C 1
ATOM 2904 O O . ASN A 1 353 ? -4.059 -37.969 -16.719 1 97.5 353 ASN A O 1
ATOM 2908 N N . TRP A 1 354 ? -4.352 -37.312 -14.586 1 97.5 354 TRP A N 1
ATOM 2909 C CA . TRP A 1 354 ? -2.953 -37.531 -14.227 1 97.5 354 TRP A CA 1
ATOM 2910 C C . TRP A 1 354 ? -2.592 -39 -14.328 1 97.5 354 TRP A C 1
ATOM 2912 O O . TRP A 1 354 ? -1.479 -39.344 -14.734 1 97.5 354 TRP A O 1
ATOM 2922 N N . ARG A 1 355 ? -3.438 -39.906 -13.945 1 95.88 355 ARG A N 1
ATOM 2923 C CA . ARG A 1 355 ? -3.17 -41.344 -13.953 1 95.88 355 ARG A CA 1
ATOM 2924 C C . ARG A 1 355 ? -2.756 -41.812 -15.344 1 95.88 355 ARG A C 1
ATOM 2926 O O . ARG A 1 355 ? -1.736 -42.469 -15.5 1 95.88 355 ARG A O 1
ATOM 2933 N N . ASP A 1 356 ? -3.533 -41.469 -16.328 1 96.88 356 ASP A N 1
ATOM 2934 C CA . ASP A 1 356 ? -3.23 -41.875 -17.703 1 96.88 356 ASP A CA 1
ATOM 2935 C C . ASP A 1 356 ? -1.938 -41.219 -18.188 1 96.88 356 ASP A C 1
ATOM 2937 O O . ASP A 1 356 ? -1.162 -41.844 -18.906 1 96.88 356 ASP A O 1
ATOM 2941 N N . LEU A 1 357 ? -1.735 -40.031 -17.844 1 97.25 357 LEU A N 1
ATOM 2942 C CA . LEU A 1 357 ? -0.498 -39.344 -18.203 1 97.25 357 LEU A CA 1
ATOM 2943 C C . LEU A 1 357 ? 0.71 -40.031 -17.594 1 97.25 357 LEU A C 1
ATOM 2945 O O . LEU A 1 357 ? 1.718 -40.25 -18.266 1 97.25 357 LEU A O 1
ATOM 2949 N N . LEU A 1 358 ? 0.595 -40.312 -16.312 1 95.69 358 LEU A N 1
ATOM 2950 C CA . LEU A 1 358 ? 1.675 -41 -15.602 1 95.69 358 LEU A CA 1
ATOM 2951 C C . LEU A 1 358 ? 1.979 -42.344 -16.234 1 95.69 358 LEU A C 1
ATOM 2953 O O . LEU A 1 358 ? 3.145 -42.719 -16.391 1 95.69 358 LEU A O 1
ATOM 2957 N N . ASN A 1 359 ? 1.002 -43.062 -16.578 1 95.12 359 ASN A N 1
ATOM 2958 C CA . ASN A 1 359 ? 1.19 -44.344 -17.25 1 95.12 359 ASN A CA 1
ATOM 2959 C C . ASN A 1 359 ? 1.926 -44.188 -18.578 1 95.12 359 ASN A C 1
ATOM 2961 O O . ASN A 1 359 ? 2.771 -45 -18.922 1 95.12 359 ASN A O 1
ATOM 2965 N N . LEU A 1 360 ? 1.517 -43.219 -19.266 1 95.31 360 LEU A N 1
ATOM 2966 C CA . LEU A 1 360 ? 2.205 -42.938 -20.531 1 95.31 360 LEU A CA 1
ATOM 2967 C C . LEU A 1 360 ? 3.68 -42.656 -20.281 1 95.31 360 LEU A C 1
ATOM 2969 O O . LEU A 1 360 ? 4.543 -43.125 -21.031 1 95.31 360 LEU A O 1
ATOM 2973 N N . VAL A 1 361 ? 3.982 -41.875 -19.266 1 94 361 VAL A N 1
ATOM 2974 C CA . VAL A 1 361 ? 5.359 -41.531 -18.922 1 94 361 VAL A CA 1
ATOM 2975 C C . VAL A 1 361 ? 6.129 -42.812 -18.547 1 94 361 VAL A C 1
ATOM 2977 O O . VAL A 1 361 ? 7.285 -42.969 -18.938 1 94 361 VAL A O 1
ATOM 2980 N N . LYS A 1 362 ? 5.52 -43.625 -17.781 1 92.06 362 LYS A N 1
ATOM 2981 C CA . LYS A 1 362 ? 6.141 -44.906 -17.406 1 92.06 362 LYS A CA 1
ATOM 2982 C C . LYS A 1 362 ? 6.551 -45.719 -18.625 1 92.06 362 LYS A C 1
ATOM 2984 O O . LYS A 1 362 ? 7.656 -46.25 -18.688 1 92.06 362 LYS A O 1
ATOM 2989 N N . GLN A 1 363 ? 5.715 -45.719 -19.531 1 90.81 363 GLN A N 1
ATOM 2990 C CA . GLN A 1 363 ? 5.953 -46.469 -20.75 1 90.81 363 GLN A CA 1
ATOM 2991 C C . GLN A 1 363 ? 7.078 -45.844 -21.578 1 90.81 363 GLN A C 1
ATOM 2993 O O . GLN A 1 363 ? 7.988 -46.531 -22.016 1 90.81 363 GLN A O 1
ATOM 2998 N N . GLU A 1 364 ? 6.984 -44.562 -21.703 1 88.38 364 GLU A N 1
ATOM 2999 C CA . GLU A 1 364 ? 7.938 -43.875 -22.562 1 88.38 364 GLU A CA 1
ATOM 3000 C C . GLU A 1 364 ? 9.312 -43.781 -21.906 1 88.38 364 GLU A C 1
ATOM 3002 O O . GLU A 1 364 ? 10.336 -43.844 -22.578 1 88.38 364 GLU A O 1
ATOM 3007 N N . ALA A 1 365 ? 9.273 -43.594 -20.656 1 85.38 365 ALA A N 1
ATOM 3008 C CA . ALA A 1 365 ? 10.531 -43.438 -19.922 1 85.38 365 ALA A CA 1
ATOM 3009 C C . ALA A 1 365 ? 11.086 -44.812 -19.531 1 85.38 365 ALA A C 1
ATOM 3011 O O . ALA A 1 365 ? 12.266 -44.938 -19.188 1 85.38 365 ALA A O 1
ATOM 3012 N N . CYS A 1 366 ? 10.297 -45.844 -19.547 1 84.94 366 CYS A N 1
ATOM 3013 C CA . CYS A 1 366 ? 10.656 -47.188 -19.094 1 84.94 366 CYS A CA 1
ATOM 3014 C C . CYS A 1 366 ? 11.109 -47.156 -17.641 1 84.94 366 CYS A C 1
ATOM 3016 O O . CYS A 1 366 ? 12.172 -47.688 -17.312 1 84.94 366 CYS A O 1
ATOM 3018 N N . VAL A 1 367 ? 10.453 -46.406 -16.922 1 85.38 367 VAL A N 1
ATOM 3019 C CA . VAL A 1 367 ? 10.664 -46.312 -15.484 1 85.38 367 VAL A CA 1
ATOM 3020 C C . VAL A 1 367 ? 9.359 -46.594 -14.75 1 85.38 367 VAL A C 1
ATOM 3022 O O . VAL A 1 367 ? 8.305 -46.062 -15.094 1 85.38 367 VAL A O 1
ATOM 3025 N N . ASP A 1 368 ? 9.414 -47.438 -13.727 1 85.69 368 ASP A N 1
ATOM 3026 C CA . ASP A 1 368 ? 8.219 -47.906 -13.023 1 85.69 368 ASP A CA 1
ATOM 3027 C C . ASP A 1 368 ? 7.652 -46.781 -12.133 1 85.69 368 ASP A C 1
ATOM 3029 O O . ASP A 1 368 ? 6.434 -46.656 -12.016 1 85.69 368 ASP A O 1
ATOM 3033 N N . ASN A 1 369 ? 8.492 -46.125 -11.508 1 88.25 369 ASN A N 1
ATOM 3034 C CA . ASN A 1 369 ? 8.062 -45.062 -10.594 1 88.25 369 ASN A CA 1
ATOM 3035 C C . ASN A 1 369 ? 8.727 -43.719 -10.93 1 88.25 369 ASN A C 1
ATOM 3037 O O . ASN A 1 369 ? 9.594 -43.25 -10.188 1 88.25 369 ASN A O 1
ATOM 3041 N N . PRO A 1 370 ? 8.234 -43.062 -11.977 1 90.62 370 PRO A N 1
ATOM 3042 C CA . PRO A 1 370 ? 8.828 -41.781 -12.352 1 90.62 370 PRO A CA 1
ATOM 3043 C C . PRO A 1 370 ? 8.672 -40.719 -11.273 1 90.62 370 PRO A C 1
ATOM 3045 O O . PRO A 1 370 ? 7.621 -40.656 -10.625 1 90.62 370 PRO A O 1
ATOM 3048 N N . HIS A 1 371 ? 9.688 -39.906 -11.047 1 92.12 371 HIS A N 1
ATOM 3049 C CA . HIS A 1 371 ? 9.594 -38.719 -10.195 1 92.12 371 HIS A CA 1
ATOM 3050 C C . HIS A 1 371 ? 8.969 -37.562 -10.945 1 92.12 371 HIS A C 1
ATOM 3052 O O . HIS A 1 371 ? 9.484 -37.125 -11.977 1 92.12 371 HIS A O 1
ATOM 3058 N N . CYS A 1 372 ? 7.879 -37.062 -10.375 1 95.25 372 CYS A N 1
ATOM 3059 C CA . CYS A 1 372 ? 7.102 -36.094 -11.102 1 95.25 372 CYS A CA 1
ATOM 3060 C C . CYS A 1 372 ? 7.086 -34.75 -10.359 1 95.25 372 CYS A C 1
ATOM 3062 O O . CYS A 1 372 ? 7.098 -34.719 -9.125 1 95.25 372 CYS A O 1
ATOM 3064 N N . LEU A 1 373 ? 7.133 -33.688 -11.125 1 97.44 373 LEU A N 1
ATOM 3065 C CA . LEU A 1 373 ? 7.094 -32.312 -10.609 1 97.44 373 LEU A CA 1
ATOM 3066 C C . LEU A 1 373 ? 6.004 -31.5 -11.305 1 97.44 373 LEU A C 1
ATOM 3068 O O . LEU A 1 373 ? 5.793 -31.641 -12.508 1 97.44 373 LEU A O 1
ATOM 3072 N N . TYR A 1 374 ? 5.266 -30.734 -10.539 1 98.69 374 TYR A N 1
ATOM 3073 C CA . TYR A 1 374 ? 4.312 -29.781 -11.109 1 98.69 374 TYR A CA 1
ATOM 3074 C C . TYR A 1 374 ? 4.594 -28.375 -10.625 1 98.69 374 TYR A C 1
ATOM 3076 O O . TYR A 1 374 ? 4.906 -28.156 -9.453 1 98.69 374 TYR A O 1
ATOM 3084 N N . VAL A 1 375 ? 4.531 -27.375 -11.523 1 98.81 375 VAL A N 1
ATOM 3085 C CA . VAL A 1 375 ? 4.852 -25.984 -11.227 1 98.81 375 VAL A CA 1
ATOM 3086 C C . VAL A 1 375 ? 3.648 -25.094 -11.539 1 98.81 375 VAL A C 1
ATOM 3088 O O . VAL A 1 375 ? 3.133 -25.109 -12.664 1 98.81 375 VAL A O 1
ATOM 3091 N N . GLY A 1 376 ? 3.221 -24.297 -10.531 1 98.5 376 GLY A N 1
ATOM 3092 C CA . GLY A 1 376 ? 2.105 -23.422 -10.828 1 98.5 376 GLY A CA 1
ATOM 3093 C C . GLY A 1 376 ? 1.854 -22.391 -9.727 1 98.5 376 GLY A C 1
ATOM 3094 O O . GLY A 1 376 ? 2.506 -22.422 -8.688 1 98.5 376 GLY A O 1
ATOM 3095 N N . ASP A 1 377 ? 0.894 -21.469 -9.953 1 97.56 377 ASP A N 1
ATOM 3096 C CA . ASP A 1 377 ? 0.689 -20.328 -9.07 1 97.56 377 ASP A CA 1
ATOM 3097 C C . ASP A 1 377 ? -0.558 -20.516 -8.211 1 97.56 377 ASP A C 1
ATOM 3099 O O . ASP A 1 377 ? -0.699 -19.875 -7.16 1 97.56 377 ASP A O 1
ATOM 3103 N N . HIS A 1 378 ? -1.52 -21.25 -8.711 1 96.81 378 HIS A N 1
ATOM 3104 C CA . HIS A 1 378 ? -2.742 -21.469 -7.945 1 96.81 378 HIS A CA 1
ATOM 3105 C C . HIS A 1 378 ? -2.508 -22.469 -6.809 1 96.81 378 HIS A C 1
ATOM 3107 O O . HIS A 1 378 ? -2.523 -23.672 -7.02 1 96.81 378 HIS A O 1
ATOM 3113 N N . LEU A 1 379 ? -2.451 -22 -5.605 1 96.44 379 LEU A N 1
ATOM 3114 C CA . LEU A 1 379 ? -1.964 -22.797 -4.484 1 96.44 379 LEU A CA 1
ATOM 3115 C C . LEU A 1 379 ? -2.861 -24 -4.246 1 96.44 379 LEU A C 1
ATOM 3117 O O . LEU A 1 379 ? -2.385 -25.062 -3.838 1 96.44 379 LEU A O 1
ATOM 3121 N N . ALA A 1 380 ? -4.113 -23.906 -4.547 1 94.56 380 ALA A N 1
ATOM 3122 C CA . ALA A 1 380 ? -5.027 -25.031 -4.383 1 94.56 380 ALA A CA 1
ATOM 3123 C C . ALA A 1 380 ? -4.871 -26.031 -5.523 1 94.56 380 ALA A C 1
ATOM 3125 O O . ALA A 1 380 ? -4.684 -27.234 -5.289 1 94.56 380 ALA A O 1
ATOM 3126 N N . GLN A 1 381 ? -4.887 -25.531 -6.707 1 95.56 381 GLN A N 1
ATOM 3127 C CA . GLN A 1 381 ? -4.988 -26.391 -7.883 1 95.56 381 GLN A CA 1
ATOM 3128 C C . GLN A 1 381 ? -3.611 -26.875 -8.32 1 95.56 381 GLN A C 1
ATOM 3130 O O . GLN A 1 381 ? -3.479 -27.984 -8.852 1 95.56 381 GLN A O 1
ATOM 3135 N N . ASP A 1 382 ? -2.615 -26.047 -8.07 1 97.56 382 ASP A N 1
ATOM 3136 C CA . ASP A 1 382 ? -1.309 -26.375 -8.641 1 97.56 382 ASP A CA 1
ATOM 3137 C C . ASP A 1 382 ? -0.347 -26.875 -7.57 1 97.56 382 ASP A C 1
ATOM 3139 O O . ASP A 1 382 ? 0.697 -27.453 -7.887 1 97.56 382 ASP A O 1
ATOM 3143 N N . VAL A 1 383 ? -0.654 -26.641 -6.34 1 97.44 383 VAL A N 1
ATOM 3144 C CA . VAL A 1 383 ? 0.312 -26.984 -5.301 1 97.44 383 VAL A CA 1
ATOM 3145 C C . VAL A 1 383 ? -0.273 -28.047 -4.375 1 97.44 383 VAL A C 1
ATOM 3147 O O . VAL A 1 383 ? 0.188 -29.188 -4.367 1 97.44 383 VAL A O 1
ATOM 3150 N N . ILE A 1 384 ? -1.379 -27.797 -3.814 1 96.12 384 ILE A N 1
ATOM 3151 C CA . ILE A 1 384 ? -1.959 -28.734 -2.861 1 96.12 384 ILE A CA 1
ATOM 3152 C C . ILE A 1 384 ? -2.443 -29.984 -3.596 1 96.12 384 ILE A C 1
ATOM 3154 O O . ILE A 1 384 ? -2.125 -31.109 -3.201 1 96.12 384 ILE A O 1
ATOM 3158 N N . ALA A 1 385 ? -3.193 -29.812 -4.684 1 95.38 385 ALA A N 1
ATOM 3159 C CA . ALA A 1 385 ? -3.832 -30.922 -5.383 1 95.38 385 ALA A CA 1
ATOM 3160 C C . ALA A 1 385 ? -2.799 -31.938 -5.844 1 95.38 385 ALA A C 1
ATOM 3162 O O . ALA A 1 385 ? -2.898 -33.125 -5.52 1 95.38 385 ALA A O 1
ATOM 3163 N N . PRO A 1 386 ? -1.803 -31.516 -6.527 1 97.44 386 PRO A N 1
ATOM 3164 C CA . PRO A 1 386 ? -0.804 -32.531 -6.91 1 97.44 386 PRO A CA 1
ATOM 3165 C C . PRO A 1 386 ? -0.037 -33.062 -5.715 1 97.44 386 PRO A C 1
ATOM 3167 O O . PRO A 1 386 ? 0.301 -34.25 -5.691 1 97.44 386 PRO A O 1
ATOM 3170 N N . SER A 1 387 ? 0.266 -32.25 -4.777 1 96.06 387 SER A N 1
ATOM 3171 C CA . SER A 1 387 ? 0.987 -32.688 -3.588 1 96.06 387 SER A CA 1
ATOM 3172 C C . SER A 1 387 ? 0.256 -33.844 -2.893 1 96.06 387 SER A C 1
ATOM 3174 O O . SER A 1 387 ? 0.881 -34.812 -2.455 1 96.06 387 SER A O 1
ATOM 3176 N N . LEU A 1 388 ? -1.021 -33.75 -2.83 1 93.56 388 LEU A N 1
ATOM 3177 C CA . LEU A 1 388 ? -1.835 -34.75 -2.172 1 93.56 388 LEU A CA 1
ATOM 3178 C C . LEU A 1 388 ? -1.812 -36.062 -2.955 1 93.56 388 LEU A C 1
ATOM 3180 O O . LEU A 1 388 ? -2.174 -37.125 -2.428 1 93.56 388 LEU A O 1
ATOM 3184 N N . MET A 1 389 ? -1.405 -36.031 -4.207 1 93.94 389 MET A N 1
ATOM 3185 C CA . MET A 1 389 ? -1.304 -37.219 -5.047 1 93.94 389 MET A CA 1
ATOM 3186 C C . MET A 1 389 ? 0.13 -37.719 -5.09 1 93.94 389 MET A C 1
ATOM 3188 O O . MET A 1 389 ? 0.458 -38.594 -5.898 1 93.94 389 MET A O 1
ATOM 3192 N N . GLY A 1 390 ? 0.974 -37.125 -4.305 1 93.06 390 GLY A N 1
ATOM 3193 C CA . GLY A 1 390 ? 2.35 -37.562 -4.215 1 93.06 390 GLY A CA 1
ATOM 3194 C C . GLY A 1 390 ? 3.258 -36.938 -5.254 1 93.06 390 GLY A C 1
ATOM 3195 O O . GLY A 1 390 ? 4.367 -37.406 -5.488 1 93.06 390 GLY A O 1
ATOM 3196 N N . ILE A 1 391 ? 2.836 -35.938 -5.891 1 96.25 391 ILE A N 1
ATOM 3197 C CA . ILE A 1 391 ? 3.625 -35.219 -6.871 1 96.25 391 ILE A CA 1
ATOM 3198 C C . ILE A 1 391 ? 4.348 -34.062 -6.188 1 96.25 391 ILE A C 1
ATOM 3200 O O . ILE A 1 391 ? 3.738 -33.281 -5.434 1 96.25 391 ILE A O 1
ATOM 3204 N N . ASP A 1 392 ? 5.68 -33.906 -6.398 1 96.38 392 ASP A N 1
ATOM 3205 C CA . ASP A 1 392 ? 6.371 -32.719 -5.898 1 96.38 392 ASP A CA 1
ATOM 3206 C C . ASP A 1 392 ? 5.91 -31.469 -6.629 1 96.38 392 ASP A C 1
ATOM 3208 O O . ASP A 1 392 ? 5.461 -31.531 -7.773 1 96.38 392 ASP A O 1
ATOM 3212 N N . THR A 1 393 ? 6.027 -30.328 -5.895 1 98.44 393 THR A N 1
ATOM 3213 C CA . THR A 1 393 ? 5.539 -29.094 -6.523 1 98.44 393 THR A CA 1
ATOM 3214 C C . THR A 1 393 ? 6.516 -27.953 -6.297 1 98.44 393 THR A C 1
ATOM 3216 O O . THR A 1 393 ? 7.309 -27.969 -5.355 1 98.44 393 THR A O 1
ATOM 3219 N N . VAL A 1 394 ? 6.539 -27.047 -7.242 1 98.69 394 VAL A N 1
ATOM 3220 C CA . VAL A 1 394 ? 7.109 -25.719 -7.086 1 98.69 394 VAL A CA 1
ATOM 3221 C C . VAL A 1 394 ? 6 -24.672 -7.129 1 98.69 394 VAL A C 1
ATOM 3223 O O . VAL A 1 394 ? 5.258 -24.594 -8.109 1 98.69 394 VAL A O 1
ATOM 3226 N N . ALA A 1 395 ? 5.926 -23.938 -6.043 1 98.75 395 ALA A N 1
ATOM 3227 C CA . ALA A 1 395 ? 4.891 -22.906 -5.953 1 98.75 395 ALA A CA 1
ATOM 3228 C C . ALA A 1 395 ? 5.383 -21.578 -6.535 1 98.75 395 ALA A C 1
ATOM 3230 O O . ALA A 1 395 ? 6.461 -21.109 -6.18 1 98.75 395 ALA A O 1
ATOM 3231 N N . ILE A 1 396 ? 4.609 -21.062 -7.48 1 98.5 396 ILE A N 1
ATOM 3232 C CA . ILE A 1 396 ? 4.832 -19.688 -7.91 1 98.5 396 ILE A CA 1
ATOM 3233 C C . ILE A 1 396 ? 4.102 -18.719 -6.969 1 98.5 396 ILE A C 1
ATOM 3235 O O . ILE A 1 396 ? 2.869 -18.703 -6.93 1 98.5 396 ILE A O 1
ATOM 3239 N N . VAL A 1 397 ? 4.844 -17.938 -6.215 1 97.44 397 VAL A N 1
ATOM 3240 C CA . VAL A 1 397 ? 4.312 -17 -5.234 1 97.44 397 VAL A CA 1
ATOM 3241 C C . VAL A 1 397 ? 4.805 -15.586 -5.559 1 97.44 397 VAL A C 1
ATOM 3243 O O . VAL A 1 397 ? 5.82 -15.141 -5.02 1 97.44 397 VAL A O 1
ATOM 3246 N N . GLU A 1 398 ? 4.02 -14.852 -6.25 1 96.06 398 GLU A N 1
ATOM 3247 C CA . GLU A 1 398 ? 4.426 -13.539 -6.746 1 96.06 398 GLU A CA 1
ATOM 3248 C C . GLU A 1 398 ? 4.625 -12.555 -5.598 1 96.06 398 GLU A C 1
ATOM 3250 O O . GLU A 1 398 ? 5.352 -11.57 -5.742 1 96.06 398 GLU A O 1
ATOM 3255 N N . GLU A 1 399 ? 4.027 -12.789 -4.5 1 94.88 399 GLU A N 1
ATOM 3256 C CA . GLU A 1 399 ? 4.129 -11.938 -3.318 1 94.88 399 GLU A CA 1
ATOM 3257 C C . GLU A 1 399 ? 5.57 -11.828 -2.836 1 94.88 399 GLU A C 1
ATOM 3259 O O . GLU A 1 399 ? 5.938 -10.867 -2.16 1 94.88 399 GLU A O 1
ATOM 3264 N N . LEU A 1 400 ? 6.438 -12.836 -3.203 1 94.75 400 LEU A N 1
ATOM 3265 C CA . LEU A 1 400 ? 7.855 -12.766 -2.869 1 94.75 400 LEU A CA 1
ATOM 3266 C C . LEU A 1 400 ? 8.492 -11.523 -3.471 1 94.75 400 LEU A C 1
ATOM 3268 O O . LEU A 1 400 ? 9.156 -10.758 -2.766 1 94.75 400 LEU A O 1
ATOM 3272 N N . ALA A 1 401 ? 8.234 -11.328 -4.711 1 92.62 401 ALA A N 1
ATOM 3273 C CA . ALA A 1 401 ? 8.797 -10.156 -5.391 1 92.62 401 ALA A CA 1
ATOM 3274 C C . ALA A 1 401 ? 8.086 -8.883 -4.961 1 92.62 401 ALA A C 1
ATOM 3276 O O . ALA A 1 401 ? 8.703 -7.82 -4.855 1 92.62 401 ALA A O 1
ATOM 3277 N N . ALA A 1 402 ? 6.82 -8.984 -4.766 1 90.62 402 ALA A N 1
ATOM 3278 C CA . ALA A 1 402 ? 6.023 -7.812 -4.41 1 90.62 402 ALA A CA 1
ATOM 3279 C C . ALA A 1 402 ? 6.453 -7.246 -3.061 1 90.62 402 ALA A C 1
ATOM 3281 O O . ALA A 1 402 ? 6.602 -6.031 -2.906 1 90.62 402 ALA A O 1
ATOM 3282 N N . GLU A 1 403 ? 6.641 -8.102 -2.062 1 89.12 403 GLU A N 1
ATOM 3283 C CA . GLU A 1 403 ? 6.945 -7.66 -0.705 1 89.12 403 GLU A CA 1
ATOM 3284 C C . GLU A 1 403 ? 8.453 -7.551 -0.483 1 89.12 403 GLU A C 1
ATOM 3286 O O . GLU A 1 403 ? 8.898 -6.941 0.489 1 89.12 403 GLU A O 1
ATOM 3291 N N . GLY A 1 404 ? 9.188 -8.148 -1.389 1 86.31 404 GLY A N 1
ATOM 3292 C CA . GLY A 1 404 ? 10.633 -8.094 -1.279 1 86.31 404 GLY A CA 1
ATOM 3293 C C . GLY A 1 404 ? 11.234 -9.359 -0.694 1 86.31 404 GLY A C 1
ATOM 3294 O O . GLY A 1 404 ? 10.586 -10.055 0.091 1 86.31 404 GLY A O 1
ATOM 3295 N N . MET A 1 405 ? 12.484 -9.625 -1.047 1 90.44 405 MET A N 1
ATOM 3296 C CA . MET A 1 405 ? 13.211 -10.82 -0.627 1 90.44 405 MET A CA 1
ATOM 3297 C C . MET A 1 405 ? 14.594 -10.461 -0.085 1 90.44 405 MET A C 1
ATOM 3299 O O . MET A 1 405 ? 15.227 -9.523 -0.572 1 90.44 405 MET A O 1
ATOM 3303 N N . ILE A 1 406 ? 14.977 -11.258 0.827 1 87 406 ILE A N 1
ATOM 3304 C CA . ILE A 1 406 ? 16.297 -11.039 1.403 1 87 406 ILE A CA 1
ATOM 3305 C C . ILE A 1 406 ? 17.375 -11.328 0.356 1 87 406 ILE A C 1
ATOM 3307 O O . ILE A 1 406 ? 17.391 -12.406 -0.248 1 87 406 ILE A O 1
ATOM 3311 N N . GLY A 1 407 ? 18.234 -10.391 0.159 1 80.38 407 GLY A N 1
ATOM 3312 C CA . GLY A 1 407 ? 19.422 -10.625 -0.652 1 80.38 407 GLY A CA 1
ATOM 3313 C C . GLY A 1 407 ? 19.141 -10.562 -2.143 1 80.38 407 GLY A C 1
ATOM 3314 O O . GLY A 1 407 ? 20.016 -10.867 -2.955 1 80.38 407 GLY A O 1
ATOM 3315 N N . ASP A 1 408 ? 17.922 -10.305 -2.5 1 86.19 408 ASP A N 1
ATOM 3316 C CA . ASP A 1 408 ? 17.578 -10.219 -3.918 1 86.19 408 ASP A CA 1
ATOM 3317 C C . ASP A 1 408 ? 16.719 -8.992 -4.207 1 86.19 408 ASP A C 1
ATOM 3319 O O . ASP A 1 408 ? 15.773 -8.711 -3.479 1 86.19 408 ASP A O 1
ATOM 3323 N N . SER A 1 409 ? 17.016 -8.312 -5.32 1 77.44 409 SER A N 1
ATOM 3324 C CA . SER A 1 409 ? 16.391 -7.027 -5.609 1 77.44 409 SER A CA 1
ATOM 3325 C C . SER A 1 409 ? 15.328 -7.164 -6.691 1 77.44 409 SER A C 1
ATOM 3327 O O . SER A 1 409 ? 14.93 -6.172 -7.309 1 77.44 409 SER A O 1
ATOM 3329 N N . MET A 1 410 ? 14.969 -8.367 -6.973 1 81 410 MET A N 1
ATOM 3330 C CA . MET A 1 410 ? 13.906 -8.523 -7.957 1 81 410 MET A CA 1
ATOM 3331 C C . MET A 1 410 ? 12.664 -7.738 -7.547 1 81 410 MET A C 1
ATOM 3333 O O . MET A 1 410 ? 12.172 -7.883 -6.426 1 81 410 MET A O 1
ATOM 3337 N N . GLU A 1 411 ? 12.234 -6.898 -8.477 1 77 411 GLU A N 1
ATOM 3338 C CA . GLU A 1 411 ? 11.086 -6.047 -8.188 1 77 411 GLU A CA 1
ATOM 3339 C C . GLU A 1 411 ? 9.836 -6.527 -8.93 1 77 411 GLU A C 1
ATOM 3341 O O . GLU A 1 411 ? 9.93 -7.367 -9.828 1 77 411 GLU A O 1
ATOM 3346 N N . HIS A 1 412 ? 8.758 -6.102 -8.414 1 84.06 412 HIS A N 1
ATOM 3347 C CA . HIS A 1 412 ? 7.461 -6.336 -9.039 1 84.06 412 HIS A CA 1
ATOM 3348 C C . HIS A 1 412 ? 6.84 -5.031 -9.531 1 84.06 412 HIS A C 1
ATOM 3350 O O . HIS A 1 412 ? 6.664 -4.094 -8.75 1 84.06 412 HIS A O 1
ATOM 3356 N N . ASP A 1 413 ? 6.434 -4.996 -10.805 1 79.19 413 ASP A N 1
ATOM 3357 C CA . ASP A 1 413 ? 5.922 -3.773 -11.422 1 79.19 413 ASP A CA 1
ATOM 3358 C C . ASP A 1 413 ? 4.66 -3.289 -10.711 1 79.19 413 ASP A C 1
ATOM 3360 O O . ASP A 1 413 ? 4.402 -2.086 -10.641 1 79.19 413 ASP A O 1
ATOM 3364 N N . ALA A 1 414 ? 3.893 -4.211 -10.227 1 79.81 414 ALA A N 1
ATOM 3365 C CA . ALA A 1 414 ? 2.658 -3.879 -9.516 1 79.81 414 ALA A CA 1
ATOM 3366 C C . ALA A 1 414 ? 2.715 -4.34 -8.062 1 79.81 414 ALA A C 1
ATOM 3368 O O . ALA A 1 414 ? 1.721 -4.824 -7.52 1 79.81 414 ALA A O 1
ATOM 3369 N N . GLY A 1 415 ? 3.836 -4.168 -7.512 1 79.12 415 GLY A N 1
ATOM 3370 C CA . GLY A 1 415 ? 4.008 -4.648 -6.152 1 79.12 415 GLY A CA 1
ATOM 3371 C C . GLY A 1 415 ? 3.031 -4.023 -5.172 1 79.12 415 GLY A C 1
ATOM 3372 O O . GLY A 1 415 ? 2.443 -4.723 -4.34 1 79.12 415 GLY A O 1
ATOM 3373 N N . CYS A 1 416 ? 2.777 -2.748 -5.281 1 77 416 CYS A N 1
ATOM 3374 C CA . CYS A 1 416 ? 1.882 -2.037 -4.375 1 77 416 CYS A CA 1
ATOM 3375 C C . CYS A 1 416 ? 0.454 -2.553 -4.5 1 77 416 CYS A C 1
ATOM 3377 O O . CYS A 1 416 ? -0.291 -2.578 -3.52 1 77 416 CYS A O 1
ATOM 3379 N N . ASP A 1 417 ? 0.111 -3.049 -5.656 1 82.31 417 ASP A N 1
ATOM 3380 C CA . ASP A 1 417 ? -1.236 -3.555 -5.898 1 82.31 417 ASP A CA 1
ATOM 3381 C C . ASP A 1 417 ? -1.447 -4.906 -5.219 1 82.31 417 ASP A C 1
ATOM 3383 O O . ASP A 1 417 ? -2.584 -5.293 -4.941 1 82.31 417 ASP A O 1
ATOM 3387 N N . LEU A 1 418 ? -0.325 -5.586 -4.973 1 86.12 418 LEU A N 1
ATOM 3388 C CA . LEU A 1 418 ? -0.416 -6.926 -4.398 1 86.12 418 LEU A CA 1
ATOM 3389 C C . LEU A 1 418 ? -0.312 -6.871 -2.879 1 86.12 418 LEU A C 1
ATOM 3391 O O . LEU A 1 418 ? -0.553 -7.871 -2.199 1 86.12 418 LEU A O 1
ATOM 3395 N N . MET A 1 419 ? 0.022 -5.789 -2.43 1 85.44 419 MET A N 1
ATOM 3396 C CA . MET A 1 419 ? 0.212 -5.617 -0.992 1 85.44 419 MET A CA 1
ATOM 3397 C C . MET A 1 419 ? -0.956 -4.855 -0.376 1 85.44 419 MET A C 1
ATOM 3399 O O . MET A 1 419 ? -1.625 -4.078 -1.061 1 85.44 419 MET A O 1
ATOM 3403 N N . SER A 1 420 ? -1.224 -5.16 0.886 1 88.88 420 SER A N 1
ATOM 3404 C CA . SER A 1 420 ? -2.283 -4.48 1.62 1 88.88 420 SER A CA 1
ATOM 3405 C C . SER A 1 420 ? -1.788 -3.982 2.975 1 88.88 420 SER A C 1
ATOM 3407 O O . SER A 1 420 ? -1.165 -4.734 3.727 1 88.88 420 SER A O 1
ATOM 3409 N N . THR A 1 421 ? -2.066 -2.729 3.25 1 83.62 421 THR A N 1
ATOM 3410 C CA . THR A 1 421 ? -1.716 -2.182 4.559 1 83.62 421 THR A CA 1
ATOM 3411 C C . THR A 1 421 ? -2.674 -2.688 5.629 1 83.62 421 THR A C 1
ATOM 3413 O O . THR A 1 421 ? -2.27 -2.918 6.773 1 83.62 421 THR A O 1
ATOM 3416 N N . TYR A 1 422 ? -3.959 -2.809 5.238 1 88.19 422 TYR A N 1
ATOM 3417 C CA . TYR A 1 422 ? -4.934 -3.271 6.223 1 88.19 422 TYR A CA 1
ATOM 3418 C C . TYR A 1 422 ? -4.711 -4.738 6.559 1 88.19 422 TYR A C 1
ATOM 3420 O O . TYR A 1 422 ? -4.605 -5.102 7.734 1 88.19 422 TYR A O 1
ATOM 3428 N N . TRP A 1 423 ? -4.625 -5.582 5.496 1 93.25 423 TRP A N 1
ATOM 3429 C CA . TRP A 1 423 ? -4.539 -7.023 5.711 1 93.25 423 TRP A CA 1
ATOM 3430 C C . TRP A 1 423 ? -3.145 -7.426 6.176 1 93.25 423 TRP A C 1
ATOM 3432 O O . TRP A 1 423 ? -2.943 -8.531 6.68 1 93.25 423 TRP A O 1
ATOM 3442 N N . GLY A 1 424 ? -2.174 -6.559 5.953 1 89.12 424 GLY A N 1
ATOM 3443 C CA . GLY A 1 424 ? -0.8 -6.898 6.289 1 89.12 424 GLY A CA 1
ATOM 3444 C C . GLY A 1 424 ? -0.128 -7.762 5.238 1 89.12 424 GLY A C 1
ATOM 3445 O O . GLY A 1 424 ? -0.565 -7.805 4.086 1 89.12 424 GLY A O 1
ATOM 3446 N N . SER A 1 425 ? 0.979 -8.359 5.672 1 91.06 425 SER A N 1
ATOM 3447 C CA . SER A 1 425 ? 1.775 -9.18 4.766 1 91.06 425 SER A CA 1
ATOM 3448 C C . SER A 1 425 ? 1.035 -10.453 4.371 1 91.0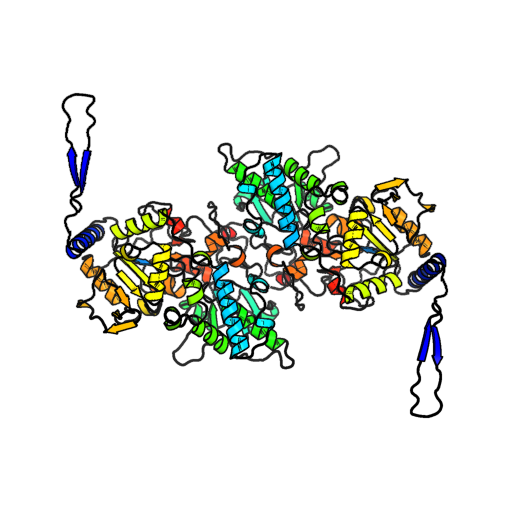6 425 SER A C 1
ATOM 3450 O O . SER A 1 425 ? 0.292 -11.016 5.18 1 91.06 425 SER A O 1
ATOM 3452 N N . PHE A 1 426 ? 1.267 -10.906 3.113 1 96.12 426 PHE A N 1
ATOM 3453 C CA . PHE A 1 426 ? 0.764 -12.188 2.627 1 96.12 426 PHE A CA 1
ATOM 3454 C C . PHE A 1 426 ? 1.243 -13.328 3.514 1 96.12 426 PHE A C 1
ATOM 3456 O O . PHE A 1 426 ? 0.523 -14.305 3.717 1 96.12 426 PHE A O 1
ATOM 3463 N N . PHE A 1 427 ? 2.393 -13.156 4.191 1 95.94 427 PHE A N 1
ATOM 3464 C CA . PHE A 1 427 ? 3.068 -14.25 4.883 1 95.94 427 PHE A CA 1
ATOM 3465 C C . PHE A 1 427 ? 2.789 -14.195 6.379 1 95.94 427 PHE A C 1
ATOM 3467 O O . PHE A 1 427 ? 2.801 -15.234 7.055 1 95.94 427 PHE A O 1
ATOM 3474 N N . THR A 1 428 ? 2.678 -13.031 6.898 1 93.19 428 THR A N 1
ATOM 3475 C CA . THR A 1 428 ? 2.51 -12.922 8.344 1 93.19 428 THR A CA 1
ATOM 3476 C C . THR A 1 428 ? 1.712 -11.664 8.695 1 93.19 428 THR A C 1
ATOM 3478 O O . THR A 1 428 ? 1.875 -10.617 8.062 1 93.19 428 THR A O 1
ATOM 3481 N N . THR A 1 429 ? 0.828 -11.859 9.602 1 88.5 429 THR A N 1
ATOM 3482 C CA . THR A 1 429 ? -0.001 -10.766 10.094 1 88.5 429 THR A CA 1
ATOM 3483 C C . THR A 1 429 ? -0.302 -10.938 11.586 1 88.5 429 THR A C 1
ATOM 3485 O O . THR A 1 429 ? -0.701 -12.023 12.016 1 88.5 429 THR A O 1
ATOM 3488 N N . ASP A 1 430 ? -0.096 -9.844 12.359 1 78.06 430 ASP A N 1
ATOM 3489 C CA . ASP A 1 430 ? -0.407 -9.828 13.789 1 78.06 430 ASP A CA 1
ATOM 3490 C C . ASP A 1 430 ? 0.356 -10.922 14.523 1 78.06 430 ASP A C 1
ATOM 3492 O O . ASP A 1 430 ? -0.162 -11.516 15.477 1 78.06 430 ASP A O 1
ATOM 3496 N N . GLY A 1 431 ? 1.439 -11.312 14.031 1 73.75 431 GLY A N 1
ATOM 3497 C CA . GLY A 1 431 ? 2.234 -12.352 14.672 1 73.75 431 GLY A CA 1
ATOM 3498 C C . GLY A 1 431 ? 3.195 -11.812 15.711 1 73.75 431 GLY A C 1
ATOM 3499 O O . GLY A 1 431 ? 3.252 -10.602 15.945 1 73.75 431 GLY A O 1
ATOM 3500 N N . ASP A 1 432 ? 3.777 -12.789 16.406 1 78.75 432 ASP A N 1
ATOM 3501 C CA . ASP A 1 432 ? 4.801 -12.477 17.406 1 78.75 432 ASP A CA 1
ATOM 3502 C C . ASP A 1 432 ? 6.078 -11.977 16.734 1 78.75 432 ASP A C 1
ATOM 3504 O O . ASP A 1 432 ? 6.781 -12.75 16.062 1 78.75 432 ASP A O 1
ATOM 3508 N N . THR A 1 433 ? 6.398 -10.688 16.938 1 76.88 433 THR A N 1
ATOM 3509 C CA . THR A 1 433 ? 7.535 -10.07 16.266 1 76.88 433 THR A CA 1
ATOM 3510 C C . THR A 1 433 ? 8.852 -10.617 16.812 1 76.88 433 THR A C 1
ATOM 3512 O O . THR A 1 433 ? 9.914 -10.375 16.234 1 76.88 433 THR A O 1
ATOM 3515 N N . ARG A 1 434 ? 8.836 -11.406 17.906 1 82.69 434 ARG A N 1
ATOM 3516 C CA . ARG A 1 434 ? 10.031 -12.023 18.469 1 82.69 434 ARG A CA 1
ATOM 3517 C C . ARG A 1 434 ? 10.43 -13.266 17.672 1 82.69 434 ARG A C 1
ATOM 3519 O O . ARG A 1 434 ? 11.586 -13.688 17.719 1 82.69 434 ARG A O 1
ATOM 3526 N N . VAL A 1 435 ? 9.469 -13.719 16.922 1 86.88 435 VAL A N 1
ATOM 3527 C CA . VAL A 1 435 ? 9.711 -14.898 16.094 1 86.88 435 VAL A CA 1
ATOM 3528 C C . VAL A 1 435 ? 10.227 -14.461 14.719 1 86.88 435 VAL A C 1
ATOM 3530 O O . VAL A 1 435 ? 9.68 -13.539 14.109 1 86.88 435 VAL A O 1
ATOM 3533 N N . LEU A 1 436 ? 11.359 -15.102 14.258 1 88.62 436 LEU A N 1
ATOM 3534 C CA . LEU A 1 436 ? 11.922 -14.805 12.945 1 88.62 436 LEU A CA 1
ATOM 3535 C C . LEU A 1 436 ? 12 -16.062 12.086 1 88.62 436 LEU A C 1
ATOM 3537 O O . LEU A 1 436 ? 11.773 -17.172 12.578 1 88.62 436 LEU A O 1
ATOM 3541 N N . GLY A 1 437 ? 12.242 -15.844 10.828 1 90.69 437 GLY A N 1
ATOM 3542 C CA . GLY A 1 437 ? 12.398 -16.969 9.922 1 90.69 437 GLY A CA 1
ATOM 3543 C C . GLY A 1 437 ? 11.086 -17.609 9.531 1 90.69 437 GLY A C 1
ATOM 3544 O O . GLY A 1 437 ? 10.031 -16.969 9.602 1 90.69 437 GLY A O 1
ATOM 3545 N N . LEU A 1 438 ? 11.141 -18.844 9.117 1 93.5 438 LEU A N 1
ATOM 3546 C CA . LEU A 1 438 ? 9.977 -19.547 8.578 1 93.5 438 LEU A CA 1
ATOM 3547 C C . LEU A 1 438 ? 8.891 -19.672 9.641 1 93.5 438 LEU A C 1
ATOM 3549 O O . LEU A 1 438 ? 7.699 -19.688 9.312 1 93.5 438 LEU A O 1
ATOM 3553 N N . GLU A 1 439 ? 9.281 -19.75 10.867 1 93 439 GLU A N 1
ATOM 3554 C CA . GLU A 1 439 ? 8.344 -19.922 11.961 1 93 439 GLU A CA 1
ATOM 3555 C C . GLU A 1 439 ? 7.445 -18.703 12.133 1 93 439 GLU A C 1
ATOM 3557 O O . GLU A 1 439 ? 6.414 -18.766 12.805 1 93 439 GLU A O 1
ATOM 3562 N N . ARG A 1 440 ? 7.871 -17.609 11.492 1 92.88 440 ARG A N 1
ATOM 3563 C CA . ARG A 1 440 ? 7.094 -16.391 11.586 1 92.88 440 ARG A CA 1
ATOM 3564 C C . ARG A 1 440 ? 5.879 -16.438 10.664 1 92.88 440 ARG A C 1
ATOM 3566 O O . ARG A 1 440 ? 4.949 -15.641 10.805 1 92.88 440 ARG A O 1
ATOM 3573 N N . ILE A 1 441 ? 5.91 -17.328 9.688 1 95.62 441 ILE A N 1
ATOM 3574 C CA . ILE A 1 441 ? 4.777 -17.469 8.781 1 95.62 441 ILE A CA 1
ATOM 3575 C C . ILE A 1 441 ? 3.566 -18 9.547 1 95.62 441 ILE A C 1
ATOM 3577 O O . ILE A 1 441 ? 3.633 -19.062 10.172 1 95.62 441 ILE A O 1
ATOM 3581 N N . ASN A 1 442 ? 2.432 -17.234 9.469 1 95.44 442 ASN A N 1
ATOM 3582 C CA . ASN A 1 442 ? 1.295 -17.672 10.273 1 95.44 442 ASN A CA 1
ATOM 3583 C C . ASN A 1 442 ? -0.015 -17.547 9.5 1 95.44 442 ASN A C 1
ATOM 3585 O O . ASN A 1 442 ? -1.094 -17.734 10.062 1 95.44 442 ASN A O 1
ATOM 3589 N N . THR A 1 443 ? 0.012 -17.141 8.258 1 96.62 443 THR A N 1
ATOM 3590 C CA . THR A 1 443 ? -1.206 -17.016 7.465 1 96.62 443 THR A CA 1
ATOM 3591 C C . THR A 1 443 ? -1.518 -18.328 6.754 1 96.62 443 THR A C 1
ATOM 3593 O O . THR A 1 443 ? -0.608 -19.094 6.426 1 96.62 443 THR A O 1
ATOM 3596 N N . LEU A 1 444 ? -2.76 -18.609 6.453 1 96.88 444 LEU A N 1
ATOM 3597 C CA . LEU A 1 444 ? -3.209 -19.844 5.828 1 96.88 444 LEU A CA 1
ATOM 3598 C C . LEU A 1 444 ? -2.555 -20.031 4.465 1 96.88 444 LEU A C 1
ATOM 3600 O O . LEU A 1 444 ? -1.911 -21.047 4.215 1 96.88 444 LEU A O 1
ATOM 3604 N N . TYR A 1 445 ? -2.672 -19.078 3.59 1 96.69 445 TYR A N 1
ATOM 3605 C CA . TYR A 1 445 ? -2.162 -19.219 2.229 1 96.69 445 TYR A CA 1
ATOM 3606 C C . TYR A 1 445 ? -0.641 -19.125 2.205 1 96.69 445 TYR A C 1
ATOM 3608 O O . TYR A 1 445 ? 0.017 -19.797 1.414 1 96.69 445 TYR A O 1
ATOM 3616 N N . GLY A 1 446 ? -0.07 -18.281 3.084 1 96.56 446 GLY A N 1
ATOM 3617 C CA . GLY A 1 446 ? 1.378 -18.172 3.174 1 96.56 446 GLY A CA 1
ATOM 3618 C C . GLY A 1 446 ? 2.039 -19.469 3.637 1 96.56 446 GLY A C 1
ATOM 3619 O O . GLY A 1 446 ? 3.217 -19.703 3.361 1 96.56 446 GLY A O 1
ATOM 3620 N N . SER A 1 447 ? 1.321 -20.328 4.258 1 96.5 447 SER A N 1
ATOM 3621 C CA . SER A 1 447 ? 1.878 -21.547 4.84 1 96.5 447 SER A CA 1
ATOM 3622 C C . SER A 1 447 ? 1.812 -22.719 3.854 1 96.5 447 SER A C 1
ATOM 3624 O O . SER A 1 447 ? 2.445 -23.75 4.062 1 96.5 447 SER A O 1
ATOM 3626 N N . VAL A 1 448 ? 1.107 -22.562 2.785 1 96.56 448 VAL A N 1
ATOM 3627 C CA . VAL A 1 448 ? 0.839 -23.656 1.867 1 96.56 448 VAL A CA 1
ATOM 3628 C C . VAL A 1 448 ? 2.15 -24.156 1.267 1 96.56 448 VAL A C 1
ATOM 3630 O O . VAL A 1 448 ? 2.41 -25.359 1.252 1 96.56 448 VAL A O 1
ATOM 3633 N N . PRO A 1 449 ? 3.018 -23.281 0.841 1 97.06 449 PRO A N 1
ATOM 3634 C CA . PRO A 1 449 ? 4.254 -23.797 0.242 1 97.06 449 PRO A CA 1
ATOM 3635 C C . PRO A 1 449 ? 5.109 -24.578 1.232 1 97.06 449 PRO A C 1
ATOM 3637 O O . PRO A 1 449 ? 5.793 -25.531 0.844 1 97.06 449 PRO A O 1
ATOM 3640 N N . LEU A 1 450 ? 5.055 -24.266 2.486 1 95.81 450 LEU A N 1
ATOM 3641 C CA . LEU A 1 450 ? 5.867 -24.922 3.5 1 95.81 450 LEU A CA 1
ATOM 3642 C C . LEU A 1 450 ? 5.512 -26.406 3.592 1 95.81 450 LEU A C 1
ATOM 3644 O O . LEU A 1 450 ? 6.383 -27.25 3.83 1 95.81 450 LEU A O 1
ATOM 3648 N N . ARG A 1 451 ? 4.281 -26.688 3.275 1 93.25 451 ARG A N 1
ATOM 3649 C CA . ARG A 1 451 ? 3.787 -28.031 3.498 1 93.25 451 ARG A CA 1
ATOM 3650 C C . ARG A 1 451 ? 3.668 -28.797 2.184 1 93.25 451 ARG A C 1
ATOM 3652 O O . ARG A 1 451 ? 3.742 -30.031 2.164 1 93.25 451 ARG A O 1
ATOM 3659 N N . HIS A 1 452 ? 3.547 -28.078 1.11 1 96.19 452 HIS A N 1
ATOM 3660 C CA . HIS A 1 452 ? 3.096 -28.781 -0.088 1 96.19 452 HIS A CA 1
ATOM 3661 C C . HIS A 1 452 ? 4.02 -28.5 -1.269 1 96.19 452 HIS A C 1
ATOM 3663 O O . HIS A 1 452 ? 3.764 -28.953 -2.383 1 96.19 452 HIS A O 1
ATOM 3669 N N . ALA A 1 453 ? 5.109 -27.766 -1.042 1 97.69 453 ALA A N 1
ATOM 3670 C CA . ALA A 1 453 ? 6.031 -27.484 -2.137 1 97.69 453 ALA A CA 1
ATOM 3671 C C . ALA A 1 453 ? 7.473 -27.781 -1.737 1 97.69 453 ALA A C 1
ATOM 3673 O O . ALA A 1 453 ? 7.797 -27.844 -0.548 1 97.69 453 ALA A O 1
ATOM 3674 N N . ARG A 1 454 ? 8.289 -28.047 -2.76 1 96.69 454 ARG A N 1
ATOM 3675 C CA . ARG A 1 454 ? 9.727 -28.172 -2.555 1 96.69 454 ARG A CA 1
ATOM 3676 C C . ARG A 1 454 ? 10.414 -26.812 -2.611 1 96.69 454 ARG A C 1
ATOM 3678 O O . ARG A 1 454 ? 11.398 -26.578 -1.913 1 96.69 454 ARG A O 1
ATOM 3685 N N . LEU A 1 455 ? 9.906 -26.016 -3.473 1 97.75 455 LEU A N 1
ATOM 3686 C CA . LEU A 1 455 ? 10.438 -24.688 -3.734 1 97.75 455 LEU A CA 1
ATOM 3687 C C . LEU A 1 455 ? 9.305 -23.672 -3.945 1 97.75 455 LEU A C 1
ATOM 3689 O O . LEU A 1 455 ? 8.242 -24.031 -4.449 1 97.75 455 LEU A O 1
ATOM 3693 N N . ALA A 1 456 ? 9.516 -22.469 -3.484 1 98.56 456 ALA A N 1
ATOM 3694 C CA . ALA A 1 456 ? 8.633 -21.344 -3.801 1 98.56 456 ALA A CA 1
ATOM 3695 C C . ALA A 1 456 ? 9.414 -20.203 -4.438 1 98.56 456 ALA A C 1
ATOM 3697 O O . ALA A 1 456 ? 10.406 -19.734 -3.881 1 98.56 456 ALA A O 1
ATOM 3698 N N . VAL A 1 457 ? 8.992 -19.766 -5.602 1 98.56 457 VAL A N 1
ATOM 3699 C CA . VAL A 1 457 ? 9.68 -18.719 -6.352 1 98.56 457 VAL A CA 1
ATOM 3700 C C . VAL A 1 457 ? 8.68 -17.656 -6.797 1 98.56 457 VAL A C 1
ATOM 3702 O O . VAL A 1 457 ? 7.488 -17.938 -6.938 1 98.56 457 VAL A O 1
ATOM 3705 N N . PRO A 1 458 ? 9.109 -16.391 -6.969 1 97.5 458 PRO A N 1
ATOM 3706 C CA . PRO A 1 458 ? 8.18 -15.367 -7.434 1 97.5 458 PRO A CA 1
ATOM 3707 C C . PRO A 1 458 ? 7.723 -15.586 -8.875 1 97.5 458 PRO A C 1
ATOM 3709 O O . PRO A 1 458 ? 6.605 -15.219 -9.234 1 97.5 458 PRO A O 1
ATOM 3712 N N . SER A 1 459 ? 8.602 -16.078 -9.703 1 97.88 459 SER A N 1
ATOM 3713 C CA . SER A 1 459 ? 8.367 -16.438 -11.102 1 97.88 459 SER A CA 1
ATOM 3714 C C . SER A 1 459 ? 9.453 -17.375 -11.625 1 97.88 459 SER A C 1
ATOM 3716 O O . SER A 1 459 ? 10.5 -17.531 -10.992 1 97.88 459 SER A O 1
ATOM 3718 N N . LEU A 1 460 ? 9.203 -17.938 -12.789 1 98.25 460 LEU A N 1
ATOM 3719 C CA . LEU A 1 460 ? 10.195 -18.828 -13.391 1 98.25 460 LEU A CA 1
ATOM 3720 C C . LEU A 1 460 ? 11.422 -18.047 -13.844 1 98.25 460 LEU A C 1
ATOM 3722 O O . LEU A 1 460 ? 12.5 -18.625 -14.031 1 98.25 460 LEU A O 1
ATOM 3726 N N . GLU A 1 461 ? 11.258 -16.766 -14.008 1 97.81 461 GLU A N 1
ATOM 3727 C CA . GLU A 1 461 ? 12.398 -15.914 -14.359 1 97.81 461 GLU A CA 1
ATOM 3728 C C . GLU A 1 461 ? 13.5 -16.016 -13.305 1 97.81 461 GLU A C 1
ATOM 3730 O O . GLU A 1 461 ? 14.688 -15.883 -13.625 1 97.81 461 GLU A O 1
ATOM 3735 N N . ALA A 1 462 ? 13.117 -16.25 -12.078 1 97.31 462 ALA A N 1
ATOM 3736 C CA . ALA A 1 462 ? 14.078 -16.328 -10.984 1 97.31 462 ALA A CA 1
ATOM 3737 C C . ALA A 1 462 ? 14.977 -17.547 -11.125 1 97.31 462 ALA A C 1
ATOM 3739 O O . ALA A 1 462 ? 16.188 -17.469 -10.938 1 97.31 462 ALA A O 1
ATOM 3740 N N . VAL A 1 463 ? 14.477 -18.688 -11.461 1 97.75 463 VAL A N 1
ATOM 3741 C CA . VAL A 1 463 ? 15.266 -19.906 -11.562 1 97.75 463 VAL A CA 1
ATOM 3742 C C . VAL A 1 463 ? 15.984 -19.953 -12.906 1 97.75 463 VAL A C 1
ATOM 3744 O O . VAL A 1 463 ? 17.047 -20.578 -13.031 1 97.75 463 VAL A O 1
ATOM 3747 N N . ALA A 1 464 ? 15.469 -19.234 -13.883 1 97.88 464 ALA A N 1
ATOM 3748 C CA . ALA A 1 464 ? 16.062 -19.219 -15.219 1 97.88 464 ALA A CA 1
ATOM 3749 C C . ALA A 1 464 ? 17.391 -18.469 -15.219 1 97.88 464 ALA A C 1
ATOM 3751 O O . ALA A 1 464 ? 18.156 -18.547 -16.188 1 97.88 464 ALA A O 1
ATOM 3752 N N . ARG A 1 465 ? 17.656 -17.781 -14.117 1 96.44 465 ARG A N 1
ATOM 3753 C CA . ARG A 1 465 ? 18.938 -17.125 -13.969 1 96.44 465 ARG A CA 1
ATOM 3754 C C . ARG A 1 465 ? 20.062 -18.141 -13.797 1 96.44 465 ARG A C 1
ATOM 3756 O O . ARG A 1 465 ? 21.234 -17.797 -13.93 1 96.44 465 ARG A O 1
ATOM 3763 N N . TYR A 1 466 ? 19.719 -19.422 -13.578 1 96.75 466 TYR A N 1
ATOM 3764 C CA . TYR A 1 466 ? 20.672 -20.469 -13.266 1 96.75 466 TYR A CA 1
ATOM 3765 C C . TYR A 1 466 ? 20.531 -21.641 -14.219 1 96.75 466 TYR A C 1
ATOM 3767 O O . TYR A 1 466 ? 19.484 -21.828 -14.828 1 96.75 466 TYR A O 1
ATOM 3775 N N . PRO A 1 467 ? 21.641 -22.375 -14.336 1 96.06 467 PRO A N 1
ATOM 3776 C CA . PRO A 1 467 ? 21.516 -23.578 -15.148 1 96.06 467 PRO A CA 1
ATOM 3777 C C . PRO A 1 467 ? 20.531 -24.594 -14.57 1 96.06 467 PRO A C 1
ATOM 3779 O O . PRO A 1 467 ? 20.266 -24.578 -13.367 1 96.06 467 PRO A O 1
ATOM 3782 N N . ILE A 1 468 ? 20.031 -25.484 -15.367 1 94.81 468 ILE A N 1
ATOM 3783 C CA . ILE A 1 468 ? 18.984 -26.406 -14.961 1 94.81 468 ILE A CA 1
ATOM 3784 C C . ILE A 1 468 ? 19.531 -27.391 -13.93 1 94.81 468 ILE A C 1
ATOM 3786 O O . ILE A 1 468 ? 18.766 -28.031 -13.203 1 94.81 468 ILE A O 1
ATOM 3790 N N . LYS A 1 469 ? 20.844 -27.531 -13.789 1 93 469 LYS A N 1
ATOM 3791 C CA . LYS A 1 469 ? 21.469 -28.453 -12.844 1 93 469 LYS A CA 1
ATOM 3792 C C . LYS A 1 469 ? 21.734 -27.781 -11.508 1 93 469 LYS A C 1
ATOM 3794 O O . LYS A 1 469 ? 22.203 -28.406 -10.562 1 93 469 LYS A O 1
ATOM 3799 N N . HIS A 1 470 ? 21.422 -26.531 -11.461 1 95.69 470 HIS A N 1
ATOM 3800 C CA . HIS A 1 470 ? 21.641 -25.797 -10.219 1 95.69 470 HIS A CA 1
ATOM 3801 C C . HIS A 1 470 ? 20.906 -26.469 -9.055 1 95.69 470 HIS A C 1
ATOM 3803 O O . HIS A 1 470 ? 19.766 -26.906 -9.203 1 95.69 470 HIS A O 1
ATOM 3809 N N . GLN A 1 471 ? 21.594 -26.531 -7.953 1 94.75 471 GLN A N 1
ATOM 3810 C CA . GLN A 1 471 ? 21 -27.109 -6.746 1 94.75 471 GLN A CA 1
ATOM 3811 C C . GLN A 1 471 ? 20.422 -26.031 -5.844 1 94.75 471 GLN A C 1
ATOM 3813 O O . GLN A 1 471 ? 21.094 -25.047 -5.523 1 94.75 471 GLN A O 1
ATOM 3818 N N . TYR A 1 472 ? 19.172 -26.234 -5.438 1 96.12 472 TYR A N 1
ATOM 3819 C CA . TYR A 1 472 ? 18.484 -25.328 -4.543 1 96.12 472 TYR A CA 1
ATOM 3820 C C . TYR A 1 472 ? 18.266 -25.953 -3.172 1 96.12 472 TYR A C 1
ATOM 3822 O O . TYR A 1 472 ? 18.328 -27.172 -3.027 1 96.12 472 TYR A O 1
ATOM 3830 N N . ASP A 1 473 ? 18.094 -25.078 -2.172 1 94.06 473 ASP A N 1
ATOM 3831 C CA . ASP A 1 473 ? 17.578 -25.562 -0.892 1 94.06 473 ASP A CA 1
ATOM 3832 C C . ASP A 1 473 ? 16.062 -25.766 -0.945 1 94.06 473 ASP A C 1
ATOM 3834 O O . ASP A 1 473 ? 15.336 -24.891 -1.414 1 94.06 473 ASP A O 1
ATOM 3838 N N . ALA A 1 474 ? 15.609 -26.906 -0.528 1 95.31 474 ALA A N 1
ATOM 3839 C CA . ALA A 1 474 ? 14.18 -27.219 -0.513 1 95.31 474 ALA A CA 1
ATOM 3840 C C . ALA A 1 474 ? 13.586 -26.984 0.874 1 95.31 474 ALA A C 1
ATOM 3842 O O . ALA A 1 474 ? 14.312 -26.938 1.869 1 95.31 474 ALA A O 1
ATOM 3843 N N . PHE A 1 475 ? 12.258 -26.781 0.905 1 95.19 475 PHE A N 1
ATOM 3844 C CA . PHE A 1 475 ? 11.594 -26.672 2.199 1 95.19 475 PHE A CA 1
ATOM 3845 C C . PHE A 1 475 ? 11.828 -27.922 3.033 1 95.19 475 PHE A C 1
ATOM 3847 O O . PHE A 1 475 ? 11.641 -29.047 2.549 1 95.19 475 PHE A O 1
ATOM 3854 N N . SER A 1 476 ? 12.352 -27.719 4.18 1 89.31 476 SER A N 1
ATOM 3855 C CA . SER A 1 476 ? 12.555 -28.75 5.18 1 89.31 476 SER A CA 1
ATOM 3856 C C . SER A 1 476 ? 12.539 -28.188 6.59 1 89.31 476 SER A C 1
ATOM 3858 O O . SER A 1 476 ? 12.211 -27.016 6.789 1 89.31 476 SER A O 1
ATOM 3860 N N . GLN A 1 477 ? 12.844 -28.984 7.562 1 83.38 477 GLN A N 1
ATOM 3861 C CA . GLN A 1 477 ? 12.906 -28.516 8.945 1 83.38 477 GLN A CA 1
ATOM 3862 C C . GLN A 1 477 ? 14.055 -27.531 9.133 1 83.38 477 GLN A C 1
ATOM 3864 O O . GLN A 1 477 ? 13.977 -26.609 9.953 1 83.38 477 GLN A O 1
ATOM 3869 N N . ASP A 1 478 ? 15.062 -27.672 8.266 1 82.06 478 ASP A N 1
ATOM 3870 C CA . ASP A 1 478 ? 16.281 -26.922 8.516 1 82.06 478 ASP A CA 1
ATOM 3871 C C . ASP A 1 478 ? 16.547 -25.906 7.391 1 82.06 478 ASP A C 1
ATOM 3873 O O . ASP A 1 478 ? 17.531 -25.156 7.438 1 82.06 478 ASP A O 1
ATOM 3877 N N . SER A 1 479 ? 15.688 -26.016 6.438 1 87.88 479 SER A N 1
ATOM 3878 C CA . SER A 1 479 ? 16.016 -25.172 5.285 1 87.88 479 SER A CA 1
ATOM 3879 C C . SER A 1 479 ? 14.781 -24.469 4.742 1 87.88 479 SER A C 1
ATOM 3881 O O . SER A 1 479 ? 13.672 -25 4.832 1 87.88 479 SER A O 1
ATOM 3883 N N . SER A 1 480 ? 15.094 -23.25 4.219 1 93.5 480 SER A N 1
ATOM 3884 C CA . SER A 1 480 ? 14.039 -22.484 3.553 1 93.5 480 SER A CA 1
ATOM 3885 C C . SER A 1 480 ? 13.977 -22.812 2.064 1 93.5 480 SER A C 1
ATOM 3887 O O . SER A 1 480 ? 15.016 -22.859 1.392 1 93.5 480 SER A O 1
ATOM 3889 N N . GLY A 1 481 ? 12.867 -23.109 1.566 1 96.62 481 GLY A N 1
ATOM 3890 C CA . GLY A 1 481 ? 12.664 -23.406 0.156 1 96.62 481 GLY A CA 1
ATOM 3891 C C . GLY A 1 481 ? 12.305 -22.172 -0.661 1 96.62 481 GLY A C 1
ATOM 3892 O O . GLY A 1 481 ? 12.031 -22.281 -1.857 1 96.62 481 GLY A O 1
ATOM 3893 N N . PHE A 1 482 ? 12.305 -20.984 0.025 1 97.62 482 PHE A N 1
ATOM 3894 C CA . PHE A 1 482 ? 12.102 -19.766 -0.736 1 97.62 482 PHE A CA 1
ATOM 3895 C C . PHE A 1 482 ? 13.336 -19.422 -1.563 1 97.62 482 PHE A C 1
ATOM 3897 O O . PHE A 1 482 ? 14.453 -19.453 -1.055 1 97.62 482 PHE A O 1
ATOM 3904 N N . PHE A 1 483 ? 13.102 -19.172 -2.783 1 97.06 483 PHE A N 1
ATOM 3905 C CA . PHE A 1 483 ? 14.18 -18.781 -3.684 1 97.06 483 PHE A CA 1
ATOM 3906 C C . PHE A 1 483 ? 13.773 -17.594 -4.547 1 97.06 483 PHE A C 1
ATOM 3908 O O . PHE A 1 483 ? 12.648 -17.562 -5.062 1 97.06 483 PHE A O 1
ATOM 3915 N N . PRO A 1 484 ? 14.664 -16.531 -4.805 1 95.5 484 PRO A N 1
ATOM 3916 C CA . PRO A 1 484 ? 16.094 -16.469 -4.488 1 95.5 484 PRO A CA 1
ATOM 3917 C C . PRO A 1 484 ? 16.359 -16.125 -3.025 1 95.5 484 PRO A C 1
ATOM 3919 O O . PRO A 1 484 ? 17.5 -16.188 -2.57 1 95.5 484 PRO A O 1
ATOM 3922 N N . GLY A 1 485 ? 15.297 -15.758 -2.299 1 94.25 485 GLY A N 1
ATOM 3923 C CA . GLY A 1 485 ? 15.461 -15.445 -0.888 1 94.25 485 GLY A CA 1
ATOM 3924 C C . GLY A 1 485 ? 14.156 -15.492 -0.113 1 94.25 485 GLY A C 1
ATOM 3925 O O . GLY A 1 485 ? 13.07 -15.492 -0.706 1 94.25 485 GLY A O 1
ATOM 3926 N N . ASP A 1 486 ? 14.344 -15.43 1.233 1 94.62 486 ASP A N 1
ATOM 3927 C CA . ASP A 1 486 ? 13.172 -15.375 2.105 1 94.62 486 ASP A CA 1
ATOM 3928 C C . ASP A 1 486 ? 12.43 -14.055 1.944 1 94.62 486 ASP A C 1
ATOM 3930 O O . ASP A 1 486 ? 13.031 -13.031 1.617 1 94.62 486 ASP A O 1
ATOM 3934 N N . PRO A 1 487 ? 11.078 -14.148 2.166 1 92.25 487 PRO A N 1
ATOM 3935 C CA . PRO A 1 487 ? 10.406 -12.859 2.334 1 92.25 487 PRO A CA 1
ATOM 3936 C C . PRO A 1 487 ? 11.062 -11.984 3.402 1 92.25 487 PRO A C 1
ATOM 3938 O O . PRO A 1 487 ? 11.352 -12.469 4.504 1 92.25 487 PRO A O 1
ATOM 3941 N N . VAL A 1 488 ? 11.227 -10.711 3.096 1 87 488 VAL A N 1
ATOM 3942 C CA . VAL A 1 488 ? 11.961 -9.82 3.986 1 87 488 VAL A CA 1
ATOM 3943 C C . VAL A 1 488 ? 11.227 -9.703 5.32 1 87 488 VAL A C 1
ATOM 3945 O O . VAL A 1 488 ? 11.852 -9.578 6.375 1 87 488 VAL A O 1
ATOM 3948 N N . VAL A 1 489 ? 9.906 -9.75 5.332 1 87.81 489 VAL A N 1
ATOM 3949 C CA . VAL A 1 489 ? 9.062 -9.531 6.504 1 87.81 489 VAL A CA 1
ATOM 3950 C C . VAL A 1 489 ? 9.367 -10.594 7.562 1 87.81 489 VAL A C 1
ATOM 3952 O O . VAL A 1 489 ? 9.117 -10.375 8.75 1 87.81 489 VAL A O 1
ATOM 3955 N N . LEU A 1 490 ? 9.969 -11.688 7.191 1 91.62 490 LEU A N 1
ATOM 3956 C CA . LEU A 1 490 ? 10.234 -12.781 8.125 1 91.62 490 LEU A CA 1
ATOM 3957 C C . LEU A 1 490 ? 11.492 -12.5 8.938 1 91.62 490 LEU A C 1
ATOM 3959 O O . LEU A 1 490 ? 11.797 -13.234 9.883 1 91.62 490 LEU A O 1
ATOM 3963 N N . HIS A 1 491 ? 12.109 -11.438 8.648 1 87.12 491 HIS A N 1
ATOM 3964 C CA . HIS A 1 491 ? 13.422 -11.242 9.258 1 87.12 491 HIS A CA 1
ATOM 3965 C C . HIS A 1 491 ? 13.508 -9.891 9.961 1 87.12 491 HIS A C 1
ATOM 3967 O O . HIS A 1 491 ? 14.602 -9.391 10.227 1 87.12 491 HIS A O 1
ATOM 3973 N N . PHE A 1 492 ? 12.398 -9.273 10.18 1 80.44 492 PHE A N 1
ATOM 3974 C CA . PHE A 1 492 ? 12.367 -8.086 11.023 1 80.44 492 PHE A CA 1
ATOM 3975 C C . PHE A 1 492 ? 11.102 -8.062 11.875 1 80.44 492 PHE A C 1
ATOM 3977 O O . PHE A 1 492 ? 10.102 -8.703 11.531 1 80.44 492 PHE A O 1
ATOM 3984 N N . MET B 1 1 ? -23.922 48.938 8.82 1 26.73 1 MET B N 1
ATOM 3985 C CA . MET B 1 1 ? -25.031 48 8.883 1 26.73 1 MET B CA 1
ATOM 3986 C C . MET B 1 1 ? -26 48.219 7.723 1 26.73 1 MET B C 1
ATOM 3988 O O . MET B 1 1 ? -26.484 49.344 7.531 1 26.73 1 MET B O 1
ATOM 3992 N N . PRO B 1 2 ? -25.781 47.469 6.711 1 31.17 2 PRO B N 1
ATOM 3993 C CA . PRO B 1 2 ? -26.766 47.781 5.66 1 31.17 2 PRO B CA 1
ATOM 3994 C C . PRO B 1 2 ? -28.188 47.875 6.191 1 31.17 2 PRO B C 1
ATOM 3996 O O . PRO B 1 2 ? -28.562 47.125 7.113 1 31.17 2 PRO B O 1
ATOM 3999 N N . GLU B 1 3 ? -28.609 49.031 6.348 1 35.81 3 GLU B N 1
ATOM 4000 C CA . GLU B 1 3 ? -30.016 49.219 6.691 1 35.81 3 GLU B CA 1
ATOM 4001 C C . GLU B 1 3 ? -30.938 48.844 5.543 1 35.81 3 GLU B C 1
ATOM 4003 O O . GLU B 1 3 ? -30.75 49.281 4.406 1 35.81 3 GLU B O 1
ATOM 4008 N N . TRP B 1 4 ? -31.328 47.625 5.672 1 35.31 4 TRP B N 1
ATOM 4009 C CA . TRP B 1 4 ? -32.25 47.062 4.703 1 35.31 4 TRP B CA 1
ATOM 4010 C C . TRP B 1 4 ? -33.625 47.75 4.801 1 35.31 4 TRP B C 1
ATOM 4012 O O . TRP B 1 4 ? -34.156 47.938 5.898 1 35.31 4 TRP B O 1
ATOM 4022 N N . PHE B 1 5 ? -33.812 48.656 3.953 1 39.44 5 PHE B N 1
ATOM 4023 C CA . PHE B 1 5 ? -35.156 49.188 3.912 1 39.44 5 PHE B CA 1
ATOM 4024 C C . PHE B 1 5 ? -36.062 48.281 3.074 1 39.44 5 PHE B C 1
ATOM 4026 O O . PHE B 1 5 ? -35.75 48 1.921 1 39.44 5 PHE B O 1
ATOM 4033 N N . ILE B 1 6 ? -36.688 47.344 3.764 1 40.97 6 ILE B N 1
ATOM 4034 C CA . ILE B 1 6 ? -37.656 46.5 3.088 1 40.97 6 ILE B CA 1
ATOM 4035 C C . ILE B 1 6 ? -38.969 47.281 2.896 1 40.97 6 ILE B C 1
ATOM 4037 O O . ILE B 1 6 ? -39.531 47.812 3.859 1 40.97 6 ILE B O 1
ATOM 4041 N N . SER B 1 7 ? -39.094 47.938 1.781 1 42.38 7 SER B N 1
ATOM 4042 C CA . SER B 1 7 ? -40.375 48.562 1.516 1 42.38 7 SER B CA 1
ATOM 4043 C C . SER B 1 7 ? -41.406 47.562 1.013 1 42.38 7 SER B C 1
ATOM 4045 O O . SER B 1 7 ? -41.094 46.719 0.171 1 42.38 7 SER B O 1
ATOM 4047 N N . VAL B 1 8 ? -42.344 47.281 1.869 1 41.97 8 VAL B N 1
ATOM 4048 C CA . VAL B 1 8 ? -43.438 46.375 1.554 1 41.97 8 VAL B CA 1
ATOM 4049 C C . VAL B 1 8 ? -44.562 47.156 0.86 1 41.97 8 VAL B C 1
ATOM 4051 O O . VAL B 1 8 ? -45.094 48.125 1.401 1 41.97 8 VAL B O 1
ATOM 4054 N N . GLU B 1 9 ? -44.562 47.25 -0.428 1 41.31 9 GLU B N 1
ATOM 4055 C CA . GLU B 1 9 ? -45.688 47.875 -1.107 1 41.31 9 GLU B CA 1
ATOM 4056 C C . GLU B 1 9 ? -46.875 46.906 -1.255 1 41.31 9 GLU B C 1
ATOM 4058 O O . GLU B 1 9 ? -46.688 45.781 -1.703 1 41.31 9 GLU B O 1
ATOM 4063 N N . CYS B 1 10 ? -47.812 47.094 -0.391 1 39.56 10 CYS B N 1
ATOM 4064 C CA . CYS B 1 10 ? -49.062 46.312 -0.374 1 39.56 10 CYS B CA 1
ATOM 4065 C C . CYS B 1 10 ? -49.938 46.656 -1.571 1 39.56 10 CYS B C 1
ATOM 4067 O O . CYS B 1 10 ? -50.281 47.812 -1.779 1 39.56 10 CYS B O 1
ATOM 4069 N N . SER B 1 11 ? -49.812 45.844 -2.664 1 34.94 11 SER B N 1
ATOM 4070 C CA . SER B 1 11 ? -50.75 46.156 -3.717 1 34.94 11 SER B CA 1
ATOM 4071 C C . SER B 1 11 ? -52.188 45.844 -3.266 1 34.94 11 SER B C 1
ATOM 4073 O O . SER B 1 11 ? -52.438 44.906 -2.537 1 34.94 11 SER B O 1
ATOM 4075 N N . GLU B 1 12 ? -53.094 46.719 -3.303 1 37.84 12 GLU B N 1
ATOM 4076 C CA . GLU B 1 12 ? -54.5 46.688 -2.908 1 37.84 12 GLU B CA 1
ATOM 4077 C C . GLU B 1 12 ? -55.188 45.469 -3.457 1 37.84 12 GLU B C 1
ATOM 4079 O O . GLU B 1 12 ? -56.156 44.969 -2.867 1 37.84 12 GLU B O 1
ATOM 4084 N N . TYR B 1 13 ? -55.25 45.344 -4.762 1 33.53 13 TYR B N 1
ATOM 4085 C CA . TYR B 1 13 ? -56.312 44.438 -5.254 1 33.53 13 TYR B CA 1
ATOM 4086 C C . TYR B 1 13 ? -56.031 43 -4.879 1 33.53 13 TYR B C 1
ATOM 4088 O O . TYR B 1 13 ? -56.875 42.312 -4.344 1 33.53 13 TYR B O 1
ATOM 4096 N N . GLN B 1 14 ? -55.656 42.156 -5.844 1 33.41 14 GLN B N 1
ATOM 4097 C CA . GLN B 1 14 ? -55.656 40.688 -5.801 1 33.41 14 GLN B CA 1
ATOM 4098 C C . GLN B 1 14 ? -54.688 40.188 -4.742 1 33.41 14 GLN B C 1
ATOM 4100 O O . GLN B 1 14 ? -53.781 40.875 -4.32 1 33.41 14 GLN B O 1
ATOM 4105 N N . GLU B 1 15 ? -54.688 38.75 -4.516 1 34.34 15 GLU B N 1
ATOM 4106 C CA . GLU B 1 15 ? -53.969 38.031 -3.465 1 34.34 15 GLU B CA 1
ATOM 4107 C C . GLU B 1 15 ? -52.562 38.594 -3.242 1 34.34 15 GLU B C 1
ATOM 4109 O O . GLU B 1 15 ? -51.875 38.938 -4.203 1 34.34 15 GLU B O 1
ATOM 4114 N N . ALA B 1 16 ? -52.312 39.062 -1.979 1 35.16 16 ALA B N 1
ATOM 4115 C CA . ALA B 1 16 ? -51.344 40 -1.418 1 35.16 16 ALA B CA 1
ATOM 4116 C C . ALA B 1 16 ? -49.938 39.625 -1.835 1 35.16 16 ALA B C 1
ATOM 4118 O O . ALA B 1 16 ? -49.344 38.656 -1.328 1 35.16 16 ALA B O 1
ATOM 4119 N N . SER B 1 17 ? -49.719 39.656 -3.107 1 33.81 17 SER B N 1
ATOM 4120 C CA . SER B 1 17 ? -48.344 39.469 -3.566 1 33.81 17 SER B CA 1
ATOM 4121 C C . SER B 1 17 ? -47.438 40.594 -3.02 1 33.81 17 SER B C 1
ATOM 4123 O O . SER B 1 17 ? -47.688 41.781 -3.238 1 33.81 17 SER B O 1
ATOM 4125 N N . TYR B 1 18 ? -47.094 40.406 -1.794 1 30.27 18 TYR B N 1
ATOM 4126 C CA . TYR B 1 18 ? -46.219 41.438 -1.188 1 30.27 18 TYR B CA 1
ATOM 4127 C C . TYR B 1 18 ? -44.875 41.469 -1.865 1 30.27 18 TYR B C 1
ATOM 4129 O O . TYR B 1 18 ? -44.312 40.406 -2.197 1 30.27 18 TYR B O 1
ATOM 4137 N N . THR B 1 19 ? -44.781 42.344 -2.76 1 36.81 19 THR B N 1
ATOM 4138 C CA . THR B 1 19 ? -43.438 42.562 -3.334 1 36.81 19 THR B CA 1
ATOM 4139 C C . THR B 1 19 ? -42.531 43.25 -2.33 1 36.81 19 THR B C 1
ATOM 4141 O O . THR B 1 19 ? -42.812 44.344 -1.854 1 36.81 19 THR B O 1
ATOM 4144 N N . PHE B 1 20 ? -41.844 42.469 -1.592 1 30.97 20 PHE B N 1
ATOM 4145 C CA . PHE B 1 20 ? -40.906 43.031 -0.625 1 30.97 20 PHE B CA 1
ATOM 4146 C C . PHE B 1 20 ? -39.656 43.5 -1.324 1 30.97 20 PHE B C 1
ATOM 4148 O O . PHE B 1 20 ? -39.094 42.812 -2.176 1 30.97 20 PHE B O 1
ATOM 4155 N N . THR B 1 21 ? -39.656 44.688 -1.692 1 35.84 21 THR B N 1
ATOM 4156 C CA . THR B 1 21 ? -38.438 45.25 -2.273 1 35.84 21 THR B CA 1
ATOM 4157 C C . THR B 1 21 ? -37.469 45.688 -1.182 1 35.84 21 THR B C 1
ATOM 4159 O O . THR B 1 21 ? -37.781 46.5 -0.324 1 35.84 21 THR B O 1
ATOM 4162 N N . ALA B 1 22 ? -36.594 44.844 -0.765 1 30.7 22 ALA B N 1
ATOM 4163 C CA . ALA B 1 22 ? -35.594 45.219 0.24 1 30.7 22 ALA B CA 1
ATOM 4164 C C . ALA B 1 22 ? -34.469 46.031 -0.375 1 30.7 22 ALA B C 1
ATOM 4166 O O . ALA B 1 22 ? -33.906 45.625 -1.401 1 30.7 22 ALA B O 1
ATOM 4167 N N . ARG B 1 23 ? -34.531 47.312 -0.424 1 32.16 23 ARG B N 1
ATOM 4168 C CA . ARG B 1 23 ? -33.469 48.188 -0.89 1 32.16 23 ARG B CA 1
ATOM 4169 C C . ARG B 1 23 ? -32.344 48.281 0.144 1 32.16 23 ARG B C 1
ATOM 4171 O O . ARG B 1 23 ? -32.594 48.656 1.297 1 32.16 23 ARG B O 1
ATOM 4178 N N . MET B 1 24 ? -31.438 47.531 -0.057 1 28.59 24 MET B N 1
ATOM 4179 C CA . MET B 1 24 ? -30.25 47.625 0.79 1 28.59 24 MET B CA 1
ATOM 4180 C C . MET B 1 24 ? -29.438 48.875 0.471 1 28.59 24 MET B C 1
ATOM 4182 O O . MET B 1 24 ? -29.109 49.125 -0.687 1 28.59 24 MET B O 1
ATOM 4186 N N . VAL B 1 25 ? -29.75 49.906 1.109 1 30.75 25 VAL B N 1
ATOM 4187 C CA . VAL B 1 25 ? -28.891 51.094 0.975 1 30.75 25 VAL B CA 1
ATOM 4188 C C . VAL B 1 25 ? -27.516 50.781 1.582 1 30.75 25 VAL B C 1
ATOM 4190 O O . VAL B 1 25 ? -27.422 50.469 2.768 1 30.75 25 VAL B O 1
ATOM 4193 N N . LEU B 1 26 ? -26.562 50.5 0.832 1 30.62 26 LEU B N 1
ATOM 4194 C CA . LEU B 1 26 ? -25.156 50.312 1.164 1 30.62 26 LEU B CA 1
ATOM 4195 C C . LEU B 1 26 ? -24.531 51.625 1.659 1 30.62 26 LEU B C 1
ATOM 4197 O O . LEU B 1 26 ? -24.375 52.562 0.89 1 30.62 26 LEU B O 1
ATOM 4201 N N . HIS B 1 27 ? -25 52.062 2.797 1 31.41 27 HIS B N 1
ATOM 4202 C CA . HIS B 1 27 ? -24.172 53.156 3.307 1 31.41 27 HIS B CA 1
ATOM 4203 C C . HIS B 1 27 ? -22.703 52.781 3.271 1 31.41 27 HIS B C 1
ATOM 4205 O O . HIS B 1 27 ? -22.328 51.625 3.471 1 31.41 27 HIS B O 1
ATOM 4211 N N . LYS B 1 28 ? -21.969 53.562 2.617 1 39.03 28 LYS B N 1
ATOM 4212 C CA . LYS B 1 28 ? -20.5 53.531 2.617 1 39.03 28 LYS B CA 1
ATOM 4213 C C . LYS B 1 28 ? -19.969 53.312 4.027 1 39.03 28 LYS B C 1
ATOM 4215 O O . LYS B 1 28 ? -19.922 54.25 4.832 1 39.03 28 LYS B O 1
ATOM 4220 N N . VAL B 1 29 ? -20.266 52.281 4.766 1 40.81 29 VAL B N 1
ATOM 4221 C CA . VAL B 1 29 ? -19.641 52 6.043 1 40.81 29 VAL B CA 1
ATOM 4222 C C . VAL B 1 29 ? -18.109 52.031 5.887 1 40.81 29 VAL B C 1
ATOM 4224 O O . VAL B 1 29 ? -17.562 51.375 5 1 40.81 29 VAL B O 1
ATOM 4227 N N . ASN B 1 30 ? -17.469 53.062 6.367 1 47.72 30 ASN B N 1
ATOM 4228 C CA . ASN B 1 30 ? -16.016 53.219 6.457 1 47.72 30 ASN B CA 1
ATOM 4229 C C . ASN B 1 30 ? -15.352 51.938 6.973 1 47.72 30 ASN B C 1
ATOM 4231 O O . ASN B 1 30 ? -15.906 51.25 7.82 1 47.72 30 ASN B O 1
ATOM 4235 N N . GLU B 1 31 ? -14.484 51.344 6.152 1 56.66 31 GLU B N 1
ATOM 4236 C CA . GLU B 1 31 ? -13.688 50.156 6.457 1 56.66 31 GLU B CA 1
ATOM 4237 C C . GLU B 1 31 ? -13.281 50.156 7.926 1 56.66 31 GLU B C 1
ATOM 4239 O O . GLU B 1 31 ? -13.289 49.094 8.562 1 56.66 31 GLU B O 1
ATOM 4244 N N . GLU B 1 32 ? -13 51.344 8.477 1 60.59 32 GLU B N 1
ATOM 4245 C CA . GLU B 1 32 ? -12.562 51.438 9.867 1 60.59 32 GLU B CA 1
ATOM 4246 C C . GLU B 1 32 ? -13.711 51.125 10.82 1 60.59 32 GLU B C 1
ATOM 4248 O O . GLU B 1 32 ? -13.508 50.5 11.859 1 60.59 32 GLU B O 1
ATOM 4253 N N . ASP B 1 33 ? -14.883 51.594 10.477 1 64.12 33 ASP B N 1
ATOM 4254 C CA . ASP B 1 33 ? -16.047 51.375 11.328 1 64.12 33 ASP B CA 1
ATOM 4255 C C . ASP B 1 33 ? -16.422 49.875 11.344 1 64.12 33 ASP B C 1
ATOM 4257 O O . ASP B 1 33 ? -16.781 49.344 12.391 1 64.12 33 ASP B O 1
ATOM 4261 N N . CYS B 1 34 ? -16.25 49.219 10.195 1 68.25 34 CYS B N 1
ATOM 4262 C CA . CYS B 1 34 ? -16.531 47.812 10.094 1 68.25 34 CYS B CA 1
ATOM 4263 C C . CYS B 1 34 ? -15.555 47 10.93 1 68.25 34 CYS B C 1
ATOM 4265 O O . CYS B 1 34 ? -15.945 46.031 11.609 1 68.25 34 CYS B O 1
ATOM 4267 N N . LEU B 1 35 ? -14.344 47.438 10.898 1 72.75 35 LEU B N 1
ATOM 4268 C CA . LEU B 1 35 ? -13.328 46.75 11.688 1 72.75 35 LEU B CA 1
ATOM 4269 C C . LEU B 1 35 ? -13.609 46.906 13.18 1 72.75 35 LEU B C 1
ATOM 4271 O O . LEU B 1 35 ? -13.492 45.938 13.938 1 72.75 35 LEU B O 1
ATOM 4275 N N . ARG B 1 36 ? -13.984 48.094 13.562 1 73.12 36 ARG B N 1
ATOM 4276 C CA . ARG B 1 36 ? -14.25 48.344 14.977 1 73.12 36 ARG B CA 1
ATOM 4277 C C . ARG B 1 36 ? -15.422 47.5 15.477 1 73.12 36 ARG B C 1
ATOM 4279 O O . ARG B 1 36 ? -15.391 47 16.594 1 73.12 36 ARG B O 1
ATOM 4286 N N . GLU B 1 37 ? -16.359 47.406 14.633 1 73.5 37 GLU B N 1
ATOM 4287 C CA . GLU B 1 37 ? -17.516 46.594 15.016 1 73.5 37 GLU B CA 1
ATOM 4288 C C . GLU B 1 37 ? -17.141 45.125 15.164 1 73.5 37 GLU B C 1
ATOM 4290 O O . GLU B 1 37 ? -17.594 44.438 16.094 1 73.5 37 GLU B O 1
ATOM 4295 N N . LYS B 1 38 ? -16.391 44.719 14.227 1 78 38 LYS B N 1
ATOM 4296 C CA . LYS B 1 38 ? -15.938 43.312 14.266 1 78 38 LYS B CA 1
ATOM 4297 C C . LYS B 1 38 ? -15.117 43.031 15.523 1 78 38 LYS B C 1
ATOM 4299 O O . LYS B 1 38 ? -15.32 42.031 16.188 1 78 38 LYS B O 1
ATOM 4304 N N . VAL B 1 39 ? -14.258 43.875 15.797 1 77.19 39 VAL B N 1
ATOM 4305 C CA . VAL B 1 39 ? -13.383 43.75 16.953 1 77.19 39 VAL B CA 1
ATOM 4306 C C . VAL B 1 39 ? -14.211 43.781 18.234 1 77.19 39 VAL B C 1
ATOM 4308 O O . VAL B 1 39 ? -13.961 43.031 19.188 1 77.19 39 VAL B O 1
ATOM 4311 N N . MET B 1 40 ? -15.156 44.688 18.234 1 75.75 40 MET B N 1
ATOM 4312 C CA . MET B 1 40 ? -16.016 44.844 19.406 1 75.75 40 MET B CA 1
ATOM 4313 C C . MET B 1 40 ? -16.828 43.562 19.641 1 75.75 40 MET B C 1
ATOM 4315 O O . MET B 1 40 ? -17.016 43.125 20.781 1 75.75 40 MET B O 1
ATOM 4319 N N . LYS B 1 41 ? -17.312 43.094 18.609 1 76.62 41 LYS B N 1
ATOM 4320 C CA . LYS B 1 41 ? -18.062 41.844 18.719 1 76.62 41 LYS B CA 1
ATOM 4321 C C . LYS B 1 41 ? -17.203 40.719 19.281 1 76.62 41 LYS B C 1
ATOM 4323 O O . LYS B 1 41 ? -17.625 39.969 20.156 1 76.62 41 LYS B O 1
ATOM 4328 N N . LYS B 1 42 ? -16.094 40.562 18.828 1 80.19 42 LYS B N 1
ATOM 4329 C CA . LYS B 1 42 ? -15.172 39.5 19.297 1 80.19 42 LYS B CA 1
ATOM 4330 C C . LYS B 1 42 ? -14.758 39.75 20.75 1 80.19 42 LYS B C 1
ATOM 4332 O O . LYS B 1 42 ? -14.617 38.812 21.516 1 80.19 42 LYS B O 1
ATOM 4337 N N . LYS B 1 43 ? -14.539 41.031 20.953 1 74 43 LYS B N 1
ATOM 4338 C CA . LYS B 1 43 ? -14.242 41.406 22.328 1 74 43 LYS B CA 1
ATOM 4339 C C . LYS B 1 43 ? -15.352 40.969 23.281 1 74 43 LYS B C 1
ATOM 4341 O O . LYS B 1 43 ? -15.07 40.5 24.391 1 74 43 LYS B O 1
ATOM 4346 N N . TYR B 1 44 ? -16.531 41.156 22.75 1 70 44 TYR B N 1
ATOM 4347 C CA . TYR B 1 44 ? -17.672 40.719 23.531 1 70 44 TYR B CA 1
ATOM 4348 C C . TYR B 1 44 ? -17.641 39.219 23.781 1 70 44 TYR B C 1
ATOM 4350 O O . TYR B 1 44 ? -17.859 38.781 24.906 1 70 44 TYR B O 1
ATOM 4358 N N . TYR B 1 45 ? -17.375 38.469 22.797 1 72.06 45 TYR B N 1
ATOM 4359 C CA . TYR B 1 45 ? -17.312 37 22.938 1 72.06 45 TYR B CA 1
ATOM 4360 C C . TYR B 1 45 ? -16.156 36.594 23.844 1 72.06 45 TYR B C 1
ATOM 4362 O O . TYR B 1 45 ? -16.297 35.688 24.641 1 72.06 45 TYR B O 1
ATOM 4370 N N . CYS B 1 46 ? -15.133 37.219 23.719 1 69.19 46 CYS B N 1
ATOM 4371 C CA . CYS B 1 46 ? -13.961 36.906 24.531 1 69.19 46 CYS B CA 1
ATOM 4372 C C . CYS B 1 46 ? -14.227 37.188 26 1 69.19 46 CYS B C 1
ATOM 4374 O O . CYS B 1 46 ? -13.805 36.406 26.875 1 69.19 46 CYS B O 1
ATOM 4376 N N . LYS B 1 47 ? -14.984 38.25 26.266 1 64.81 47 LYS B N 1
ATOM 4377 C CA . LYS B 1 47 ? -15.219 38.688 27.641 1 64.81 47 LYS B CA 1
ATOM 4378 C C . LYS B 1 47 ? -16.375 37.906 28.266 1 64.81 47 LYS B C 1
ATOM 4380 O O . LYS B 1 47 ? -16.375 37.625 29.469 1 64.81 47 LYS B O 1
ATOM 4385 N N . ASN B 1 48 ? -17.406 37.625 27.469 1 60.78 48 ASN B N 1
ATOM 4386 C CA . ASN B 1 48 ? -18.656 37.125 28.031 1 60.78 48 ASN B CA 1
ATOM 4387 C C . ASN B 1 48 ? -18.766 35.625 27.891 1 60.78 48 ASN B C 1
ATOM 4389 O O . ASN B 1 48 ? -19.766 35.031 28.312 1 60.78 48 ASN B O 1
ATOM 4393 N N . ASN B 1 49 ? -18.016 35.062 27.141 1 55.97 49 ASN B N 1
ATOM 4394 C CA . ASN B 1 49 ? -18.109 33.625 27.062 1 55.97 49 ASN B CA 1
ATOM 4395 C C . ASN B 1 49 ? -17.734 32.969 28.391 1 55.97 49 ASN B C 1
ATOM 4397 O O . ASN B 1 49 ? -16.578 33 28.812 1 55.97 49 ASN B O 1
ATOM 4401 N N . LYS B 1 50 ? -18.781 32.906 29.266 1 48.91 50 LYS B N 1
ATOM 4402 C CA . LYS B 1 50 ? -18.656 32.312 30.578 1 48.91 50 LYS B CA 1
ATOM 4403 C C . LYS B 1 50 ? -17.766 31.078 30.547 1 48.91 50 LYS B C 1
ATOM 4405 O O . LYS B 1 50 ? -17.234 30.656 31.578 1 48.91 50 LYS B O 1
ATOM 4410 N N . ARG B 1 51 ? -18.031 30.266 29.609 1 47.25 51 ARG B N 1
ATOM 4411 C CA . ARG B 1 51 ? -17.25 29.031 29.531 1 47.25 51 ARG B CA 1
ATOM 4412 C C . ARG B 1 51 ? -15.844 29.297 29.016 1 47.25 51 ARG B C 1
ATOM 4414 O O . ARG B 1 51 ? -15.078 28.375 28.766 1 47.25 51 ARG B O 1
ATOM 4421 N N . LYS B 1 52 ? -15.672 30.438 28.406 1 50.91 52 LYS B N 1
ATOM 4422 C CA . LYS B 1 52 ? -14.25 30.703 28.203 1 50.91 52 LYS B CA 1
ATOM 4423 C C . LYS B 1 52 ? -13.484 30.625 29.516 1 50.91 52 LYS B C 1
ATOM 4425 O O . LYS B 1 52 ? -13.477 31.562 30.312 1 50.91 52 LYS B O 1
ATOM 4430 N N . LYS B 1 53 ? -13.727 29.641 30.219 1 46.22 53 LYS B N 1
ATOM 4431 C CA . LYS B 1 53 ? -13.133 29.219 31.484 1 46.22 53 LYS B CA 1
ATOM 4432 C C . LYS B 1 53 ? -11.648 29.594 31.531 1 46.22 53 LYS B C 1
ATOM 4434 O O . LYS B 1 53 ? -10.977 29.625 30.5 1 46.22 53 LYS B O 1
ATOM 4439 N N . GLN B 1 54 ? -11.367 30.531 32.375 1 43.53 54 GLN B N 1
ATOM 4440 C CA . GLN B 1 54 ? -9.984 30.828 32.719 1 43.53 54 GLN B CA 1
ATOM 4441 C C . GLN B 1 54 ? -9.172 29.547 32.906 1 43.53 54 GLN B C 1
ATOM 4443 O O . GLN B 1 54 ? -9.719 28.516 33.312 1 43.53 54 GLN B O 1
ATOM 4448 N N . GLN B 1 55 ? -7.887 29.453 32.375 1 44.66 55 GLN B N 1
ATOM 4449 C CA . GLN B 1 55 ? -6.941 28.453 32.875 1 44.66 55 GLN B CA 1
ATOM 4450 C C . GLN B 1 55 ? -7.008 28.312 34.375 1 44.66 55 GLN B C 1
ATOM 4452 O O . GLN B 1 55 ? -7.391 29.266 35.062 1 44.66 55 GLN B O 1
ATOM 4457 N N . PRO B 1 56 ? -6.633 27.109 34.625 1 44.28 56 PRO B N 1
ATOM 4458 C CA . PRO B 1 56 ? -6.359 25.953 33.781 1 44.28 56 PRO B CA 1
ATOM 4459 C C . PRO B 1 56 ? -7.629 25.297 33.25 1 44.28 56 PRO B C 1
ATOM 4461 O O . PRO B 1 56 ? -8.648 25.266 33.938 1 44.28 56 PRO B O 1
ATOM 4464 N N . PHE B 1 57 ? -7.824 25.25 31.938 1 47.72 57 PHE B N 1
ATOM 4465 C CA . PHE B 1 57 ? -8.906 24.391 31.469 1 47.72 57 PHE B CA 1
ATOM 4466 C C . PHE B 1 57 ? -8.969 23.109 32.281 1 47.72 57 PHE B C 1
ATOM 4468 O O . PHE B 1 57 ? -7.934 22.516 32.594 1 47.72 57 PHE B O 1
ATOM 4475 N N . PRO B 1 58 ? -9.898 22.906 32.969 1 44.66 58 PRO B N 1
ATOM 4476 C CA . PRO B 1 58 ? -9.883 21.594 33.594 1 44.66 58 PRO B CA 1
ATOM 4477 C C . PRO B 1 58 ? -9.352 20.5 32.688 1 44.66 58 PRO B C 1
ATOM 4479 O O . PRO B 1 58 ? -9.445 20.641 31.453 1 44.66 58 PRO B O 1
ATOM 4482 N N . GLU B 1 59 ? -8.211 19.938 33.031 1 52.19 59 GLU B N 1
ATOM 4483 C CA . GLU B 1 59 ? -7.828 18.688 32.375 1 52.19 59 GLU B CA 1
ATOM 4484 C C . GLU B 1 59 ? -9.039 17.984 31.781 1 52.19 59 GLU B C 1
ATOM 4486 O O . GLU B 1 59 ? -9.57 17.031 32.375 1 52.19 59 GLU B O 1
ATOM 4491 N N . ASN B 1 60 ? -9.961 18.844 31.172 1 59.12 60 ASN B N 1
ATOM 4492 C CA . ASN B 1 60 ? -11.281 18.359 30.766 1 59.12 60 ASN B CA 1
ATOM 4493 C C . ASN B 1 60 ? -11.211 17.531 29.484 1 59.12 60 ASN B C 1
ATOM 4495 O O . ASN B 1 60 ? -10.367 17.781 28.625 1 59.12 60 ASN B O 1
ATOM 4499 N N . ASP B 1 61 ? -11.914 16.531 29.375 1 81.69 61 ASP B N 1
ATOM 4500 C CA . ASP B 1 61 ? -12.078 15.484 28.375 1 81.69 61 ASP B CA 1
ATOM 4501 C C . ASP B 1 61 ? -12.859 15.992 27.172 1 81.69 61 ASP B C 1
ATOM 4503 O O . ASP B 1 61 ? -13.188 15.211 26.266 1 81.69 61 ASP B O 1
ATOM 4507 N N . THR B 1 62 ? -13 17.531 27.203 1 89.69 62 THR B N 1
ATOM 4508 C CA . THR B 1 62 ? -13.797 18 26.078 1 89.69 62 THR B CA 1
ATOM 4509 C C . THR B 1 62 ? -13.117 19.188 25.391 1 89.69 62 THR B C 1
ATOM 4511 O O . THR B 1 62 ? -12.242 19.828 25.969 1 89.69 62 THR B O 1
ATOM 4514 N N . PHE B 1 63 ? -13.523 19.516 24.172 1 93.81 63 PHE B N 1
ATOM 4515 C CA . PHE B 1 63 ? -12.945 20.547 23.312 1 93.81 63 PHE B CA 1
ATOM 4516 C C . PHE B 1 63 ? -14.039 21.25 22.5 1 93.81 63 PHE B C 1
ATOM 4518 O O . PHE B 1 63 ? -14.938 20.594 21.969 1 93.81 63 PHE B O 1
ATOM 4525 N N . LYS B 1 64 ? -13.992 22.562 22.547 1 94.12 64 LYS B N 1
ATOM 4526 C CA . LYS B 1 64 ? -14.82 23.391 21.672 1 94.12 64 LYS B CA 1
ATOM 4527 C C . LYS B 1 64 ? -14.008 24.516 21.031 1 94.12 64 LYS B C 1
ATOM 4529 O O . LYS B 1 64 ? -13.266 25.203 21.719 1 94.12 64 LYS B O 1
ATOM 4534 N N . PHE B 1 65 ? -14.234 24.75 19.812 1 95.56 65 PHE B N 1
ATOM 4535 C CA . PHE B 1 65 ? -13.539 25.828 19.141 1 95.56 65 PHE B CA 1
ATOM 4536 C C . PHE B 1 65 ? -13.938 27.188 19.719 1 95.56 65 PHE B C 1
ATOM 4538 O O . PHE B 1 65 ? -13.117 28.109 19.781 1 95.56 65 PHE B O 1
ATOM 4545 N N . THR B 1 66 ? -15.117 27.328 20.219 1 92.19 66 THR B N 1
ATOM 4546 C CA . THR B 1 66 ? -15.656 28.594 20.688 1 92.19 66 THR B CA 1
ATOM 4547 C C . THR B 1 66 ? -15.102 28.938 22.062 1 92.19 66 THR B C 1
ATOM 4549 O O . THR B 1 66 ? -15.336 30.047 22.578 1 92.19 66 THR B O 1
ATOM 4552 N N . ASP B 1 67 ? -14.375 28.016 22.594 1 90.44 67 ASP B N 1
ATOM 4553 C CA . ASP B 1 67 ? -13.797 28.266 23.922 1 90.44 67 ASP B CA 1
ATOM 4554 C C . ASP B 1 67 ? -12.523 29.109 23.797 1 90.44 67 ASP B C 1
ATOM 4556 O O . ASP B 1 67 ? -11.977 29.562 24.812 1 90.44 67 ASP B O 1
ATOM 4560 N N . TYR B 1 68 ? -12.094 29.375 22.672 1 93.44 68 TYR B N 1
ATOM 4561 C CA . TYR B 1 68 ? -10.812 30.047 22.484 1 93.44 68 TYR B CA 1
ATOM 4562 C C . TYR B 1 68 ? -11.016 31.5 22.078 1 93.44 68 TYR B C 1
ATOM 4564 O O . TYR B 1 68 ? -11.977 31.828 21.375 1 93.44 68 TYR B O 1
ATOM 4572 N N . ASP B 1 69 ? -10.039 32.312 22.5 1 92.62 69 ASP B N 1
ATOM 4573 C CA . ASP B 1 69 ? -10.07 33.75 22.203 1 92.62 69 ASP B CA 1
ATOM 4574 C C . ASP B 1 69 ? -9.398 34.031 20.859 1 92.62 69 ASP B C 1
ATOM 4576 O O . ASP B 1 69 ? -9.719 35.031 20.203 1 92.62 69 ASP B O 1
ATOM 4580 N N . CYS B 1 70 ? -8.469 33.25 20.531 1 94.88 70 CYS B N 1
ATOM 4581 C CA . CYS B 1 70 ? -7.848 33.375 19.219 1 94.88 70 CYS B CA 1
ATOM 4582 C C . CYS B 1 70 ? -7.438 32 18.688 1 94.88 70 CYS B C 1
ATOM 4584 O O . CYS B 1 70 ? -7.117 31.094 19.469 1 94.88 70 CYS B O 1
ATOM 4586 N N . ILE B 1 71 ? -7.48 31.875 17.375 1 97.81 71 ILE B N 1
ATOM 4587 C CA . ILE B 1 71 ? -7.113 30.641 16.688 1 97.81 71 ILE B CA 1
ATOM 4588 C C . ILE B 1 71 ? -6.199 30.969 15.508 1 97.81 71 ILE B C 1
ATOM 4590 O O . ILE B 1 71 ? -6.562 31.766 14.633 1 97.81 71 ILE B O 1
ATOM 4594 N N . GLY B 1 72 ? -5 30.422 15.508 1 98.69 72 GLY B N 1
ATOM 4595 C CA . GLY B 1 72 ? -4.113 30.469 14.359 1 98.69 72 GLY B CA 1
ATOM 4596 C C . GLY B 1 72 ? -4.199 29.219 13.484 1 98.69 72 GLY B C 1
ATOM 4597 O O . GLY B 1 72 ? -4.32 28.109 14 1 98.69 72 GLY B O 1
ATOM 4598 N N . PHE B 1 73 ? -4.113 29.422 12.164 1 98.81 73 PHE B N 1
ATOM 4599 C CA . PHE B 1 73 ? -4.129 28.328 11.203 1 98.81 73 PHE B CA 1
ATOM 4600 C C . PHE B 1 73 ? -2.871 28.344 10.344 1 98.81 73 PHE B C 1
ATOM 4602 O O . PHE B 1 73 ? -2.441 29.406 9.883 1 98.81 73 PHE B O 1
ATOM 4609 N N . ASP B 1 74 ? -2.314 27.109 10.156 1 98.56 74 ASP B N 1
ATOM 4610 C CA . ASP B 1 74 ? -1.332 26.953 9.086 1 98.56 74 ASP B CA 1
ATOM 4611 C C . ASP B 1 74 ? -2.006 26.953 7.719 1 98.56 74 ASP B C 1
ATOM 4613 O O . ASP B 1 74 ? -3.227 26.812 7.621 1 98.56 74 ASP B O 1
ATOM 4617 N N . LEU B 1 75 ? -1.192 27.281 6.719 1 98.44 75 LEU B N 1
ATOM 4618 C CA . LEU B 1 75 ? -1.734 27.281 5.363 1 98.44 75 LEU B CA 1
ATOM 4619 C C . LEU B 1 75 ? -1.56 25.922 4.707 1 98.44 75 LEU B C 1
ATOM 4621 O O . LEU B 1 75 ? -2.545 25.266 4.371 1 98.44 75 LEU B O 1
ATOM 4625 N N . ASP B 1 76 ? -0.292 25.438 4.602 1 96.5 76 ASP B N 1
ATOM 4626 C CA . ASP B 1 76 ? 0.035 24.234 3.84 1 96.5 76 ASP B CA 1
ATOM 4627 C C . ASP B 1 76 ? -0.514 22.984 4.523 1 96.5 76 ASP B C 1
ATOM 4629 O O . ASP B 1 76 ? -0.19 22.719 5.68 1 96.5 76 ASP B O 1
ATOM 4633 N N . ASN B 1 77 ? -1.326 22.25 3.791 1 95.94 77 ASN B N 1
ATOM 4634 C CA . ASN B 1 77 ? -1.938 20.984 4.215 1 95.94 77 ASN B CA 1
ATOM 4635 C C . ASN B 1 77 ? -2.869 21.188 5.406 1 95.94 77 ASN B C 1
ATOM 4637 O O . ASN B 1 77 ? -3.15 20.25 6.148 1 95.94 77 ASN B O 1
ATOM 4641 N N . THR B 1 78 ? -3.258 22.422 5.645 1 98.12 78 THR B N 1
ATOM 4642 C CA . THR B 1 78 ? -4.23 22.766 6.672 1 98.12 78 THR B CA 1
ATOM 4643 C C . THR B 1 78 ? -5.414 23.516 6.07 1 98.12 78 THR B C 1
ATOM 4645 O O . THR B 1 78 ? -6.438 22.922 5.742 1 98.12 78 THR B O 1
ATOM 4648 N N . ILE B 1 79 ? -5.188 24.859 5.797 1 98.44 79 ILE B N 1
ATOM 4649 C CA . ILE B 1 79 ? -6.207 25.578 5.043 1 98.44 79 ILE B CA 1
ATOM 4650 C C . ILE B 1 79 ? -6.188 25.125 3.584 1 98.44 79 ILE B C 1
ATOM 4652 O O . ILE B 1 79 ? -7.238 24.859 2.996 1 98.44 79 ILE B O 1
ATOM 4656 N N . CYS B 1 80 ? -4.992 25.094 3.066 1 98.06 80 CYS B N 1
ATOM 4657 C CA . CYS B 1 80 ? -4.762 24.625 1.705 1 98.06 80 CYS B CA 1
ATOM 4658 C C . CYS B 1 80 ? -4.391 23.141 1.692 1 98.06 80 CYS B C 1
ATOM 4660 O O . CYS B 1 80 ? -3.227 22.781 1.897 1 98.06 80 CYS B O 1
ATOM 4662 N N . ARG B 1 81 ? -5.285 22.312 1.362 1 97.06 81 ARG B N 1
ATOM 4663 C CA . ARG B 1 81 ? -4.988 20.891 1.235 1 97.06 81 ARG B CA 1
ATOM 4664 C C . ARG B 1 81 ? -4.434 20.578 -0.148 1 97.06 81 ARG B C 1
ATOM 4666 O O . ARG B 1 81 ? -5 20.984 -1.162 1 97.06 81 ARG B O 1
ATOM 4673 N N . TYR B 1 82 ? -3.361 19.812 -0.136 1 96.94 82 TYR B N 1
ATOM 4674 C CA . TYR B 1 82 ? -2.746 19.406 -1.396 1 96.94 82 TYR B CA 1
ATOM 4675 C C . TYR B 1 82 ? -3.195 18.016 -1.796 1 96.94 82 TYR B C 1
ATOM 4677 O O . TYR B 1 82 ? -3.553 17.203 -0.94 1 96.94 82 TYR B O 1
ATOM 4685 N N . LYS B 1 83 ? -3.297 17.812 -3.08 1 96.38 83 LYS B N 1
ATOM 4686 C CA . LYS B 1 83 ? -3.307 16.438 -3.604 1 96.38 83 LYS B CA 1
ATOM 4687 C C . LYS B 1 83 ? -1.925 15.805 -3.492 1 96.38 83 LYS B C 1
ATOM 4689 O O . LYS B 1 83 ? -1.168 15.781 -4.465 1 96.38 83 LYS B O 1
ATOM 4694 N N . VAL B 1 84 ? -1.678 15.195 -2.393 1 95.44 84 VAL B N 1
ATOM 4695 C CA . VAL B 1 84 ? -0.326 14.867 -1.953 1 95.44 84 VAL B CA 1
ATOM 4696 C C . VAL B 1 84 ? 0.296 13.852 -2.906 1 95.44 84 VAL B C 1
ATOM 4698 O O . VAL B 1 84 ? 1.508 13.859 -3.133 1 95.44 84 VAL B O 1
ATOM 4701 N N . GLY B 1 85 ? -0.544 12.953 -3.467 1 93.06 85 GLY B N 1
ATOM 4702 C CA . GLY B 1 85 ? -0.01 12.031 -4.453 1 93.06 85 GLY B CA 1
ATOM 4703 C C . GLY B 1 85 ? 0.657 12.727 -5.625 1 93.06 85 GLY B C 1
ATOM 4704 O O . GLY B 1 85 ? 1.762 12.352 -6.027 1 93.06 85 GLY B O 1
ATOM 4705 N N . GLU B 1 86 ? 0.024 13.688 -6.156 1 95.5 86 GLU B N 1
ATOM 4706 C CA . GLU B 1 86 ? 0.536 14.445 -7.289 1 95.5 86 GLU B CA 1
ATOM 4707 C C . GLU B 1 86 ? 1.734 15.305 -6.883 1 95.5 86 GLU B C 1
ATOM 4709 O O . GLU B 1 86 ? 2.715 15.398 -7.621 1 95.5 86 GLU B O 1
ATOM 4714 N N . ILE B 1 87 ? 1.69 15.852 -5.695 1 96.62 87 ILE B N 1
ATOM 4715 C CA . ILE B 1 87 ? 2.742 16.75 -5.219 1 96.62 87 ILE B CA 1
ATOM 4716 C C . ILE B 1 87 ? 4.027 15.945 -4.996 1 96.62 87 ILE B C 1
ATOM 4718 O O . ILE B 1 87 ? 5.117 16.406 -5.355 1 96.62 87 ILE B O 1
ATOM 4722 N N . MET B 1 88 ? 3.893 14.852 -4.418 1 96.69 88 MET B N 1
ATOM 4723 C CA . MET B 1 88 ? 5.074 14.047 -4.121 1 96.69 88 MET B CA 1
ATOM 4724 C C . MET B 1 88 ? 5.77 13.602 -5.402 1 96.69 88 MET B C 1
ATOM 4726 O O . MET B 1 88 ? 6.996 13.594 -5.477 1 96.69 88 MET B O 1
ATOM 4730 N N . ARG B 1 89 ? 5.012 13.227 -6.402 1 96.88 89 ARG B N 1
ATOM 4731 C CA . ARG B 1 89 ? 5.582 12.82 -7.684 1 96.88 89 ARG B CA 1
ATOM 4732 C C . ARG B 1 89 ? 6.305 13.992 -8.352 1 96.88 89 ARG B C 1
ATOM 4734 O O . ARG B 1 89 ? 7.398 13.828 -8.891 1 96.88 89 ARG B O 1
ATOM 4741 N N . LEU B 1 90 ? 5.719 15.141 -8.32 1 97.88 90 LEU B N 1
ATOM 4742 C CA . LEU B 1 90 ? 6.344 16.344 -8.867 1 97.88 90 LEU B CA 1
ATOM 4743 C C . LEU B 1 90 ? 7.656 16.641 -8.156 1 97.88 90 LEU B C 1
ATOM 4745 O O . LEU B 1 90 ? 8.68 16.875 -8.805 1 97.88 90 LEU B O 1
ATOM 4749 N N . GLU B 1 91 ? 7.59 16.641 -6.84 1 98.12 91 GLU B N 1
ATOM 4750 C CA . GLU B 1 91 ? 8.773 16.938 -6.035 1 98.12 91 GLU B CA 1
ATOM 4751 C C . GLU B 1 91 ? 9.906 15.969 -6.336 1 98.12 91 GLU B C 1
ATOM 4753 O O . GLU B 1 91 ? 11.055 16.375 -6.523 1 98.12 91 GLU B O 1
ATOM 4758 N N . TYR B 1 92 ? 9.562 14.727 -6.352 1 98.25 92 TYR B N 1
ATOM 4759 C CA . TYR B 1 92 ? 10.594 13.727 -6.598 1 98.25 92 TYR B CA 1
ATOM 4760 C C . TYR B 1 92 ? 11.273 13.969 -7.941 1 98.25 92 TYR B C 1
ATOM 4762 O O . TYR B 1 92 ? 12.508 13.938 -8.031 1 98.25 92 TYR B O 1
ATOM 4770 N N . ASN B 1 93 ? 10.484 14.148 -8.961 1 98.19 93 ASN B N 1
ATOM 4771 C CA . ASN B 1 93 ? 11.031 14.367 -10.297 1 98.19 93 ASN B CA 1
ATOM 4772 C C . ASN B 1 93 ? 11.992 15.555 -10.32 1 98.19 93 ASN B C 1
ATOM 4774 O O . ASN B 1 93 ? 13.062 15.477 -10.93 1 98.19 93 ASN B O 1
ATOM 4778 N N . LEU B 1 94 ? 11.617 16.609 -9.711 1 98.12 94 LEU B N 1
ATOM 4779 C CA . LEU B 1 94 ? 12.438 17.812 -9.703 1 98.12 94 LEU B CA 1
ATOM 4780 C C . LEU B 1 94 ? 13.742 17.578 -8.945 1 98.12 94 LEU B C 1
ATOM 4782 O O . LEU B 1 94 ? 14.812 18 -9.391 1 98.12 94 LEU B O 1
ATOM 4786 N N . ILE B 1 95 ? 13.672 16.891 -7.793 1 98.25 95 ILE B N 1
ATOM 4787 C CA . ILE B 1 95 ? 14.859 16.594 -7 1 98.25 95 ILE B CA 1
ATOM 4788 C C . ILE B 1 95 ? 15.781 15.664 -7.785 1 98.25 95 ILE B C 1
ATOM 4790 O O . ILE B 1 95 ? 16.984 15.922 -7.895 1 98.25 95 ILE B O 1
ATOM 4794 N N . ALA B 1 96 ? 15.211 14.602 -8.32 1 98.38 96 ALA B N 1
ATOM 4795 C CA . ALA B 1 96 ? 15.984 13.609 -9.062 1 98.38 96 ALA B CA 1
ATOM 4796 C C . ALA B 1 96 ? 16.672 14.25 -10.266 1 98.38 96 ALA B C 1
ATOM 4798 O O . ALA B 1 96 ? 17.859 14 -10.508 1 98.38 96 ALA B O 1
ATOM 4799 N N . GLU B 1 97 ? 15.961 15.031 -11.016 1 98 97 GLU B N 1
ATOM 4800 C CA . GLU B 1 97 ? 16.531 15.727 -12.172 1 98 97 GLU B CA 1
ATOM 4801 C C . GLU B 1 97 ? 17.688 16.641 -11.758 1 98 97 GLU B C 1
ATOM 4803 O O . GLU B 1 97 ? 18.719 16.688 -12.43 1 98 97 GLU B O 1
ATOM 4808 N N . TYR B 1 98 ? 17.484 17.406 -10.695 1 97.5 98 TYR B N 1
ATOM 4809 C CA . TYR B 1 98 ? 18.531 18.281 -10.195 1 97.5 98 TYR B CA 1
ATOM 4810 C C . TYR B 1 98 ? 19.781 17.484 -9.812 1 97.5 98 TYR B C 1
ATOM 4812 O O . TYR B 1 98 ? 20.891 17.875 -10.156 1 97.5 98 TYR B O 1
ATOM 4820 N N . MET B 1 99 ? 19.625 16.391 -9.094 1 97.94 99 MET B N 1
ATOM 4821 C CA . MET B 1 99 ? 20.734 15.555 -8.633 1 97.94 99 MET B CA 1
ATOM 4822 C C . MET B 1 99 ? 21.516 14.984 -9.82 1 97.94 99 MET B C 1
ATOM 4824 O O . MET B 1 99 ? 22.734 15.016 -9.828 1 97.94 99 MET B O 1
ATOM 4828 N N . VAL B 1 100 ? 20.781 14.484 -10.852 1 97.81 100 VAL B N 1
ATOM 4829 C CA . VAL B 1 100 ? 21.422 13.844 -12 1 97.81 100 VAL B CA 1
ATOM 4830 C C . VAL B 1 100 ? 22.078 14.898 -12.883 1 97.81 100 VAL B C 1
ATOM 4832 O O . VAL B 1 100 ? 23.234 14.758 -13.266 1 97.81 100 VAL B O 1
ATOM 4835 N N . ASN B 1 101 ? 21.391 15.938 -13.18 1 96.88 101 ASN B N 1
ATOM 4836 C CA . ASN B 1 101 ? 21.859 16.922 -14.156 1 96.88 101 ASN B CA 1
ATOM 4837 C C . ASN B 1 101 ? 22.906 17.859 -13.555 1 96.88 101 ASN B C 1
ATOM 4839 O O . ASN B 1 101 ? 23.844 18.25 -14.242 1 96.88 101 ASN B O 1
ATOM 4843 N N . ARG B 1 102 ? 22.781 18.25 -12.328 1 95.69 102 ARG B N 1
ATOM 4844 C CA . ARG B 1 102 ? 23.656 19.266 -11.742 1 95.69 102 ARG B CA 1
ATOM 4845 C C . ARG B 1 102 ? 24.812 18.609 -10.984 1 95.69 102 ARG B C 1
ATOM 4847 O O . ARG B 1 102 ? 25.922 19.125 -10.961 1 95.69 102 ARG B O 1
ATOM 4854 N N . TYR B 1 103 ? 24.5 17.469 -10.375 1 95.94 103 TYR B N 1
ATOM 4855 C CA . TYR B 1 103 ? 25.516 16.875 -9.508 1 95.94 103 TYR B CA 1
ATOM 4856 C C . TYR B 1 103 ? 26.062 15.586 -10.109 1 95.94 103 TYR B C 1
ATOM 4858 O O . TYR B 1 103 ? 27 14.992 -9.57 1 95.94 103 TYR B O 1
ATOM 4866 N N . GLY B 1 104 ? 25.5 15.031 -11.141 1 95.88 104 GLY B N 1
ATOM 4867 C CA . GLY B 1 104 ? 26.062 13.906 -11.875 1 95.88 104 GLY B CA 1
ATOM 4868 C C . GLY B 1 104 ? 25.734 12.562 -11.25 1 95.88 104 GLY B C 1
ATOM 4869 O O . GLY B 1 104 ? 26.484 11.602 -11.406 1 95.88 104 GLY B O 1
ATOM 4870 N N . TYR B 1 105 ? 24.719 12.477 -10.469 1 96.94 105 TYR B N 1
ATOM 4871 C CA . TYR B 1 105 ? 24.297 11.195 -9.914 1 96.94 105 TYR B CA 1
ATOM 4872 C C . TYR B 1 105 ? 23.812 10.258 -11.008 1 96.94 105 TYR B C 1
ATOM 4874 O O . TYR B 1 105 ? 23.594 10.68 -12.148 1 96.94 105 TYR B O 1
ATOM 4882 N N . GLU B 1 106 ? 23.625 8.984 -10.695 1 94.81 106 GLU B N 1
ATOM 4883 C CA . GLU B 1 106 ? 23.281 7.934 -11.641 1 94.81 106 GLU B CA 1
ATOM 4884 C C . GLU B 1 106 ? 21.875 8.148 -12.211 1 94.81 106 GLU B C 1
ATOM 4886 O O . GLU B 1 106 ? 20.969 8.562 -11.492 1 94.81 106 GLU B O 1
ATOM 4891 N N . PRO B 1 107 ? 21.625 7.789 -13.422 1 94.75 107 PRO B N 1
ATOM 4892 C CA . PRO B 1 107 ? 20.328 7.98 -14.07 1 94.75 107 PRO B CA 1
ATOM 4893 C C . PRO B 1 107 ? 19.219 7.137 -13.438 1 94.75 107 PRO B C 1
ATOM 4895 O O . PRO B 1 107 ? 18.047 7.41 -13.648 1 94.75 107 PRO B O 1
ATOM 4898 N N . GLU B 1 108 ? 19.578 6.148 -12.688 1 90.56 108 GLU B N 1
ATOM 4899 C CA . GLU B 1 108 ? 18.609 5.324 -11.984 1 90.56 108 GLU B CA 1
ATOM 4900 C C . GLU B 1 108 ? 17.719 6.172 -11.078 1 90.56 108 GLU B C 1
ATOM 4902 O O . GLU B 1 108 ? 16.594 5.781 -10.758 1 90.56 108 GLU B O 1
ATOM 4907 N N . LEU B 1 109 ? 18.203 7.293 -10.719 1 95.94 109 LEU B N 1
ATOM 4908 C CA . LEU B 1 109 ? 17.422 8.203 -9.883 1 95.94 109 LEU B CA 1
ATOM 4909 C C . LEU B 1 109 ? 16.219 8.75 -10.641 1 95.94 109 LEU B C 1
ATOM 4911 O O . LEU B 1 109 ? 15.281 9.266 -10.039 1 95.94 109 LEU B O 1
ATOM 4915 N N . LEU B 1 110 ? 16.25 8.617 -11.945 1 96.56 110 LEU B N 1
ATOM 4916 C CA . LEU B 1 110 ? 15.18 9.203 -12.75 1 96.56 110 LEU B CA 1
ATOM 4917 C C . LEU B 1 110 ? 14.016 8.227 -12.906 1 96.56 110 LEU B C 1
ATOM 4919 O O . LEU B 1 110 ? 13 8.555 -13.523 1 96.56 110 LEU B O 1
ATOM 4923 N N . LEU B 1 111 ? 14.133 7.059 -12.336 1 92.44 111 LEU B N 1
ATOM 4924 C CA . LEU B 1 111 ? 13.008 6.133 -12.328 1 92.44 111 LEU B CA 1
ATOM 4925 C C . LEU B 1 111 ? 11.805 6.746 -11.617 1 92.44 111 LEU B C 1
ATOM 4927 O O . LEU B 1 111 ? 11.969 7.527 -10.68 1 92.44 111 LEU B O 1
ATOM 4931 N N . PRO B 1 112 ? 10.641 6.355 -12.086 1 91.56 112 PRO B N 1
ATOM 4932 C CA . PRO B 1 112 ? 9.445 6.945 -11.484 1 91.56 112 PRO B CA 1
ATOM 4933 C C . PRO B 1 112 ? 9.344 6.66 -9.984 1 91.56 112 PRO B C 1
ATOM 4935 O O . PRO B 1 112 ? 9.719 5.578 -9.531 1 91.56 112 PRO B O 1
ATOM 4938 N N . LEU B 1 113 ? 8.781 7.641 -9.219 1 94.12 113 LEU B N 1
ATOM 4939 C CA . LEU B 1 113 ? 8.594 7.508 -7.773 1 94.12 113 LEU B CA 1
ATOM 4940 C C . LEU B 1 113 ? 7.766 6.273 -7.441 1 94.12 113 LEU B C 1
ATOM 4942 O O . LEU B 1 113 ? 7.98 5.637 -6.406 1 94.12 113 LEU B O 1
ATOM 4946 N N . ASP B 1 114 ? 6.883 5.926 -8.32 1 87.56 114 ASP B N 1
ATOM 4947 C CA . ASP B 1 114 ? 5.93 4.844 -8.102 1 87.56 114 ASP B CA 1
ATOM 4948 C C . ASP B 1 114 ? 6.648 3.521 -7.848 1 87.56 114 ASP B C 1
ATOM 4950 O O . ASP B 1 114 ? 6.129 2.654 -7.141 1 87.56 114 ASP B O 1
ATOM 4954 N N . ASP B 1 115 ? 7.836 3.426 -8.336 1 85.25 115 ASP B N 1
ATOM 4955 C CA . ASP B 1 115 ? 8.602 2.193 -8.164 1 85.25 115 ASP B CA 1
ATOM 4956 C C . ASP B 1 115 ? 8.969 1.981 -6.695 1 85.25 115 ASP B C 1
ATOM 4958 O O . ASP B 1 115 ? 9.164 0.846 -6.258 1 85.25 115 ASP B O 1
ATOM 4962 N N . ASP B 1 116 ? 9.055 3.072 -5.945 1 89.5 116 ASP B N 1
ATOM 4963 C CA . ASP B 1 116 ? 9.445 2.994 -4.543 1 89.5 116 ASP B CA 1
ATOM 4964 C C . ASP B 1 116 ? 8.477 3.773 -3.656 1 89.5 116 ASP B C 1
ATOM 4966 O O . ASP B 1 116 ? 8.875 4.312 -2.619 1 89.5 116 ASP B O 1
ATOM 4970 N N . MET B 1 117 ? 7.227 3.842 -4.09 1 89 117 MET B N 1
ATOM 4971 C CA . MET B 1 117 ? 6.215 4.578 -3.336 1 89 117 MET B CA 1
ATOM 4972 C C . MET B 1 117 ? 6.043 3.992 -1.939 1 89 117 MET B C 1
ATOM 4974 O O . MET B 1 117 ? 5.82 4.727 -0.976 1 89 117 MET B O 1
ATOM 4978 N N . ASP B 1 118 ? 6.18 2.703 -1.803 1 88.38 118 ASP B N 1
ATOM 4979 C CA . ASP B 1 118 ? 5.992 2.002 -0.536 1 88.38 118 ASP B CA 1
ATOM 4980 C C . ASP B 1 118 ? 7.043 2.424 0.487 1 88.38 118 ASP B C 1
ATOM 4982 O O . ASP B 1 118 ? 6.863 2.221 1.689 1 88.38 118 ASP B O 1
ATOM 4986 N N . PHE B 1 119 ? 8.133 2.973 0.001 1 93.06 119 PHE B N 1
ATOM 4987 C CA . PHE B 1 119 ? 9.227 3.412 0.859 1 93.06 119 PHE B CA 1
ATOM 4988 C C . PHE B 1 119 ? 8.836 4.66 1.639 1 93.06 119 PHE B C 1
ATOM 4990 O O . PHE B 1 119 ? 9.43 4.965 2.674 1 93.06 119 PHE B O 1
ATOM 4997 N N . LEU B 1 120 ? 7.91 5.336 1.197 1 94.94 120 LEU B N 1
ATOM 4998 C CA . LEU B 1 120 ? 7.578 6.637 1.768 1 94.94 120 LEU B CA 1
ATOM 4999 C C . LEU B 1 120 ? 6.672 6.48 2.986 1 94.94 120 LEU B C 1
ATOM 5001 O O . LEU B 1 120 ? 5.68 5.754 2.938 1 94.94 120 LEU B O 1
ATOM 5005 N N . GLN B 1 121 ? 7 7.176 4.012 1 95.44 121 GLN B N 1
ATOM 5006 C CA . GLN B 1 121 ? 6.125 7.348 5.168 1 95.44 121 GLN B CA 1
ATOM 5007 C C . GLN B 1 121 ? 6.566 8.539 6.016 1 95.44 121 GLN B C 1
ATOM 5009 O O . GLN B 1 121 ? 7.762 8.742 6.238 1 95.44 121 GLN B O 1
ATOM 5014 N N . LYS B 1 122 ? 5.594 9.281 6.445 1 96.06 122 LYS B N 1
ATOM 5015 C CA . LYS B 1 122 ? 5.855 10.43 7.305 1 96.06 122 LYS B CA 1
ATOM 5016 C C . LYS B 1 122 ? 6.512 10 8.617 1 96.06 122 LYS B C 1
ATOM 5018 O O . LYS B 1 122 ? 6.047 9.062 9.266 1 96.06 122 LYS B O 1
ATOM 5023 N N . GLY B 1 123 ? 7.645 10.711 9 1 95.69 123 GLY B N 1
ATOM 5024 C CA . GLY B 1 123 ? 8.266 10.461 10.289 1 95.69 123 GLY B CA 1
ATOM 5025 C C . GLY B 1 123 ? 9.531 9.633 10.188 1 95.69 123 GLY B C 1
ATOM 5026 O O . GLY B 1 123 ? 10.188 9.367 11.195 1 95.69 123 GLY B O 1
ATOM 5027 N N . LEU B 1 124 ? 9.938 9.242 8.977 1 97.44 124 LEU B N 1
ATOM 5028 C CA . LEU B 1 124 ? 11.188 8.516 8.812 1 97.44 124 LEU B CA 1
ATOM 5029 C C . LEU B 1 124 ? 12.375 9.391 9.211 1 97.44 124 LEU B C 1
ATOM 5031 O O . LEU B 1 124 ? 12.344 10.609 9.039 1 97.44 124 LEU B O 1
ATOM 5035 N N . ILE B 1 125 ? 13.391 8.727 9.773 1 97.75 125 ILE B N 1
ATOM 5036 C CA . ILE B 1 125 ? 14.617 9.391 10.195 1 97.75 125 ILE B CA 1
ATOM 5037 C C . ILE B 1 125 ? 15.805 8.82 9.43 1 97.75 125 ILE B C 1
ATOM 5039 O O . ILE B 1 125 ? 15.961 7.602 9.336 1 97.75 125 ILE B O 1
ATOM 5043 N N . LEU B 1 126 ? 16.609 9.688 8.922 1 98.06 126 LEU B N 1
ATOM 5044 C CA . LEU B 1 126 ? 17.812 9.305 8.18 1 98.06 126 LEU B CA 1
ATOM 5045 C C . LEU B 1 126 ? 19.047 9.445 9.055 1 98.06 126 LEU B C 1
ATOM 5047 O O . LEU B 1 126 ? 19.297 10.508 9.625 1 98.06 126 LEU B O 1
ATOM 5051 N N . ASP B 1 127 ? 19.734 8.367 9.289 1 97.69 127 ASP B N 1
ATOM 5052 C CA . ASP B 1 127 ? 21.141 8.398 9.688 1 97.69 127 ASP B CA 1
ATOM 5053 C C . ASP B 1 127 ? 22.031 8.805 8.523 1 97.69 127 ASP B C 1
ATOM 5055 O O . ASP B 1 127 ? 22.406 7.969 7.691 1 97.69 127 ASP B O 1
ATOM 5059 N N . ILE B 1 128 ? 22.469 10.07 8.539 1 97.12 128 ILE B N 1
ATOM 5060 C CA . ILE B 1 128 ? 23.016 10.711 7.344 1 97.12 128 ILE B CA 1
ATOM 5061 C C . ILE B 1 128 ? 24.312 10.023 6.93 1 97.12 128 ILE B C 1
ATOM 5063 O O . ILE B 1 128 ? 24.5 9.688 5.758 1 97.12 128 ILE B O 1
ATOM 5067 N N . LYS B 1 129 ? 25.156 9.75 7.762 1 96.56 129 LYS B N 1
ATOM 5068 C CA . LYS B 1 129 ? 26.484 9.227 7.441 1 96.56 129 LYS B CA 1
ATOM 5069 C C . LYS B 1 129 ? 26.406 7.754 7.043 1 96.56 129 LYS B C 1
ATOM 5071 O O . LYS B 1 129 ? 27.125 7.309 6.141 1 96.56 129 LYS B O 1
ATOM 5076 N N . ARG B 1 130 ? 25.531 7.012 7.691 1 97.5 130 ARG B N 1
ATOM 5077 C CA . ARG B 1 130 ? 25.5 5.574 7.441 1 97.5 130 ARG B CA 1
ATOM 5078 C C . ARG B 1 130 ? 24.547 5.246 6.289 1 97.5 130 ARG B C 1
ATOM 5080 O O . ARG B 1 130 ? 24.594 4.141 5.738 1 97.5 130 ARG B O 1
ATOM 5087 N N . GLY B 1 131 ? 23.719 6.145 5.945 1 98.12 131 GLY B N 1
ATOM 5088 C CA . GLY B 1 131 ? 22.781 5.906 4.855 1 98.12 131 GLY B CA 1
ATOM 5089 C C . GLY B 1 131 ? 21.625 5.004 5.25 1 98.12 131 GLY B C 1
ATOM 5090 O O . GLY B 1 131 ? 21.062 4.293 4.41 1 98.12 131 GLY B O 1
ATOM 5091 N N . ASN B 1 132 ? 21.328 4.918 6.562 1 98.5 132 ASN B N 1
ATOM 5092 C CA . ASN B 1 132 ? 20.219 4.117 7.062 1 98.5 132 ASN B CA 1
ATOM 5093 C C . ASN B 1 132 ? 19 4.98 7.379 1 98.5 132 ASN B C 1
ATOM 5095 O O . ASN B 1 132 ? 19.141 6.09 7.895 1 98.5 132 ASN B O 1
ATOM 5099 N N . PHE B 1 133 ? 17.859 4.512 6.984 1 98.44 133 PHE B N 1
ATOM 5100 C CA . PHE B 1 133 ? 16.578 5.117 7.332 1 98.44 133 PHE B CA 1
ATOM 5101 C C . PHE B 1 133 ? 15.867 4.293 8.391 1 98.44 133 PHE B C 1
ATOM 5103 O O . PHE B 1 133 ? 15.953 3.062 8.398 1 98.44 133 PHE B O 1
ATOM 5110 N N . MET B 1 134 ? 15.148 4.965 9.289 1 98.25 134 MET B N 1
ATOM 5111 C CA . MET B 1 134 ? 14.555 4.18 10.367 1 98.25 134 MET B CA 1
ATOM 5112 C C . MET B 1 134 ? 13.219 4.781 10.812 1 98.25 134 MET B C 1
ATOM 5114 O O . MET B 1 134 ? 13.023 5.992 10.711 1 98.25 134 MET B O 1
ATOM 5118 N N . LYS B 1 135 ? 12.312 3.955 11.141 1 97.44 135 LYS B N 1
ATOM 5119 C CA . LYS B 1 135 ? 11.102 4.273 11.898 1 97.44 135 LYS B CA 1
ATOM 5120 C C . LYS B 1 135 ? 11.273 3.943 13.375 1 97.44 135 LYS B C 1
ATOM 5122 O O . LYS B 1 135 ? 11.672 2.832 13.727 1 97.44 135 LYS B O 1
ATOM 5127 N N . CYS B 1 136 ? 10.977 4.891 14.242 1 97.5 136 CYS B N 1
ATOM 5128 C CA . CYS B 1 136 ? 11.273 4.699 15.656 1 97.5 136 CYS B CA 1
ATOM 5129 C C . CYS B 1 136 ? 10 4.734 16.5 1 97.5 136 CYS B C 1
ATOM 5131 O O . CYS B 1 136 ? 9.008 5.344 16.094 1 97.5 136 CYS B O 1
ATOM 5133 N N . ALA B 1 137 ? 10.078 4.066 17.578 1 96.5 137 ALA B N 1
ATOM 5134 C CA . ALA B 1 137 ? 9.023 4.098 18.578 1 96.5 137 ALA B CA 1
ATOM 5135 C C . ALA B 1 137 ? 9.078 5.387 19.406 1 96.5 137 ALA B C 1
ATOM 5137 O O . ALA B 1 137 ? 10.023 6.168 19.266 1 96.5 137 ALA B O 1
ATOM 5138 N N . GLU B 1 138 ? 8.047 5.547 20.203 1 94.06 138 GLU B N 1
ATOM 5139 C CA . GLU B 1 138 ? 7.945 6.742 21.031 1 94.06 138 GLU B CA 1
ATOM 5140 C C . GLU B 1 138 ? 9.102 6.828 22.031 1 94.06 138 GLU B C 1
ATOM 5142 O O . GLU B 1 138 ? 9.469 7.918 22.469 1 94.06 138 GLU B O 1
ATOM 5147 N N . ASN B 1 139 ? 9.695 5.727 22.375 1 93.75 139 ASN B N 1
ATOM 5148 C CA . ASN B 1 139 ? 10.82 5.734 23.312 1 93.75 139 ASN B CA 1
ATOM 5149 C C . ASN B 1 139 ? 12.156 5.773 22.578 1 93.75 139 ASN B C 1
ATOM 5151 O O . ASN B 1 139 ? 13.211 5.602 23.188 1 93.75 139 ASN B O 1
ATOM 5155 N N . GLY B 1 140 ? 12.117 5.883 21.328 1 95.25 140 GLY B N 1
ATOM 5156 C CA . GLY B 1 140 ? 13.328 6.039 20.547 1 95.25 140 GLY B CA 1
ATOM 5157 C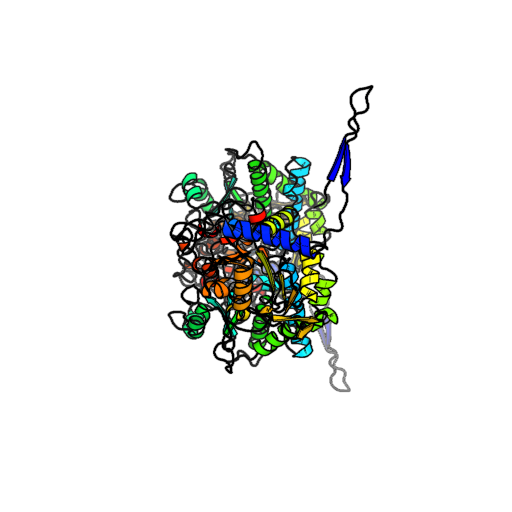 C . GLY B 1 140 ? 13.836 4.734 19.969 1 95.25 140 GLY B C 1
ATOM 5158 O O . GLY B 1 140 ? 14.766 4.727 19.156 1 95.25 140 GLY B O 1
ATOM 5159 N N . ARG B 1 141 ? 13.266 3.658 20.344 1 96.56 141 ARG B N 1
ATOM 5160 C CA . ARG B 1 141 ? 13.688 2.361 19.828 1 96.56 141 ARG B CA 1
ATOM 5161 C C . ARG B 1 141 ? 13.398 2.25 18.328 1 96.56 141 ARG B C 1
ATOM 5163 O O . ARG B 1 141 ? 12.32 2.643 17.875 1 96.56 141 ARG B O 1
ATOM 5170 N N . ILE B 1 142 ? 14.383 1.68 17.609 1 97.38 142 ILE B N 1
ATOM 5171 C CA . ILE B 1 142 ? 14.211 1.46 16.172 1 97.38 142 ILE B CA 1
ATOM 5172 C C . ILE B 1 142 ? 13.266 0.282 15.953 1 97.38 142 ILE B C 1
ATOM 5174 O O . ILE B 1 142 ? 13.555 -0.844 16.359 1 97.38 142 ILE B O 1
ATOM 5178 N N . LEU B 1 143 ? 12.148 0.557 15.312 1 95.69 143 LEU B N 1
ATOM 5179 C CA . LEU B 1 143 ? 11.172 -0.485 15.008 1 95.69 143 LEU B CA 1
ATOM 5180 C C . LEU B 1 143 ? 11.547 -1.217 13.727 1 95.69 143 LEU B C 1
ATOM 5182 O O . LEU B 1 143 ? 11.555 -2.449 13.688 1 95.69 143 LEU B O 1
ATOM 5186 N N . ARG B 1 144 ? 11.82 -0.487 12.641 1 94.94 144 ARG B N 1
ATOM 5187 C CA . ARG B 1 144 ? 12.266 -0.968 11.336 1 94.94 144 ARG B CA 1
ATOM 5188 C C . ARG B 1 144 ? 13.297 -0.021 10.727 1 94.94 144 ARG B C 1
ATOM 5190 O O . ARG B 1 144 ? 13.375 1.146 11.109 1 94.94 144 ARG B O 1
ATOM 5197 N N . ALA B 1 145 ? 14.039 -0.6 9.852 1 97.06 145 ALA B N 1
ATOM 5198 C CA . ALA B 1 145 ? 15.062 0.228 9.211 1 97.06 145 ALA B CA 1
ATOM 5199 C C . ALA B 1 145 ? 15.398 -0.3 7.816 1 97.06 145 ALA B C 1
ATOM 5201 O O . ALA B 1 145 ? 15.141 -1.467 7.512 1 97.06 145 ALA B O 1
ATOM 5202 N N . THR B 1 146 ? 15.914 0.554 6.98 1 96.5 146 THR B N 1
ATOM 5203 C CA . THR B 1 146 ? 16.453 0.206 5.672 1 96.5 146 THR B CA 1
ATOM 5204 C C . THR B 1 146 ? 17.844 0.832 5.48 1 96.5 146 THR B C 1
ATOM 5206 O O . THR B 1 146 ? 18.141 1.866 6.074 1 96.5 146 THR B O 1
ATOM 5209 N N . HIS B 1 147 ? 18.688 0.194 4.816 1 96.88 147 HIS B N 1
ATOM 5210 C CA . HIS B 1 147 ? 19.875 0.798 4.207 1 96.88 147 HIS B CA 1
ATOM 5211 C C . HIS B 1 147 ? 19.609 1.176 2.752 1 96.88 147 HIS B C 1
ATOM 5213 O O . HIS B 1 147 ? 19.422 0.302 1.903 1 96.88 147 HIS B O 1
ATOM 5219 N N . GLY B 1 148 ? 19.766 2.494 2.432 1 96.62 148 GLY B N 1
ATOM 5220 C CA . GLY B 1 148 ? 19.125 2.85 1.174 1 96.62 148 GLY B CA 1
ATOM 5221 C C . GLY B 1 148 ? 17.688 2.373 1.079 1 96.62 148 GLY B C 1
ATOM 5222 O O . GLY B 1 148 ? 16.891 2.625 1.98 1 96.62 148 GLY B O 1
ATOM 5223 N N . THR B 1 149 ? 17.312 1.76 0.043 1 94.06 149 THR B N 1
ATOM 5224 C CA . THR B 1 149 ? 15.961 1.257 -0.102 1 94.06 149 THR B CA 1
ATOM 5225 C C . THR B 1 149 ? 15.859 -0.188 0.378 1 94.06 149 THR B C 1
ATOM 5227 O O . THR B 1 149 ? 14.766 -0.755 0.441 1 94.06 149 THR B O 1
ATOM 5230 N N . ARG B 1 150 ? 16.953 -0.801 0.783 1 91.38 150 ARG B N 1
ATOM 5231 C CA . ARG B 1 150 ? 16.984 -2.211 1.152 1 91.38 150 ARG B CA 1
ATOM 5232 C C . ARG B 1 150 ? 16.609 -2.404 2.619 1 91.38 150 ARG B C 1
ATOM 5234 O O . ARG B 1 150 ? 17.266 -1.842 3.508 1 91.38 150 ARG B O 1
ATOM 5241 N N . PRO B 1 151 ? 15.648 -3.252 2.932 1 91.5 151 PRO B N 1
ATOM 5242 C CA . PRO B 1 151 ? 15.305 -3.521 4.328 1 91.5 151 PRO B CA 1
ATOM 5243 C C . PRO B 1 151 ? 16.484 -4.09 5.125 1 91.5 151 PRO B C 1
ATOM 5245 O O . PRO B 1 151 ? 17.219 -4.934 4.617 1 91.5 151 PRO B O 1
ATOM 5248 N N . MET B 1 152 ? 16.656 -3.627 6.312 1 93.81 152 MET B N 1
ATOM 5249 C CA . MET B 1 152 ? 17.641 -4.184 7.227 1 93.81 152 MET B CA 1
ATOM 5250 C C . MET B 1 152 ? 17.047 -5.289 8.086 1 93.81 152 MET B C 1
ATOM 5252 O O . MET B 1 152 ? 15.898 -5.18 8.531 1 93.81 152 MET B O 1
ATOM 5256 N N . THR B 1 153 ? 17.797 -6.34 8.25 1 89.94 153 THR B N 1
ATOM 5257 C CA . THR B 1 153 ? 17.391 -7.391 9.172 1 89.94 153 THR B CA 1
ATOM 5258 C C . THR B 1 153 ? 17.578 -6.949 10.617 1 89.94 153 THR B C 1
ATOM 5260 O O . THR B 1 153 ? 18.266 -5.969 10.891 1 89.94 153 THR B O 1
ATOM 5263 N N . ARG B 1 154 ? 16.953 -7.672 11.523 1 90.94 154 ARG B N 1
ATOM 5264 C CA . ARG B 1 154 ? 17.125 -7.391 12.945 1 90.94 154 ARG B CA 1
ATOM 5265 C C . ARG B 1 154 ? 18.594 -7.496 13.344 1 90.94 154 ARG B C 1
ATOM 5267 O O . ARG B 1 154 ? 19.094 -6.691 14.133 1 90.94 154 ARG B O 1
ATOM 5274 N N . ASP B 1 155 ? 19.25 -8.508 12.805 1 91.75 155 ASP B N 1
ATOM 5275 C CA . ASP B 1 155 ? 20.672 -8.688 13.109 1 91.75 155 ASP B CA 1
ATOM 5276 C C . ASP B 1 155 ? 21.5 -7.492 12.641 1 91.75 155 ASP B C 1
ATOM 5278 O O . ASP B 1 155 ? 22.391 -7.035 13.344 1 91.75 155 ASP B O 1
ATOM 5282 N N . GLU B 1 156 ? 21.172 -7.027 11.461 1 94.38 156 GLU B N 1
ATOM 5283 C CA . GLU B 1 156 ? 21.875 -5.852 10.953 1 94.38 156 GLU B CA 1
ATOM 5284 C C . GLU B 1 156 ? 21.641 -4.641 11.844 1 94.38 156 GLU B C 1
ATOM 5286 O O . GLU B 1 156 ? 22.562 -3.857 12.086 1 94.38 156 GLU B O 1
ATOM 5291 N N . ILE B 1 157 ? 20.453 -4.441 12.352 1 96.75 157 ILE B N 1
ATOM 5292 C CA . ILE B 1 157 ? 20.125 -3.33 13.234 1 96.75 157 ILE B CA 1
ATOM 5293 C C . ILE B 1 157 ? 20.875 -3.477 14.562 1 96.75 157 ILE B C 1
ATOM 5295 O O . ILE B 1 157 ? 21.438 -2.508 15.07 1 96.75 157 ILE B O 1
ATOM 5299 N N . HIS B 1 158 ? 20.922 -4.715 15.078 1 96.31 158 HIS B N 1
ATOM 5300 C CA . HIS B 1 158 ? 21.656 -4.984 16.312 1 96.31 158 HIS B CA 1
ATOM 5301 C C . HIS B 1 158 ? 23.141 -4.66 16.141 1 96.31 158 HIS B C 1
ATOM 5303 O O . HIS B 1 158 ? 23.75 -4.023 17.016 1 96.31 158 HIS B O 1
ATOM 5309 N N . ASP B 1 159 ? 23.641 -5.094 15.055 1 96.94 159 ASP B N 1
ATOM 5310 C CA . ASP B 1 159 ? 25.062 -4.91 14.805 1 96.94 159 ASP B CA 1
ATOM 5311 C C . ASP B 1 159 ? 25.422 -3.43 14.672 1 96.94 159 ASP B C 1
ATOM 5313 O O . ASP B 1 159 ? 26.5 -3.004 15.07 1 96.94 159 ASP B O 1
ATOM 5317 N N . THR B 1 160 ? 24.516 -2.635 14.156 1 97.25 160 THR B N 1
ATOM 5318 C CA . THR B 1 160 ? 24.797 -1.239 13.836 1 97.25 160 THR B CA 1
ATOM 5319 C C . THR B 1 160 ? 24.453 -0.334 15.016 1 97.25 160 THR B C 1
ATOM 5321 O O . THR B 1 160 ? 25.188 0.618 15.305 1 97.25 160 THR B O 1
ATOM 5324 N N . TYR B 1 161 ? 23.359 -0.594 15.727 1 97.81 161 TYR B N 1
ATOM 5325 C CA . TYR B 1 161 ? 22.844 0.377 16.688 1 97.81 161 TYR B CA 1
ATOM 5326 C C . TYR B 1 161 ? 22.75 -0.231 18.078 1 97.81 161 TYR B C 1
ATOM 5328 O O . TYR B 1 161 ? 22.25 0.403 19.016 1 97.81 161 TYR B O 1
ATOM 5336 N N . GLY B 1 162 ? 23.156 -1.451 18.219 1 97.19 162 GLY B N 1
ATOM 5337 C CA . GLY B 1 162 ? 23.156 -2.113 19.516 1 97.19 162 GLY B CA 1
ATOM 5338 C C . GLY B 1 162 ? 21.953 -3.008 19.734 1 97.19 162 GLY B C 1
ATOM 5339 O O . GLY B 1 162 ? 20.953 -2.896 19.016 1 97.19 162 GLY B O 1
ATOM 5340 N N . LYS B 1 163 ? 21.953 -3.801 20.719 1 95.19 163 LYS B N 1
ATOM 5341 C CA . LYS B 1 163 ? 20.938 -4.801 21.016 1 95.19 163 LYS B CA 1
ATOM 5342 C C . LYS B 1 163 ? 19.609 -4.141 21.422 1 95.19 163 LYS B C 1
ATOM 5344 O O . LYS B 1 163 ? 18.531 -4.68 21.172 1 95.19 163 LYS B O 1
ATOM 5349 N N . ASP B 1 164 ? 19.781 -3.006 22.031 1 95.69 164 ASP B N 1
ATOM 5350 C CA . ASP B 1 164 ? 18.578 -2.297 22.453 1 95.69 164 ASP B CA 1
ATOM 5351 C C . ASP B 1 164 ? 17.938 -1.551 21.281 1 95.69 164 ASP B C 1
ATOM 5353 O O . ASP B 1 164 ? 16.812 -1.062 21.391 1 95.69 164 ASP B O 1
ATOM 5357 N N . ARG B 1 165 ? 18.625 -1.457 20.125 1 96.69 165 ARG B N 1
ATOM 5358 C CA . ARG B 1 165 ? 18.141 -0.806 18.922 1 96.69 165 ARG B CA 1
ATOM 5359 C C . ARG B 1 165 ? 17.844 0.667 19.172 1 96.69 165 ARG B C 1
ATOM 5361 O O . ARG B 1 165 ? 16.781 1.164 18.781 1 96.69 165 ARG B O 1
ATOM 5368 N N . ILE B 1 166 ? 18.703 1.319 19.891 1 97.19 166 ILE B N 1
ATOM 5369 C CA . ILE B 1 166 ? 18.547 2.74 20.188 1 97.19 166 ILE B CA 1
ATOM 5370 C C . ILE B 1 166 ? 19.75 3.514 19.625 1 97.19 166 ILE B C 1
ATOM 5372 O O . ILE B 1 166 ? 20.891 3.195 19.938 1 97.19 166 ILE B O 1
ATOM 5376 N N . TRP B 1 167 ? 19.484 4.48 18.797 1 96.56 167 TRP B N 1
ATOM 5377 C CA . TRP B 1 167 ? 20.484 5.406 18.266 1 96.56 167 TRP B CA 1
ATOM 5378 C C . TRP B 1 167 ? 20.484 6.715 19.062 1 96.56 167 TRP B C 1
ATOM 5380 O O . TRP B 1 167 ? 19.5 7.453 19.031 1 96.56 167 TRP B O 1
ATOM 5390 N N . GLU B 1 168 ? 21.516 7.082 19.703 1 93.44 168 GLU B N 1
ATOM 5391 C CA . GLU B 1 168 ? 21.594 8.164 20.672 1 93.44 168 GLU B CA 1
ATOM 5392 C C . GLU B 1 168 ? 21.094 9.484 20.094 1 93.44 168 GLU B C 1
ATOM 5394 O O . GLU B 1 168 ? 20.406 10.242 20.766 1 93.44 168 GLU B O 1
ATOM 5399 N N . PRO B 1 169 ? 21.438 9.805 18.891 1 92.94 169 PRO B N 1
ATOM 5400 C CA . PRO B 1 169 ? 20.953 11.078 18.344 1 92.94 169 PRO B CA 1
ATOM 5401 C C . PRO B 1 169 ? 19.438 11.148 18.266 1 92.94 169 PRO B C 1
ATOM 5403 O O . PRO B 1 169 ? 18.859 12.234 18.359 1 92.94 169 PRO B O 1
ATOM 5406 N N . VAL B 1 170 ? 18.766 10.016 18.141 1 94.75 170 VAL B N 1
ATOM 5407 C CA . VAL B 1 170 ? 17.312 9.992 18.078 1 94.75 170 VAL B CA 1
ATOM 5408 C C . VAL B 1 170 ? 16.734 10.352 19.453 1 94.75 170 VAL B C 1
ATOM 5410 O O . VAL B 1 170 ? 15.688 11.008 19.531 1 94.75 170 VAL B O 1
ATOM 5413 N N . VAL B 1 171 ? 17.406 9.984 20.469 1 91.62 171 VAL B N 1
ATOM 5414 C CA . VAL B 1 171 ? 16.953 10.266 21.828 1 91.62 171 VAL B CA 1
ATOM 5415 C C . VAL B 1 171 ? 16.922 11.773 22.062 1 91.62 171 VAL B C 1
ATOM 5417 O O . VAL B 1 171 ? 15.992 12.297 22.688 1 91.62 171 VAL B O 1
ATOM 5420 N N . GLU B 1 172 ? 17.828 12.414 21.578 1 86 172 GLU B N 1
ATOM 5421 C CA . GLU B 1 172 ? 17.859 13.867 21.672 1 86 172 GLU B CA 1
ATOM 5422 C C . GLU B 1 172 ? 16.828 14.508 20.75 1 86 172 GLU B C 1
ATOM 5424 O O . GLU B 1 172 ? 16.172 15.484 21.109 1 86 172 GLU B O 1
ATOM 5429 N N . PHE B 1 173 ? 16.719 14.031 19.625 1 92.19 173 PHE B N 1
ATOM 5430 C CA . PHE B 1 173 ? 15.836 14.539 18.562 1 92.19 173 PHE B CA 1
ATOM 5431 C C . PHE B 1 173 ? 14.383 14.477 19 1 92.19 173 PHE B C 1
ATOM 5433 O O . PHE B 1 173 ? 13.609 15.398 18.734 1 92.19 173 PHE B O 1
ATOM 5440 N N . MET B 1 174 ? 14 13.383 19.656 1 90.31 174 MET B N 1
ATOM 5441 C CA . MET B 1 174 ? 12.594 13.078 19.906 1 90.31 174 MET B CA 1
ATOM 5442 C C . MET B 1 174 ? 11.977 14.094 20.875 1 90.31 174 MET B C 1
ATOM 5444 O O . MET B 1 174 ? 10.75 14.195 20.969 1 90.31 174 MET B O 1
ATOM 5448 N N . ARG B 1 175 ? 12.727 14.93 21.469 1 82.75 175 ARG B N 1
ATOM 5449 C CA . ARG B 1 175 ? 12.219 15.914 22.422 1 82.75 175 ARG B CA 1
ATOM 5450 C C . ARG B 1 175 ? 11.57 17.078 21.703 1 82.75 175 ARG B C 1
ATOM 5452 O O . ARG B 1 175 ? 10.562 17.625 22.156 1 82.75 175 ARG B O 1
ATOM 5459 N N . THR B 1 176 ? 12.133 17.438 20.594 1 80.25 176 THR B N 1
ATOM 5460 C CA . THR B 1 176 ? 11.641 18.625 19.891 1 80.25 176 THR B CA 1
ATOM 5461 C C . THR B 1 176 ? 11.359 18.297 18.422 1 80.25 176 THR B C 1
ATOM 5463 O O . THR B 1 176 ? 10.711 19.078 17.734 1 80.25 176 THR B O 1
ATOM 5466 N N . LEU B 1 177 ? 11.719 17.219 17.969 1 86 177 LEU B N 1
ATOM 5467 C CA . LEU B 1 177 ? 11.656 16.812 16.578 1 86 177 LEU B CA 1
ATOM 5468 C C . LEU B 1 177 ? 12.375 17.812 15.68 1 86 177 LEU B C 1
ATOM 5470 O O . LEU B 1 177 ? 11.969 18.031 14.539 1 86 177 LEU B O 1
ATOM 5474 N N . TYR B 1 178 ? 13.344 18.484 16.219 1 83.25 178 TYR B N 1
ATOM 5475 C CA . TYR B 1 178 ? 14.18 19.406 15.453 1 83.25 178 TYR B CA 1
ATOM 5476 C C . TYR B 1 178 ? 15.5 18.75 15.062 1 83.25 178 TYR B C 1
ATOM 5478 O O . TYR B 1 178 ? 16.219 18.234 15.914 1 83.25 178 TYR B O 1
ATOM 5486 N N . ASP B 1 179 ? 15.727 18.688 13.742 1 81.56 179 ASP B N 1
ATOM 5487 C CA . ASP B 1 179 ? 16.891 17.984 13.195 1 81.56 179 ASP B CA 1
ATOM 5488 C C . ASP B 1 179 ? 18.172 18.766 13.469 1 81.56 179 ASP B C 1
ATOM 5490 O O . ASP B 1 179 ? 19.266 18.188 13.438 1 81.56 179 ASP B O 1
ATOM 5494 N N . HIS B 1 180 ? 18.141 20.125 13.578 1 66.25 180 HIS B N 1
ATOM 5495 C CA . HIS B 1 180 ? 19.344 20.953 13.461 1 66.25 180 HIS B CA 1
ATOM 5496 C C . HIS B 1 180 ? 20.156 20.922 14.742 1 66.25 180 HIS B C 1
ATOM 5498 O O . HIS B 1 180 ? 19.625 21.156 15.836 1 66.25 180 HIS B O 1
ATOM 5504 N N . PRO B 1 181 ? 21.312 20.328 14.461 1 57.5 181 PRO B N 1
ATOM 5505 C CA . PRO B 1 181 ? 22.312 20.312 15.531 1 57.5 181 PRO B CA 1
ATOM 5506 C C . PRO B 1 181 ? 22.547 21.703 16.125 1 57.5 181 PRO B C 1
ATOM 5508 O O . PRO B 1 181 ? 22.078 22.703 15.578 1 57.5 181 PRO B O 1
ATOM 5511 N N . VAL B 1 182 ? 23.234 21.734 17.266 1 57.03 182 VAL B N 1
ATOM 5512 C CA . VAL B 1 182 ? 23.828 22.922 17.844 1 57.03 182 VAL B CA 1
ATOM 5513 C C . VAL B 1 182 ? 24.516 23.75 16.75 1 57.03 182 VAL B C 1
ATOM 5515 O O . VAL B 1 182 ? 25.062 23.188 15.789 1 57.03 182 VAL B O 1
ATOM 5518 N N . PRO B 1 183 ? 24.172 25.047 16.688 1 61.38 183 PRO B N 1
ATOM 5519 C CA . PRO B 1 183 ? 24.828 25.922 15.711 1 61.38 183 PRO B CA 1
ATOM 5520 C C . PRO B 1 183 ? 26.297 25.578 15.516 1 61.38 183 PRO B C 1
ATOM 5522 O O . PRO B 1 183 ? 27.031 25.406 16.5 1 61.38 183 PRO B O 1
ATOM 5525 N N . GLY B 1 184 ? 26.641 25.344 14.211 1 65.69 184 GLY B N 1
ATOM 5526 C CA . GLY B 1 184 ? 28.031 25.078 13.883 1 65.69 184 GLY B CA 1
ATOM 5527 C C . GLY B 1 184 ? 28.328 23.594 13.688 1 65.69 184 GLY B C 1
ATOM 5528 O O . GLY B 1 184 ? 29.391 23.234 13.188 1 65.69 184 GLY B O 1
ATOM 5529 N N . GLU B 1 185 ? 27.422 22.812 14.039 1 75.56 185 GLU B N 1
ATOM 5530 C CA . GLU B 1 185 ? 27.688 21.375 13.93 1 75.56 185 GLU B CA 1
ATOM 5531 C C . GLU B 1 185 ? 27 20.781 12.719 1 75.56 185 GLU B C 1
ATOM 5533 O O . GLU B 1 185 ? 25.953 21.281 12.281 1 75.56 185 GLU B O 1
ATOM 5538 N N . VAL B 1 186 ? 27.688 19.859 12.133 1 80.62 186 VAL B N 1
ATOM 5539 C CA . VAL B 1 186 ? 27.125 19.141 10.992 1 80.62 186 VAL B CA 1
ATOM 5540 C C . VAL B 1 186 ? 26 18.234 11.453 1 80.62 186 VAL B C 1
ATOM 5542 O O . VAL B 1 186 ? 26.141 17.5 12.445 1 80.62 186 VAL B O 1
ATOM 5545 N N . PRO B 1 187 ? 24.875 18.359 10.789 1 87.62 187 PRO B N 1
ATOM 5546 C CA . PRO B 1 187 ? 23.766 17.5 11.188 1 87.62 187 PRO B CA 1
ATOM 5547 C C . PRO B 1 187 ? 24.078 16.016 11.016 1 87.62 187 PRO B C 1
ATOM 5549 O O . PRO B 1 187 ? 24.688 15.617 10.023 1 87.62 187 PRO B O 1
ATOM 5552 N N . VAL B 1 188 ? 23.672 15.242 11.984 1 92.44 188 VAL B N 1
ATOM 5553 C CA . VAL B 1 188 ? 23.938 13.812 11.945 1 92.44 188 VAL B CA 1
ATOM 5554 C C . VAL B 1 188 ? 22.688 13.062 11.523 1 92.44 188 VAL B C 1
ATOM 5556 O O . VAL B 1 188 ? 22.766 11.938 11.023 1 92.44 188 VAL B O 1
ATOM 5559 N N . LEU B 1 189 ? 21.516 13.672 11.719 1 95.06 189 LEU B N 1
ATOM 5560 C CA . LEU B 1 189 ? 20.25 13.039 11.375 1 95.06 189 LEU B CA 1
ATOM 5561 C C . LEU B 1 189 ? 19.328 14.008 10.633 1 95.06 189 LEU B C 1
ATOM 5563 O O . LEU B 1 189 ? 19.484 15.227 10.75 1 95.06 189 LEU B O 1
ATOM 5567 N N . ARG B 1 190 ? 18.484 13.516 9.805 1 95.56 190 ARG B N 1
ATOM 5568 C CA . ARG B 1 190 ? 17.406 14.234 9.133 1 95.56 190 ARG B CA 1
ATOM 5569 C C . ARG B 1 190 ? 16.094 13.469 9.242 1 95.56 190 ARG B C 1
ATOM 5571 O O . ARG B 1 190 ? 16.047 12.273 8.961 1 95.56 190 ARG B O 1
ATOM 5578 N N . SER B 1 191 ? 15.102 14.125 9.75 1 96.06 191 SER B N 1
ATOM 5579 C CA . SER B 1 191 ? 13.781 13.516 9.734 1 96.06 191 SER B CA 1
ATOM 5580 C C . SER B 1 191 ? 12.922 14.086 8.609 1 96.06 191 SER B C 1
ATOM 5582 O O . SER B 1 191 ? 13.016 15.266 8.281 1 96.06 191 SER B O 1
ATOM 5584 N N . PHE B 1 192 ? 12.109 13.273 8.023 1 96.75 192 PHE B N 1
ATOM 5585 C CA . PHE B 1 192 ? 11.164 13.672 6.984 1 96.75 192 PHE B CA 1
ATOM 5586 C C . PHE B 1 192 ? 9.758 13.805 7.559 1 96.75 192 PHE B C 1
ATOM 5588 O O . PHE B 1 192 ? 9.125 12.805 7.891 1 96.75 192 PHE B O 1
ATOM 5595 N N . LYS B 1 193 ? 9.234 14.992 7.547 1 93.56 193 LYS B N 1
ATOM 5596 C CA . LYS B 1 193 ? 8.18 15.32 8.5 1 93.56 193 LYS B CA 1
ATOM 5597 C C . LYS B 1 193 ? 6.855 15.578 7.785 1 93.56 193 LYS B C 1
ATOM 5599 O O . LYS B 1 193 ? 5.789 15.539 8.406 1 93.56 193 LYS B O 1
ATOM 5604 N N . ASP B 1 194 ? 6.879 15.898 6.531 1 90.75 194 ASP B N 1
ATOM 5605 C CA . ASP B 1 194 ? 5.629 16.203 5.848 1 90.75 194 ASP B CA 1
ATOM 5606 C C . ASP B 1 194 ? 5.715 15.844 4.363 1 90.75 194 ASP B C 1
ATOM 5608 O O . ASP B 1 194 ? 6.715 15.281 3.914 1 90.75 194 ASP B O 1
ATOM 5612 N N . TYR B 1 195 ? 4.699 16.109 3.678 1 93 195 TYR B N 1
ATOM 5613 C CA . TYR B 1 195 ? 4.559 15.641 2.305 1 93 195 TYR B CA 1
ATOM 5614 C C . TYR B 1 195 ? 5.32 16.531 1.34 1 93 195 TYR B C 1
ATOM 5616 O O . TYR B 1 195 ? 5.391 16.25 0.142 1 93 195 TYR B O 1
ATOM 5624 N N . LEU B 1 196 ? 5.957 17.547 1.856 1 93.19 196 LEU B N 1
ATOM 5625 C CA . LEU B 1 196 ? 6.754 18.438 1.029 1 93.19 196 LEU B CA 1
ATOM 5626 C C . LEU B 1 196 ? 8.234 18.109 1.136 1 93.19 196 LEU B C 1
ATOM 5628 O O . LEU B 1 196 ? 9.062 18.734 0.467 1 93.19 196 LEU B O 1
ATOM 5632 N N . ASP B 1 197 ? 8.562 17.141 1.901 1 95 197 ASP B N 1
ATOM 5633 C CA . ASP B 1 197 ? 9.969 16.766 1.965 1 95 197 ASP B CA 1
ATOM 5634 C C . ASP B 1 197 ? 10.156 15.258 1.849 1 95 197 ASP B C 1
ATOM 5636 O O . ASP B 1 197 ? 11.266 14.781 1.621 1 95 197 ASP B O 1
ATOM 5640 N N . LEU B 1 198 ? 9.133 14.477 1.891 1 95.94 198 LEU B N 1
ATOM 5641 C CA . LEU B 1 198 ? 9.172 13.016 1.915 1 95.94 198 LEU B CA 1
ATOM 5642 C C . LEU B 1 198 ? 9.898 12.477 0.687 1 95.94 198 LEU B C 1
ATOM 5644 O O . LEU B 1 198 ? 10.719 11.562 0.797 1 95.94 198 LEU B O 1
ATOM 5648 N N . PRO B 1 199 ? 9.656 13.016 -0.509 1 96.94 199 PRO B N 1
ATOM 5649 C CA . PRO B 1 199 ? 10.281 12.438 -1.7 1 96.94 199 PRO B CA 1
ATOM 5650 C C . PRO B 1 199 ? 11.805 12.539 -1.676 1 96.94 199 PRO B C 1
ATOM 5652 O O . PRO B 1 199 ? 12.492 11.766 -2.344 1 96.94 199 PRO B O 1
ATOM 5655 N N . ALA B 1 200 ? 12.305 13.5 -0.919 1 97.88 200 ALA B N 1
ATOM 5656 C CA . ALA B 1 200 ? 13.75 13.625 -0.765 1 97.88 200 ALA B CA 1
ATOM 5657 C C . ALA B 1 200 ? 14.344 12.359 -0.14 1 97.88 200 ALA B C 1
ATOM 5659 O O . ALA B 1 200 ? 15.484 11.992 -0.427 1 97.88 200 ALA B O 1
ATOM 5660 N N . ALA B 1 201 ? 13.57 11.703 0.701 1 98.12 201 ALA B N 1
ATOM 5661 C CA . ALA B 1 201 ? 14.016 10.453 1.307 1 98.12 201 ALA B CA 1
ATOM 5662 C C . ALA B 1 201 ? 14.289 9.398 0.241 1 98.12 201 ALA B C 1
ATOM 5664 O O . ALA B 1 201 ? 15.305 8.695 0.302 1 98.12 201 ALA B O 1
ATOM 5665 N N . VAL B 1 202 ? 13.406 9.266 -0.736 1 97.69 202 VAL B N 1
ATOM 5666 C CA . VAL B 1 202 ? 13.555 8.281 -1.799 1 97.69 202 VAL B CA 1
ATOM 5667 C C . VAL B 1 202 ? 14.781 8.625 -2.648 1 97.69 202 VAL B C 1
ATOM 5669 O O . VAL B 1 202 ? 15.562 7.734 -3.012 1 97.69 202 VAL B O 1
ATOM 5672 N N . ALA B 1 203 ? 14.914 9.906 -2.975 1 98.25 203 ALA B N 1
ATOM 5673 C CA . ALA B 1 203 ? 16.062 10.328 -3.76 1 98.25 203 ALA B CA 1
ATOM 5674 C C . ALA B 1 203 ? 17.375 9.961 -3.057 1 98.25 203 ALA B C 1
ATOM 5676 O O . ALA B 1 203 ? 18.312 9.469 -3.688 1 98.25 203 ALA B O 1
ATOM 5677 N N . CYS B 1 204 ? 17.422 10.234 -1.801 1 98.31 204 CYS B N 1
ATOM 5678 C CA . CYS B 1 204 ? 18.609 9.914 -1.012 1 98.31 204 CYS B CA 1
ATOM 5679 C C . CYS B 1 204 ? 18.828 8.406 -0.967 1 98.31 204 CYS B C 1
ATOM 5681 O O . CYS B 1 204 ? 19.953 7.938 -1.159 1 98.31 204 CYS B O 1
ATOM 5683 N N . ALA B 1 205 ? 17.828 7.66 -0.698 1 98.12 205 ALA B N 1
ATOM 5684 C CA . ALA B 1 205 ? 17.906 6.207 -0.598 1 98.12 205 ALA B CA 1
ATOM 5685 C C . ALA B 1 205 ? 18.391 5.594 -1.913 1 98.12 205 ALA B C 1
ATOM 5687 O O . ALA B 1 205 ? 19.266 4.723 -1.922 1 98.12 205 ALA B O 1
ATOM 5688 N N . ARG B 1 206 ? 17.797 6.02 -3.035 1 97.31 206 ARG B N 1
ATOM 5689 C CA . ARG B 1 206 ? 18.188 5.531 -4.352 1 97.31 206 ARG B CA 1
ATOM 5690 C C . ARG B 1 206 ? 19.656 5.852 -4.637 1 97.31 206 ARG B C 1
ATOM 5692 O O . ARG B 1 206 ? 20.359 5.055 -5.262 1 97.31 206 ARG B O 1
ATOM 5699 N N . ALA B 1 207 ? 20.062 7.031 -4.277 1 98.06 207 ALA B N 1
ATOM 5700 C CA . ALA B 1 207 ? 21.453 7.422 -4.48 1 98.06 207 ALA B CA 1
ATOM 5701 C C . ALA B 1 207 ? 22.406 6.52 -3.686 1 98.06 207 ALA B C 1
ATOM 5703 O O . ALA B 1 207 ? 23.469 6.156 -4.168 1 98.06 207 ALA B O 1
ATOM 5704 N N . ILE B 1 208 ? 22.062 6.191 -2.465 1 97.62 208 ILE B N 1
ATOM 5705 C CA . ILE B 1 208 ? 22.844 5.281 -1.636 1 97.62 208 ILE B CA 1
ATOM 5706 C C . ILE B 1 208 ? 22.922 3.91 -2.305 1 97.62 208 ILE B C 1
ATOM 5708 O O . ILE B 1 208 ? 24 3.316 -2.396 1 97.62 208 ILE B O 1
ATOM 5712 N N . ASP B 1 209 ? 21.766 3.406 -2.756 1 95.88 209 ASP B N 1
ATOM 5713 C CA . ASP B 1 209 ? 21.734 2.121 -3.449 1 95.88 209 ASP B CA 1
ATOM 5714 C C . ASP B 1 209 ? 22.672 2.115 -4.645 1 95.88 209 ASP B C 1
ATOM 5716 O O . ASP B 1 209 ? 23.375 1.13 -4.883 1 95.88 209 ASP B O 1
ATOM 5720 N N . ALA B 1 210 ? 22.609 3.176 -5.43 1 95.25 210 ALA B N 1
ATOM 5721 C CA . ALA B 1 210 ? 23.469 3.281 -6.613 1 95.25 210 ALA B CA 1
ATOM 5722 C C . ALA B 1 210 ? 24.938 3.256 -6.234 1 95.25 210 ALA B C 1
ATOM 5724 O O . ALA B 1 210 ? 25.75 2.613 -6.91 1 95.25 210 ALA B O 1
ATOM 5725 N N . GLN B 1 211 ? 25.281 3.957 -5.234 1 95.19 211 GLN B N 1
ATOM 5726 C CA . GLN B 1 211 ? 26.656 3.957 -4.781 1 95.19 211 GLN B CA 1
ATOM 5727 C C . GLN B 1 211 ? 27.062 2.586 -4.254 1 95.19 211 GLN B C 1
ATOM 5729 O O . GLN B 1 211 ? 28.219 2.162 -4.43 1 95.19 211 GLN B O 1
ATOM 5734 N N . ASP B 1 212 ? 26.219 1.979 -3.535 1 94.75 212 ASP B N 1
ATOM 5735 C CA . ASP B 1 212 ? 26.484 0.639 -3.021 1 94.75 212 ASP B CA 1
ATOM 5736 C C . ASP B 1 212 ? 26.75 -0.345 -4.16 1 94.75 212 ASP B C 1
ATOM 5738 O O . ASP B 1 212 ? 27.531 -1.285 -4.012 1 94.75 212 ASP B O 1
ATOM 5742 N N . SER B 1 213 ? 26.031 -0.199 -5.23 1 91.5 213 SER B N 1
ATOM 5743 C CA . SER B 1 213 ? 26.109 -1.118 -6.363 1 91.5 213 SER B CA 1
ATOM 5744 C C . SER B 1 213 ? 27.312 -0.794 -7.246 1 91.5 213 SER B C 1
ATOM 5746 O O . SER B 1 213 ? 27.625 -1.538 -8.18 1 91.5 213 SER B O 1
ATOM 5748 N N . SER B 1 214 ? 27.938 0.298 -6.992 1 90.19 214 SER B N 1
ATOM 5749 C CA . SER B 1 214 ? 29.141 0.666 -7.742 1 90.19 214 SER B CA 1
ATOM 5750 C C . SER B 1 214 ? 30.344 -0.178 -7.316 1 90.19 214 SER B C 1
ATOM 5752 O O . SER B 1 214 ? 30.328 -0.787 -6.246 1 90.19 214 SER B O 1
ATOM 5754 N N . PRO B 1 215 ? 31.328 -0.29 -8.148 1 90.25 215 PRO B N 1
ATOM 5755 C CA . PRO B 1 215 ? 32.531 -1.087 -7.824 1 90.25 215 PRO B CA 1
ATOM 5756 C C . PRO B 1 215 ? 33.188 -0.648 -6.52 1 90.25 215 PRO B C 1
ATOM 5758 O O . PRO B 1 215 ? 33.812 -1.463 -5.84 1 90.25 215 PRO B O 1
ATOM 5761 N N . GLU B 1 216 ? 33.031 0.531 -6.266 1 87.56 216 GLU B N 1
ATOM 5762 C CA . GLU B 1 216 ? 33.656 1.079 -5.07 1 87.56 216 GLU B CA 1
ATOM 5763 C C . GLU B 1 216 ? 32.781 0.88 -3.838 1 87.56 216 GLU B C 1
ATOM 5765 O O . GLU B 1 216 ? 33.219 1.182 -2.719 1 87.56 216 GLU B O 1
ATOM 5770 N N . GLY B 1 217 ? 31.641 0.342 -4.066 1 87.19 217 GLY B N 1
ATOM 5771 C CA . GLY B 1 217 ? 30.719 0.212 -2.955 1 87.19 217 GLY B CA 1
ATOM 5772 C C . GLY B 1 217 ? 30.719 -1.172 -2.334 1 87.19 217 GLY B C 1
ATOM 5773 O O . GLY B 1 217 ? 31.312 -2.104 -2.887 1 87.19 217 GLY B O 1
ATOM 5774 N N . PRO B 1 218 ? 30.062 -1.141 -1.063 1 90.75 218 PRO B N 1
ATOM 5775 C CA . PRO B 1 218 ? 29.422 -0.124 -0.229 1 90.75 218 PRO B CA 1
ATOM 5776 C C . PRO B 1 218 ? 30.422 0.755 0.511 1 90.75 218 PRO B C 1
ATOM 5778 O O . PRO B 1 218 ? 31.516 0.294 0.859 1 90.75 218 PRO B O 1
ATOM 5781 N N . LEU B 1 219 ? 30.109 2.004 0.768 1 91.88 219 LEU B N 1
ATOM 5782 C CA . LEU B 1 219 ? 30.984 2.947 1.458 1 91.88 219 LEU B CA 1
ATOM 5783 C C . LEU B 1 219 ? 30.766 2.887 2.967 1 91.88 219 LEU B C 1
ATOM 5785 O O . LEU B 1 219 ? 29.703 2.445 3.428 1 91.88 219 LEU B O 1
ATOM 5789 N N . GLU B 1 220 ? 31.766 3.336 3.674 1 91.31 220 GLU B N 1
ATOM 5790 C CA . GLU B 1 220 ? 31.641 3.416 5.125 1 91.31 220 GLU B CA 1
ATOM 5791 C C . GLU B 1 220 ? 30.781 4.609 5.543 1 91.31 220 GLU B C 1
ATOM 5793 O O . GLU B 1 220 ? 30.062 4.539 6.535 1 91.31 220 GLU B O 1
ATOM 5798 N N . GLU B 1 221 ? 31 5.664 4.848 1 95.12 221 GLU B N 1
ATOM 5799 C CA . GLU B 1 221 ? 30.219 6.879 5.074 1 95.12 221 GLU B CA 1
ATOM 5800 C C . GLU B 1 221 ? 29.734 7.477 3.754 1 95.12 221 GLU B C 1
ATOM 5802 O O . GLU B 1 221 ? 30.438 7.41 2.742 1 95.12 221 GLU B O 1
ATOM 5807 N N . TYR B 1 222 ? 28.562 8.047 3.869 1 96.25 222 TYR B N 1
ATOM 5808 C CA . TYR B 1 222 ? 27.969 8.633 2.672 1 96.25 222 TYR B CA 1
ATOM 5809 C C . TYR B 1 222 ? 27.906 10.148 2.775 1 96.25 222 TYR B C 1
ATOM 5811 O O . TYR B 1 222 ? 27.703 10.695 3.863 1 96.25 222 TYR B O 1
ATOM 5819 N N . ASP B 1 223 ? 28.141 10.867 1.713 1 94.69 223 ASP B N 1
ATOM 5820 C CA . ASP B 1 223 ? 28.016 12.32 1.628 1 94.69 223 ASP B CA 1
ATOM 5821 C C . ASP B 1 223 ? 26.984 12.719 0.57 1 94.69 223 ASP B C 1
ATOM 5823 O O . ASP B 1 223 ? 27.281 13.516 -0.322 1 94.69 223 ASP B O 1
ATOM 5827 N N . ILE B 1 224 ? 25.812 12.25 0.73 1 97.12 224 ILE B N 1
ATOM 5828 C CA . ILE B 1 224 ? 24.781 12.398 -0.286 1 97.12 224 ILE B CA 1
ATOM 5829 C C . ILE B 1 224 ? 23.766 13.453 0.157 1 97.12 224 ILE B C 1
ATOM 5831 O O . ILE B 1 224 ? 23.328 14.266 -0.652 1 97.12 224 ILE B O 1
ATOM 5835 N N . TRP B 1 225 ? 23.422 13.531 1.423 1 96.69 225 TRP B N 1
ATOM 5836 C CA . TRP B 1 225 ? 22.328 14.336 1.935 1 96.69 225 TRP B CA 1
ATOM 5837 C C . TRP B 1 225 ? 22.516 15.812 1.608 1 96.69 225 TRP B C 1
ATOM 5839 O O . TRP B 1 225 ? 21.578 16.5 1.199 1 96.69 225 TRP B O 1
ATOM 5849 N N . PRO B 1 226 ? 23.734 16.375 1.771 1 94.94 226 PRO B N 1
ATOM 5850 C CA . PRO B 1 226 ? 23.891 17.797 1.451 1 94.94 226 PRO B CA 1
ATOM 5851 C C . PRO B 1 226 ? 23.438 18.141 0.034 1 94.94 226 PRO B C 1
ATOM 5853 O O . PRO B 1 226 ? 22.828 19.188 -0.187 1 94.94 226 PRO B O 1
ATOM 5856 N N . ASP B 1 227 ? 23.703 17.25 -0.88 1 97.38 227 ASP B N 1
ATOM 5857 C CA . ASP B 1 227 ? 23.297 17.484 -2.262 1 97.38 227 ASP B CA 1
ATOM 5858 C C . ASP B 1 227 ? 21.781 17.406 -2.408 1 97.38 227 ASP B C 1
ATOM 5860 O O . ASP B 1 227 ? 21.188 18.219 -3.117 1 97.38 227 ASP B O 1
ATOM 5864 N N . VAL B 1 228 ? 21.172 16.391 -1.781 1 97.81 228 VAL B N 1
ATOM 5865 C CA . VAL B 1 228 ? 19.719 16.266 -1.808 1 97.81 228 VAL B CA 1
ATOM 5866 C C . VAL B 1 228 ? 19.078 17.5 -1.186 1 97.81 228 VAL B C 1
ATOM 5868 O O . VAL B 1 228 ? 18.078 18.016 -1.691 1 97.81 228 VAL B O 1
ATOM 5871 N N . HIS B 1 229 ? 19.672 17.969 -0.104 1 95.25 229 HIS B N 1
ATOM 5872 C CA . HIS B 1 229 ? 19.172 19.141 0.59 1 95.25 229 HIS B CA 1
ATOM 5873 C C . HIS B 1 229 ? 19.219 20.375 -0.313 1 95.25 229 HIS B C 1
ATOM 5875 O O . HIS B 1 229 ? 18.281 21.172 -0.334 1 95.25 229 HIS B O 1
ATOM 5881 N N . VAL B 1 230 ? 20.266 20.531 -1.026 1 95.69 230 VAL B N 1
ATOM 5882 C CA . VAL B 1 230 ? 20.406 21.656 -1.943 1 95.69 230 VAL B CA 1
ATOM 5883 C C . VAL B 1 230 ? 19.344 21.562 -3.041 1 95.69 230 VAL B C 1
ATOM 5885 O O . VAL B 1 230 ? 18.75 22.562 -3.426 1 95.69 230 VAL B O 1
ATOM 5888 N N . ALA B 1 231 ? 19.188 20.391 -3.523 1 96.56 231 ALA B N 1
ATOM 5889 C CA . ALA B 1 231 ? 18.172 20.188 -4.551 1 96.56 231 ALA B CA 1
ATOM 5890 C C . ALA B 1 231 ? 16.781 20.578 -4.039 1 96.56 231 ALA B C 1
ATOM 5892 O O . ALA B 1 231 ? 16.031 21.25 -4.75 1 96.56 231 ALA B O 1
ATOM 5893 N N . MET B 1 232 ? 16.453 20.219 -2.842 1 95.38 232 MET B N 1
ATOM 5894 C CA . MET B 1 232 ? 15.188 20.562 -2.217 1 95.38 232 MET B CA 1
ATOM 5895 C C . MET B 1 232 ? 15.062 22.078 -2.045 1 95.38 232 MET B C 1
ATOM 5897 O O . MET B 1 232 ? 14.031 22.656 -2.365 1 95.38 232 MET B O 1
ATOM 5901 N N . CYS B 1 233 ? 16.109 22.672 -1.517 1 93.06 233 CYS B N 1
ATOM 5902 C CA . CYS B 1 233 ? 16.109 24.109 -1.291 1 93.06 233 CYS B CA 1
ATOM 5903 C C . CYS B 1 233 ? 15.922 24.875 -2.6 1 93.06 233 CYS B C 1
ATOM 5905 O O . CYS B 1 233 ? 15.227 25.891 -2.639 1 93.06 233 CYS B O 1
ATOM 5907 N N . ASN B 1 234 ? 16.531 24.359 -3.619 1 92.75 234 ASN B N 1
ATOM 5908 C CA . ASN B 1 234 ? 16.406 25.016 -4.922 1 92.75 234 ASN B CA 1
ATOM 5909 C C . ASN B 1 234 ? 14.953 25.016 -5.395 1 92.75 234 ASN B C 1
ATOM 5911 O O . ASN B 1 234 ? 14.484 26 -5.973 1 92.75 234 ASN B O 1
ATOM 5915 N N . MET B 1 235 ? 14.344 23.984 -5.188 1 93.5 235 MET B N 1
ATOM 5916 C CA . MET B 1 235 ? 12.953 23.828 -5.605 1 93.5 235 MET B CA 1
ATOM 5917 C C . MET B 1 235 ? 12.047 24.828 -4.891 1 93.5 235 MET B C 1
ATOM 5919 O O . MET B 1 235 ? 11.125 25.375 -5.492 1 93.5 235 MET B O 1
ATOM 5923 N N . TYR B 1 236 ? 12.375 25.156 -3.594 1 93.06 236 TYR B N 1
ATOM 5924 C CA . TYR B 1 236 ? 11.477 25.938 -2.756 1 93.06 236 TYR B CA 1
ATOM 5925 C C . TYR B 1 236 ? 12 27.359 -2.57 1 93.06 236 TYR B C 1
ATOM 5927 O O . TYR B 1 236 ? 11.531 28.094 -1.688 1 93.06 236 TYR B O 1
ATOM 5935 N N . ARG B 1 237 ? 12.875 27.797 -3.379 1 91.94 237 ARG B N 1
ATOM 5936 C CA . ARG B 1 237 ? 13.359 29.172 -3.25 1 91.94 237 ARG B CA 1
ATOM 5937 C C . ARG B 1 237 ? 12.219 30.172 -3.443 1 91.94 237 ARG B C 1
ATOM 5939 O O . ARG B 1 237 ? 11.484 30.109 -4.43 1 91.94 237 ARG B O 1
ATOM 5946 N N . ARG B 1 238 ? 12.156 31.094 -2.568 1 87.88 238 ARG B N 1
ATOM 5947 C CA . ARG B 1 238 ? 11.047 32.031 -2.523 1 87.88 238 ARG B CA 1
ATOM 5948 C C . ARG B 1 238 ? 10.938 32.812 -3.834 1 87.88 238 ARG B C 1
ATOM 5950 O O . ARG B 1 238 ? 9.828 33.062 -4.316 1 87.88 238 ARG B O 1
ATOM 5957 N N . GLU B 1 239 ? 12.047 33.188 -4.402 1 90.31 239 GLU B N 1
ATOM 5958 C CA . GLU B 1 239 ? 12.094 34.031 -5.609 1 90.31 239 GLU B CA 1
ATOM 5959 C C . GLU B 1 239 ? 11.562 33.25 -6.82 1 90.31 239 GLU B C 1
ATOM 5961 O O . GLU B 1 239 ? 11.195 33.844 -7.832 1 90.31 239 GLU B O 1
ATOM 5966 N N . HIS B 1 240 ? 11.562 31.984 -6.672 1 92.62 240 HIS B N 1
ATOM 5967 C CA . HIS B 1 240 ? 11.195 31.141 -7.812 1 92.62 240 HIS B CA 1
ATOM 5968 C C . HIS B 1 240 ? 9.719 31.281 -8.148 1 92.62 240 HIS B C 1
ATOM 5970 O O . HIS B 1 240 ? 9.312 31.078 -9.289 1 92.62 240 HIS B O 1
ATOM 5976 N N . PHE B 1 241 ? 8.938 31.656 -7.188 1 93.75 241 PHE B N 1
ATOM 5977 C CA . PHE B 1 241 ? 7.52 31.844 -7.473 1 93.75 241 PHE B CA 1
ATOM 5978 C C . PHE B 1 241 ? 7.312 33 -8.461 1 93.75 241 PHE B C 1
ATOM 5980 O O . PHE B 1 241 ? 6.586 32.844 -9.445 1 93.75 241 PHE B O 1
ATOM 5987 N N . ARG B 1 242 ? 7.934 34.125 -8.242 1 92.06 242 ARG B N 1
ATOM 5988 C CA . ARG B 1 242 ? 7.762 35.312 -9.07 1 92.06 242 ARG B CA 1
ATOM 5989 C C . ARG B 1 242 ? 8.477 35.156 -10.406 1 92.06 242 ARG B C 1
ATOM 5991 O O . ARG B 1 242 ? 8.023 35.688 -11.422 1 92.06 242 ARG B O 1
ATOM 5998 N N . ASN B 1 243 ? 9.57 34.438 -10.359 1 93.75 243 ASN B N 1
ATOM 5999 C CA . ASN B 1 243 ? 10.414 34.344 -11.555 1 93.75 243 ASN B CA 1
ATOM 6000 C C . ASN B 1 243 ? 10.102 33.125 -12.375 1 93.75 243 ASN B C 1
ATOM 6002 O O . ASN B 1 243 ? 10.734 32.875 -13.406 1 93.75 243 ASN B O 1
ATOM 6006 N N . ASP B 1 244 ? 9.211 32.312 -11.93 1 94.06 244 ASP B N 1
ATOM 6007 C CA . ASP B 1 244 ? 8.789 31.078 -12.609 1 94.06 244 ASP B CA 1
ATOM 6008 C C . ASP B 1 244 ? 9.977 30.141 -12.836 1 94.06 244 ASP B C 1
ATOM 6010 O O . ASP B 1 244 ? 10.227 29.703 -13.961 1 94.06 244 ASP B O 1
ATOM 6014 N N . GLN B 1 245 ? 10.664 29.922 -11.812 1 93.94 245 GLN B N 1
ATOM 6015 C CA . GLN B 1 245 ? 11.82 29.031 -11.844 1 93.94 245 GLN B CA 1
ATOM 6016 C C . GLN B 1 245 ? 11.648 27.875 -10.875 1 93.94 245 GLN B C 1
ATOM 6018 O O . GLN B 1 245 ? 10.641 27.781 -10.172 1 93.94 245 GLN B O 1
ATOM 6023 N N . GLY B 1 246 ? 12.602 26.906 -10.914 1 93.81 246 GLY B N 1
ATOM 6024 C CA . GLY B 1 246 ? 12.656 25.812 -9.953 1 93.81 246 GLY B CA 1
ATOM 6025 C C . GLY B 1 246 ? 11.695 24.688 -10.258 1 93.81 246 GLY B C 1
ATOM 6026 O O . GLY B 1 246 ? 11.844 23.578 -9.75 1 93.81 246 GLY B O 1
ATOM 6027 N N . GLY B 1 247 ? 10.703 24.984 -11.039 1 95.69 247 GLY B N 1
ATOM 6028 C CA . GLY B 1 247 ? 9.812 23.953 -11.516 1 95.69 247 GLY B CA 1
ATOM 6029 C C . GLY B 1 247 ? 8.586 23.766 -10.641 1 95.69 247 GLY B C 1
ATOM 6030 O O . GLY B 1 247 ? 7.465 23.641 -11.148 1 95.69 247 GLY B O 1
ATOM 6031 N N . PHE B 1 248 ? 8.742 23.781 -9.328 1 97.19 248 PHE B N 1
ATOM 6032 C CA . PHE B 1 248 ? 7.656 23.5 -8.391 1 97.19 248 PHE B CA 1
ATOM 6033 C C . PHE B 1 248 ? 6.598 24.594 -8.461 1 97.19 248 PHE B C 1
ATOM 6035 O O . PHE B 1 248 ? 5.426 24.312 -8.734 1 97.19 248 PHE B O 1
ATOM 6042 N N . PHE B 1 249 ? 6.965 25.844 -8.25 1 96.56 249 PHE B N 1
ATOM 6043 C CA . PHE B 1 249 ? 6.031 26.953 -8.148 1 96.56 249 PHE B CA 1
ATOM 6044 C C . PHE B 1 249 ? 5.359 27.219 -9.492 1 96.56 249 PHE B C 1
ATOM 6046 O O . PHE B 1 249 ? 4.141 27.406 -9.555 1 96.56 249 PHE B O 1
ATOM 6053 N N . PRO B 1 250 ? 6.098 27.219 -10.578 1 96.56 250 PRO B N 1
ATOM 6054 C CA . PRO B 1 250 ? 5.434 27.406 -11.867 1 96.56 250 PRO B CA 1
ATOM 6055 C C . PRO B 1 250 ? 4.363 26.359 -12.141 1 96.56 250 PRO B C 1
ATOM 6057 O O . PRO B 1 250 ? 3.307 26.672 -12.695 1 96.56 250 PRO B O 1
ATOM 6060 N N . GLU B 1 251 ? 4.652 25.125 -11.742 1 96.44 251 GLU B N 1
ATOM 6061 C CA . GLU B 1 251 ? 3.689 24.047 -11.961 1 96.44 251 GLU B CA 1
ATOM 6062 C C . GLU B 1 251 ? 2.424 24.266 -11.133 1 96.44 251 GLU B C 1
ATOM 6064 O O . GLU B 1 251 ? 1.312 24.094 -11.641 1 96.44 251 GLU B O 1
ATOM 6069 N N . ILE B 1 252 ? 2.568 24.594 -9.914 1 96.31 252 ILE B N 1
ATOM 6070 C CA . ILE B 1 252 ? 1.427 24.797 -9.031 1 96.31 252 ILE B CA 1
ATOM 6071 C C . ILE B 1 252 ? 0.641 26.031 -9.5 1 96.31 252 ILE B C 1
ATOM 6073 O O . ILE B 1 252 ? -0.592 26.016 -9.508 1 96.31 252 ILE B O 1
ATOM 6077 N N . LYS B 1 253 ? 1.352 27.062 -9.828 1 95.56 253 LYS B N 1
ATOM 6078 C CA . LYS B 1 253 ? 0.762 28.328 -10.266 1 95.56 253 LYS B CA 1
ATOM 6079 C C . LYS B 1 253 ? -0.095 28.125 -11.516 1 95.56 253 LYS B C 1
ATOM 6081 O O . LYS B 1 253 ? -1.2 28.656 -11.609 1 95.56 253 LYS B O 1
ATOM 6086 N N . ASN B 1 254 ? 0.323 27.359 -12.406 1 96.31 254 ASN B N 1
ATOM 6087 C CA . ASN B 1 254 ? -0.315 27.234 -13.711 1 96.31 254 ASN B CA 1
ATOM 6088 C C . ASN B 1 254 ? -1.337 26.094 -13.734 1 96.31 254 ASN B C 1
ATOM 6090 O O . ASN B 1 254 ? -2.207 26.062 -14.609 1 96.31 254 ASN B O 1
ATOM 6094 N N . ASN B 1 255 ? -1.222 25.156 -12.82 1 97.06 255 ASN B N 1
ATOM 6095 C CA . ASN B 1 255 ? -2.129 24.016 -12.758 1 97.06 255 ASN B CA 1
ATOM 6096 C C . ASN B 1 255 ? -2.609 23.766 -11.328 1 97.06 255 ASN B C 1
ATOM 6098 O O . ASN B 1 255 ? -2.494 22.641 -10.82 1 97.06 255 ASN B O 1
ATOM 6102 N N . PRO B 1 256 ? -3.145 24.766 -10.703 1 97.19 256 PRO B N 1
ATOM 6103 C CA . PRO B 1 256 ? -3.537 24.578 -9.312 1 97.19 256 PRO B CA 1
ATOM 6104 C C . PRO B 1 256 ? -4.559 23.453 -9.133 1 97.19 256 PRO B C 1
ATOM 6106 O O . PRO B 1 256 ? -4.547 22.75 -8.117 1 97.19 256 PRO B O 1
ATOM 6109 N N . GLU B 1 257 ? -5.445 23.156 -10.07 1 97.12 257 GLU B N 1
ATOM 6110 C CA . GLU B 1 257 ? -6.48 22.141 -9.984 1 97.12 257 GLU B CA 1
ATOM 6111 C C . GLU B 1 257 ? -5.867 20.734 -9.891 1 97.12 257 GLU B C 1
ATOM 6113 O O . GLU B 1 257 ? -6.484 19.828 -9.352 1 97.12 257 GLU B O 1
ATOM 6118 N N . LYS B 1 258 ? -4.723 20.594 -10.43 1 97 258 LYS B N 1
ATOM 6119 C CA . LYS B 1 258 ? -4.027 19.312 -10.414 1 97 258 LYS B CA 1
ATOM 6120 C C . LYS B 1 258 ? -3.428 19.031 -9.039 1 97 258 LYS B C 1
ATOM 6122 O O . LYS B 1 258 ? -3.256 17.859 -8.664 1 97 258 LYS B O 1
ATOM 6127 N N . TYR B 1 259 ? -3.195 20.062 -8.234 1 97.62 259 TYR B N 1
ATOM 6128 C CA . TYR B 1 259 ? -2.338 19.844 -7.074 1 97.62 259 TYR B CA 1
ATOM 6129 C C . TYR B 1 259 ? -3.043 20.281 -5.793 1 97.62 259 TYR B C 1
ATOM 6131 O O . TYR B 1 259 ? -2.623 19.906 -4.691 1 97.62 259 TYR B O 1
ATOM 6139 N N . ILE B 1 260 ? -4.051 21.078 -5.938 1 97.94 260 ILE B N 1
ATOM 6140 C CA . ILE B 1 260 ? -4.668 21.672 -4.762 1 97.94 260 ILE B CA 1
ATOM 6141 C C . ILE B 1 260 ? -6.172 21.391 -4.77 1 97.94 260 ILE B C 1
ATOM 6143 O O . ILE B 1 260 ? -6.816 21.469 -5.82 1 97.94 260 ILE B O 1
ATOM 6147 N N . TYR B 1 261 ? -6.738 21.047 -3.635 1 96.94 261 TYR B N 1
ATOM 6148 C CA . TYR B 1 261 ? -8.18 20.922 -3.477 1 96.94 261 TYR B CA 1
ATOM 6149 C C . TYR B 1 261 ? -8.812 22.281 -3.207 1 96.94 261 TYR B C 1
ATOM 6151 O O . TYR B 1 261 ? -8.242 23.125 -2.5 1 96.94 261 TYR B O 1
ATOM 6159 N N . GLU B 1 262 ? -9.969 22.5 -3.746 1 97.06 262 GLU B N 1
ATOM 6160 C CA . GLU B 1 262 ? -10.773 23.641 -3.297 1 97.06 262 GLU B CA 1
ATOM 6161 C C . GLU B 1 262 ? -11.469 23.328 -1.974 1 97.06 262 GLU B C 1
ATOM 6163 O O . GLU B 1 262 ? -11.836 22.172 -1.713 1 97.06 262 GLU B O 1
ATOM 6168 N N . ALA B 1 263 ? -11.594 24.375 -1.192 1 97.62 263 ALA B N 1
ATOM 6169 C CA . ALA B 1 263 ? -12.359 24.203 0.04 1 97.62 263 ALA B CA 1
ATOM 6170 C C . ALA B 1 263 ? -13.844 24.016 -0.256 1 97.62 263 ALA B C 1
ATOM 6172 O O . ALA B 1 263 ? -14.391 24.656 -1.157 1 97.62 263 ALA B O 1
ATOM 6173 N N . SER B 1 264 ? -14.508 23.172 0.494 1 97.56 264 SER B N 1
ATOM 6174 C CA . SER B 1 264 ? -15.953 23.016 0.369 1 97.56 264 SER B CA 1
ATOM 6175 C C . SER B 1 264 ? -16.688 24.25 0.838 1 97.56 264 SER B C 1
ATOM 6177 O O . SER B 1 264 ? -16.125 25.078 1.57 1 97.56 264 SER B O 1
ATOM 6179 N N . ASP B 1 265 ? -17.938 24.359 0.482 1 97.38 265 ASP B N 1
ATOM 6180 C CA . ASP B 1 265 ? -18.781 25.453 0.979 1 97.38 265 ASP B CA 1
ATOM 6181 C C . ASP B 1 265 ? -18.969 25.359 2.492 1 97.38 265 ASP B C 1
ATOM 6183 O O . ASP B 1 265 ? -19.031 26.375 3.18 1 97.38 265 ASP B O 1
ATOM 6187 N N . LYS B 1 266 ? -19 24.188 2.951 1 97.38 266 LYS B N 1
ATOM 6188 C CA . LYS B 1 266 ? -19.141 23.969 4.387 1 97.38 266 LYS B CA 1
ATOM 6189 C C . LYS B 1 266 ? -17.938 24.5 5.148 1 97.38 266 LYS B C 1
ATOM 6191 O O . LYS B 1 266 ? -18.078 25.125 6.199 1 97.38 266 LYS B O 1
ATOM 6196 N N . LEU B 1 267 ? -16.797 24.25 4.629 1 98.44 267 LEU B N 1
ATOM 6197 C CA . LEU B 1 267 ? -15.586 24.719 5.289 1 98.44 267 LEU B CA 1
ATOM 6198 C C . LEU B 1 267 ? -15.508 26.234 5.258 1 98.44 267 LEU B C 1
ATOM 6200 O O . LEU B 1 267 ? -15.133 26.875 6.25 1 98.44 267 LEU B O 1
ATOM 6204 N N . LYS B 1 268 ? -15.852 26.797 4.164 1 98.25 268 LYS B N 1
ATOM 6205 C CA . LYS B 1 268 ? -15.844 28.266 4.043 1 98.25 268 LYS B CA 1
ATOM 6206 C C . LYS B 1 268 ? -16.797 28.906 5.055 1 98.25 268 LYS B C 1
ATOM 6208 O O . LYS B 1 268 ? -16.422 29.859 5.73 1 98.25 268 LYS B O 1
ATOM 6213 N N . LYS B 1 269 ? -17.969 28.312 5.145 1 97.94 269 LYS B N 1
ATOM 6214 C CA . LYS B 1 269 ? -18.938 28.812 6.109 1 97.94 269 LYS B CA 1
ATOM 6215 C C . LYS B 1 269 ? -18.438 28.641 7.543 1 97.94 269 LYS B C 1
ATOM 6217 O O . LYS B 1 269 ? -18.625 29.516 8.383 1 97.94 269 LYS B O 1
ATOM 6222 N N . TRP B 1 270 ? -17.859 27.531 7.746 1 98.38 270 TRP B N 1
ATOM 6223 C CA . TRP B 1 270 ? -17.328 27.219 9.07 1 98.38 270 TRP B CA 1
ATOM 6224 C C . TRP B 1 270 ? -16.234 28.219 9.461 1 98.38 270 TRP B C 1
ATOM 6226 O O . TRP B 1 270 ? -16.25 28.75 10.578 1 98.38 270 TRP B O 1
ATOM 6236 N N . LEU B 1 271 ? -15.328 28.516 8.602 1 98.5 271 LEU B N 1
ATOM 6237 C CA . LEU B 1 271 ? -14.242 29.453 8.852 1 98.5 271 LEU B CA 1
ATOM 6238 C C . LEU B 1 271 ? -14.781 30.859 9.109 1 98.5 271 LEU B C 1
ATOM 6240 O O . LEU B 1 271 ? -14.273 31.578 9.977 1 98.5 271 LEU B O 1
ATOM 6244 N N . LYS B 1 272 ? -15.773 31.219 8.375 1 97 272 LYS B N 1
ATOM 6245 C CA . LYS B 1 272 ? -16.391 32.531 8.578 1 97 272 LYS B CA 1
ATOM 6246 C C . LYS B 1 272 ? -17.047 32.625 9.953 1 97 272 LYS B C 1
ATOM 6248 O O . LYS B 1 272 ? -16.953 33.625 10.633 1 97 272 LYS B O 1
ATOM 6253 N N . ALA B 1 273 ? -17.688 31.547 10.281 1 96.31 273 ALA B N 1
ATOM 6254 C CA . ALA B 1 273 ? -18.344 31.5 11.594 1 96.31 273 ALA B CA 1
ATOM 6255 C C . ALA B 1 273 ? -17.312 31.594 12.719 1 96.31 273 ALA B C 1
ATOM 6257 O O . ALA B 1 273 ? -17.531 32.281 13.719 1 96.31 273 ALA B O 1
ATOM 6258 N N . ILE B 1 274 ? -16.234 30.938 12.57 1 96.81 274 ILE B N 1
ATOM 6259 C CA . ILE B 1 274 ? -15.156 31 13.555 1 96.81 274 ILE B CA 1
ATOM 6260 C C . ILE B 1 274 ? -14.625 32.438 13.648 1 96.81 274 ILE B C 1
ATOM 6262 O O . ILE B 1 274 ? -14.406 32.938 14.742 1 96.81 274 ILE B O 1
ATOM 6266 N N . ASN B 1 275 ? -14.367 33 12.523 1 95.56 275 ASN B N 1
ATOM 6267 C CA . ASN B 1 275 ? -13.812 34.344 12.461 1 95.56 275 ASN B CA 1
ATOM 6268 C C . ASN B 1 275 ? -14.758 35.375 13.078 1 95.56 275 ASN B C 1
ATOM 6270 O O . ASN B 1 275 ? -14.32 36.406 13.609 1 95.56 275 ASN B O 1
ATOM 6274 N N . GLU B 1 276 ? -16.031 35.125 13.07 1 91.19 276 GLU B N 1
ATOM 6275 C CA . GLU B 1 276 ? -17 36 13.695 1 91.19 276 GLU B CA 1
ATOM 6276 C C . GLU B 1 276 ? -16.969 35.875 15.219 1 91.19 276 GLU B C 1
ATOM 6278 O O . GLU B 1 276 ? -17.281 36.844 15.938 1 91.19 276 GLU B O 1
ATOM 6283 N N . HIS B 1 277 ? -16.531 34.75 15.625 1 89.81 277 HIS B N 1
ATOM 6284 C CA . HIS B 1 277 ? -16.625 34.438 17.047 1 89.81 277 HIS B CA 1
ATOM 6285 C C . HIS B 1 277 ? -15.297 34.719 17.75 1 89.81 277 HIS B C 1
ATOM 6287 O O . HIS B 1 277 ? -15.281 35 18.953 1 89.81 277 HIS B O 1
ATOM 6293 N N . THR B 1 278 ? -14.219 34.469 17.141 1 92.31 278 THR B N 1
ATOM 6294 C CA . THR B 1 278 ? -12.891 34.594 17.734 1 92.31 278 THR B CA 1
ATOM 6295 C C . THR B 1 278 ? -11.906 35.219 16.766 1 92.31 278 THR B C 1
ATOM 6297 O O . THR B 1 278 ? -12.148 35.25 15.562 1 92.31 278 THR B O 1
ATOM 6300 N N . PHE B 1 279 ? -10.773 35.844 17.328 1 94.69 279 PHE B N 1
ATOM 6301 C CA . PHE B 1 279 ? -9.727 36.344 16.453 1 94.69 279 PHE B CA 1
ATOM 6302 C C . PHE B 1 279 ? -9.055 35.219 15.695 1 94.69 279 PHE B C 1
ATOM 6304 O O . PHE B 1 279 ? -8.672 34.188 16.297 1 94.69 279 PHE B O 1
ATOM 6311 N N . THR B 1 280 ? -8.945 35.344 14.398 1 97.69 280 THR B N 1
ATOM 6312 C CA . THR B 1 280 ? -8.352 34.312 13.578 1 97.69 280 THR B CA 1
ATOM 6313 C C . THR B 1 280 ? -7.129 34.844 12.828 1 97.69 280 THR B C 1
ATOM 6315 O O . THR B 1 280 ? -7.125 35.969 12.359 1 97.69 280 THR B O 1
ATOM 6318 N N . PHE B 1 281 ? -6.078 34 12.742 1 98.62 281 PHE B N 1
ATOM 6319 C CA . PHE B 1 281 ? -4.824 34.344 12.078 1 98.62 281 PHE B CA 1
ATOM 6320 C C . PHE B 1 281 ? -4.406 33.25 11.102 1 98.62 281 PHE B C 1
ATOM 6322 O O . PHE B 1 281 ? -4.566 32.062 11.375 1 98.62 281 PHE B O 1
ATOM 6329 N N . LEU B 1 282 ? -3.977 33.656 9.938 1 98.75 282 LEU B N 1
ATOM 6330 C CA . LEU B 1 282 ? -3.223 32.781 9.047 1 98.75 282 LEU B CA 1
ATOM 6331 C C . LEU B 1 282 ? -1.723 32.969 9.242 1 98.75 282 LEU B C 1
ATOM 6333 O O . LEU B 1 282 ? -1.198 34.062 9.023 1 98.75 282 LEU B O 1
ATOM 6337 N N . ILE B 1 283 ? -1.047 31.938 9.719 1 98.69 283 ILE B N 1
ATOM 6338 C CA . ILE B 1 283 ? 0.384 32 10 1 98.69 283 ILE B CA 1
ATOM 6339 C C . ILE B 1 283 ? 1.12 30.953 9.156 1 98.69 283 ILE B C 1
ATOM 6341 O O . ILE B 1 283 ? 1.063 29.766 9.453 1 98.69 283 ILE B O 1
ATOM 6345 N N . THR B 1 284 ? 1.867 31.344 8.141 1 97.88 284 THR B N 1
ATOM 6346 C CA . THR B 1 284 ? 2.471 30.406 7.191 1 97.88 284 THR B CA 1
ATOM 6347 C C . THR B 1 284 ? 3.947 30.734 6.98 1 97.88 284 THR B C 1
ATOM 6349 O O . THR B 1 284 ? 4.367 31.875 7.16 1 97.88 284 THR B O 1
ATOM 6352 N N . GLY B 1 285 ? 4.703 29.734 6.719 1 95.06 285 GLY B N 1
ATOM 6353 C CA . GLY B 1 285 ? 6.098 29.938 6.355 1 95.06 285 GLY B CA 1
ATOM 6354 C C . GLY B 1 285 ? 6.281 30.422 4.934 1 95.06 285 GLY B C 1
ATOM 6355 O O . GLY B 1 285 ? 7.359 30.891 4.566 1 95.06 285 GLY B O 1
ATOM 6356 N N . SER B 1 286 ? 5.324 30.5 4.16 1 94.94 286 SER B N 1
ATOM 6357 C CA . SER B 1 286 ? 5.387 30.875 2.756 1 94.94 286 SER B CA 1
ATOM 6358 C C . SER B 1 286 ? 5.379 32.406 2.598 1 94.94 286 SER B C 1
ATOM 6360 O O . SER B 1 286 ? 4.867 33.125 3.459 1 94.94 286 SER B O 1
ATOM 6362 N N . SER B 1 287 ? 5.934 32.812 1.49 1 94.69 287 SER B N 1
ATOM 6363 C CA . SER B 1 287 ? 5.859 34.25 1.138 1 94.69 287 SER B CA 1
ATOM 6364 C C . SER B 1 287 ? 4.441 34.625 0.728 1 94.69 287 SER B C 1
ATOM 6366 O O . SER B 1 287 ? 3.652 33.781 0.315 1 94.69 287 SER B O 1
ATOM 6368 N N . ILE B 1 288 ? 4.207 35.875 0.808 1 95.88 288 ILE B N 1
ATOM 6369 C CA . ILE B 1 288 ? 2.844 36.375 0.648 1 95.88 288 ILE B CA 1
ATOM 6370 C C . ILE B 1 288 ? 2.357 36.094 -0.773 1 95.88 288 ILE B C 1
ATOM 6372 O O . ILE B 1 288 ? 1.172 35.844 -0.99 1 95.88 288 ILE B O 1
ATOM 6376 N N . ASP B 1 289 ? 3.23 36.125 -1.732 1 95.19 289 ASP B N 1
ATOM 6377 C CA . ASP B 1 289 ? 2.803 35.938 -3.113 1 95.19 289 ASP B CA 1
ATOM 6378 C C . ASP B 1 289 ? 2.307 34.5 -3.322 1 95.19 289 ASP B C 1
ATOM 6380 O O . ASP B 1 289 ? 1.214 34.281 -3.852 1 95.19 289 ASP B O 1
ATOM 6384 N N . TYR B 1 290 ? 3.064 33.594 -2.861 1 96 290 TYR B N 1
ATOM 6385 C CA . TYR B 1 290 ? 2.646 32.188 -2.953 1 96 290 TYR B CA 1
ATOM 6386 C C . TYR B 1 290 ? 1.439 31.922 -2.062 1 96 290 TYR B C 1
ATOM 6388 O O . TYR B 1 290 ? 0.485 31.266 -2.48 1 96 290 TYR B O 1
ATOM 6396 N N . ALA B 1 291 ? 1.468 32.406 -0.862 1 97.12 291 ALA B N 1
ATOM 6397 C CA . ALA B 1 291 ? 0.395 32.188 0.104 1 97.12 291 ALA B CA 1
ATOM 6398 C C . ALA B 1 291 ? -0.932 32.719 -0.415 1 97.12 291 ALA B C 1
ATOM 6400 O O . ALA B 1 291 ? -1.968 32.062 -0.303 1 97.12 291 ALA B O 1
ATOM 6401 N N . SER B 1 292 ? -0.929 33.906 -0.955 1 96.69 292 SER B N 1
ATOM 6402 C CA . SER B 1 292 ? -2.15 34.531 -1.452 1 96.69 292 SER B CA 1
ATOM 6403 C C . SER B 1 292 ? -2.684 33.812 -2.682 1 96.69 292 SER B C 1
ATOM 6405 O O . SER B 1 292 ? -3.898 33.688 -2.859 1 96.69 292 SER B O 1
ATOM 6407 N N . HIS B 1 293 ? -1.754 33.406 -3.488 1 96.94 293 HIS B N 1
ATOM 6408 C CA . HIS B 1 293 ? -2.16 32.625 -4.656 1 96.94 293 HIS B CA 1
ATOM 6409 C C . HIS B 1 293 ? -2.943 31.391 -4.246 1 96.94 293 HIS B C 1
ATOM 6411 O O . HIS B 1 293 ? -4.035 31.141 -4.762 1 96.94 293 HIS B O 1
ATOM 6417 N N . ASN B 1 294 ? -2.369 30.625 -3.348 1 97.62 294 ASN B N 1
ATOM 6418 C CA . ASN B 1 294 ? -3 29.391 -2.896 1 97.62 294 ASN B CA 1
ATOM 6419 C C . ASN B 1 294 ? -4.297 29.672 -2.145 1 97.62 294 ASN B C 1
ATOM 6421 O O . ASN B 1 294 ? -5.301 28.984 -2.355 1 97.62 294 ASN B O 1
ATOM 6425 N N . ALA B 1 295 ? -4.258 30.625 -1.293 1 98.25 295 ALA B N 1
ATOM 6426 C CA . ALA B 1 295 ? -5.449 30.969 -0.519 1 98.25 295 ALA B CA 1
ATOM 6427 C C . ALA B 1 295 ? -6.594 31.406 -1.433 1 98.25 295 ALA B C 1
ATOM 6429 O O . ALA B 1 295 ? -7.75 31.047 -1.199 1 98.25 295 ALA B O 1
ATOM 6430 N N . ARG B 1 296 ? -6.297 32.188 -2.414 1 97.69 296 ARG B N 1
ATOM 6431 C CA . ARG B 1 296 ? -7.305 32.625 -3.365 1 97.69 296 ARG B CA 1
ATOM 6432 C C . ARG B 1 296 ? -7.918 31.453 -4.121 1 97.69 296 ARG B C 1
ATOM 6434 O O . ARG B 1 296 ? -9.125 31.453 -4.379 1 97.69 296 ARG B O 1
ATOM 6441 N N . TYR B 1 297 ? -7.055 30.609 -4.457 1 98 297 TYR B N 1
ATOM 6442 C CA . TYR B 1 297 ? -7.566 29.438 -5.16 1 98 297 TYR B CA 1
ATOM 6443 C C . TYR B 1 297 ? -8.484 28.625 -4.266 1 98 297 TYR B C 1
ATOM 6445 O O . TYR B 1 297 ? -9.523 28.125 -4.715 1 98 297 TYR B O 1
ATOM 6453 N N . VAL B 1 298 ? -8.156 28.406 -3.041 1 98.44 298 VAL B N 1
ATOM 6454 C CA . VAL B 1 298 ? -8.828 27.516 -2.109 1 98.44 298 VAL B CA 1
ATOM 6455 C C . VAL B 1 298 ? -10.109 28.172 -1.595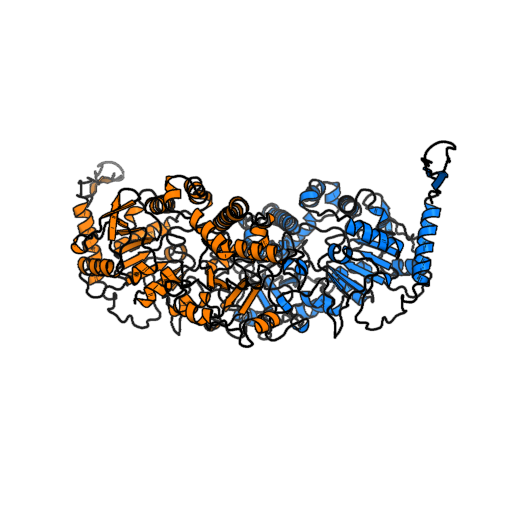 1 98.44 298 VAL B C 1
ATOM 6457 O O . VAL B 1 298 ? -11.156 27.516 -1.516 1 98.44 298 VAL B O 1
ATOM 6460 N N . LEU B 1 299 ? -10.031 29.438 -1.276 1 98.38 299 LEU B N 1
ATOM 6461 C CA . LEU B 1 299 ? -11.117 30.078 -0.548 1 98.38 299 LEU B CA 1
ATOM 6462 C C . LEU B 1 299 ? -11.867 31.062 -1.447 1 98.38 299 LEU B C 1
ATOM 6464 O O . LEU B 1 299 ? -12.977 31.484 -1.121 1 98.38 299 LEU B O 1
ATOM 6468 N N . GLY B 1 300 ? -11.273 31.438 -2.551 1 97.5 300 GLY B N 1
ATOM 6469 C CA . GLY B 1 300 ? -11.891 32.406 -3.436 1 97.5 300 GLY B CA 1
ATOM 6470 C C . GLY B 1 300 ? -11.234 33.781 -3.369 1 97.5 300 GLY B C 1
ATOM 6471 O O . GLY B 1 300 ? -10.289 34 -2.604 1 97.5 300 GLY B O 1
ATOM 6472 N N . PRO B 1 301 ? -11.688 34.75 -4.141 1 96.31 301 PRO B N 1
ATOM 6473 C CA . PRO B 1 301 ? -11.07 36.062 -4.227 1 96.31 301 PRO B CA 1
ATOM 6474 C C . PRO B 1 301 ? -11.141 36.844 -2.906 1 96.31 301 PRO B C 1
ATOM 6476 O O . PRO B 1 301 ? -10.312 37.719 -2.662 1 96.31 301 PRO B O 1
ATOM 6479 N N . ASP B 1 302 ? -12.109 36.5 -2.08 1 95.94 302 ASP B N 1
ATOM 6480 C CA . ASP B 1 302 ? -12.266 37.188 -0.799 1 95.94 302 ASP B CA 1
ATOM 6481 C C . ASP B 1 302 ? -11.562 36.438 0.32 1 95.94 302 ASP B C 1
ATOM 6483 O O . ASP B 1 302 ? -11.961 36.531 1.483 1 95.94 302 ASP B O 1
ATOM 6487 N N . TRP B 1 303 ? -10.516 35.688 -0.044 1 97.94 303 TRP B N 1
ATOM 6488 C CA . TRP B 1 303 ? -9.836 34.781 0.897 1 97.94 303 TRP B CA 1
ATOM 6489 C C . TRP B 1 303 ? -9.383 35.562 2.133 1 97.94 303 TRP B C 1
ATOM 6491 O O . TRP B 1 303 ? -9.367 35.031 3.24 1 97.94 303 TRP B O 1
ATOM 6501 N N . ARG B 1 304 ? -9.016 36.812 2.018 1 96.5 304 ARG B N 1
ATOM 6502 C CA . ARG B 1 304 ? -8.461 37.625 3.105 1 96.5 304 ARG B CA 1
ATOM 6503 C C . ARG B 1 304 ? -9.492 37.844 4.207 1 96.5 304 ARG B C 1
ATOM 6505 O O . ARG B 1 304 ? -9.133 38 5.375 1 96.5 304 ARG B O 1
ATOM 6512 N N . GLU B 1 305 ? -10.742 37.719 3.941 1 95.06 305 GLU B N 1
ATOM 6513 C CA . GLU B 1 305 ? -11.828 38 4.867 1 95.06 305 GLU B CA 1
ATOM 6514 C C . GLU B 1 305 ? -11.992 36.906 5.887 1 95.06 305 GLU B C 1
ATOM 6516 O O . GLU B 1 305 ? -12.648 37.062 6.918 1 95.06 305 GLU B O 1
ATOM 6521 N N . TYR B 1 306 ? -11.375 35.844 5.609 1 97.19 306 TYR B N 1
ATOM 6522 C CA . TYR B 1 306 ? -11.523 34.688 6.492 1 97.19 306 TYR B CA 1
ATOM 6523 C C . TYR B 1 306 ? -10.617 34.812 7.711 1 97.19 306 TYR B C 1
ATOM 6525 O O . TYR B 1 306 ? -10.789 34.094 8.695 1 97.19 306 TYR B O 1
ATOM 6533 N N . PHE B 1 307 ? -9.656 35.781 7.699 1 98 307 PHE B N 1
ATOM 6534 C CA . PHE B 1 307 ? -8.672 35.906 8.766 1 98 307 PHE B CA 1
ATOM 6535 C C . PHE B 1 307 ? -8.539 37.375 9.18 1 98 307 PHE B C 1
ATOM 6537 O O . PHE B 1 307 ? -8.539 38.281 8.336 1 98 307 PHE B O 1
ATOM 6544 N N . ASP B 1 308 ? -8.445 37.562 10.438 1 97.19 308 ASP B N 1
ATOM 6545 C CA . ASP B 1 308 ? -8.203 38.938 10.914 1 97.19 308 ASP B CA 1
ATOM 6546 C C . ASP B 1 308 ? -6.801 39.406 10.539 1 97.19 308 ASP B C 1
ATOM 6548 O O . ASP B 1 308 ? -6.621 40.531 10.094 1 97.19 308 ASP B O 1
ATOM 6552 N N . MET B 1 309 ? -5.859 38.562 10.719 1 97.38 309 MET B N 1
ATOM 6553 C CA . MET B 1 309 ? -4.473 38.875 10.391 1 97.38 309 MET B CA 1
ATOM 6554 C C . MET B 1 309 ? -3.848 37.781 9.555 1 97.38 309 MET B C 1
ATOM 6556 O O . MET B 1 309 ? -4.176 36.594 9.742 1 97.38 309 MET B O 1
ATOM 6560 N N . VAL B 1 310 ? -2.945 38.156 8.633 1 98.19 310 VAL B N 1
ATOM 6561 C CA . VAL B 1 310 ? -2.164 37.219 7.852 1 98.19 310 VAL B CA 1
ATOM 6562 C C . VAL B 1 310 ? -0.673 37.469 8.086 1 98.19 310 VAL B C 1
ATOM 6564 O O . VAL B 1 310 ? -0.182 38.562 7.898 1 98.19 310 VAL B O 1
ATOM 6567 N N . ILE B 1 311 ? 0.001 36.438 8.539 1 98.5 311 ILE B N 1
ATOM 6568 C CA . ILE B 1 311 ? 1.438 36.5 8.789 1 98.5 311 ILE B CA 1
ATOM 6569 C C . ILE B 1 311 ? 2.158 35.531 7.859 1 98.5 311 ILE B C 1
ATOM 6571 O O . ILE B 1 311 ? 1.959 34.312 7.945 1 98.5 311 ILE B O 1
ATOM 6575 N N . CYS B 1 312 ? 3 36.031 6.984 1 97.44 312 CYS B N 1
ATOM 6576 C CA . CYS B 1 312 ? 3.764 35.219 6.035 1 97.44 312 CYS B CA 1
ATOM 6577 C C . CYS B 1 312 ? 5.234 35.156 6.43 1 97.44 312 CYS B C 1
ATOM 6579 O O . CYS B 1 312 ? 5.672 35.906 7.316 1 97.44 312 CYS B O 1
ATOM 6581 N N . THR B 1 313 ? 5.977 34.219 5.832 1 96.38 313 THR B N 1
ATOM 6582 C CA . THR B 1 313 ? 7.383 34.031 6.16 1 96.38 313 THR B CA 1
ATOM 6583 C C . THR B 1 313 ? 7.586 33.969 7.672 1 96.38 313 THR B C 1
ATOM 6585 O O . THR B 1 313 ? 8.477 34.625 8.203 1 96.38 313 THR B O 1
ATOM 6588 N N . ALA B 1 314 ? 6.77 33.312 8.383 1 96.5 314 ALA B N 1
ATOM 6589 C CA . ALA B 1 314 ? 6.766 33.25 9.844 1 96.5 314 ALA B CA 1
ATOM 6590 C C . ALA B 1 314 ? 7.949 32.469 10.375 1 96.5 314 ALA B C 1
ATOM 6592 O O . ALA B 1 314 ? 8.336 32.594 11.531 1 96.5 314 ALA B O 1
ATOM 6593 N N . LYS B 1 315 ? 8.508 31.578 9.547 1 93.31 315 LYS B N 1
ATOM 6594 C CA . LYS B 1 315 ? 9.688 30.781 9.867 1 93.31 315 LYS B CA 1
ATOM 6595 C C . LYS B 1 315 ? 9.453 29.938 11.125 1 93.31 315 LYS B C 1
ATOM 6597 O O . LYS B 1 315 ? 10.234 29.984 12.07 1 93.31 315 LYS B O 1
ATOM 6602 N N . LYS B 1 316 ? 8.398 29.25 11.203 1 93.75 316 LYS B N 1
ATOM 6603 C CA . LYS B 1 316 ? 8.141 28.281 12.266 1 93.75 316 LYS B CA 1
ATOM 6604 C C . LYS B 1 316 ? 9.211 27.203 12.297 1 93.75 316 LYS B C 1
ATOM 6606 O O . LYS B 1 316 ? 9.75 26.828 11.25 1 93.75 316 LYS B O 1
ATOM 6611 N N . PRO B 1 317 ? 9.648 26.703 13.461 1 92.06 317 PRO B N 1
ATOM 6612 C CA . PRO B 1 317 ? 9.016 26.875 14.773 1 92.06 317 PRO B CA 1
ATOM 6613 C C . PRO B 1 317 ? 9.461 28.156 15.477 1 92.06 317 PRO B C 1
ATOM 6615 O O . PRO B 1 317 ? 8.883 28.531 16.5 1 92.06 317 PRO B O 1
ATOM 6618 N N . GLY B 1 318 ? 10.422 28.891 14.961 1 93.44 318 GLY B N 1
ATOM 6619 C CA . GLY B 1 318 ? 10.969 30.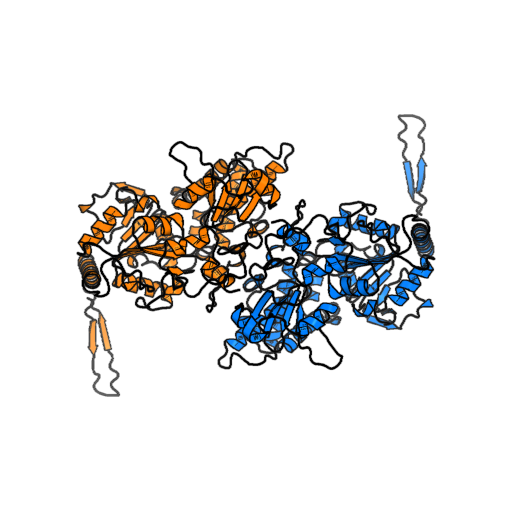094 15.594 1 93.44 318 GLY B CA 1
ATOM 6620 C C . GLY B 1 318 ? 9.922 31.156 15.875 1 93.44 318 GLY B C 1
ATOM 6621 O O . GLY B 1 318 ? 10.078 31.938 16.812 1 93.44 318 GLY B O 1
ATOM 6622 N N . PHE B 1 319 ? 8.898 31.172 15.203 1 97.56 319 PHE B N 1
ATOM 6623 C CA . PHE B 1 319 ? 7.816 32.125 15.406 1 97.56 319 PHE B CA 1
ATOM 6624 C C . PHE B 1 319 ? 7.289 32.031 16.828 1 97.56 319 PHE B C 1
ATOM 6626 O O . PHE B 1 319 ? 6.938 33.062 17.438 1 97.56 319 PHE B O 1
ATOM 6633 N N . PHE B 1 320 ? 7.195 30.875 17.406 1 96.88 320 PHE B N 1
ATOM 6634 C CA . PHE B 1 320 ? 6.531 30.656 18.688 1 96.88 320 PHE B CA 1
ATOM 6635 C C . PHE B 1 320 ? 7.484 30.938 19.844 1 96.88 320 PHE B C 1
ATOM 6637 O O . PHE B 1 320 ? 7.059 31.391 20.922 1 96.88 320 PHE B O 1
ATOM 6644 N N . SER B 1 321 ? 8.711 30.688 19.672 1 92.88 321 SER B N 1
ATOM 6645 C CA . SER B 1 321 ? 9.641 30.781 20.781 1 92.88 321 SER B CA 1
ATOM 6646 C C . SER B 1 321 ? 10.578 31.969 20.625 1 92.88 321 SER B C 1
ATOM 6648 O O . SER B 1 321 ? 11.219 32.406 21.594 1 92.88 321 SER B O 1
ATOM 6650 N N . GLY B 1 322 ? 10.625 32.531 19.438 1 93.31 322 GLY B N 1
ATOM 6651 C CA . GLY B 1 322 ? 11.586 33.594 19.172 1 93.31 322 GLY B CA 1
ATOM 6652 C C . GLY B 1 322 ? 10.992 34.969 19.344 1 93.31 322 GLY B C 1
ATOM 6653 O O . GLY B 1 322 ? 9.93 35.156 19.938 1 93.31 322 GLY B O 1
ATOM 6654 N N . GLU B 1 323 ? 11.875 35.969 18.812 1 94.94 323 GLU B N 1
ATOM 6655 C CA . GLU B 1 323 ? 11.484 37.375 18.969 1 94.94 323 GLU B CA 1
ATOM 6656 C C . GLU B 1 323 ? 11.711 38.125 17.656 1 94.94 323 GLU B C 1
ATOM 6658 O O . GLU B 1 323 ? 12.016 39.344 17.688 1 94.94 323 GLU B O 1
ATOM 6663 N N . ARG B 1 324 ? 11.578 37.438 16.656 1 95.88 324 ARG B N 1
ATOM 6664 C CA . ARG B 1 324 ? 11.719 38.094 15.375 1 95.88 324 ARG B CA 1
ATOM 6665 C C . ARG B 1 324 ? 10.641 39.188 15.203 1 95.88 324 ARG B C 1
ATOM 6667 O O . ARG B 1 324 ? 9.461 38.906 15.453 1 95.88 324 ARG B O 1
ATOM 6674 N N . PRO B 1 325 ? 11.023 40.312 14.742 1 96.75 325 PRO B N 1
ATOM 6675 C CA . PRO B 1 325 ? 10.039 41.375 14.633 1 96.75 325 PRO B CA 1
ATOM 6676 C C . PRO B 1 325 ? 9.086 41.188 13.453 1 96.75 325 PRO B C 1
ATOM 6678 O O . PRO B 1 325 ? 9.461 40.594 12.445 1 96.75 325 PRO B O 1
ATOM 6681 N N . PHE B 1 326 ? 7.922 41.75 13.633 1 97.94 326 PHE B N 1
ATOM 6682 C CA . PHE B 1 326 ? 7.023 41.875 12.492 1 97.94 326 PHE B CA 1
ATOM 6683 C C . PHE B 1 326 ? 7.582 42.875 11.484 1 97.94 326 PHE B C 1
ATOM 6685 O O . PHE B 1 326 ? 8.234 43.844 11.859 1 97.94 326 PHE B O 1
ATOM 6692 N N . ARG B 1 327 ? 7.297 42.594 10.227 1 98.06 327 ARG B N 1
ATOM 6693 C CA . ARG B 1 327 ? 7.734 43.5 9.164 1 98.06 327 ARG B CA 1
ATOM 6694 C C . ARG B 1 327 ? 6.586 43.812 8.227 1 98.06 327 ARG B C 1
ATOM 6696 O O . ARG B 1 327 ? 5.723 42.969 7.965 1 98.06 327 ARG B O 1
ATOM 6703 N N . PHE B 1 328 ? 6.652 45.062 7.703 1 96 328 PHE B N 1
ATOM 6704 C CA . PHE B 1 328 ? 5.738 45.406 6.629 1 96 328 PHE B CA 1
ATOM 6705 C C . PHE B 1 328 ? 6.047 44.625 5.359 1 96 328 PHE B C 1
ATOM 6707 O O . PHE B 1 328 ? 7.129 44.062 5.227 1 96 328 PHE B O 1
ATOM 6714 N N . LEU B 1 329 ? 5.039 44.625 4.555 1 94.69 329 LEU B N 1
ATOM 6715 C CA . LEU B 1 329 ? 5.223 43.969 3.252 1 94.69 329 LEU B CA 1
ATOM 6716 C C . LEU B 1 329 ? 5.355 45.031 2.156 1 94.69 329 LEU B C 1
ATOM 6718 O O . LEU B 1 329 ? 4.586 46 2.119 1 94.69 329 LEU B O 1
ATOM 6722 N N . VAL B 1 330 ? 6.348 44.906 1.284 1 93.56 330 VAL B N 1
ATOM 6723 C CA . VAL B 1 330 ? 6.492 45.656 0.047 1 93.56 330 VAL B CA 1
ATOM 6724 C C . VAL B 1 330 ? 6.359 44.719 -1.153 1 93.56 330 VAL B C 1
ATOM 6726 O O . VAL B 1 330 ? 7.355 44.219 -1.663 1 93.56 330 VAL B O 1
ATOM 6729 N N . GLY B 1 331 ? 5.191 44.719 -1.634 1 89.5 331 GLY B N 1
ATOM 6730 C CA . GLY B 1 331 ? 4.945 43.625 -2.561 1 89.5 331 GLY B CA 1
ATOM 6731 C C . GLY B 1 331 ? 5.121 42.25 -1.929 1 89.5 331 GLY B C 1
ATOM 6732 O O . GLY B 1 331 ? 4.52 41.969 -0.895 1 89.5 331 GLY B O 1
ATOM 6733 N N . ALA B 1 332 ? 5.992 41.5 -2.559 1 90 332 ALA B N 1
ATOM 6734 C CA . ALA B 1 332 ? 6.242 40.156 -2.016 1 90 332 ALA B CA 1
ATOM 6735 C C . ALA B 1 332 ? 7.469 40.156 -1.105 1 90 332 ALA B C 1
ATOM 6737 O O . ALA B 1 332 ? 7.801 39.156 -0.502 1 90 332 ALA B O 1
ATOM 6738 N N . ASP B 1 333 ? 8.023 41.25 -0.907 1 91.88 333 ASP B N 1
ATOM 6739 C CA . ASP B 1 333 ? 9.266 41.344 -0.151 1 91.88 333 ASP B CA 1
ATOM 6740 C C . ASP B 1 333 ? 9.016 41.875 1.258 1 91.88 333 ASP B C 1
ATOM 6742 O O . ASP B 1 333 ? 8 42.531 1.509 1 91.88 333 ASP B O 1
ATOM 6746 N N . ASP B 1 334 ? 9.984 41.625 2.09 1 93.81 334 ASP B N 1
ATOM 6747 C CA . ASP B 1 334 ? 9.938 42.156 3.455 1 93.81 334 ASP B CA 1
ATOM 6748 C C . ASP B 1 334 ? 10.344 43.625 3.502 1 93.81 334 ASP B C 1
ATOM 6750 O O . ASP B 1 334 ? 11.352 44 2.908 1 93.81 334 ASP B O 1
ATOM 6754 N N . GLY B 1 335 ? 9.555 44.375 4.238 1 95.38 335 GLY B N 1
ATOM 6755 C CA . GLY B 1 335 ? 9.875 45.781 4.445 1 95.38 335 GLY B CA 1
ATOM 6756 C C . GLY B 1 335 ? 10.477 46.062 5.812 1 95.38 335 GLY B C 1
ATOM 6757 O O . GLY B 1 335 ? 11.211 45.25 6.355 1 95.38 335 GLY B O 1
ATOM 6758 N N . ASP B 1 336 ? 10.188 47.25 6.254 1 95.88 336 ASP B N 1
ATOM 6759 C CA . ASP B 1 336 ? 10.734 47.688 7.531 1 95.88 336 ASP B CA 1
ATOM 6760 C C . ASP B 1 336 ? 10.047 46.969 8.695 1 95.88 336 ASP B C 1
ATOM 6762 O O . ASP B 1 336 ? 8.898 46.531 8.57 1 95.88 336 ASP B O 1
ATOM 6766 N N . ALA B 1 337 ? 10.805 46.906 9.773 1 97.12 337 ALA B N 1
ATOM 6767 C CA . ALA B 1 337 ? 10.227 46.375 11 1 97.12 337 ALA B CA 1
ATOM 6768 C C . ALA B 1 337 ? 9.07 47.219 11.5 1 97.12 337 ALA B C 1
ATOM 6770 O O . ALA B 1 337 ? 9.133 48.469 11.43 1 97.12 337 ALA B O 1
ATOM 6771 N N . VAL B 1 338 ? 8.055 46.594 11.977 1 96.25 338 VAL B N 1
ATOM 6772 C CA . VAL B 1 338 ? 6.902 47.25 12.562 1 96.25 338 VAL B CA 1
ATOM 6773 C C . VAL B 1 338 ? 7.047 47.312 14.078 1 96.25 338 VAL B C 1
ATOM 6775 O O . VAL B 1 338 ? 7.133 46.281 14.734 1 96.25 338 VAL B O 1
ATOM 6778 N N . PRO B 1 339 ? 7.078 48.5 14.594 1 92.69 339 PRO B N 1
ATOM 6779 C CA . PRO B 1 339 ? 7.062 48.531 16.062 1 92.69 339 PRO B CA 1
ATOM 6780 C C . PRO B 1 339 ? 5.82 47.875 16.656 1 92.69 339 PRO B C 1
ATOM 6782 O O . PRO B 1 339 ? 4.723 48.031 16.109 1 92.69 339 PRO B O 1
ATOM 6785 N N . SER B 1 340 ? 5.973 47.344 17.781 1 90.44 340 SER B N 1
ATOM 6786 C CA . SER B 1 340 ? 4.914 46.562 18.406 1 90.44 340 SER B CA 1
ATOM 6787 C C . SER B 1 340 ? 3.662 47.406 18.625 1 90.44 340 SER B C 1
ATOM 6789 O O . SER B 1 340 ? 2.543 46.906 18.484 1 90.44 340 SER B O 1
ATOM 6791 N N . HIS B 1 341 ? 3.832 48.656 18.938 1 90.12 341 HIS B N 1
ATOM 6792 C CA . HIS B 1 341 ? 2.699 49.531 19.266 1 90.12 341 HIS B CA 1
ATOM 6793 C C . HIS B 1 341 ? 1.946 49.938 18 1 90.12 341 HIS B C 1
ATOM 6795 O O . HIS B 1 341 ? 0.832 50.438 18.078 1 90.12 341 HIS B O 1
ATOM 6801 N N . LYS B 1 342 ? 2.508 49.625 16.859 1 92.62 342 LYS B N 1
ATOM 6802 C CA . LYS B 1 342 ? 1.877 50 15.602 1 92.62 342 LYS B CA 1
ATOM 6803 C C . LYS B 1 342 ? 1.248 48.781 14.93 1 92.62 342 LYS B C 1
ATOM 6805 O O . LYS B 1 342 ? 0.663 48.906 13.844 1 92.62 342 LYS B O 1
ATOM 6810 N N . LEU B 1 343 ? 1.368 47.688 15.555 1 95 343 LEU B N 1
ATOM 6811 C CA . LEU B 1 343 ? 0.779 46.5 15 1 95 343 LEU B CA 1
ATOM 6812 C C . LEU B 1 343 ? -0.743 46.562 14.984 1 95 343 LEU B C 1
ATOM 6814 O O . LEU B 1 343 ? -1.352 47 15.969 1 95 343 LEU B O 1
ATOM 6818 N N . ARG B 1 344 ? -1.299 46.188 13.875 1 94.25 344 ARG B N 1
ATOM 6819 C CA . ARG B 1 344 ? -2.752 46.156 13.742 1 94.25 344 ARG B CA 1
ATOM 6820 C C . ARG B 1 344 ? -3.283 44.75 13.648 1 94.25 344 ARG B C 1
ATOM 6822 O O . ARG B 1 344 ? -2.676 43.875 13 1 94.25 344 ARG B O 1
ATOM 6829 N N . ILE B 1 345 ? -4.453 44.562 14.219 1 93.19 345 ILE B N 1
ATOM 6830 C CA . ILE B 1 345 ? -5.039 43.219 14.312 1 93.19 345 ILE B CA 1
ATOM 6831 C C . ILE B 1 345 ? -5.488 42.75 12.93 1 93.19 345 ILE B C 1
ATOM 6833 O O . ILE B 1 345 ? -5.613 41.562 12.68 1 93.19 345 ILE B O 1
ATOM 6837 N N . ASP B 1 346 ? -5.809 43.656 11.984 1 92.69 346 ASP B N 1
ATOM 6838 C CA . ASP B 1 346 ? -6.312 43.344 10.656 1 92.69 346 ASP B CA 1
ATOM 6839 C C . ASP B 1 346 ? -5.203 43.406 9.617 1 92.69 346 ASP B C 1
ATOM 6841 O O . ASP B 1 346 ? -5.477 43.5 8.414 1 92.69 346 ASP B O 1
ATOM 6845 N N . GLY B 1 347 ? -3.957 43.375 10.016 1 94.5 347 GLY B N 1
ATOM 6846 C CA . GLY B 1 347 ? -2.848 43.656 9.109 1 94.5 347 GLY B CA 1
ATOM 6847 C C . GLY B 1 347 ? -2.326 42.406 8.43 1 94.5 347 GLY B C 1
ATOM 6848 O O . GLY B 1 347 ? -2.74 41.281 8.766 1 94.5 347 GLY B O 1
ATOM 6849 N N . ASN B 1 348 ? -1.52 42.656 7.387 1 96.56 348 ASN B N 1
ATOM 6850 C CA . ASN B 1 348 ? -0.677 41.688 6.723 1 96.56 348 ASN B CA 1
ATOM 6851 C C . ASN B 1 348 ? 0.803 41.906 7.004 1 96.56 348 ASN B C 1
ATOM 6853 O O . ASN B 1 348 ? 1.309 43.031 6.777 1 96.56 348 ASN B O 1
ATOM 6857 N N . TYR B 1 349 ? 1.485 40.906 7.523 1 98.06 349 TYR B N 1
ATOM 6858 C CA . TYR B 1 349 ? 2.865 41.125 7.941 1 98.06 349 TYR B CA 1
ATOM 6859 C C . TYR B 1 349 ? 3.754 39.938 7.512 1 98.06 349 TYR B C 1
ATOM 6861 O O . TYR B 1 349 ? 3.254 38.906 7.113 1 98.06 349 TYR B O 1
ATOM 6869 N N . SER B 1 350 ? 5.008 40.188 7.496 1 97.25 350 SER B N 1
ATOM 6870 C CA . SER B 1 350 ? 6.035 39.156 7.352 1 97.25 350 SER B CA 1
ATOM 6871 C C . SER B 1 350 ? 6.82 38.969 8.641 1 97.25 350 SER B C 1
ATOM 6873 O O . SER B 1 350 ? 7.02 39.906 9.398 1 97.25 350 SER B O 1
ATOM 6875 N N . GLY B 1 351 ? 7.238 37.688 8.852 1 97.38 351 GLY B N 1
ATOM 6876 C CA . GLY B 1 351 ? 8.008 37.406 10.055 1 97.38 351 GLY B CA 1
ATOM 6877 C C . GLY B 1 351 ? 7.172 37.406 11.32 1 97.38 351 GLY B C 1
ATOM 6878 O O . GLY B 1 351 ? 6.145 36.719 11.398 1 97.38 351 GLY B O 1
ATOM 6879 N N . GLY B 1 352 ? 7.699 38.188 12.352 1 97.19 352 GLY B N 1
ATOM 6880 C CA . GLY B 1 352 ? 6.957 38.344 13.594 1 97.19 352 GLY B CA 1
ATOM 6881 C C . GLY B 1 352 ? 7.25 37.25 14.609 1 97.19 352 GLY B C 1
ATOM 6882 O O . GLY B 1 352 ? 8.156 36.438 14.414 1 97.19 352 GLY B O 1
ATOM 6883 N N . ASN B 1 353 ? 6.516 37.281 15.672 1 97.5 353 ASN B N 1
ATOM 6884 C CA . ASN B 1 353 ? 6.637 36.344 16.781 1 97.5 353 ASN B CA 1
ATOM 6885 C C . ASN B 1 353 ? 5.34 36.25 17.594 1 97.5 353 ASN B C 1
ATOM 6887 O O . ASN B 1 353 ? 4.523 37.156 17.562 1 97.5 353 ASN B O 1
ATOM 6891 N N . TRP B 1 354 ? 5.258 35.156 18.281 1 97.5 354 TRP B N 1
ATOM 6892 C CA . TRP B 1 354 ? 4.027 34.875 19.016 1 97.5 354 TRP B CA 1
ATOM 6893 C C . TRP B 1 354 ? 3.828 35.844 20.172 1 97.5 354 TRP B C 1
ATOM 6895 O O . TRP B 1 354 ? 2.699 36.25 20.453 1 97.5 354 TRP B O 1
ATOM 6905 N N . ARG B 1 355 ? 4.844 36.219 20.859 1 95.94 355 ARG B N 1
ATOM 6906 C CA . ARG B 1 355 ? 4.754 37.125 22.016 1 95.94 355 ARG B CA 1
ATOM 6907 C C . ARG B 1 355 ? 4.066 38.438 21.641 1 95.94 355 ARG B C 1
ATOM 6909 O O . ARG B 1 355 ? 3.129 38.875 22.312 1 95.94 355 ARG B O 1
ATOM 6916 N N . ASP B 1 356 ? 4.527 39.062 20.609 1 96.88 356 ASP B N 1
ATOM 6917 C CA . ASP B 1 356 ? 3.945 40.312 20.156 1 96.88 356 ASP B CA 1
ATOM 6918 C C . ASP B 1 356 ? 2.504 40.125 19.703 1 96.88 356 ASP B C 1
ATOM 6920 O O . ASP B 1 356 ? 1.65 40.969 19.922 1 96.88 356 ASP B O 1
ATOM 6924 N N . LEU B 1 357 ? 2.25 39.062 19.031 1 97.31 357 LEU B N 1
ATOM 6925 C CA . LEU B 1 357 ? 0.889 38.75 18.609 1 97.31 357 LEU B CA 1
ATOM 6926 C C . LEU B 1 357 ? -0.038 38.594 19.797 1 97.31 357 LEU B C 1
ATOM 6928 O O . LEU B 1 357 ? -1.151 39.125 19.812 1 97.31 357 LEU B O 1
ATOM 6932 N N . LEU B 1 358 ? 0.422 37.812 20.766 1 95.69 358 LEU B N 1
ATOM 6933 C CA . LEU B 1 358 ? -0.36 37.594 21.984 1 95.69 358 LEU B CA 1
ATOM 6934 C C . LEU B 1 358 ? -0.654 38.906 22.688 1 95.69 358 LEU B C 1
ATOM 6936 O O . LEU B 1 358 ? -1.769 39.125 23.172 1 95.69 358 LEU B O 1
ATOM 6940 N N . ASN B 1 359 ? 0.286 39.719 22.781 1 95.12 359 ASN B N 1
ATOM 6941 C CA . ASN B 1 359 ? 0.089 41.031 23.406 1 95.12 359 ASN B CA 1
ATOM 6942 C C . ASN B 1 359 ? -0.966 41.844 22.656 1 95.12 359 ASN B C 1
ATOM 6944 O O . ASN B 1 359 ? -1.771 42.531 23.281 1 95.12 359 ASN B O 1
ATOM 6948 N N . LEU B 1 360 ? -0.859 41.812 21.422 1 95.31 360 LEU B N 1
ATOM 6949 C CA . LEU B 1 360 ? -1.864 42.5 20.625 1 95.31 360 LEU B CA 1
ATOM 6950 C C . LEU B 1 360 ? -3.258 41.969 20.906 1 95.31 360 LEU B C 1
ATOM 6952 O O . LEU B 1 360 ? -4.219 42.719 21.031 1 95.31 360 LEU B O 1
ATOM 6956 N N . VAL B 1 361 ? -3.385 40.656 21.016 1 94.06 361 VAL B N 1
ATOM 6957 C CA . VAL B 1 361 ? -4.664 40.031 21.297 1 94.06 361 VAL B CA 1
ATOM 6958 C C . VAL B 1 361 ? -5.164 40.438 22.672 1 94.06 361 VAL B C 1
ATOM 6960 O O . VAL B 1 361 ? -6.352 40.719 22.859 1 94.06 361 VAL B O 1
ATOM 6963 N N . LYS B 1 362 ? -4.297 40.469 23.609 1 92.12 362 LYS B N 1
ATOM 6964 C CA . LYS B 1 362 ? -4.652 40.938 24.953 1 92.12 362 LYS B CA 1
ATOM 6965 C C . LYS B 1 362 ? -5.258 42.312 24.922 1 92.12 362 LYS B C 1
ATOM 6967 O O . LYS B 1 362 ? -6.27 42.594 25.578 1 92.12 362 LYS B O 1
ATOM 6972 N N . GLN B 1 363 ? -4.676 43.125 24.188 1 91 363 GLN B N 1
ATOM 6973 C CA . GLN B 1 363 ? -5.117 44.5 24.094 1 91 363 GLN B CA 1
ATOM 6974 C C . GLN B 1 363 ? -6.473 44.594 23.406 1 91 363 GLN B C 1
ATOM 6976 O O . GLN B 1 363 ? -7.379 45.281 23.891 1 91 363 GLN B O 1
ATOM 6981 N N . GLU B 1 364 ? -6.562 43.875 22.344 1 88.44 364 GLU B N 1
ATOM 6982 C CA . GLU B 1 364 ? -7.773 43.969 21.531 1 88.44 364 GLU B CA 1
ATOM 6983 C C . GLU B 1 364 ? -8.945 43.25 22.188 1 88.44 364 GLU B C 1
ATOM 6985 O O . GLU B 1 364 ? -10.086 43.719 22.094 1 88.44 364 GLU B O 1
ATOM 6990 N N . ALA B 1 365 ? -8.617 42.188 22.781 1 85.44 365 ALA B N 1
ATOM 6991 C CA . ALA B 1 365 ? -9.664 41.406 23.438 1 85.44 365 ALA B CA 1
ATOM 6992 C C . ALA B 1 365 ? -9.938 41.906 24.844 1 85.44 365 ALA B C 1
ATOM 6994 O O . ALA B 1 365 ? -10.969 41.594 25.438 1 85.44 365 ALA B O 1
ATOM 6995 N N . CYS B 1 366 ? -9.055 42.688 25.422 1 85.12 366 CYS B N 1
ATOM 6996 C CA . CYS B 1 366 ? -9.125 43.125 26.797 1 85.12 366 CYS B CA 1
ATOM 6997 C C . CYS B 1 366 ? -9.211 41.969 27.766 1 85.12 366 CYS B C 1
ATOM 6999 O O . CYS B 1 366 ? -10.086 41.938 28.625 1 85.12 366 CYS B O 1
ATOM 7001 N N . VAL B 1 367 ? -8.484 41.031 27.453 1 85.56 367 VAL B N 1
ATOM 7002 C CA . VAL B 1 367 ? -8.344 39.844 28.281 1 85.56 367 VAL B CA 1
ATOM 7003 C C . VAL B 1 367 ? -6.875 39.625 28.641 1 85.56 367 VAL B C 1
ATOM 7005 O O . VAL B 1 367 ? -6.004 39.656 27.766 1 85.56 367 VAL B O 1
ATOM 7008 N N . ASP B 1 368 ? -6.562 39.344 29.906 1 85.81 368 ASP B N 1
ATOM 7009 C CA . ASP B 1 368 ? -5.188 39.25 30.375 1 85.81 368 ASP B CA 1
ATOM 7010 C C . ASP B 1 368 ? -4.551 37.938 29.938 1 85.81 368 ASP B C 1
ATOM 7012 O O . ASP B 1 368 ? -3.361 37.906 29.609 1 85.81 368 ASP B O 1
ATOM 7016 N N . ASN B 1 369 ? -5.301 36.938 30 1 88.38 369 ASN B N 1
ATOM 7017 C CA . ASN B 1 369 ? -4.785 35.625 29.641 1 88.38 369 ASN B CA 1
ATOM 7018 C C . ASN B 1 369 ? -5.66 34.938 28.594 1 88.38 369 ASN B C 1
ATOM 7020 O O . ASN B 1 369 ? -6.367 33.969 28.891 1 88.38 369 ASN B O 1
ATOM 7024 N N . PRO B 1 370 ? -5.527 35.375 27.359 1 90.75 370 PRO B N 1
ATOM 7025 C CA . PRO B 1 370 ? -6.344 34.781 26.297 1 90.75 370 PRO B CA 1
ATOM 7026 C C . PRO B 1 370 ? -6.051 33.281 26.094 1 90.75 370 PRO B C 1
ATOM 7028 O O . PRO B 1 370 ? -4.891 32.875 26.172 1 90.75 370 PRO B O 1
ATOM 7031 N N . HIS B 1 371 ? -7.066 32.469 25.859 1 92.12 371 HIS B N 1
ATOM 7032 C CA . HIS B 1 371 ? -6.91 31.078 25.469 1 92.12 371 HIS B CA 1
ATOM 7033 C C . HIS B 1 371 ? -6.633 30.969 23.969 1 92.12 371 HIS B C 1
ATOM 7035 O O . HIS B 1 371 ? -7.438 31.422 23.141 1 92.12 371 HIS B O 1
ATOM 7041 N N . CYS B 1 372 ? -5.496 30.375 23.672 1 95.31 372 CYS B N 1
ATOM 7042 C CA . CYS B 1 372 ? -5.047 30.375 22.297 1 95.31 372 CYS B CA 1
ATOM 7043 C C . CYS B 1 372 ? -5.008 28.953 21.734 1 95.31 372 CYS B C 1
ATOM 7045 O O . CYS B 1 372 ? -4.715 28 22.453 1 95.31 372 CYS B O 1
ATOM 7047 N N . LEU B 1 373 ? -5.367 28.844 20.453 1 97.44 373 LEU B N 1
ATOM 7048 C CA . LEU B 1 373 ? -5.359 27.594 19.719 1 97.44 373 LEU B CA 1
ATOM 7049 C C . LEU B 1 373 ? -4.578 27.719 18.422 1 97.44 373 LEU B C 1
ATOM 7051 O O . LEU B 1 373 ? -4.66 28.75 17.75 1 97.44 373 LEU B O 1
ATOM 7055 N N . TYR B 1 374 ? -3.764 26.734 18.109 1 98.69 374 TYR B N 1
ATOM 7056 C CA . TYR B 1 374 ? -3.098 26.688 16.812 1 98.69 374 TYR B CA 1
ATOM 7057 C C . TYR B 1 374 ? -3.412 25.375 16.094 1 98.69 374 TYR B C 1
ATOM 7059 O O . TYR B 1 374 ? -3.449 24.312 16.719 1 98.69 374 TYR B O 1
ATOM 7067 N N . VAL B 1 375 ? -3.689 25.422 14.781 1 98.81 375 VAL B N 1
ATOM 7068 C CA . VAL B 1 375 ? -4.082 24.281 13.977 1 98.81 375 VAL B CA 1
ATOM 7069 C C . VAL B 1 375 ? -3.107 24.094 12.82 1 98.81 375 VAL B C 1
ATOM 7071 O O . VAL B 1 375 ? -2.891 25.016 12.031 1 98.81 375 VAL B O 1
ATOM 7074 N N . GLY B 1 376 ? -2.539 22.875 12.719 1 98.5 376 GLY B N 1
ATOM 7075 C CA . GLY B 1 376 ? -1.644 22.656 11.594 1 98.5 376 GLY B CA 1
ATOM 7076 C C . GLY B 1 376 ? -1.25 21.203 11.414 1 98.5 376 GLY B C 1
ATOM 7077 O O . GLY B 1 376 ? -1.622 20.359 12.227 1 98.5 376 GLY B O 1
ATOM 7078 N N . ASP B 1 377 ? -0.484 20.891 10.336 1 97.5 377 ASP B N 1
ATOM 7079 C CA . ASP B 1 377 ? -0.199 19.516 9.953 1 97.5 377 ASP B CA 1
ATOM 7080 C C . ASP B 1 377 ? 1.236 19.125 10.305 1 97.5 377 ASP B C 1
ATOM 7082 O O . ASP B 1 377 ? 1.558 17.953 10.422 1 97.5 377 ASP B O 1
ATOM 7086 N N . HIS B 1 378 ? 2.121 20.078 10.32 1 96.81 378 HIS B N 1
ATOM 7087 C CA . HIS B 1 378 ? 3.514 19.797 10.648 1 96.81 378 HIS B CA 1
ATOM 7088 C C . HIS B 1 378 ? 3.686 19.531 12.141 1 96.81 378 HIS B C 1
ATOM 7090 O O . HIS B 1 378 ? 3.777 20.469 12.93 1 96.81 378 HIS B O 1
ATOM 7096 N N . LEU B 1 379 ? 3.881 18.328 12.531 1 96.38 379 LEU B N 1
ATOM 7097 C CA . LEU B 1 379 ? 3.783 17.922 13.93 1 96.38 379 LEU B CA 1
ATOM 7098 C C . LEU B 1 379 ? 4.848 18.625 14.766 1 96.38 379 LEU B C 1
ATOM 7100 O O . LEU B 1 379 ? 4.613 18.953 15.938 1 96.38 379 LEU B O 1
ATOM 7104 N N . ALA B 1 380 ? 5.957 18.938 14.195 1 94.56 380 ALA B N 1
ATOM 7105 C CA . ALA B 1 380 ? 7.008 19.641 14.922 1 94.56 380 ALA B CA 1
ATOM 7106 C C . ALA B 1 380 ? 6.695 21.125 15.039 1 94.56 380 ALA B C 1
ATOM 7108 O O . ALA B 1 380 ? 6.719 21.688 16.141 1 94.56 380 ALA B O 1
ATOM 7109 N N . GLN B 1 381 ? 6.355 21.703 13.945 1 95.5 381 GLN B N 1
ATOM 7110 C CA . GLN B 1 381 ? 6.262 23.156 13.867 1 95.5 381 GLN B CA 1
ATOM 7111 C C . GLN B 1 381 ? 4.883 23.656 14.312 1 95.5 381 GLN B C 1
ATOM 7113 O O . GLN B 1 381 ? 4.754 24.75 14.867 1 95.5 381 GLN B O 1
ATOM 7118 N N . ASP B 1 382 ? 3.896 22.812 14.086 1 97.5 382 ASP B N 1
ATOM 7119 C CA . ASP B 1 382 ? 2.535 23.297 14.305 1 97.5 382 ASP B CA 1
ATOM 7120 C C . ASP B 1 382 ? 1.935 22.688 15.57 1 97.5 382 ASP B C 1
ATOM 7122 O O . ASP B 1 382 ? 0.919 23.172 16.078 1 97.5 382 ASP B O 1
ATOM 7126 N N . VAL B 1 383 ? 2.504 21.641 16.062 1 97.5 383 VAL B N 1
ATOM 7127 C CA . VAL B 1 383 ? 1.872 20.953 17.172 1 97.5 383 VAL B CA 1
ATOM 7128 C C . VAL B 1 383 ? 2.785 21 18.406 1 97.5 383 VAL B C 1
ATOM 7130 O O . VAL B 1 383 ? 2.477 21.672 19.391 1 97.5 383 VAL B O 1
ATOM 7133 N N . ILE B 1 384 ? 3.961 20.547 18.281 1 96.12 384 ILE B N 1
ATOM 7134 C CA . ILE B 1 384 ? 4.863 20.5 19.422 1 96.12 384 ILE B CA 1
ATOM 7135 C C . ILE B 1 384 ? 5.293 21.906 19.812 1 96.12 384 ILE B C 1
ATOM 7137 O O . ILE B 1 384 ? 5.223 22.281 20.984 1 96.12 384 ILE B O 1
ATOM 7141 N N . ALA B 1 385 ? 5.723 22.703 18.844 1 95.31 385 ALA B N 1
ATOM 7142 C CA . ALA B 1 385 ? 6.293 24.016 19.109 1 95.31 385 ALA B CA 1
ATOM 7143 C C . ALA B 1 385 ? 5.305 24.906 19.859 1 95.31 385 ALA B C 1
ATOM 7145 O O . ALA B 1 385 ? 5.621 25.438 20.922 1 95.31 385 ALA B O 1
ATOM 7146 N N . PRO B 1 386 ? 4.129 25.031 19.375 1 97.44 386 PRO B N 1
ATOM 7147 C CA . PRO B 1 386 ? 3.189 25.844 20.141 1 97.44 386 PRO B CA 1
ATOM 7148 C C . PRO B 1 386 ? 2.814 25.203 21.484 1 97.44 386 PRO B C 1
ATOM 7150 O O . PRO B 1 386 ? 2.637 25.906 22.484 1 97.44 386 PRO B O 1
ATOM 7153 N N . SER B 1 387 ? 2.652 23.938 21.484 1 96.06 387 SER B N 1
ATOM 7154 C CA . SER B 1 387 ? 2.305 23.234 22.719 1 96.06 387 SER B CA 1
ATOM 7155 C C . SER B 1 387 ? 3.312 23.531 23.828 1 96.06 387 SER B C 1
ATOM 7157 O O . SER B 1 387 ? 2.932 23.734 24.984 1 96.06 387 SER B O 1
ATOM 7159 N N . LEU B 1 388 ? 4.543 23.562 23.484 1 93.5 388 LEU B N 1
ATOM 7160 C CA . LEU B 1 388 ? 5.605 23.812 24.453 1 93.5 388 LEU B CA 1
ATOM 7161 C C . LEU B 1 388 ? 5.539 25.25 24.984 1 93.5 388 LEU B C 1
ATOM 7163 O O . LEU B 1 388 ? 6.141 25.562 26.016 1 93.5 388 LEU B O 1
ATOM 7167 N N . MET B 1 389 ? 4.84 26.109 24.281 1 93.94 389 MET B N 1
ATOM 7168 C CA . MET B 1 389 ? 4.668 27.5 24.703 1 93.94 389 MET B CA 1
ATOM 7169 C C . MET B 1 389 ? 3.34 27.688 25.438 1 93.94 389 MET B C 1
ATOM 7171 O O . MET B 1 389 ? 2.928 28.828 25.688 1 93.94 389 MET B O 1
ATOM 7175 N N . GLY B 1 390 ? 2.65 26.594 25.656 1 93 390 GLY B N 1
ATOM 7176 C CA . GLY B 1 390 ? 1.401 26.656 26.391 1 93 390 GLY B CA 1
ATOM 7177 C C . GLY B 1 390 ? 0.196 26.938 25.516 1 93 390 GLY B C 1
ATOM 7178 O O . GLY B 1 390 ? -0.876 27.281 26.016 1 93 390 GLY B O 1
ATOM 7179 N N . ILE B 1 391 ? 0.338 26.844 24.281 1 96.25 391 ILE B N 1
ATOM 7180 C CA . ILE B 1 391 ? -0.749 27.031 23.312 1 96.25 391 ILE B CA 1
ATOM 7181 C C . ILE B 1 391 ? -1.408 25.672 23.031 1 96.25 391 ILE B C 1
ATOM 7183 O O . ILE B 1 391 ? -0.722 24.688 22.75 1 96.25 391 ILE B O 1
ATOM 7187 N N . ASP B 1 392 ? -2.766 25.578 23.125 1 96.38 392 ASP B N 1
ATOM 7188 C CA . ASP B 1 392 ? -3.443 24.359 22.703 1 96.38 392 ASP B CA 1
ATOM 7189 C C . ASP B 1 392 ? -3.33 24.172 21.188 1 96.38 392 ASP B C 1
ATOM 7191 O O . ASP B 1 392 ? -3.178 25.141 20.438 1 96.38 392 ASP B O 1
ATOM 7195 N N . THR B 1 393 ? -3.395 22.859 20.781 1 98.38 393 THR B N 1
ATOM 7196 C CA . THR B 1 393 ? -3.223 22.609 19.344 1 98.38 393 THR B CA 1
ATOM 7197 C C . THR B 1 393 ? -4.238 21.594 18.844 1 98.38 393 THR B C 1
ATOM 7199 O O . THR B 1 393 ? -4.766 20.797 19.641 1 98.38 393 THR B O 1
ATOM 7202 N N . VAL B 1 394 ? -4.598 21.734 17.609 1 98.69 394 VAL B N 1
ATOM 7203 C CA . VAL B 1 394 ? -5.262 20.688 16.844 1 98.69 394 VAL B CA 1
ATOM 7204 C C . VAL B 1 394 ? -4.324 20.188 15.742 1 98.69 394 VAL B C 1
ATOM 7206 O O . VAL B 1 394 ? -3.865 20.969 14.898 1 98.69 394 VAL B O 1
ATOM 7209 N N . ALA B 1 395 ? -4.066 18.906 15.812 1 98.75 395 ALA B N 1
ATOM 7210 C CA . ALA B 1 395 ? -3.17 18.297 14.828 1 98.75 395 ALA B CA 1
ATOM 7211 C C . ALA B 1 395 ? -3.939 17.828 13.594 1 98.75 395 ALA B C 1
ATOM 7213 O O . ALA B 1 395 ? -4.945 17.141 13.711 1 98.75 395 ALA B O 1
ATOM 7214 N N . ILE B 1 396 ? -3.494 18.312 12.43 1 98.44 396 ILE B N 1
ATOM 7215 C CA . ILE B 1 396 ? -3.975 17.734 11.188 1 98.44 396 ILE B CA 1
ATOM 7216 C C . ILE B 1 396 ? -3.15 16.484 10.844 1 98.44 396 ILE B C 1
ATOM 7218 O O . ILE B 1 396 ? -1.957 16.594 10.555 1 98.44 396 ILE B O 1
ATOM 7222 N N . VAL B 1 397 ? -3.768 15.32 10.883 1 97.44 397 VAL B N 1
ATOM 7223 C CA . VAL B 1 397 ? -3.127 14.039 10.625 1 97.44 397 VAL B CA 1
ATOM 7224 C C . VAL B 1 397 ? -3.842 13.32 9.484 1 97.44 397 VAL B C 1
ATOM 7226 O O . VAL B 1 397 ? -4.734 12.5 9.719 1 97.44 397 VAL B O 1
ATOM 7229 N N . GLU B 1 398 ? -3.338 13.484 8.312 1 96 398 GLU B N 1
ATOM 7230 C CA . GLU B 1 398 ? -4.004 12.969 7.121 1 96 398 GLU B CA 1
ATOM 7231 C C . GLU B 1 398 ? -4.027 11.445 7.113 1 96 398 GLU B C 1
ATOM 7233 O O . GLU B 1 398 ? -4.875 10.836 6.461 1 96 398 GLU B O 1
ATOM 7238 N N . GLU B 1 399 ? -3.158 10.82 7.801 1 94.94 399 GLU B N 1
ATOM 7239 C CA . GLU B 1 399 ? -3.061 9.367 7.895 1 94.94 399 GLU B CA 1
ATOM 7240 C C . GLU B 1 399 ? -4.344 8.766 8.461 1 94.94 399 GLU B C 1
ATOM 7242 O O . GLU B 1 399 ? -4.641 7.59 8.219 1 94.94 399 GLU B O 1
ATOM 7247 N N . LEU B 1 400 ? -5.141 9.594 9.219 1 94.75 400 LEU B N 1
ATOM 7248 C CA . LEU B 1 400 ? -6.43 9.125 9.719 1 94.75 400 LEU B CA 1
ATOM 7249 C C . LEU B 1 400 ? -7.34 8.703 8.57 1 94.75 400 LEU B C 1
ATOM 7251 O O . LEU B 1 400 ? -7.891 7.598 8.578 1 94.75 400 LEU B O 1
ATOM 7255 N N . ALA B 1 401 ? -7.434 9.555 7.613 1 92.69 401 ALA B N 1
ATOM 7256 C CA . ALA B 1 401 ? -8.273 9.25 6.461 1 92.69 401 ALA B CA 1
ATOM 7257 C C . ALA B 1 401 ? -7.633 8.195 5.574 1 92.69 401 ALA B C 1
ATOM 7259 O O . ALA B 1 401 ? -8.328 7.359 4.988 1 92.69 401 ALA B O 1
ATOM 7260 N N . ALA B 1 402 ? -6.352 8.258 5.445 1 90.69 402 ALA B N 1
ATOM 7261 C CA . ALA B 1 402 ? -5.637 7.332 4.57 1 90.69 402 ALA B CA 1
ATOM 7262 C C . ALA B 1 402 ? -5.781 5.895 5.062 1 90.69 402 ALA B C 1
ATOM 7264 O O . ALA B 1 402 ? -6.02 4.98 4.27 1 90.69 402 ALA B O 1
ATOM 7265 N N . GLU B 1 403 ? -5.613 5.66 6.359 1 89.25 403 GLU B N 1
ATOM 7266 C CA . GLU B 1 403 ? -5.621 4.312 6.922 1 89.25 403 GLU B CA 1
ATOM 7267 C C . GLU B 1 403 ? -7.023 3.898 7.344 1 89.25 403 GLU B C 1
ATOM 7269 O O . GLU B 1 403 ? -7.285 2.715 7.574 1 89.25 403 GLU B O 1
ATOM 7274 N N . GLY B 1 404 ? -7.887 4.883 7.438 1 86.38 404 GLY B N 1
ATOM 7275 C CA . GLY B 1 404 ? -9.258 4.594 7.82 1 86.38 404 GLY B CA 1
ATOM 7276 C C . GLY B 1 404 ? -9.547 4.887 9.281 1 86.38 404 GLY B C 1
ATOM 7277 O O . GLY B 1 404 ? -8.648 4.816 10.125 1 86.38 404 GLY B O 1
ATOM 7278 N N . MET B 1 405 ? -10.805 5.184 9.586 1 90.38 405 MET B N 1
ATOM 7279 C CA . MET B 1 405 ? -11.266 5.543 10.93 1 90.38 405 MET B CA 1
ATOM 7280 C C . MET B 1 405 ? -12.492 4.734 11.32 1 90.38 405 MET B C 1
ATOM 7282 O O . MET B 1 405 ? -13.328 4.422 10.469 1 90.38 405 MET B O 1
ATOM 7286 N N . ILE B 1 406 ? -12.547 4.516 12.562 1 86.94 406 ILE B N 1
ATOM 7287 C CA . ILE B 1 406 ? -13.695 3.781 13.078 1 86.94 406 ILE B CA 1
ATOM 7288 C C . ILE B 1 406 ? -14.961 4.629 12.922 1 86.94 406 ILE B C 1
ATOM 7290 O O . ILE B 1 406 ? -15.008 5.773 13.383 1 86.94 406 ILE B O 1
ATOM 7294 N N . GLY B 1 407 ? -15.938 4.066 12.305 1 80.19 407 GLY B N 1
ATOM 7295 C CA . GLY B 1 407 ? -17.25 4.688 12.289 1 80.19 407 GLY B CA 1
ATOM 7296 C C . GLY B 1 407 ? -17.375 5.809 11.273 1 80.19 407 GLY B C 1
ATOM 7297 O O . GLY B 1 407 ? -18.375 6.523 11.234 1 80.19 407 GLY B O 1
ATOM 7298 N N . ASP B 1 408 ? -16.312 6.062 10.562 1 86.12 408 ASP B N 1
ATOM 7299 C CA . ASP B 1 408 ? -16.359 7.125 9.562 1 86.12 408 ASP B CA 1
ATOM 7300 C C . ASP B 1 408 ? -15.742 6.66 8.242 1 86.12 408 ASP B C 1
ATOM 7302 O O . ASP B 1 408 ? -14.68 6.043 8.227 1 86.12 408 ASP B O 1
ATOM 7306 N N . SER B 1 409 ? -16.375 7.039 7.145 1 77.44 409 SER B N 1
ATOM 7307 C CA . SER B 1 409 ? -16 6.516 5.836 1 77.44 409 SER B CA 1
ATOM 7308 C C . SER B 1 409 ? -15.227 7.551 5.027 1 77.44 409 SER B C 1
ATOM 7310 O O . SER B 1 409 ? -15.109 7.43 3.805 1 77.44 409 SER B O 1
ATOM 7312 N N . MET B 1 410 ? -14.812 8.586 5.68 1 81.25 410 MET B N 1
ATOM 7313 C CA . MET B 1 410 ? -14.016 9.562 4.945 1 81.25 410 MET B CA 1
ATOM 7314 C C . MET B 1 410 ? -12.812 8.891 4.289 1 81.25 410 MET B C 1
ATOM 7316 O O . MET B 1 410 ? -12.047 8.188 4.953 1 81.25 410 MET B O 1
ATOM 7320 N N . GLU B 1 411 ? -12.711 9.102 2.988 1 77.25 411 GLU B N 1
ATOM 7321 C CA . GLU B 1 411 ? -11.633 8.477 2.23 1 77.25 411 GLU B CA 1
ATOM 7322 C C . GLU B 1 411 ? -10.562 9.492 1.843 1 77.25 411 GLU B C 1
ATOM 7324 O O . GLU B 1 411 ? -10.781 10.703 1.963 1 77.25 411 GLU B O 1
ATOM 7329 N N . HIS B 1 412 ? -9.453 8.945 1.556 1 84.25 412 HIS B N 1
ATOM 7330 C CA . HIS B 1 412 ? -8.336 9.727 1.035 1 84.25 412 HIS B CA 1
ATOM 7331 C C . HIS B 1 412 ? -8.016 9.336 -0.402 1 84.25 412 HIS B C 1
ATOM 7333 O O . HIS B 1 412 ? -7.758 8.164 -0.686 1 84.25 412 HIS B O 1
ATOM 7339 N N . ASP B 1 413 ? -7.938 10.344 -1.307 1 79.38 413 ASP B N 1
ATOM 7340 C CA . ASP B 1 413 ? -7.742 10.086 -2.729 1 79.38 413 ASP B CA 1
ATOM 7341 C C . ASP B 1 413 ? -6.41 9.383 -2.979 1 79.38 413 ASP B C 1
ATOM 7343 O O . ASP B 1 413 ? -6.285 8.586 -3.916 1 79.38 413 ASP B O 1
ATOM 7347 N N . ALA B 1 414 ? -5.449 9.688 -2.182 1 80.12 414 ALA B N 1
ATOM 7348 C CA . ALA B 1 414 ? -4.125 9.086 -2.314 1 80.12 414 ALA B CA 1
ATOM 7349 C C . ALA B 1 414 ? -3.77 8.266 -1.077 1 80.12 414 ALA B C 1
ATOM 7351 O O . ALA B 1 414 ? -2.621 8.273 -0.627 1 80.12 414 ALA B O 1
ATOM 7352 N N . GLY B 1 415 ? -4.727 7.609 -0.603 1 79.25 415 GLY B N 1
ATOM 7353 C CA . GLY B 1 415 ? -4.5 6.859 0.622 1 79.25 415 GLY B CA 1
ATOM 7354 C C . GLY B 1 415 ? -3.396 5.828 0.494 1 79.25 415 GLY B C 1
ATOM 7355 O O . GLY B 1 415 ? -2.547 5.707 1.378 1 79.25 415 GLY B O 1
ATOM 7356 N N . CYS B 1 416 ? -3.328 5.121 -0.596 1 76.88 416 CYS B N 1
ATOM 7357 C CA . CYS B 1 416 ? -2.326 4.086 -0.815 1 76.88 416 CYS B CA 1
ATOM 7358 C C . CYS B 1 416 ? -0.924 4.68 -0.853 1 76.88 416 CYS B C 1
ATOM 7360 O O . CYS B 1 416 ? 0.038 4.035 -0.428 1 76.88 416 CYS B O 1
ATOM 7362 N N . ASP B 1 417 ? -0.83 5.902 -1.266 1 82.25 417 ASP B N 1
ATOM 7363 C CA . ASP B 1 417 ? 0.465 6.57 -1.365 1 82.25 417 ASP B CA 1
ATOM 7364 C C . ASP B 1 417 ? 0.996 6.945 0.017 1 82.25 417 ASP B C 1
ATOM 7366 O O . ASP B 1 417 ? 2.203 7.113 0.198 1 82.25 417 ASP B O 1
ATOM 7370 N N . LEU B 1 418 ? 0.064 7.07 0.966 1 86.06 418 LEU B N 1
ATOM 7371 C CA . LEU B 1 418 ? 0.453 7.504 2.303 1 86.06 418 LEU B CA 1
ATOM 7372 C C . LEU B 1 418 ? 0.729 6.305 3.205 1 86.06 418 LEU B C 1
ATOM 7374 O O . LEU B 1 418 ? 1.251 6.461 4.312 1 86.06 418 LEU B O 1
ATOM 7378 N N . MET B 1 419 ? 0.396 5.238 2.736 1 85.44 419 MET B N 1
ATOM 7379 C CA . MET B 1 419 ? 0.551 4.02 3.523 1 85.44 419 MET B CA 1
ATOM 7380 C C . MET B 1 419 ? 1.737 3.197 3.027 1 85.44 419 MET B C 1
ATOM 7382 O O . MET B 1 419 ? 2.119 3.293 1.859 1 85.44 419 MET B O 1
ATOM 7386 N N . SER B 1 420 ? 2.348 2.465 3.947 1 89 420 SER B N 1
ATOM 7387 C CA . SER B 1 420 ? 3.467 1.592 3.611 1 89 420 SER B CA 1
ATOM 7388 C C . SER B 1 420 ? 3.262 0.189 4.172 1 89 420 SER B C 1
ATOM 7390 O O . SER B 1 420 ? 2.926 0.028 5.348 1 89 420 SER B O 1
ATOM 7392 N N . THR B 1 421 ? 3.459 -0.787 3.32 1 83.56 421 THR B N 1
ATOM 7393 C CA . THR B 1 421 ? 3.381 -2.17 3.775 1 83.56 421 THR B CA 1
ATOM 7394 C C . THR B 1 421 ? 4.625 -2.549 4.574 1 83.56 421 THR B C 1
ATOM 7396 O O . THR B 1 421 ? 4.543 -3.312 5.539 1 83.56 421 THR B O 1
ATOM 7399 N N . TYR B 1 422 ? 5.777 -2.018 4.117 1 88.12 422 TYR B N 1
ATOM 7400 C CA . TYR B 1 422 ? 7.012 -2.354 4.82 1 88.12 422 TYR B CA 1
ATOM 7401 C C . TYR B 1 422 ? 7.051 -1.692 6.195 1 88.12 422 TYR B C 1
ATOM 7403 O O . TYR B 1 422 ? 7.285 -2.359 7.203 1 88.12 422 TYR B O 1
ATOM 7411 N N . TRP B 1 423 ? 6.805 -0.364 6.207 1 93.31 423 TRP B N 1
ATOM 7412 C CA . TRP B 1 423 ? 6.949 0.386 7.449 1 93.31 423 TRP B CA 1
ATOM 7413 C C . TRP B 1 423 ? 5.77 0.127 8.383 1 93.31 423 TRP B C 1
ATOM 7415 O O . TRP B 1 423 ? 5.832 0.435 9.57 1 93.31 423 TRP B O 1
ATOM 7425 N N . GLY B 1 424 ? 4.68 -0.376 7.832 1 89.31 424 GLY B N 1
ATOM 7426 C CA . GLY B 1 424 ? 3.48 -0.575 8.633 1 89.31 424 GLY B CA 1
ATOM 7427 C C . GLY B 1 424 ? 2.67 0.694 8.82 1 89.31 424 GLY B C 1
ATOM 7428 O O . GLY B 1 424 ? 2.799 1.64 8.039 1 89.31 424 GLY B O 1
ATOM 7429 N N . SER B 1 425 ? 1.783 0.625 9.82 1 91.44 425 SER B N 1
ATOM 7430 C CA . SER B 1 425 ? 0.885 1.743 10.086 1 91.44 425 SER B CA 1
ATOM 7431 C C . SER B 1 425 ? 1.647 2.945 10.633 1 91.44 425 SER B C 1
ATOM 7433 O O . SER B 1 425 ? 2.629 2.787 11.359 1 91.44 425 SER B O 1
ATOM 7435 N N . PHE B 1 426 ? 1.162 4.16 10.273 1 96.19 426 PHE B N 1
ATOM 7436 C CA . PHE B 1 426 ? 1.674 5.41 10.828 1 96.19 426 PHE B CA 1
ATOM 7437 C C . PHE B 1 426 ? 1.568 5.414 12.352 1 96.19 426 PHE B C 1
ATOM 7439 O O . PHE B 1 426 ? 2.426 5.973 13.031 1 96.19 426 PHE B O 1
ATOM 7446 N N . PHE B 1 427 ? 0.612 4.656 12.922 1 96 427 PHE B N 1
ATOM 7447 C CA . PHE B 1 427 ? 0.262 4.75 14.328 1 96 427 PHE B CA 1
ATOM 7448 C C . PHE B 1 427 ? 0.901 3.615 15.125 1 96 427 PHE B C 1
ATOM 7450 O O . PHE B 1 427 ? 1.182 3.766 16.312 1 96 427 PHE B O 1
ATOM 7457 N N . THR B 1 428 ? 1.006 2.488 14.523 1 93.31 428 THR B N 1
ATOM 7458 C CA . THR B 1 428 ? 1.517 1.339 15.258 1 93.31 428 THR B CA 1
ATOM 7459 C C . THR B 1 428 ? 2.225 0.365 14.328 1 93.31 428 THR B C 1
ATOM 7461 O O . THR B 1 428 ? 1.785 0.154 13.195 1 93.31 428 THR B O 1
ATOM 7464 N N . THR B 1 429 ? 3.326 -0.096 14.789 1 88.69 429 THR B N 1
ATOM 7465 C CA . THR B 1 429 ? 4.117 -1.072 14.047 1 88.69 429 THR B CA 1
ATOM 7466 C C . THR B 1 429 ? 4.789 -2.059 14.992 1 88.69 429 THR B C 1
ATOM 7468 O O . THR B 1 429 ? 5.414 -1.652 15.977 1 88.69 429 THR B O 1
ATOM 7471 N N . ASP B 1 430 ? 4.645 -3.371 14.68 1 78.25 430 ASP B N 1
ATOM 7472 C CA . ASP B 1 430 ? 5.289 -4.434 15.445 1 78.25 430 ASP B CA 1
ATOM 7473 C C . ASP B 1 430 ? 4.871 -4.383 16.906 1 78.25 430 ASP B C 1
ATOM 7475 O O . ASP B 1 430 ? 5.672 -4.672 17.797 1 78.25 430 ASP B O 1
ATOM 7479 N N . GLY B 1 431 ? 3.748 -3.887 17.172 1 74.06 431 GLY B N 1
ATOM 7480 C CA . GLY B 1 431 ? 3.268 -3.797 18.547 1 74.06 431 GLY B CA 1
ATOM 7481 C C . GLY B 1 431 ? 2.539 -5.047 19 1 74.06 431 GLY B C 1
ATOM 7482 O O . GLY B 1 431 ? 2.398 -6.004 18.25 1 74.06 431 GLY B O 1
ATOM 7483 N N . ASP B 1 432 ? 2.273 -5.016 20.328 1 78.88 432 ASP B N 1
ATOM 7484 C CA . ASP B 1 432 ? 1.499 -6.09 20.938 1 78.88 432 ASP B CA 1
ATOM 7485 C C . ASP B 1 432 ? 0.045 -6.055 20.484 1 78.88 432 ASP B C 1
ATOM 7487 O O . ASP B 1 432 ? -0.705 -5.145 20.844 1 78.88 432 ASP B O 1
ATOM 7491 N N . THR B 1 433 ? -0.364 -7.07 19.703 1 77 433 THR B N 1
ATOM 7492 C CA . THR B 1 433 ? -1.695 -7.086 19.109 1 77 433 THR B CA 1
ATOM 7493 C C . THR B 1 433 ? -2.762 -7.309 20.172 1 77 433 THR B C 1
ATOM 7495 O O . THR B 1 433 ? -3.955 -7.148 19.906 1 77 433 THR B O 1
ATOM 7498 N N . ARG B 1 434 ? -2.379 -7.629 21.422 1 82.56 434 ARG B N 1
ATOM 7499 C CA . ARG B 1 434 ? -3.312 -7.805 22.531 1 82.56 434 ARG B CA 1
ATOM 7500 C C . ARG B 1 434 ? -3.754 -6.461 23.094 1 82.56 434 ARG B C 1
ATOM 7502 O O . ARG B 1 434 ? -4.805 -6.363 23.734 1 82.56 434 ARG B O 1
ATOM 7509 N N . VAL B 1 435 ? -2.963 -5.48 22.766 1 86.94 435 VAL B N 1
ATOM 7510 C CA . VAL B 1 435 ? -3.273 -4.129 23.219 1 86.94 435 VAL B CA 1
ATOM 7511 C C . VAL B 1 435 ? -4.156 -3.424 22.188 1 86.94 435 VAL B C 1
ATOM 7513 O O . VAL B 1 435 ? -3.891 -3.484 20.984 1 86.94 435 VAL B O 1
ATOM 7516 N N . LEU B 1 436 ? -5.285 -2.809 22.672 1 88.62 436 LEU B N 1
ATOM 7517 C CA . LEU B 1 436 ? -6.184 -2.072 21.797 1 88.62 436 LEU B CA 1
ATOM 7518 C C . LEU B 1 436 ? -6.328 -0.625 22.25 1 88.62 436 LEU B C 1
ATOM 7520 O O . LEU B 1 436 ? -5.867 -0.264 23.344 1 88.62 436 LEU B O 1
ATOM 7524 N N . GLY B 1 437 ? -6.906 0.164 21.391 1 90.75 437 GLY B N 1
ATOM 7525 C CA . GLY B 1 437 ? -7.148 1.554 21.75 1 90.75 437 GLY B CA 1
ATOM 7526 C C . GLY B 1 437 ? -5.902 2.416 21.672 1 90.75 437 GLY B C 1
ATOM 7527 O O . GLY B 1 437 ? -4.949 2.076 20.969 1 90.75 437 GLY B O 1
ATOM 7528 N N . LEU B 1 438 ? -5.922 3.52 22.359 1 93.5 438 LEU B N 1
ATOM 7529 C CA . LEU B 1 438 ? -4.852 4.512 22.281 1 93.5 438 LEU B CA 1
ATOM 7530 C C . LEU B 1 438 ? -3.527 3.924 22.75 1 93.5 438 LEU B C 1
ATOM 7532 O O . LEU B 1 438 ? -2.463 4.316 22.281 1 93.5 438 LEU B O 1
ATOM 7536 N N . GLU B 1 439 ? -3.596 2.986 23.641 1 93 439 GLU B N 1
ATOM 7537 C CA . GLU B 1 439 ? -2.396 2.379 24.203 1 93 439 GLU B CA 1
ATOM 7538 C C . GLU B 1 439 ? -1.637 1.571 23.156 1 93 439 GLU B C 1
ATOM 7540 O O . GLU B 1 439 ? -0.469 1.228 23.359 1 93 439 GLU B O 1
ATOM 7545 N N . ARG B 1 440 ? -2.33 1.306 22.047 1 92.94 440 ARG B N 1
ATOM 7546 C CA . ARG B 1 440 ? -1.701 0.542 20.984 1 92.94 440 ARG B CA 1
ATOM 7547 C C . ARG B 1 440 ? -0.756 1.419 20.172 1 92.94 440 ARG B C 1
ATOM 7549 O O . ARG B 1 440 ? 0.083 0.91 19.422 1 92.94 440 ARG B O 1
ATOM 7556 N N . ILE B 1 441 ? -0.922 2.727 20.266 1 95.62 441 ILE B N 1
ATOM 7557 C CA . ILE B 1 441 ? -0.041 3.641 19.547 1 95.62 441 ILE B CA 1
ATOM 7558 C C . ILE B 1 441 ? 1.376 3.539 20.109 1 95.62 441 ILE B C 1
ATOM 7560 O O . ILE B 1 441 ? 1.592 3.734 21.297 1 95.62 441 ILE B O 1
ATOM 7564 N N . ASN B 1 442 ? 2.363 3.248 19.203 1 95.44 442 ASN B N 1
ATOM 7565 C CA . ASN B 1 442 ? 3.709 3.055 19.734 1 95.44 442 ASN B CA 1
ATOM 7566 C C . ASN B 1 442 ? 4.762 3.727 18.844 1 95.44 442 ASN B C 1
ATOM 7568 O O . ASN B 1 442 ? 5.961 3.555 19.078 1 95.44 442 ASN B O 1
ATOM 7572 N N . THR B 1 443 ? 4.375 4.391 17.781 1 96.62 443 THR B N 1
ATOM 7573 C CA . THR B 1 443 ? 5.336 5.062 16.922 1 96.62 443 THR B CA 1
ATOM 7574 C C . THR B 1 443 ? 5.613 6.477 17.406 1 96.62 443 THR B C 1
ATOM 7576 O O . THR B 1 443 ? 4.746 7.109 18.016 1 96.62 443 THR B O 1
ATOM 7579 N N . LEU B 1 444 ? 6.766 7.023 17.125 1 96.88 444 LEU B N 1
ATOM 7580 C CA . LEU B 1 444 ? 7.188 8.344 17.578 1 96.88 444 LEU B CA 1
ATOM 7581 C C . LEU B 1 444 ? 6.242 9.422 17.062 1 96.88 444 LEU B C 1
ATOM 7583 O O . LEU B 1 444 ? 5.68 10.195 17.844 1 96.88 444 LEU B O 1
ATOM 7587 N N . TYR B 1 445 ? 6.023 9.492 15.789 1 96.75 445 TYR B N 1
ATOM 7588 C CA . TYR B 1 445 ? 5.211 10.547 15.195 1 96.75 445 TYR B CA 1
ATOM 7589 C C . TYR B 1 445 ? 3.73 10.328 15.484 1 96.75 445 TYR B C 1
ATOM 7591 O O . TYR B 1 445 ? 2.982 11.289 15.688 1 96.75 445 TYR B O 1
ATOM 7599 N N . GLY B 1 446 ? 3.305 9.055 15.523 1 96.56 446 GLY B N 1
ATOM 7600 C CA . GLY B 1 446 ? 1.923 8.75 15.852 1 96.56 446 GLY B CA 1
ATOM 7601 C C . GLY B 1 446 ? 1.55 9.141 17.266 1 96.56 446 GLY B C 1
ATOM 7602 O O . GLY B 1 446 ? 0.375 9.359 17.578 1 96.56 446 GLY B O 1
ATOM 7603 N N . SER B 1 447 ? 2.494 9.32 18.125 1 96.5 447 SER B N 1
ATOM 7604 C CA . SER B 1 447 ? 2.244 9.594 19.547 1 96.5 447 SER B CA 1
ATOM 7605 C C . SER B 1 447 ? 2.197 11.094 19.812 1 96.5 447 SER B C 1
ATOM 7607 O O . SER B 1 447 ? 1.757 11.516 20.891 1 96.5 447 SER B O 1
ATOM 7609 N N . VAL B 1 448 ? 2.588 11.883 18.875 1 96.5 448 VAL B N 1
ATOM 7610 C CA . VAL B 1 448 ? 2.748 13.32 19.094 1 96.5 448 VAL B CA 1
ATOM 7611 C C . VAL B 1 448 ? 1.398 13.938 19.438 1 96.5 448 VAL B C 1
ATOM 7613 O O . VAL B 1 448 ? 1.286 14.695 20.422 1 96.5 448 VAL B O 1
ATOM 7616 N N . PRO B 1 449 ? 0.354 13.602 18.734 1 97 449 PRO B N 1
ATOM 7617 C CA . PRO B 1 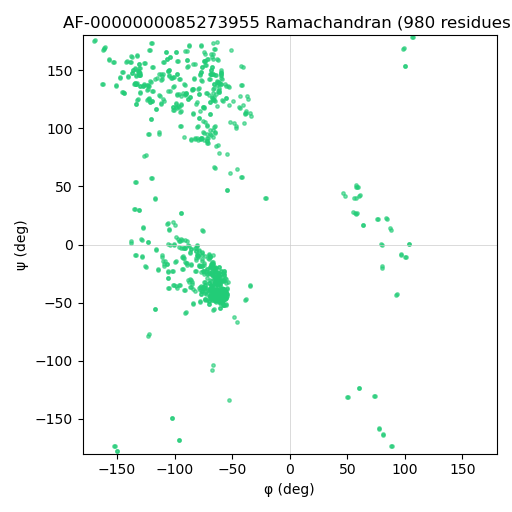449 ? -0.923 14.234 19.062 1 97 449 PRO B CA 1
ATOM 7618 C C . PRO B 1 449 ? -1.405 13.891 20.469 1 97 449 PRO B C 1
ATOM 7620 O O . PRO B 1 449 ? -2.053 14.711 21.125 1 97 449 PRO B O 1
ATOM 7623 N N . LEU B 1 450 ? -1.074 12.75 20.969 1 95.75 450 LEU B N 1
ATOM 7624 C CA . LEU B 1 450 ? -1.524 12.312 22.281 1 95.75 450 LEU B CA 1
ATOM 7625 C C . LEU B 1 450 ? -0.988 13.234 23.375 1 95.75 450 LEU B C 1
ATOM 7627 O O . LEU B 1 450 ? -1.671 13.484 24.375 1 95.75 450 LEU B O 1
ATOM 7631 N N . ARG B 1 451 ? 0.145 13.797 23.094 1 93.19 451 ARG B N 1
ATOM 7632 C CA . ARG B 1 451 ? 0.831 14.555 24.141 1 93.19 451 ARG B CA 1
ATOM 7633 C C . ARG B 1 451 ? 0.707 16.047 23.891 1 93.19 451 ARG B C 1
ATOM 7635 O O . ARG B 1 451 ? 0.77 16.844 24.844 1 93.19 451 ARG B O 1
ATOM 7642 N N . HIS B 1 452 ? 0.477 16.422 22.672 1 96.19 452 HIS B N 1
ATOM 7643 C CA . HIS B 1 452 ? 0.694 17.828 22.359 1 96.19 452 HIS B CA 1
ATOM 7644 C C . HIS B 1 452 ? -0.52 18.438 21.672 1 96.19 452 HIS B C 1
ATOM 7646 O O . HIS B 1 452 ? -0.497 19.609 21.281 1 96.19 452 HIS B O 1
ATOM 7652 N N . ALA B 1 453 ? -1.602 17.656 21.531 1 97.69 453 ALA B N 1
ATOM 7653 C CA . ALA B 1 453 ? -2.795 18.188 20.875 1 97.69 453 ALA B CA 1
ATOM 7654 C C . ALA B 1 453 ? -4.043 17.906 21.719 1 97.69 453 ALA B C 1
ATOM 7656 O O . ALA B 1 453 ? -4.055 17 22.547 1 97.69 453 ALA B O 1
ATOM 7657 N N . ARG B 1 454 ? -5.051 18.75 21.5 1 96.69 454 ARG B N 1
ATOM 7658 C CA . ARG B 1 454 ? -6.371 18.5 22.078 1 96.69 454 ARG B CA 1
ATOM 7659 C C . ARG B 1 454 ? -7.199 17.594 21.172 1 96.69 454 ARG B C 1
ATOM 7661 O O . ARG B 1 454 ? -8 16.797 21.656 1 96.69 454 ARG B O 1
ATOM 7668 N N . LEU B 1 455 ? -7.02 17.797 19.922 1 97.75 455 LEU B N 1
ATOM 7669 C CA . LEU B 1 455 ? -7.75 17.078 18.891 1 97.75 455 LEU B CA 1
ATOM 7670 C C . LEU B 1 455 ? -6.832 16.734 17.719 1 97.75 455 LEU B C 1
ATOM 7672 O O . LEU B 1 455 ? -5.887 17.469 17.422 1 97.75 455 LEU B O 1
ATOM 7676 N N . ALA B 1 456 ? -7.059 15.586 17.125 1 98.56 456 ALA B N 1
ATOM 7677 C CA . ALA B 1 456 ? -6.418 15.219 15.867 1 98.56 456 ALA B CA 1
ATOM 7678 C C . ALA B 1 456 ? -7.457 14.875 14.805 1 98.56 456 ALA B C 1
ATOM 7680 O O . ALA B 1 456 ? -8.328 14.031 15.023 1 98.56 456 ALA B O 1
ATOM 7681 N N . VAL B 1 457 ? -7.395 15.547 13.68 1 98.56 457 VAL B N 1
ATOM 7682 C CA . VAL B 1 457 ? -8.367 15.359 12.602 1 98.56 457 VAL B CA 1
ATOM 7683 C C . VAL B 1 457 ? -7.637 15.141 11.281 1 98.56 457 VAL B C 1
ATOM 7685 O O . VAL B 1 457 ? -6.492 15.562 11.117 1 98.56 457 VAL B O 1
ATOM 7688 N N . PRO B 1 458 ? -8.242 14.406 10.32 1 97.5 458 PRO B N 1
ATOM 7689 C CA . PRO B 1 458 ? -7.582 14.211 9.031 1 97.5 458 PRO B CA 1
ATOM 7690 C C . PRO B 1 458 ? -7.477 15.5 8.219 1 97.5 458 PRO B C 1
ATOM 7692 O O . PRO B 1 458 ? -6.535 15.664 7.438 1 97.5 458 PRO B O 1
ATOM 7695 N N . SER B 1 459 ? -8.453 16.344 8.305 1 97.88 459 SER B N 1
ATOM 7696 C CA . SER B 1 459 ? -8.539 17.656 7.672 1 97.88 459 SER B CA 1
ATOM 7697 C C . SER B 1 459 ? -9.609 18.531 8.336 1 97.88 459 SER B C 1
ATOM 7699 O O . SER B 1 459 ? -10.438 18.031 9.094 1 97.88 459 SER B O 1
ATOM 7701 N N . LEU B 1 460 ? -9.594 19.797 8.016 1 98.31 460 LEU B N 1
ATOM 7702 C CA . LEU B 1 460 ? -10.586 20.703 8.57 1 98.31 460 LEU B CA 1
ATOM 7703 C C . LEU B 1 460 ? -11.969 20.406 8.008 1 98.31 460 LEU B C 1
ATOM 7705 O O . LEU B 1 460 ? -12.984 20.797 8.602 1 98.31 460 LEU B O 1
ATOM 7709 N N . GLU B 1 461 ? -12.016 19.719 6.887 1 97.81 461 GLU B N 1
ATOM 7710 C CA . GLU B 1 461 ? -13.297 19.312 6.32 1 97.81 461 GLU B CA 1
ATOM 7711 C C . GLU B 1 461 ? -14.086 18.453 7.297 1 97.81 461 GLU B C 1
ATOM 7713 O O . GLU B 1 461 ? -15.32 18.469 7.293 1 97.81 461 GLU B O 1
ATOM 7718 N N . ALA B 1 462 ? -13.375 17.719 8.133 1 97.31 462 ALA B N 1
ATOM 7719 C CA . ALA B 1 462 ? -14.023 16.828 9.078 1 97.31 462 ALA B CA 1
ATOM 7720 C C . ALA B 1 462 ? -14.781 17.609 10.148 1 97.31 462 ALA B C 1
ATOM 7722 O O . ALA B 1 462 ? -15.914 17.266 10.5 1 97.31 462 ALA B O 1
ATOM 7723 N N . VAL B 1 463 ? -14.25 18.656 10.68 1 97.81 463 VAL B N 1
ATOM 7724 C CA . VAL B 1 463 ? -14.891 19.422 11.75 1 97.81 463 VAL B CA 1
ATOM 7725 C C . VAL B 1 463 ? -15.914 20.391 11.148 1 97.81 463 VAL B C 1
ATOM 7727 O O . VAL B 1 463 ? -16.891 20.75 11.812 1 97.81 463 VAL B O 1
ATOM 7730 N N . ALA B 1 464 ? -15.742 20.734 9.883 1 97.88 464 ALA B N 1
ATOM 7731 C CA . ALA B 1 464 ? -16.641 21.656 9.219 1 97.88 464 ALA B CA 1
ATOM 7732 C C . ALA B 1 464 ? -18.016 21.031 8.984 1 97.88 464 ALA B C 1
ATOM 7734 O O . ALA B 1 464 ? -18.984 21.719 8.656 1 97.88 464 ALA B O 1
ATOM 7735 N N . ARG B 1 465 ? -18.062 19.719 9.18 1 96.44 465 ARG B N 1
ATOM 7736 C CA . ARG B 1 465 ? -19.344 19.031 9.086 1 96.44 465 ARG B CA 1
ATOM 7737 C C . ARG B 1 465 ? -20.266 19.406 10.242 1 96.44 465 ARG B C 1
ATOM 7739 O O . ARG B 1 465 ? -21.469 19.156 10.203 1 96.44 465 ARG B O 1
ATOM 7746 N N . TYR B 1 466 ? -19.719 20.109 11.266 1 96.81 466 TYR B N 1
ATOM 7747 C CA . TYR B 1 466 ? -20.453 20.438 12.492 1 96.81 466 TYR B CA 1
ATOM 7748 C C . TYR B 1 466 ? -20.406 21.922 12.773 1 96.81 466 TYR B C 1
ATOM 7750 O O . TYR B 1 466 ? -19.531 22.641 12.281 1 96.81 466 TYR B O 1
ATOM 7758 N N . PRO B 1 467 ? -21.422 22.359 13.539 1 96.06 467 PRO B N 1
ATOM 7759 C CA . PRO B 1 467 ? -21.375 23.766 13.938 1 96.06 467 PRO B CA 1
ATOM 7760 C C . PRO B 1 467 ? -20.156 24.078 14.805 1 96.06 467 PRO B C 1
ATOM 7762 O O . PRO B 1 467 ? -19.594 23.188 15.453 1 96.06 467 PRO B O 1
ATOM 7765 N N . ILE B 1 468 ? -19.766 25.312 14.875 1 94.94 468 ILE B N 1
ATOM 7766 C CA . ILE B 1 468 ? -18.562 25.719 15.57 1 94.94 468 ILE B CA 1
ATOM 7767 C C . ILE B 1 468 ? -18.719 25.5 17.078 1 94.94 468 ILE B C 1
ATOM 7769 O O . ILE B 1 468 ? -17.719 25.438 17.812 1 94.94 468 ILE B O 1
ATOM 7773 N N . LYS B 1 469 ? -19.938 25.328 17.594 1 93.06 469 LYS B N 1
ATOM 7774 C CA . LYS B 1 469 ? -20.188 25.125 19.016 1 93.06 469 LYS B CA 1
ATOM 7775 C C . LYS B 1 469 ? -20.188 23.641 19.375 1 93.06 469 LYS B C 1
ATOM 7777 O O . LYS B 1 469 ? -20.328 23.266 20.547 1 93.06 469 LYS B O 1
ATOM 7782 N N . HIS B 1 470 ? -20.031 22.844 18.375 1 95.75 470 HIS B N 1
ATOM 7783 C CA . HIS B 1 470 ? -20 21.406 18.625 1 95.75 470 HIS B CA 1
ATOM 7784 C C . HIS B 1 470 ? -18.938 21.031 19.641 1 95.75 470 HIS B C 1
ATOM 7786 O O . HIS B 1 470 ? -17.828 21.562 19.609 1 95.75 470 HIS B O 1
ATOM 7792 N N . GLN B 1 471 ? -19.312 20.172 20.531 1 94.81 471 GLN B N 1
ATOM 7793 C CA . GLN B 1 471 ? -18.391 19.688 21.547 1 94.81 471 GLN B CA 1
ATOM 7794 C C . GLN B 1 471 ? -17.719 18.375 21.125 1 94.81 471 GLN B C 1
ATOM 7796 O O . GLN B 1 471 ? -18.406 17.438 20.734 1 94.81 471 GLN B O 1
ATOM 7801 N N . TYR B 1 472 ? -16.406 18.359 21.203 1 96.06 472 TYR B N 1
ATOM 7802 C CA . TYR B 1 472 ? -15.617 17.172 20.875 1 96.06 472 TYR B CA 1
ATOM 7803 C C . TYR B 1 472 ? -15 16.547 22.109 1 96.06 472 TYR B C 1
ATOM 7805 O O . TYR B 1 472 ? -14.875 17.219 23.156 1 96.06 472 TYR B O 1
ATOM 7813 N N . ASP B 1 473 ? -14.68 15.258 22.016 1 94.06 473 ASP B N 1
ATOM 7814 C CA . ASP B 1 473 ? -13.82 14.648 23.031 1 94.06 473 ASP B CA 1
ATOM 7815 C C . ASP B 1 473 ? -12.352 15 22.781 1 94.06 473 ASP B C 1
ATOM 7817 O O . ASP B 1 473 ? -11.867 14.875 21.656 1 94.06 473 ASP B O 1
ATOM 7821 N N . ALA B 1 474 ? -11.68 15.461 23.781 1 95.25 474 ALA B N 1
ATOM 7822 C CA . ALA B 1 474 ? -10.266 15.812 23.672 1 95.25 474 ALA B CA 1
ATOM 7823 C C . ALA B 1 474 ? -9.375 14.68 24.188 1 95.25 474 ALA B C 1
ATOM 7825 O O . ALA B 1 474 ? -9.828 13.812 24.938 1 95.25 474 ALA B O 1
ATOM 7826 N N . PHE B 1 475 ? -8.102 14.688 23.719 1 95.19 475 PHE B N 1
ATOM 7827 C CA . PHE B 1 475 ? -7.16 13.711 24.25 1 95.19 475 PHE B CA 1
ATOM 7828 C C . PHE B 1 475 ? -7.027 13.859 25.766 1 95.19 475 PHE B C 1
ATOM 7830 O O . PHE B 1 475 ? -6.836 14.961 26.281 1 95.19 475 PHE B O 1
ATOM 7837 N N . SER B 1 476 ? -7.27 12.789 26.422 1 89.31 476 SER B N 1
ATOM 7838 C CA . SER B 1 476 ? -7.098 12.672 27.875 1 89.31 476 SER B CA 1
ATOM 7839 C C . SER B 1 476 ? -6.805 11.234 28.281 1 89.31 476 SER B C 1
ATOM 7841 O O . SER B 1 476 ? -6.574 10.375 27.438 1 89.31 476 SER B O 1
ATOM 7843 N N . GLN B 1 477 ? -6.773 10.977 29.562 1 83.38 477 GLN B N 1
ATOM 7844 C CA . GLN B 1 477 ? -6.551 9.617 30.047 1 83.38 477 GLN B CA 1
ATOM 7845 C C . GLN B 1 477 ? -7.73 8.711 29.688 1 83.38 477 GLN B C 1
ATOM 7847 O O . GLN B 1 477 ? -7.551 7.512 29.469 1 83.38 477 GLN B O 1
ATOM 7852 N N . ASP B 1 478 ? -8.883 9.336 29.531 1 81.94 478 ASP B N 1
ATOM 7853 C CA . ASP B 1 478 ? -10.086 8.523 29.406 1 81.94 478 ASP B CA 1
ATOM 7854 C C . ASP B 1 478 ? -10.727 8.703 28.031 1 81.94 478 ASP B C 1
ATOM 7856 O O . ASP B 1 478 ? -11.75 8.078 27.719 1 81.94 478 ASP B O 1
ATOM 7860 N N . SER B 1 479 ? -10.133 9.586 27.312 1 87.88 479 SER B N 1
ATOM 7861 C CA . SER B 1 479 ? -10.828 9.891 26.062 1 87.88 479 SER B CA 1
ATOM 7862 C C . SER B 1 479 ? -9.852 9.992 24.906 1 87.88 479 SER B C 1
ATOM 7864 O O . SER B 1 479 ? -8.703 10.383 25.078 1 87.88 479 SER B O 1
ATOM 7866 N N . SER B 1 480 ? -10.422 9.578 23.734 1 93.38 480 SER B N 1
ATOM 7867 C CA . SER B 1 480 ? -9.656 9.719 22.5 1 93.38 480 SER B CA 1
ATOM 7868 C C . SER B 1 480 ? -9.93 11.062 21.828 1 93.38 480 SER B C 1
ATOM 7870 O O . SER B 1 480 ? -11.086 11.477 21.703 1 93.38 480 SER B O 1
ATOM 7872 N N . GLY B 1 481 ? -8.953 11.773 21.5 1 96.5 481 GLY B N 1
ATOM 7873 C CA . GLY B 1 481 ? -9.07 13.055 20.812 1 96.5 481 GLY B CA 1
ATOM 7874 C C . GLY B 1 481 ? -9.078 12.938 19.312 1 96.5 481 GLY B C 1
ATOM 7875 O O . GLY B 1 481 ? -9.094 13.945 18.594 1 96.5 481 GLY B O 1
ATOM 7876 N N . PHE B 1 482 ? -9.039 11.656 18.812 1 97.62 482 PHE B N 1
ATOM 7877 C CA . PHE B 1 482 ? -9.172 11.469 17.375 1 97.62 482 PHE B CA 1
ATOM 7878 C C . PHE B 1 482 ? -10.609 11.734 16.922 1 97.62 482 PHE B C 1
ATOM 7880 O O . PHE B 1 482 ? -11.555 11.234 17.531 1 97.62 482 PHE B O 1
ATOM 7887 N N . PHE B 1 483 ? -10.711 12.531 15.93 1 97.06 483 PHE B N 1
ATOM 7888 C CA . PHE B 1 483 ? -12.023 12.836 15.367 1 97.06 483 PHE B CA 1
ATOM 7889 C C . PHE B 1 483 ? -11.984 12.773 13.844 1 97.06 483 PHE B C 1
ATOM 7891 O O . PHE B 1 483 ? -11.039 13.266 13.219 1 97.06 483 PHE B O 1
ATOM 7898 N N . PRO B 1 484 ? -13.023 12.188 13.109 1 95.44 484 PRO B N 1
ATOM 7899 C CA . PRO B 1 484 ? -14.328 11.742 13.602 1 95.44 484 PRO B CA 1
ATOM 7900 C C . PRO B 1 484 ? -14.266 10.375 14.281 1 95.44 484 PRO B C 1
ATOM 7902 O O . PRO B 1 484 ? -15.242 9.93 14.883 1 95.44 484 PRO B O 1
ATOM 7905 N N . GLY B 1 485 ? -13.125 9.719 14.172 1 94.25 485 GLY B N 1
ATOM 7906 C CA . GLY B 1 485 ? -12.961 8.43 14.828 1 94.25 485 GLY B CA 1
ATOM 7907 C C . GLY B 1 485 ? -11.508 8.031 15.008 1 94.25 485 GLY B C 1
ATOM 7908 O O . GLY B 1 485 ? -10.617 8.609 14.383 1 94.25 485 GLY B O 1
ATOM 7909 N N . ASP B 1 486 ? -11.359 6.941 15.82 1 94.62 486 ASP B N 1
ATOM 7910 C CA . ASP B 1 486 ? -10.023 6.387 16.016 1 94.62 486 ASP B CA 1
ATOM 7911 C C . ASP B 1 486 ? -9.5 5.754 14.727 1 94.62 486 ASP B C 1
ATOM 7913 O O . ASP B 1 486 ? -10.273 5.277 13.898 1 94.62 486 ASP B O 1
ATOM 7917 N N . PRO B 1 487 ? -8.117 5.801 14.602 1 92.31 487 PRO B N 1
ATOM 7918 C CA . PRO B 1 487 ? -7.586 4.926 13.555 1 92.31 487 PRO B CA 1
ATOM 7919 C C . PRO B 1 487 ? -8.055 3.48 13.695 1 92.31 487 PRO B C 1
ATOM 7921 O O . PRO B 1 487 ? -8 2.918 14.797 1 92.31 487 PRO B O 1
ATOM 7924 N N . VAL B 1 488 ? -8.438 2.887 12.586 1 87.12 488 VAL B N 1
ATOM 7925 C CA . VAL B 1 488 ? -9.031 1.553 12.625 1 87.12 488 VAL B CA 1
ATOM 7926 C C . VAL B 1 488 ? -8.008 0.55 13.156 1 87.12 488 VAL B C 1
ATOM 7928 O O . VAL B 1 488 ? -8.367 -0.402 13.852 1 87.12 488 VAL B O 1
ATOM 7931 N N . VAL B 1 489 ? -6.734 0.723 12.875 1 87.94 489 VAL B N 1
ATOM 7932 C CA . VAL B 1 489 ? -5.656 -0.204 13.203 1 87.94 489 VAL B CA 1
ATOM 7933 C C . VAL B 1 489 ? -5.562 -0.368 14.719 1 87.94 489 VAL B C 1
ATOM 7935 O O . VAL B 1 489 ? -5.055 -1.38 15.211 1 87.94 489 VAL B O 1
ATOM 7938 N N . LEU B 1 490 ? -6.105 0.545 15.484 1 91.81 490 LEU B N 1
ATOM 7939 C CA . LEU B 1 490 ? -6.004 0.505 16.938 1 91.81 490 LEU B CA 1
ATOM 7940 C C . LEU B 1 490 ? -7.043 -0.438 17.531 1 91.81 490 LEU B C 1
ATOM 7942 O O . LEU B 1 490 ? -7.02 -0.722 18.734 1 91.81 490 LEU B O 1
ATOM 7946 N N . HIS B 1 491 ? -7.836 -0.978 16.703 1 87.38 491 HIS B N 1
ATOM 7947 C CA . HIS B 1 491 ? -8.969 -1.716 17.25 1 87.38 491 HIS B CA 1
ATOM 7948 C C . HIS B 1 491 ? -9.039 -3.125 16.672 1 87.38 491 HIS B C 1
ATOM 7950 O O . HIS B 1 491 ? -10.094 -3.77 16.734 1 87.38 491 HIS B O 1
ATOM 7956 N N . PHE B 1 492 ? -8 -3.551 16.062 1 80.62 492 PHE B N 1
ATOM 7957 C CA . PHE B 1 492 ? -7.898 -4.953 15.664 1 80.62 492 PHE B CA 1
ATOM 7958 C C . PHE B 1 492 ? -6.473 -5.461 15.844 1 80.62 492 PHE B C 1
ATOM 7960 O O . PHE B 1 492 ? -5.523 -4.672 15.859 1 80.62 492 PHE B O 1
#

Foldseek 3Di:
DQPFDQDFDQDPDPDRPGPRPGDRDPDPCPPVNVVLVLLVLLLCLQPPVPLLDDPPPPLDQKDFLLNFQEEEEEQDCFLWNWLLVLLLQQLQQLLLCCCCVVVNFDCLSNPGCVVLLLVFAAWWKAQQWAQKIFFAWQQQATQWMARLSHTDDLVRLCVPCNPSRHNVLSNVCLQQVDQDPDPPDDGRMDGHHDSLCRSLSNSSSVRQVRCQPDPVDDDRTDDRSVSSVVSSCLLQPQVCLVVVDSRSNVCCLVCVVSIIDAEDPLLLVQLLQSVSHHAYEHAYLHFPVSSVSSQCRRNNPVSLNSHQEYEYNQPFPCQEVHAWFKFDDDDRDTHDGDDLVRDDSNYYTYHHHDVSVVVNSCVSSVPPDTQYEYEYARLNGGWSSNLVVVHAYEYADLLCQLQDFPPDNRHRPPSVSNHHPNNHRPFADPFDLVAADNVRGTTSSNCSCLPGHQAYENHSSQVSVDHSRDMAGGRHPPHDRYPPGDRPSRHD/DQPFPQDFDQDPDDDRPGPGDGDRPPDPCPPVNVVLVLLVLLLCLQPPVPLLDDPPPPLDQKDFLLNFFEEEEEQDCFLWNWLLVLLLQQLQQLLLCCCCVVVNFDCLSNPGCVVLLLVFAAWWKAQQWQQKIFFAWQQQATQWMARLSHTDDLVRLCVPCNPSRHNVVSNVCLQQVDQDDDPPDDGRMDGHHDSLCRSLSNSSSVRQVRCQPDPVDDDRTDDRSVSSVVSSCLLQPQVCLVVVDSRNNVCCLVCVVSIIDAEDPLLLVQLLLSVSNHAYEHAYLHFPVSSQSSQCRRNNPVSLNSHQEYEYNQPFPCQEVHAWFKFDDDDRDTHDGDDLVRDDSNYYTYHHHDVSVVVVSCVSSVPDDTQYEYEDARLNGGFSSNLVSVHAYEYADLLCQLQDFPPDNRHRPPSVSNHHPNNHRPFADPFDLVAADNVRGITSSNCSCLVGHQAYENHSSQVSVDHSRDMAGGRHPPHDRYPPGDRPSRHD

Secondary structure (DSSP, 8-state):
--EEEEEEE--SSSS---EEEEEEE-----HHHHHHHHHHHHHHHHHH-TTS--SS--S-SEE-GGG-SEEEE-TBTTTB-B-HHHHHHHHHHHHHHHHHHHH---GGGGS-GGGGGGG--TT-EEETTTTEEEEEBTTSBEEEEEETTEEPPHHHHHHHHTTTTB-HHHHHHTTTT-S--STTSPP-EEE--STTTHHHHHHHHHHHHHHHTSTTPSPSS---HHHHHHHHHHHT-THHHHHT-SSHHHHHHH-HHHHBPPPPHHHHHHHHHHHHHSEEEEE-SS-HHHHHHHHHHHH-TTGGGG-SEEEES--TTHHHH--PPEEEEETTEEEEEPPGGG--TT-EEEE--HHHHHHHHHHHHT-SS--EEEEES-IIIIIIHHHHTT-EEEEE-THHHHH-BTTB----TTHHHH-BTTTB-SS-SS--TT--GGGG--BTGGGHHHHH-SEEES-HHHHTTS-TT--EEPSSSS---BSS--BGGGG-/--EEEEEEEE-SSSTT-EEEEEEEE-----HHHHHHHHHHHHHHHHHH-TTS--SS--S-SEE-GGG-SEEEE-TBTTTB-B-HHHHHHHHHHHHHHHHHHHH---GGGGS-GGGGGGG--TT-EEETTTTEEEEEBTTSBEEEEEETTEEPPHHHHHHHHTTTTB-HHHHHHTTTT----STTSPP-EEE--STTTHHHHHHHHHHHHHHHTSTTPSPSS---HHHHHHHHHHHT-THHHHHT-SSHHHHHHH-HHHHBPPPPHHHHHHHHHHHHHSEEEEE-SS-HHHHHHHHHHHH-TTGGGG-SEEEES--TTHHHH--PPEEEEETTEEEEEPPGGG--TT-EEEE--HHHHHHHHHHHHT-SS--EEEEES-IIIIIIHHHHTT-EEEEE-THHHHH-BTTB----TTHHHH-BTTTB-SS-SS--TT--GGGG--BTGGGHHHHH-SEEES-HHHHTTS-TT--EEPSSSS---BSS--BGGGG-